Protein 6YUB (pdb70)

Structure (mmCIF, N/CA/C/O backbone):
data_6YUB
#
_entry.id   6YUB
#
_cell.length_a   64.750
_cell.length_b   74.170
_cell.length_c   103.660
_cell.angle_alpha   90.000
_cell.angle_beta   106.360
_cell.angle_gamma   90.000
#
_symmetry.space_group_name_H-M   'P 1 21 1'
#
loop_
_entity.id
_entity.type
_entity.pdbx_description
1 polymer 'Adenylyltransferase and sulfurtransferase uba4'
2 polymer 'Adenylyltransferase and sulfurtransferase uba4'
3 polymer 'Adenylyltransferase and sulfurtransferase uba4'
4 non-polymer 'ZINC ION'
5 water water
#
loop_
_atom_site.group_PDB
_atom_site.id
_atom_site.type_symbol
_atom_site.label_atom_id
_atom_site.label_alt_id
_atom_site.label_comp_id
_atom_site.label_asym_id
_atom_site.label_entity_id
_atom_site.label_seq_id
_atom_site.pdbx_PDB_ins_code
_atom_site.Cartn_x
_atom_site.Cartn_y
_atom_site.Cartn_z
_atom_site.occupancy
_atom_site.B_iso_or_equiv
_atom_site.auth_seq_id
_atom_site.auth_comp_id
_atom_site.auth_asym_id
_atom_site.auth_atom_id
_atom_site.pdbx_PDB_model_num
ATOM 1 N N . SER A 1 1 ? -18.296 9.035 4.793 1.00 98.61 3 SER A N 1
ATOM 2 C CA . SER A 1 1 ? -18.546 9.101 6.228 1.00 95.15 3 SER A CA 1
ATOM 3 C C . SER A 1 1 ? -17.365 9.756 6.939 1.00 89.43 3 SER A C 1
ATOM 4 O O . SER A 1 1 ? -17.543 10.519 7.888 1.00 88.21 3 SER A O 1
ATOM 11 N N . THR A 1 2 ? -16.159 9.449 6.468 1.00 102.22 4 THR A N 1
ATOM 12 C CA . THR A 1 2 ? -14.952 9.995 7.073 1.00 95.49 4 THR A CA 1
ATOM 13 C C . THR A 1 2 ? -14.970 11.517 7.018 1.00 86.76 4 THR A C 1
ATOM 14 O O . THR A 1 2 ? -15.147 12.113 5.952 1.00 85.52 4 THR A O 1
ATOM 25 N N . GLN A 1 3 ? -14.785 12.145 8.178 1.00 87.54 5 GLN A N 1
ATOM 26 C CA . GLN A 1 3 ? -14.761 13.599 8.270 1.00 80.61 5 GLN A CA 1
ATOM 27 C C . GLN A 1 3 ? -13.398 14.121 7.835 1.00 77.10 5 GLN A C 1
ATOM 28 O O . GLN A 1 3 ? -12.361 13.676 8.338 1.00 73.06 5 GLN A O 1
ATOM 42 N N . LYS A 1 4 ? -13.404 15.073 6.900 1.00 67.20 6 LYS A N 1
ATOM 43 C CA . LYS A 1 4 ? -12.180 15.560 6.283 1.00 63.49 6 LYS A CA 1
ATOM 44 C C . LYS A 1 4 ? -11.888 17.030 6.545 1.00 62.47 6 LYS A C 1
ATOM 45 O O . LYS A 1 4 ? -10.817 17.504 6.150 1.00 63.41 6 LYS A O 1
ATOM 64 N N . SER A 1 5 ? -12.789 17.763 7.194 1.00 66.99 7 SER A N 1
ATOM 65 C CA . SER A 1 5 ? -12.584 19.181 7.451 1.00 66.90 7 SER A CA 1
ATOM 66 C C . SER A 1 5 ? -13.145 19.532 8.821 1.00 65.47 7 SER A C 1
ATOM 67 O O . SER A 1 5 ? -13.906 18.768 9.422 1.00 63.43 7 SER A O 1
ATOM 75 N N . LEU A 1 6 ? -12.761 20.708 9.312 1.00 74.98 8 LEU A N 1
ATOM 76 C CA . LEU A 1 6 ? -13.183 21.193 10.618 1.00 73.51 8 LEU A CA 1
ATOM 77 C C . LEU A 1 6 ? -14.183 22.332 10.460 1.00 73.76 8 LEU A C 1
ATOM 78 O O . LEU A 1 6 ? -14.056 23.164 9.556 1.00 76.22 8 LEU A O 1
ATOM 94 N N . SER A 1 7 ? -15.170 22.367 11.348 1.00 61.53 9 SER A N 1
ATOM 95 C CA . SER A 1 7 ? -16.110 23.473 11.408 1.00 63.03 9 SER A CA 1
ATOM 96 C C . SER A 1 7 ? -15.547 24.583 12.294 1.00 67.16 9 SER A C 1
ATOM 97 O O . SER A 1 7 ? -14.504 24.437 12.935 1.00 60.98 9 SER A O 1
ATOM 105 N N . LYS A 1 8 ? -16.261 25.711 12.331 1.00 83.07 10 LYS A N 1
ATOM 106 C CA . LYS A 1 8 ? -15.825 26.829 13.160 1.00 84.55 10 LYS A CA 1
ATOM 107 C C . LYS A 1 8 ? -15.878 26.470 14.640 1.00 78.92 10 LYS A C 1
ATOM 108 O O . LYS A 1 8 ? -14.996 26.864 15.412 1.00 80.21 10 LYS A O 1
ATOM 112 N N . GLU A 1 9 ? -16.905 25.724 15.056 1.00 57.99 11 GLU A N 1
ATOM 113 C CA . GLU A 1 9 ? -17.020 25.339 16.457 1.00 56.12 11 GLU A CA 1
ATOM 114 C C . GLU A 1 9 ? -15.889 24.403 16.866 1.00 53.30 11 GLU A C 1
ATOM 115 O O . GLU A 1 9 ? -15.327 24.539 17.959 1.00 51.31 11 GLU A O 1
ATOM 119 N N . GLU A 1 10 ? -15.541 23.446 16.002 1.00 56.41 12 GLU A N 1
ATOM 120 C CA . GLU A 1 10 ? -14.482 22.500 16.333 1.00 56.60 12 GLU A CA 1
ATOM 121 C C . GLU A 1 10 ? -13.115 23.170 16.348 1.00 55.46 12 GLU A C 1
ATOM 122 O O . GLU A 1 10 ? -12.257 22.804 17.159 1.00 53.77 12 GLU A O 1
ATOM 134 N N . ILE A 1 11 ? -12.893 24.151 15.472 1.00 54.27 13 ILE A N 1
ATOM 135 C CA . ILE A 1 11 ? -11.629 24.881 15.482 1.00 57.79 13 ILE A CA 1
ATOM 136 C C . ILE A 1 11 ? -11.457 25.623 16.800 1.00 60.94 13 ILE A C 1
ATOM 137 O O . ILE A 1 11 ? -10.355 25.682 17.357 1.00 63.72 13 ILE A O 1
ATOM 153 N N . GLU A 1 12 ? -12.541 26.195 17.326 1.00 59.24 14 GLU A N 1
ATOM 154 C CA . GLU A 1 12 ? -12.466 26.876 18.613 1.00 63.56 14 GLU A CA 1
ATOM 155 C C . GLU A 1 12 ? -12.140 25.897 19.733 1.00 52.83 14 GLU A C 1
ATOM 156 O O . GLU A 1 12 ? -11.230 26.132 20.536 1.00 55.77 14 GLU A O 1
ATOM 168 N N . ARG A 1 13 ? -12.879 24.787 19.803 1.00 58.44 15 ARG A N 1
ATOM 169 C CA . ARG A 1 13 ? -12.725 23.860 20.919 1.00 50.77 15 ARG A CA 1
ATOM 170 C C . ARG A 1 13 ? -11.343 23.216 20.931 1.00 47.08 15 ARG A C 1
ATOM 171 O O . ARG A 1 13 ? -10.776 22.971 22.002 1.00 42.35 15 ARG A O 1
ATOM 192 N N . TYR A 1 14 ? -10.786 22.936 19.753 1.00 47.07 16 TYR A N 1
ATOM 193 C CA . TYR A 1 14 ? -9.566 22.146 19.641 1.00 48.84 16 TYR A CA 1
ATOM 194 C C . TYR A 1 14 ? -8.347 22.967 19.238 1.00 50.93 16 TYR A C 1
ATOM 195 O O . TYR A 1 14 ? -7.274 22.392 19.025 1.00 49.84 16 TYR A O 1
ATOM 213 N N . SER A 1 15 ? -8.477 24.292 19.143 1.00 50.03 17 SER A N 1
ATOM 214 C CA . SER A 1 15 ? -7.375 25.115 18.652 1.00 53.47 17 SER A CA 1
ATOM 215 C C . SER A 1 15 ? -6.111 24.917 19.481 1.00 56.82 17 SER A C 1
ATOM 216 O O . SER A 1 15 ? -5.030 24.671 18.935 1.00 59.28 17 SER A O 1
ATOM 224 N N . ARG A 1 16 ? -6.223 25.027 20.805 1.00 55.60 18 ARG A N 1
ATOM 225 C CA . ARG A 1 16 ? -5.048 24.975 21.669 1.00 61.54 18 ARG A CA 1
ATOM 226 C C . ARG A 1 16 ? -4.465 23.576 21.790 1.00 57.56 18 ARG A C 1
ATOM 227 O O . ARG A 1 16 ? -3.359 23.430 22.322 1.00 57.91 18 ARG A O 1
ATOM 248 N N . GLN A 1 17 ? -5.169 22.556 21.308 1.00 61.97 19 GLN A N 1
ATOM 249 C CA . GLN A 1 17 ? -4.636 21.200 21.260 1.00 57.30 19 GLN A CA 1
ATOM 250 C C . GLN A 1 17 ? -3.979 20.888 19.924 1.00 53.01 19 GLN A C 1
ATOM 251 O O . GLN A 1 17 ? -3.046 20.079 19.874 1.00 51.17 19 GLN A O 1
ATOM 265 N N . MET A 1 18 ? -4.430 21.521 18.841 1.00 51.29 20 MET A N 1
ATOM 266 C CA . MET A 1 18 ? -3.882 21.248 17.523 1.00 48.19 20 MET A CA 1
ATOM 267 C C . MET A 1 18 ? -2.509 21.870 17.315 1.00 49.77 20 MET A C 1
ATOM 268 O O . MET A 1 18 ? -1.744 21.380 16.477 1.00 48.78 20 MET A O 1
ATOM 282 N N . ILE A 1 19 ? -2.168 22.924 18.060 1.00 44.64 21 ILE A N 1
ATOM 283 C CA . ILE A 1 19 ? -0.851 23.529 17.912 1.00 50.16 21 ILE A CA 1
ATOM 284 C C . ILE A 1 19 ? 0.248 22.695 18.554 1.00 47.76 21 ILE A C 1
ATOM 285 O O . ILE A 1 19 ? 1.430 22.994 18.360 1.00 52.30 21 ILE A O 1
ATOM 301 N N . VAL A 1 20 ? -0.105 21.662 19.312 1.00 49.41 22 VAL A N 1
ATOM 302 C CA . VAL A 1 20 ? 0.921 20.768 19.864 1.00 48.90 22 VAL A CA 1
ATOM 303 C C . VAL A 1 20 ? 1.692 20.129 18.716 1.00 52.87 22 VAL A C 1
ATOM 304 O O . VAL A 1 20 ? 1.070 19.570 17.790 1.00 49.10 22 VAL A O 1
ATOM 317 N N . PRO A 1 21 ? 3.026 20.180 18.710 1.00 44.63 23 PRO A N 1
ATOM 318 C CA . PRO A 1 21 ? 3.775 19.574 17.599 1.00 42.47 23 PRO A CA 1
ATOM 319 C C . PRO A 1 21 ? 3.406 18.110 17.418 1.00 45.41 23 PRO A C 1
ATOM 320 O O . PRO A 1 21 ? 3.408 17.328 18.370 1.00 42.34 23 PRO A O 1
ATOM 331 N N . GLY A 1 22 ? 3.089 17.744 16.177 1.00 55.26 24 GLY A N 1
ATOM 332 C CA . GLY A 1 22 ? 2.668 16.399 15.856 1.00 53.81 24 GLY A CA 1
ATOM 333 C C . GLY A 1 22 ? 1.174 16.171 15.867 1.00 51.41 24 GLY A C 1
ATOM 334 O O . GLY A 1 22 ? 0.732 15.059 15.550 1.00 53.41 24 GLY A O 1
ATOM 338 N N . MET A 1 23 ? 0.389 17.187 16.202 1.00 46.26 25 MET A N 1
ATOM 339 C CA . MET A 1 23 ? -1.086 17.059 16.246 1.00 45.13 25 MET A CA 1
ATOM 340 C C . MET A 1 23 ? -1.734 17.713 15.032 1.00 42.85 25 MET A C 1
ATOM 341 O O . MET A 1 23 ? -2.001 17.012 14.083 1.00 40.34 25 MET A O 1
ATOM 355 N N . GLY A 1 24 ? -1.906 19.022 15.045 1.00 47.11 26 GLY A N 1
ATOM 356 C CA . GLY A 1 24 ? -2.441 19.737 13.908 1.00 49.73 26 GLY A CA 1
ATOM 357 C C . GLY A 1 24 ? -3.838 19.271 13.518 1.00 52.03 26 GLY A C 1
ATOM 358 O O . GLY A 1 24 ? -4.521 18.541 14.234 1.00 50.45 26 GLY A O 1
ATOM 362 N N . LYS A 1 25 ? -4.252 19.730 12.335 1.00 55.75 27 LYS A N 1
ATOM 363 C CA . LYS A 1 25 ? -5.555 19.348 11.803 1.00 59.46 27 LYS A CA 1
ATOM 364 C C . LYS A 1 25 ? -5.609 17.855 11.506 1.00 58.86 27 LYS A C 1
ATOM 365 O O . LYS A 1 25 ? -6.636 17.206 11.736 1.00 55.11 27 LYS A O 1
ATOM 384 N N . GLU A 1 26 ? -4.510 17.292 10.997 1.00 59.94 28 GLU A N 1
ATOM 385 C CA . GLU A 1 26 ? -4.484 15.873 10.661 1.00 59.02 28 GLU A CA 1
ATOM 386 C C . GLU A 1 26 ? -4.623 15.015 11.913 1.00 55.29 28 GLU A C 1
ATOM 387 O O . GLU A 1 26 ? -5.391 14.045 11.932 1.00 54.50 28 GLU A O 1
ATOM 399 N N . GLY A 1 27 ? -3.889 15.359 12.973 1.00 41.72 29 GLY A N 1
ATOM 400 C CA . GLY A 1 27 ? -4.023 14.624 14.216 1.00 34.39 29 GLY A CA 1
ATOM 401 C C . GLY A 1 27 ? -5.410 14.744 14.817 1.00 34.96 29 GLY A C 1
ATOM 402 O O . GLY A 1 27 ? -5.927 13.791 15.405 1.00 36.02 29 GLY A O 1
ATOM 406 N N . GLN A 1 28 ? -6.036 15.914 14.674 1.00 40.44 30 GLN A N 1
ATOM 407 C CA . GLN A 1 28 ? -7.367 16.110 15.239 1.00 40.85 30 GLN A CA 1
ATOM 408 C C . GLN A 1 28 ? -8.404 15.281 14.490 1.00 40.94 30 GLN A C 1
ATOM 409 O O . GLN A 1 28 ? -9.236 14.606 15.107 1.00 40.86 30 GLN A O 1
ATOM 423 N N . LEU A 1 29 ? -8.362 15.306 13.156 1.00 41.47 31 LEU A N 1
ATOM 424 C CA . LEU A 1 29 ? -9.298 14.509 12.374 1.00 42.80 31 LEU A CA 1
ATOM 425 C C . LEU A 1 29 ? -9.134 13.021 12.647 1.00 41.30 31 LEU A C 1
ATOM 426 O O . LEU A 1 29 ? -10.119 12.273 12.613 1.00 45.52 31 LEU A O 1
ATOM 442 N N . ARG A 1 30 ? -7.909 12.569 12.918 1.00 37.60 32 ARG A N 1
ATOM 443 C CA . ARG A 1 30 ? -7.697 11.162 13.240 1.00 37.98 32 ARG A CA 1
ATOM 444 C C . ARG A 1 30 ? -8.382 10.788 14.548 1.00 37.02 32 ARG A C 1
ATOM 445 O O . ARG A 1 30 ? -8.920 9.683 14.678 1.00 39.24 32 ARG A O 1
ATOM 466 N N . LEU A 1 31 ? -8.378 11.697 15.527 1.00 41.39 33 LEU A N 1
ATOM 467 C CA . LEU A 1 31 ? -9.120 11.453 16.758 1.00 39.89 33 LEU A CA 1
ATOM 468 C C . LEU A 1 31 ? -10.626 11.430 16.503 1.00 40.07 33 LEU A C 1
ATOM 469 O O . LEU A 1 31 ? -11.335 10.553 17.009 1.00 36.37 33 LEU A O 1
ATOM 485 N N . MET A 1 32 ? -11.132 12.384 15.720 1.00 43.08 34 MET A N 1
ATOM 486 C CA . MET A 1 32 ? -12.572 12.501 15.523 1.00 47.68 34 MET A CA 1
ATOM 487 C C . MET A 1 32 ? -13.130 11.404 14.626 1.00 49.27 34 MET A C 1
ATOM 488 O O . MET A 1 32 ? -14.341 11.156 14.653 1.00 47.94 34 MET A O 1
ATOM 502 N N . ASN A 1 33 ? -12.284 10.747 13.835 1.00 47.25 35 ASN A N 1
ATOM 503 C CA . ASN A 1 33 ? -12.701 9.611 13.025 1.00 47.49 35 ASN A CA 1
ATOM 504 C C . ASN A 1 33 ? -12.438 8.274 13.707 1.00 46.26 35 ASN A C 1
ATOM 505 O O . ASN A 1 33 ? -12.685 7.225 13.101 1.00 44.10 35 ASN A O 1
ATOM 516 N N . ALA A 1 34 ? -11.959 8.287 14.946 1.00 43.03 36 ALA A N 1
ATOM 517 C CA . ALA A 1 34 ? -11.563 7.077 15.650 1.00 46.05 36 ALA A CA 1
ATOM 518 C C . ALA A 1 34 ? -12.691 6.561 16.535 1.00 45.72 36 ALA A C 1
ATOM 519 O O . ALA A 1 34 ? -13.605 7.299 16.918 1.00 43.40 36 ALA A O 1
ATOM 526 N N . LYS A 1 35 ? -12.614 5.267 16.852 1.00 40.98 37 LYS A N 1
ATOM 527 C CA . LYS A 1 35 ? -13.546 4.619 17.766 1.00 43.29 37 LYS A CA 1
ATOM 528 C C . LYS A 1 35 ? -12.742 3.918 18.851 1.00 40.35 37 LYS A C 1
ATOM 529 O O . LYS A 1 35 ? -11.956 3.013 18.552 1.00 42.81 37 LYS A O 1
ATOM 548 N N . VAL A 1 36 ? -12.940 4.326 20.103 1.00 40.00 38 VAL A N 1
ATOM 549 C CA . VAL A 1 36 ? -12.219 3.766 21.238 1.00 37.50 38 VAL A CA 1
ATOM 550 C C . VAL A 1 36 ? -13.219 3.123 22.186 1.00 38.26 38 VAL A C 1
ATOM 551 O O . VAL A 1 36 ? -14.269 3.702 22.485 1.00 32.98 38 VAL A O 1
ATOM 564 N N . LEU A 1 37 ? -12.887 1.922 22.660 1.00 26.31 39 LEU A N 1
ATOM 565 C CA . LEU A 1 37 ? -13.724 1.184 23.598 1.00 29.76 39 LEU A CA 1
ATOM 566 C C . LEU A 1 37 ? -13.059 1.176 24.965 1.00 25.84 39 LEU A C 1
ATOM 567 O O . LEU A 1 37 ? -11.870 0.865 25.080 1.00 36.54 39 LEU A O 1
ATOM 583 N N . ILE A 1 38 ? -13.823 1.521 25.992 1.00 31.57 40 ILE A N 1
ATOM 584 C CA . ILE A 1 38 ? -13.348 1.546 27.371 1.00 28.48 40 ILE A CA 1
ATOM 585 C C . ILE A 1 38 ? -14.158 0.510 28.133 1.00 35.08 40 ILE A C 1
ATOM 586 O O . ILE A 1 38 ? -15.382 0.654 28.281 1.00 35.51 40 ILE A O 1
ATOM 602 N N . ILE A 1 39 ? -13.491 -0.537 28.602 1.00 28.62 41 ILE A N 1
ATOM 603 C CA . ILE A 1 39 ? -14.141 -1.609 29.349 1.00 37.58 41 ILE A CA 1
ATOM 604 C C . ILE A 1 39 ? -13.874 -1.355 30.827 1.00 40.32 41 ILE A C 1
ATOM 605 O O . ILE A 1 39 ? -12.753 -1.548 31.307 1.00 37.81 41 ILE A O 1
ATOM 621 N N . GLY A 1 40 ? -14.906 -0.920 31.548 1.00 36.11 42 GLY A N 1
ATOM 622 C CA . GLY A 1 40 ? -14.764 -0.547 32.941 1.00 38.18 42 GLY A CA 1
ATOM 623 C C . GLY A 1 40 ? -14.950 0.941 33.146 1.00 39.59 42 GLY A C 1
ATOM 624 O O . GLY A 1 40 ? -14.178 1.740 32.612 1.00 42.74 42 GLY A O 1
ATOM 628 N N . ALA A 1 41 ? -15.972 1.325 33.911 1.00 45.66 43 ALA A N 1
ATOM 629 C CA . ALA A 1 41 ? -16.322 2.723 34.131 1.00 41.30 43 ALA A CA 1
ATOM 630 C C . ALA A 1 41 ? -16.062 3.151 35.574 1.00 39.47 43 ALA A C 1
ATOM 631 O O . ALA A 1 41 ? -16.858 3.880 36.174 1.00 40.31 43 ALA A O 1
ATOM 638 N N . GLY A 1 42 ? -14.942 2.706 36.139 1.00 29.55 44 GLY A N 1
ATOM 639 C CA . GLY A 1 42 ? -14.611 2.993 37.519 1.00 31.93 44 GLY A CA 1
ATOM 640 C C . GLY A 1 42 ? -13.327 3.782 37.700 1.00 32.56 44 GLY A C 1
ATOM 641 O O . GLY A 1 42 ? -13.102 4.790 37.020 1.00 32.18 44 GLY A O 1
ATOM 645 N N . GLY A 1 43 ? -12.474 3.332 38.618 1.00 34.34 45 GLY A N 1
ATOM 646 C CA . GLY A 1 43 ? -11.275 4.089 38.943 1.00 41.41 45 GLY A CA 1
ATOM 647 C C . GLY A 1 43 ? -10.389 4.339 37.741 1.00 39.72 45 GLY A C 1
ATOM 648 O O . GLY A 1 43 ? -9.879 5.447 37.551 1.00 39.24 45 GLY A O 1
ATOM 652 N N . LEU A 1 44 ? -10.191 3.317 36.910 1.00 36.00 46 LEU A N 1
ATOM 653 C CA . LEU A 1 44 ? -9.378 3.485 35.714 1.00 31.72 46 LEU A CA 1
ATOM 654 C C . LEU A 1 44 ? -10.181 4.114 34.583 1.00 33.60 46 LEU A C 1
ATOM 655 O O . LEU A 1 44 ? -9.657 4.945 33.832 1.00 32.23 46 LEU A O 1
ATOM 671 N N . GLY A 1 45 ? -11.457 3.738 34.456 1.00 36.02 47 GLY A N 1
ATOM 672 C CA . GLY A 1 45 ? -12.241 4.164 33.313 1.00 34.11 47 GLY A CA 1
ATOM 673 C C . GLY A 1 45 ? -12.630 5.625 33.343 1.00 30.81 47 GLY A C 1
ATOM 674 O O . GLY A 1 45 ? -12.731 6.261 32.286 1.00 29.73 47 GLY A O 1
ATOM 678 N N . CYS A 1 46 ? -12.869 6.176 34.535 1.00 32.71 48 CYS A N 1
ATOM 679 C CA . CYS A 1 46 ? -13.306 7.571 34.619 1.00 39.85 48 CYS A CA 1
ATOM 680 C C . CYS A 1 46 ? -12.233 8.526 34.116 1.00 33.28 48 CYS A C 1
ATOM 681 O O . CYS A 1 46 ? -12.499 9.292 33.171 1.00 32.09 48 CYS A O 1
ATOM 689 N N . PRO A 1 47 ? -11.022 8.543 34.676 1.00 32.00 49 PRO A N 1
ATOM 690 C CA . PRO A 1 47 ? -9.998 9.454 34.135 1.00 29.10 49 PRO A CA 1
ATOM 691 C C . PRO A 1 47 ? -9.699 9.198 32.667 1.00 34.24 49 PRO A C 1
ATOM 692 O O . PRO A 1 47 ? -9.592 10.154 31.888 1.00 30.00 49 PRO A O 1
ATOM 703 N N . ALA A 1 48 ? -9.578 7.931 32.258 1.00 37.73 50 ALA A N 1
ATOM 704 C CA . ALA A 1 48 ? -9.315 7.626 30.856 1.00 32.31 50 ALA A CA 1
ATOM 705 C C . ALA A 1 48 ? -10.352 8.279 29.950 1.00 37.59 50 ALA A C 1
ATOM 706 O O . ALA A 1 48 ? -10.009 8.945 28.965 1.00 32.63 50 ALA A O 1
ATOM 713 N N . ALA A 1 49 ? -11.637 8.107 30.283 1.00 36.50 51 ALA A N 1
ATOM 714 C CA . ALA A 1 49 ? -12.701 8.652 29.449 1.00 31.08 51 ALA A CA 1
ATOM 715 C C . ALA A 1 49 ? -12.702 10.175 29.467 1.00 29.44 51 ALA A C 1
ATOM 716 O O . ALA A 1 49 ? -12.871 10.813 28.421 1.00 31.70 51 ALA A O 1
ATOM 723 N N . GLN A 1 50 ? -12.530 10.777 30.645 1.00 26.33 52 GLN A N 1
ATOM 724 C CA . GLN A 1 50 ? -12.509 12.232 30.741 1.00 26.33 52 GLN A CA 1
ATOM 725 C C . GLN A 1 50 ? -11.585 12.844 29.696 1.00 28.70 52 GLN A C 1
ATOM 726 O O . GLN A 1 50 ? -11.972 13.764 28.967 1.00 28.64 52 GLN A O 1
ATOM 740 N N . TYR A 1 51 ? -10.351 12.340 29.606 1.00 29.54 53 TYR A N 1
ATOM 741 C CA . TYR A 1 51 ? -9.357 12.961 28.739 1.00 31.30 53 TYR A CA 1
ATOM 742 C C . TYR A 1 51 ? -9.488 12.542 27.284 1.00 33.06 53 TYR A C 1
ATOM 743 O O . TYR A 1 51 ? -9.065 13.297 26.402 1.00 32.84 53 TYR A O 1
ATOM 761 N N . LEU A 1 52 ? -10.076 11.376 27.002 1.00 36.63 54 LEU A N 1
ATOM 762 C CA . LEU A 1 52 ? -10.375 11.036 25.616 1.00 35.60 54 LEU A CA 1
ATOM 763 C C . LEU A 1 52 ? -11.577 11.834 25.113 1.00 40.15 54 LEU A C 1
ATOM 764 O O . LEU A 1 52 ? -11.616 12.246 23.948 1.00 42.53 54 LEU A O 1
ATOM 780 N N . ALA A 1 53 ? -12.561 12.071 25.978 1.00 31.20 55 ALA A N 1
ATOM 781 C CA . ALA A 1 53 ? -13.701 12.897 25.590 1.00 33.31 55 ALA A CA 1
ATOM 782 C C . ALA A 1 53 ? -13.257 14.328 25.308 1.00 35.03 55 ALA A C 1
ATOM 783 O O . ALA A 1 53 ? -13.626 14.917 24.286 1.00 33.06 55 ALA A O 1
ATOM 790 N N . GLY A 1 54 ? -12.451 14.900 26.205 1.00 32.91 56 GLY A N 1
ATOM 791 C CA . GLY A 1 54 ? -11.979 16.258 25.996 1.00 35.57 56 GLY A CA 1
ATOM 792 C C . GLY A 1 54 ? -11.166 16.402 24.727 1.00 32.44 56 GLY A C 1
ATOM 793 O O . GLY A 1 54 ? -11.316 17.380 23.991 1.00 33.45 56 GLY A O 1
ATOM 797 N N . ALA A 1 55 ? -10.299 15.428 24.449 1.00 33.20 57 ALA A N 1
ATOM 798 C CA . ALA A 1 55 ? -9.456 15.490 23.262 1.00 32.83 57 ALA A CA 1
ATOM 799 C C . ALA A 1 55 ? -10.258 15.387 21.975 1.00 34.22 57 ALA A C 1
ATOM 800 O O . ALA A 1 55 ? -9.749 15.751 20.911 1.00 33.71 57 ALA A O 1
ATOM 807 N N . GLY A 1 56 ? -11.483 14.884 22.039 1.00 37.26 58 GLY A N 1
ATOM 808 C CA . GLY A 1 56 ? -12.341 14.815 20.883 1.00 37.52 58 GLY A CA 1
ATOM 809 C C . GLY A 1 56 ? -12.343 13.502 20.138 1.00 32.72 58 GLY A C 1
ATOM 810 O O . GLY A 1 56 ? -12.562 13.506 18.921 1.00 34.96 58 GLY A O 1
ATOM 814 N N . VAL A 1 57 ? -12.091 12.381 20.816 1.00 31.17 59 VAL A N 1
ATOM 815 C CA . VAL A 1 57 ? -12.262 11.079 20.183 1.00 33.64 59 VAL A CA 1
ATOM 816 C C . VAL A 1 57 ? -13.691 10.966 19.670 1.00 34.43 59 VAL A C 1
ATOM 817 O O . VAL A 1 57 ? -14.653 11.163 20.421 1.00 36.93 59 VAL A O 1
ATOM 830 N N . GLY A 1 58 ? -13.833 10.645 18.382 1.00 33.62 60 GLY A N 1
ATOM 831 C CA . GLY A 1 58 ? -15.133 10.760 17.739 1.00 41.11 60 GLY A CA 1
ATOM 832 C C . GLY A 1 58 ? -16.194 9.876 18.363 1.00 39.50 60 GLY A C 1
ATOM 833 O O . GLY A 1 58 ? -17.333 10.305 18.566 1.00 39.04 60 GLY A O 1
ATOM 837 N N . THR A 1 59 ? -15.843 8.629 18.661 1.00 42.95 61 THR A N 1
ATOM 838 C CA . THR A 1 59 ? -16.785 7.667 19.220 1.00 43.67 61 THR A CA 1
ATOM 839 C C . THR A 1 59 ? -16.135 6.986 20.412 1.00 39.99 61 THR A C 1
ATOM 840 O O . THR A 1 59 ? -15.021 6.459 20.302 1.00 38.34 61 THR A O 1
ATOM 851 N N . ILE A 1 60 ? -16.826 7.003 21.545 1.00 32.87 62 ILE A N 1
ATOM 852 C CA . ILE A 1 60 ? -16.328 6.433 22.790 1.00 37.73 62 ILE A CA 1
ATOM 853 C C . ILE A 1 60 ? -17.350 5.425 23.292 1.00 37.35 62 ILE A C 1
ATOM 854 O O . ILE A 1 60 ? -18.510 5.781 23.555 1.00 31.92 62 ILE A O 1
ATOM 870 N N . GLY A 1 61 ? -16.932 4.169 23.401 1.00 35.08 63 GLY A N 1
ATOM 871 C CA . GLY A 1 61 ? -17.772 3.115 23.948 1.00 34.83 63 GLY A CA 1
ATOM 872 C C . GLY A 1 61 ? -17.339 2.782 25.362 1.00 30.75 63 GLY A C 1
ATOM 873 O O . GLY A 1 61 ? -16.151 2.790 25.676 1.00 33.18 63 GLY A O 1
ATOM 877 N N . ILE A 1 62 ? -18.315 2.490 26.216 1.00 34.64 64 ILE A N 1
ATOM 878 C CA . ILE A 1 62 ? -18.081 2.244 27.632 1.00 33.91 64 ILE A CA 1
ATOM 879 C C . ILE A 1 62 ? -18.860 1.000 28.043 1.00 38.67 64 ILE A C 1
ATOM 880 O O . ILE A 1 62 ? -20.078 0.928 27.835 1.00 39.29 64 ILE A O 1
ATOM 896 N N . VAL A 1 63 ? -18.161 0.035 28.632 1.00 37.39 65 VAL A N 1
ATOM 897 C CA . VAL A 1 63 ? -18.746 -1.246 29.015 1.00 35.61 65 VAL A CA 1
ATOM 898 C C . VAL A 1 63 ? -18.693 -1.360 30.532 1.00 38.58 65 VAL A C 1
ATOM 899 O O . VAL A 1 63 ? -17.610 -1.303 31.127 1.00 36.49 65 VAL A O 1
ATOM 912 N N . ASP A 1 64 ? -19.860 -1.520 31.157 1.00 36.42 66 ASP A N 1
ATOM 913 C CA . ASP A 1 64 ? -19.938 -1.728 32.596 1.00 36.60 66 ASP A CA 1
ATOM 914 C C . ASP A 1 64 ? -21.376 -2.056 32.969 1.00 39.85 66 ASP A C 1
ATOM 915 O O . ASP A 1 64 ? -22.314 -1.502 32.388 1.00 38.09 66 ASP A O 1
ATOM 924 N N . GLY A 1 65 ? -21.538 -2.952 33.941 1.00 37.79 67 GLY A N 1
ATOM 925 C CA . GLY A 1 65 ? -22.856 -3.358 34.388 1.00 41.07 67 GLY A CA 1
ATOM 926 C C . GLY A 1 65 ? -23.141 -3.011 35.835 1.00 41.96 67 GLY A C 1
ATOM 927 O O . GLY A 1 65 ? -24.271 -3.178 36.310 1.00 36.48 67 GLY A O 1
ATOM 931 N N . ASP A 1 66 ? -22.131 -2.514 36.542 1.00 32.25 68 ASP A N 1
ATOM 932 C CA . ASP A 1 66 ? -22.293 -2.147 37.941 1.00 39.71 68 ASP A CA 1
ATOM 933 C C . ASP A 1 66 ? -22.809 -0.714 38.068 1.00 37.12 68 ASP A C 1
ATOM 934 O O . ASP A 1 66 ? -22.894 0.035 37.092 1.00 34.23 68 ASP A O 1
ATOM 943 N N . SER A 1 67 ? -23.157 -0.341 39.296 1.00 36.60 69 SER A N 1
ATOM 944 C CA . SER A 1 67 ? -23.775 0.940 39.601 1.00 32.13 69 SER A CA 1
ATOM 945 C C . SER A 1 67 ? -22.860 1.794 40.470 1.00 34.94 69 SER A C 1
ATOM 946 O O . SER A 1 67 ? -21.895 1.309 41.065 1.00 33.42 69 SER A O 1
ATOM 954 N N . VAL A 1 68 ? -23.189 3.087 40.541 1.00 33.27 70 VAL A N 1
ATOM 955 C CA . VAL A 1 68 ? -22.411 4.045 41.316 1.00 29.94 70 VAL A CA 1
ATOM 956 C C . VAL A 1 68 ? -22.699 3.852 42.798 1.00 31.30 70 VAL A C 1
ATOM 957 O O . VAL A 1 68 ? -23.863 3.804 43.218 1.00 27.53 70 VAL A O 1
ATOM 970 N N . GLU A 1 69 ? -21.639 3.758 43.597 1.00 26.63 71 GLU A N 1
ATOM 971 C CA . GLU A 1 69 ? -21.752 3.579 45.038 1.00 34.41 71 GLU A CA 1
ATOM 972 C C . GLU A 1 69 ? -20.959 4.665 45.752 1.00 26.71 71 GLU A C 1
ATOM 973 O O . GLU A 1 69 ? -19.915 5.110 45.273 1.00 31.35 71 GLU A O 1
ATOM 985 N N . THR A 1 70 ? -21.470 5.081 46.913 1.00 32.71 72 THR A N 1
ATOM 986 C CA . THR A 1 70 ? -20.827 6.142 47.678 1.00 31.40 72 THR A CA 1
ATOM 987 C C . THR A 1 70 ? -19.399 5.766 48.058 1.00 35.90 72 THR A C 1
ATOM 988 O O . THR A 1 70 ? -18.507 6.621 48.074 1.00 35.34 72 THR A O 1
ATOM 999 N N . SER A 1 71 ? -19.163 4.487 48.361 1.00 31.89 73 SER A N 1
ATOM 1000 C CA . SER A 1 71 ? -17.863 4.067 48.864 1.00 34.91 73 SER A CA 1
ATOM 1001 C C . SER A 1 71 ? -16.774 4.087 47.803 1.00 28.61 73 SER A C 1
ATOM 1002 O O . SER A 1 71 ? -15.601 3.931 48.151 1.00 37.95 73 SER A O 1
ATOM 1010 N N . ASN A 1 72 ? -17.120 4.275 46.534 1.00 30.67 74 ASN A N 1
ATOM 1011 C CA . ASN A 1 72 ? -16.141 4.295 45.456 1.00 31.90 74 ASN A CA 1
ATOM 1012 C C . ASN A 1 72 ? -15.923 5.685 44.868 1.00 33.58 74 ASN A C 1
ATOM 1013 O O . ASN A 1 72 ? -15.084 5.839 43.974 1.00 32.05 74 ASN A O 1
ATOM 1024 N N . LEU A 1 73 ? -16.656 6.700 45.338 1.00 36.22 75 LEU A N 1
ATOM 1025 C CA . LEU A 1 73 ? -16.522 8.039 44.769 1.00 39.86 75 LEU A CA 1
ATOM 1026 C C . LEU A 1 73 ? -15.143 8.629 45.019 1.00 34.88 75 LEU A C 1
ATOM 1027 O O . LEU A 1 73 ? -14.693 9.489 44.254 1.00 40.01 75 LEU A O 1
ATOM 1043 N N . HIS A 1 74 ? -14.457 8.192 46.079 1.00 33.90 76 HIS A N 1
ATOM 1044 C CA . HIS A 1 74 ? -13.135 8.729 46.379 1.00 34.59 76 HIS A CA 1
ATOM 1045 C C . HIS A 1 74 ? -12.143 8.494 45.249 1.00 35.66 76 HIS A C 1
ATOM 1046 O O . HIS A 1 74 ? -11.157 9.235 45.138 1.00 34.11 76 HIS A O 1
ATOM 1060 N N . ARG A 1 75 ? -12.375 7.484 44.409 1.00 32.28 77 ARG A N 1
ATOM 1061 C CA . ARG A 1 75 ? -11.487 7.185 43.296 1.00 30.58 77 ARG A CA 1
ATOM 1062 C C . ARG A 1 75 ? -12.171 7.229 41.938 1.00 31.41 77 ARG A C 1
ATOM 1063 O O . ARG A 1 75 ? -11.477 7.178 40.918 1.00 35.85 77 ARG A O 1
ATOM 1084 N N . GLN A 1 76 ? -13.497 7.322 41.891 1.00 32.75 78 GLN A N 1
ATOM 1085 C CA . GLN A 1 76 ? -14.257 7.367 40.643 1.00 34.87 78 GLN A CA 1
ATOM 1086 C C . GLN A 1 76 ? -14.800 8.788 40.507 1.00 36.45 78 GLN A C 1
ATOM 1087 O O . GLN A 1 76 ? -15.992 9.049 40.706 1.00 29.93 78 GLN A O 1
ATOM 1101 N N . VAL A 1 77 ? -13.905 9.714 40.146 1.00 36.51 79 VAL A N 1
ATOM 1102 C CA . VAL A 1 77 ? -14.186 11.144 40.255 1.00 37.92 79 VAL A CA 1
ATOM 1103 C C . VAL A 1 77 ? -15.024 11.690 39.116 1.00 33.85 79 VAL A C 1
ATOM 1104 O O . VAL A 1 77 ? -15.326 12.889 39.111 1.00 37.74 79 VAL A O 1
ATOM 1117 N N . ALA A 1 78 ? -15.400 10.862 38.147 1.00 31.42 80 ALA A N 1
ATOM 1118 C CA . ALA A 1 78 ? -16.335 11.282 37.114 1.00 28.84 80 ALA A CA 1
ATOM 1119 C C . ALA A 1 78 ? -17.789 11.103 37.533 1.00 33.90 80 ALA A C 1
ATOM 1120 O O . ALA A 1 78 ? -18.684 11.616 36.854 1.00 31.84 80 ALA A O 1
ATOM 1127 N N . HIS A 1 79 ? -18.042 10.386 38.622 1.00 34.53 81 HIS A N 1
ATOM 1128 C CA . HIS A 1 79 ? -19.387 10.176 39.123 1.00 33.11 81 HIS A CA 1
ATOM 1129 C C . HIS A 1 79 ? -19.750 11.267 40.125 1.00 38.90 81 HIS A C 1
ATOM 1130 O O . HIS A 1 79 ? -18.898 12.025 40.600 1.00 44.67 81 HIS A O 1
ATOM 1144 N N . ALA A 1 80 ? -21.039 11.352 40.432 1.00 32.81 82 ALA A N 1
ATOM 1145 C CA . ALA A 1 80 ? -21.565 12.359 41.340 1.00 35.83 82 ALA A CA 1
ATOM 1146 C C . ALA A 1 80 ? -22.307 11.685 42.485 1.00 33.65 82 ALA A C 1
ATOM 1147 O O . ALA A 1 80 ? -22.884 10.608 42.322 1.00 37.35 82 ALA A O 1
ATOM 1154 N N . THR A 1 81 ? -22.275 12.328 43.654 1.00 28.42 83 THR A N 1
ATOM 1155 C CA . THR A 1 81 ? -23.040 11.832 44.790 1.00 31.09 83 THR A CA 1
ATOM 1156 C C . THR A 1 81 ? -24.526 11.756 44.451 1.00 35.24 83 THR A C 1
ATOM 1157 O O . THR A 1 81 ? -25.217 10.820 44.866 1.00 35.50 83 THR A O 1
ATOM 1168 N N . LYS A 1 82 ? -25.030 12.731 43.687 1.00 39.39 84 LYS A N 1
ATOM 1169 C CA . LYS A 1 82 ? -26.424 12.718 43.271 1.00 40.70 84 LYS A CA 1
ATOM 1170 C C . LYS A 1 82 ? -26.746 11.535 42.365 1.00 37.65 84 LYS A C 1
ATOM 1171 O O . LYS A 1 82 ? -27.920 11.170 42.233 1.00 30.34 84 LYS A O 1
ATOM 1190 N N . ARG A 1 83 ? -25.732 10.932 41.736 1.00 35.27 85 ARG A N 1
ATOM 1191 C CA . ARG A 1 83 ? -25.937 9.840 40.797 1.00 35.85 85 ARG A CA 1
ATOM 1192 C C . ARG A 1 83 ? -25.599 8.479 41.398 1.00 36.77 85 ARG A C 1
ATOM 1193 O O . ARG A 1 83 ? -25.436 7.505 40.653 1.00 35.45 85 ARG A O 1
ATOM 1214 N N . VAL A 1 84 ? -25.489 8.391 42.728 1.00 31.60 86 VAL A N 1
ATOM 1215 C CA . VAL A 1 84 ? -25.389 7.089 43.378 1.00 30.07 86 VAL A CA 1
ATOM 1216 C C . VAL A 1 84 ? -26.651 6.287 43.092 1.00 36.70 86 VAL A C 1
ATOM 1217 O O . VAL A 1 84 ? -27.772 6.801 43.192 1.00 37.07 86 VAL A O 1
ATOM 1230 N N . GLY A 1 85 ? -26.474 5.013 42.745 1.00 32.87 87 GLY A N 1
ATOM 1231 C CA . GLY A 1 85 ? -27.561 4.149 42.350 1.00 31.80 87 GLY A CA 1
ATOM 1232 C C . GLY A 1 85 ? -27.744 4.024 40.853 1.00 35.69 87 GLY A C 1
ATOM 1233 O O . GLY A 1 85 ? -28.344 3.047 40.393 1.00 32.83 87 GLY A O 1
ATOM 1237 N N . MET A 1 86 ? -27.241 4.986 40.086 1.00 35.89 88 MET A N 1
ATOM 1238 C CA . MET A 1 86 ? -27.289 4.932 38.634 1.00 37.72 88 MET A CA 1
ATOM 1239 C C . MET A 1 86 ? -26.213 3.991 38.112 1.00 37.98 88 MET A C 1
ATOM 1240 O O . MET A 1 86 ? -25.180 3.776 38.752 1.00 42.33 88 MET A O 1
ATOM 1254 N N . LEU A 1 87 ? -26.466 3.414 36.939 1.00 35.05 89 LEU A N 1
ATOM 1255 C CA . LEU A 1 87 ? -25.442 2.616 36.279 1.00 34.21 89 LEU A CA 1
ATOM 1256 C C . LEU A 1 87 ? -24.205 3.477 36.036 1.00 32.68 89 LEU A C 1
ATOM 1257 O O . LEU A 1 87 ? -24.307 4.653 35.667 1.00 29.54 89 LEU A O 1
ATOM 1273 N N . LYS A 1 88 ? -23.026 2.891 36.260 1.00 31.90 90 LYS A N 1
ATOM 1274 C CA . LYS A 1 88 ? -21.790 3.647 36.085 1.00 29.10 90 LYS A CA 1
ATOM 1275 C C . LYS A 1 88 ? -21.707 4.233 34.681 1.00 31.72 90 LYS A C 1
ATOM 1276 O O . LYS A 1 88 ? -21.398 5.416 34.505 1.00 34.18 90 LYS A O 1
ATOM 1295 N N . VAL A 1 89 ? -22.008 3.427 33.662 1.00 31.34 91 VAL A N 1
ATOM 1296 C CA . VAL A 1 89 ? -21.881 3.899 32.287 1.00 32.93 91 VAL A CA 1
ATOM 1297 C C . VAL A 1 89 ? -22.790 5.097 32.046 1.00 39.89 91 VAL A C 1
ATOM 1298 O O . VAL A 1 89 ? -22.404 6.056 31.366 1.00 34.53 91 VAL A O 1
ATOM 1311 N N . ASP A 1 90 ? -24.015 5.061 32.588 1.00 33.99 92 ASP A N 1
ATOM 1312 C CA . ASP A 1 90 ? -24.916 6.198 32.447 1.00 35.10 92 ASP A CA 1
ATOM 1313 C C . ASP A 1 90 ? -24.407 7.403 33.231 1.00 30.61 92 ASP A C 1
ATOM 1314 O O . ASP A 1 90 ? -24.502 8.541 32.762 1.00 27.28 92 ASP A O 1
ATOM 1323 N N . SER A 1 91 ? -23.863 7.171 34.425 1.00 36.15 93 SER A N 1
ATOM 1324 C CA . SER A 1 91 ? -23.290 8.263 35.204 1.00 37.16 93 SER A CA 1
ATOM 1325 C C . SER A 1 91 ? -22.090 8.879 34.494 1.00 37.13 93 SER A C 1
ATOM 1326 O O . SER A 1 91 ? -21.949 10.108 34.453 1.00 34.37 93 SER A O 1
ATOM 1334 N N . LEU A 1 92 ? -21.221 8.042 33.920 1.00 32.73 94 LEU A N 1
ATOM 1335 C CA . LEU A 1 92 ? -19.996 8.541 33.300 1.00 33.21 94 LEU A CA 1
ATOM 1336 C C . LEU A 1 92 ? -20.297 9.360 32.051 1.00 38.77 94 LEU A C 1
ATOM 1337 O O . LEU A 1 92 ? -19.734 10.445 31.860 1.00 31.66 94 LEU A O 1
ATOM 1353 N N . ILE A 1 93 ? -21.187 8.860 31.187 1.00 32.19 95 ILE A N 1
ATOM 1354 C CA . ILE A 1 93 ? -21.497 9.578 29.955 1.00 32.67 95 ILE A CA 1
ATOM 1355 C C . ILE A 1 93 ? -22.104 10.939 30.268 1.00 30.52 95 ILE A C 1
ATOM 1356 O O . ILE A 1 93 ? -21.871 11.914 29.548 1.00 28.76 95 ILE A O 1
ATOM 1372 N N . THR A 1 94 ? -22.896 11.025 31.340 1.00 36.42 96 THR A N 1
ATOM 1373 C CA . THR A 1 94 ? -23.455 12.314 31.739 1.00 39.21 96 THR A CA 1
ATOM 1374 C C . THR A 1 94 ? -22.348 13.338 31.961 1.00 40.29 96 THR A C 1
ATOM 1375 O O . THR A 1 94 ? -22.469 14.498 31.553 1.00 41.09 96 THR A O 1
ATOM 1386 N N . HIS A 1 95 ? -21.261 12.919 32.607 1.00 36.67 97 HIS A N 1
ATOM 1387 C CA . HIS A 1 95 ? -20.139 13.816 32.849 1.00 35.64 97 HIS A CA 1
ATOM 1388 C C . HIS A 1 95 ? -19.361 14.088 31.568 1.00 35.78 97 HIS A C 1
ATOM 1389 O O . HIS A 1 95 ? -18.911 15.218 31.338 1.00 30.92 97 HIS A O 1
ATOM 1403 N N . LEU A 1 96 ? -19.188 13.065 30.723 1.00 33.37 98 LEU A N 1
ATOM 1404 C CA . LEU A 1 96 ? -18.436 13.250 29.487 1.00 33.84 98 LEU A CA 1
ATOM 1405 C C . LEU A 1 96 ? -19.136 14.235 28.560 1.00 31.79 98 LEU A C 1
ATOM 1406 O O . LEU A 1 96 ? -18.480 15.037 27.886 1.00 31.85 98 LEU A O 1
ATOM 1422 N N . ILE A 1 97 ? -20.471 14.182 28.506 1.00 32.15 99 ILE A N 1
ATOM 1423 C CA . ILE A 1 97 ? -21.224 15.131 27.696 1.00 29.26 99 ILE A CA 1
ATOM 1424 C C . ILE A 1 97 ? -20.972 16.552 28.179 1.00 31.53 99 ILE A C 1
ATOM 1425 O O . ILE A 1 97 ? -20.875 17.489 27.376 1.00 31.76 99 ILE A O 1
ATOM 1441 N N . GLU A 1 98 ? -20.875 16.739 29.497 1.00 30.24 100 GLU A N 1
ATOM 1442 C CA . GLU A 1 98 ? -20.592 18.062 30.035 1.00 35.43 100 GLU A CA 1
ATOM 1443 C C . GLU A 1 98 ? -19.227 18.560 29.576 1.00 35.12 100 GLU A C 1
ATOM 1444 O O . GLU A 1 98 ? -19.084 19.724 29.185 1.00 31.24 100 GLU A O 1
ATOM 1456 N N . ILE A 1 99 ? -18.212 17.688 29.598 1.00 30.38 101 ILE A N 1
ATOM 1457 C CA . ILE A 1 99 ? -16.891 18.073 29.107 1.00 31.19 101 ILE A CA 1
ATOM 1458 C C . ILE A 1 99 ? -16.954 18.413 27.620 1.00 37.24 101 ILE A C 1
ATOM 1459 O O . ILE A 1 99 ? -16.455 19.458 27.178 1.00 38.51 101 ILE A O 1
ATOM 1475 N N . ASN A 1 100 ? -17.571 17.539 26.827 1.00 29.71 102 ASN A N 1
ATOM 1476 C CA . ASN A 1 100 ? -17.569 17.687 25.375 1.00 31.26 102 ASN A CA 1
ATOM 1477 C C . ASN A 1 100 ? -18.772 16.966 24.780 1.00 37.53 102 ASN A C 1
ATOM 1478 O O . ASN A 1 100 ? -18.824 15.729 24.799 1.00 31.83 102 ASN A O 1
ATOM 1489 N N . PRO A 1 101 ? -19.762 17.694 24.252 1.00 37.50 103 PRO A N 1
ATOM 1490 C CA . PRO A 1 101 ? -20.945 17.033 23.687 1.00 37.72 103 PRO A CA 1
ATOM 1491 C C . PRO A 1 101 ? -20.781 16.568 22.249 1.00 39.30 103 PRO A C 1
ATOM 1492 O O . PRO A 1 101 ? -21.717 15.977 21.701 1.00 40.81 103 PRO A O 1
ATOM 1503 N N . LEU A 1 102 ? -19.630 16.795 21.627 1.00 39.71 104 LEU A N 1
ATOM 1504 C CA . LEU A 1 102 ? -19.478 16.513 20.206 1.00 44.03 104 LEU A CA 1
ATOM 1505 C C . LEU A 1 102 ? -19.268 15.032 19.909 1.00 43.77 104 LEU A C 1
ATOM 1506 O O . LEU A 1 102 ? -19.751 14.545 18.879 1.00 48.26 104 LEU A O 1
ATOM 1522 N N . PRO A 1 103 ? -18.568 14.279 20.755 1.00 45.06 105 PRO A N 1
ATOM 1523 C CA . PRO A 1 103 ? -18.387 12.849 20.473 1.00 45.54 105 PRO A CA 1
ATOM 1524 C C . PRO A 1 103 ? -19.682 12.066 20.630 1.00 45.00 105 PRO A C 1
ATOM 1525 O O . PRO A 1 103 ? -20.617 12.474 21.323 1.00 43.43 105 PRO A O 1
ATOM 1536 N N . VAL A 1 104 ? -19.718 10.912 19.973 1.00 42.97 106 VAL A N 1
ATOM 1537 C CA . VAL A 1 104 ? -20.826 9.972 20.105 1.00 40.81 106 VAL A CA 1
ATOM 1538 C C . VAL A 1 104 ? -20.460 8.965 21.188 1.00 39.50 106 VAL A C 1
ATOM 1539 O O . VAL A 1 104 ? -19.423 8.298 21.102 1.00 36.53 106 VAL A O 1
ATOM 1552 N N . TYR A 1 105 ? -21.304 8.860 22.210 1.00 40.54 107 TYR A N 1
ATOM 1553 C CA . TYR A 1 105 ? -21.066 7.970 23.341 1.00 39.02 107 TYR A CA 1
ATOM 1554 C C . TYR A 1 105 ? -21.986 6.762 23.242 1.00 36.82 107 TYR A C 1
ATOM 1555 O O . TYR A 1 105 ? -23.199 6.914 23.057 1.00 37.61 107 TYR A O 1
ATOM 1573 N N . VAL A 1 106 ? -21.407 5.571 23.364 1.00 32.24 108 VAL A N 1
ATOM 1574 C CA . VAL A 1 106 ? -22.146 4.322 23.204 1.00 33.19 108 VAL A CA 1
ATOM 1575 C C . VAL A 1 106 ? -22.065 3.527 24.500 1.00 35.34 108 VAL A C 1
ATOM 1576 O O . VAL A 1 106 ? -20.985 3.027 24.852 1.00 34.49 108 VAL A O 1
ATOM 1589 N N . PRO A 1 107 ? -23.161 3.385 25.243 1.00 32.37 109 PRO A N 1
ATOM 1590 C CA . PRO A 1 107 ? -23.119 2.587 26.470 1.00 32.60 109 PRO A CA 1
ATOM 1591 C C . PRO A 1 107 ? -23.378 1.110 26.224 1.00 36.27 109 PRO A C 1
ATOM 1592 O O . PRO A 1 107 ? -24.109 0.714 25.321 1.00 38.01 109 PRO A O 1
ATOM 1603 N N . TYR A 1 108 ? -22.727 0.290 27.044 1.00 41.24 110 TYR A N 1
ATOM 1604 C CA . TYR A 1 108 ? -23.001 -1.143 27.138 1.00 35.86 110 TYR A CA 1
ATOM 1605 C C . TYR A 1 108 ? -23.373 -1.390 28.597 1.00 39.85 110 TYR A C 1
ATOM 1606 O O . TYR A 1 108 ? -22.492 -1.489 29.459 1.00 36.41 110 TYR A O 1
ATOM 1624 N N . ARG A 1 109 ? -24.673 -1.479 28.878 1.00 39.15 111 ARG A N 1
ATOM 1625 C CA . ARG A 1 109 ? -25.158 -1.588 30.249 1.00 41.43 111 ARG A CA 1
ATOM 1626 C C . ARG A 1 109 ? -25.105 -3.029 30.736 1.00 42.75 111 ARG A C 1
ATOM 1627 O O . ARG A 1 109 ? -26.091 -3.556 31.261 1.00 40.29 111 ARG A O 1
ATOM 1648 N N . PHE A 1 110 ? -23.949 -3.666 30.572 1.00 41.57 112 PHE A N 1
ATOM 1649 C CA . PHE A 1 110 ? -23.728 -5.028 31.043 1.00 42.14 112 PHE A CA 1
ATOM 1650 C C . PHE A 1 110 ? -22.226 -5.265 31.108 1.00 43.97 112 PHE A C 1
ATOM 1651 O O . PHE A 1 110 ? -21.426 -4.459 30.621 1.00 41.18 112 PHE A O 1
ATOM 1668 N N . ASP A 1 111 ? -21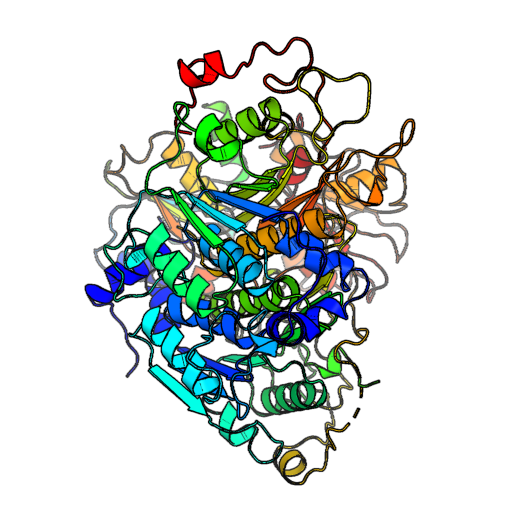.851 -6.381 31.723 1.00 44.46 113 ASP A N 1
ATOM 1669 C CA . ASP A 1 111 ? -20.447 -6.717 31.901 1.00 35.55 113 ASP A CA 1
ATOM 1670 C C . ASP A 1 111 ? -19.942 -7.559 30.737 1.00 34.75 113 ASP A C 1
ATOM 1671 O O . ASP A 1 111 ? -20.699 -8.289 30.091 1.00 32.61 113 ASP A O 1
ATOM 1680 N N . LEU A 1 112 ? -18.643 -7.447 30.474 1.00 38.00 114 LEU A N 1
ATOM 1681 C CA . LEU A 1 112 ? -18.003 -8.256 29.448 1.00 34.96 114 LEU A CA 1
ATOM 1682 C C . LEU A 1 112 ? -17.876 -9.694 29.932 1.00 37.59 114 LEU A C 1
ATOM 1683 O O . LEU A 1 112 ? -17.547 -9.949 31.095 1.00 38.01 114 LEU A O 1
ATOM 1699 N N . THR A 1 113 ? -18.150 -10.634 29.038 1.00 38.54 115 THR A N 1
ATOM 1700 C CA . THR A 1 113 ? -18.100 -12.053 29.349 1.00 35.10 115 THR A CA 1
ATOM 1701 C C . THR A 1 113 ? -17.447 -12.785 28.193 1.00 39.78 115 THR A C 1
ATOM 1702 O O . THR A 1 113 ? -17.374 -12.259 27.074 1.00 40.27 115 THR A O 1
ATOM 1713 N N . PRO A 1 114 ? -16.976 -14.018 28.414 1.00 39.00 116 PRO A N 1
ATOM 1714 C CA . PRO A 1 114 ? -16.447 -14.809 27.292 1.00 39.43 116 PRO A CA 1
ATOM 1715 C C . PRO A 1 114 ? -17.461 -15.029 26.195 1.00 40.26 116 PRO A C 1
ATOM 1716 O O . PRO A 1 114 ? -17.071 -15.288 25.050 1.00 43.44 116 PRO A O 1
ATOM 1727 N N . GLN A 1 115 ? -18.756 -14.936 26.506 1.00 44.18 117 GLN A N 1
ATOM 1728 C CA . GLN A 1 115 ? -19.787 -15.172 25.508 1.00 48.09 117 GLN A CA 1
ATOM 1729 C C . GLN A 1 115 ? -20.036 -13.954 24.628 1.00 48.84 117 GLN A C 1
ATOM 1730 O O . GLN A 1 115 ? -20.439 -14.112 23.469 1.00 49.02 117 GLN A O 1
ATOM 1744 N N . ASN A 1 116 ? -19.801 -12.743 25.143 1.00 41.83 118 ASN A N 1
ATOM 1745 C CA . ASN A 1 116 ? -20.067 -11.528 24.386 1.00 40.03 118 ASN A CA 1
ATOM 1746 C C . ASN A 1 116 ? -18.815 -10.723 24.064 1.00 41.94 118 ASN A C 1
ATOM 1747 O O . ASN A 1 116 ? -18.921 -9.683 23.401 1.00 41.40 118 ASN A O 1
ATOM 1758 N N . ALA A 1 117 ? -17.638 -11.171 24.503 1.00 38.75 119 ALA A N 1
ATOM 1759 C CA . ALA A 1 117 ? -16.430 -10.363 24.353 1.00 38.31 119 ALA A CA 1
ATOM 1760 C C . ALA A 1 117 ? -16.184 -9.995 22.894 1.00 37.15 119 ALA A C 1
ATOM 1761 O O . ALA A 1 117 ? -16.009 -8.817 22.560 1.00 33.07 119 ALA A O 1
ATOM 1768 N N . ALA A 1 118 ? -16.171 -10.992 22.007 1.00 36.30 120 ALA A N 1
ATOM 1769 C CA . ALA A 1 118 ? -15.856 -10.730 20.607 1.00 41.01 120 ALA A CA 1
ATOM 1770 C C . ALA A 1 118 ? -16.877 -9.794 19.976 1.00 43.63 120 ALA A C 1
ATOM 1771 O O . ALA A 1 118 ? -16.511 -8.885 19.221 1.00 43.65 120 ALA A O 1
ATOM 1778 N N . GLN A 1 119 ? -18.165 -10.000 20.271 1.00 50.81 121 GLN A N 1
ATOM 1779 C CA . GLN A 1 119 ? -19.200 -9.156 19.685 1.00 53.54 121 GLN A CA 1
ATOM 1780 C C . GLN A 1 119 ? -19.017 -7.696 20.087 1.00 48.65 121 GLN A C 1
ATOM 1781 O O . GLN A 1 119 ? -19.228 -6.788 19.273 1.00 49.50 121 GLN A O 1
ATOM 1795 N N . ILE A 1 120 ? -18.621 -7.450 21.336 1.00 44.23 122 ILE A N 1
ATOM 1796 C CA . ILE A 1 120 ? -18.499 -6.081 21.822 1.00 40.74 122 ILE A CA 1
ATOM 1797 C C . ILE A 1 120 ? -17.254 -5.410 21.251 1.00 43.29 122 ILE A C 1
ATOM 1798 O O . ILE A 1 120 ? -17.282 -4.226 20.891 1.00 42.75 122 ILE A O 1
ATOM 1814 N N . ILE A 1 121 ? -16.146 -6.149 21.153 1.00 39.86 123 ILE A N 1
ATOM 1815 C CA . ILE A 1 121 ? -14.862 -5.537 20.837 1.00 35.53 123 ILE A CA 1
ATOM 1816 C C . ILE A 1 121 ? -14.683 -5.309 19.341 1.00 38.20 123 ILE A C 1
ATOM 1817 O O . ILE A 1 121 ? -13.999 -4.361 18.936 1.00 37.93 123 ILE A O 1
ATOM 1833 N N . LYS A 1 122 ? -15.282 -6.149 18.505 1.00 40.85 124 LYS A N 1
ATOM 1834 C CA . LYS A 1 122 ? -14.949 -6.152 17.084 1.00 45.94 124 LYS A CA 1
ATOM 1835 C C . LYS A 1 122 ? -15.083 -4.797 16.401 1.00 44.51 124 LYS A C 1
ATOM 1836 O O . LYS A 1 122 ? -14.208 -4.464 15.583 1.00 44.72 124 LYS A O 1
ATOM 1855 N N . PRO A 1 123 ? -16.107 -3.981 16.667 1.00 46.86 125 PRO A N 1
ATOM 1856 C CA . PRO A 1 123 ? -16.271 -2.741 15.888 1.00 49.21 125 PRO A CA 1
ATOM 1857 C C . PRO A 1 123 ? -15.265 -1.640 16.207 1.00 46.84 125 PRO A C 1
ATOM 1858 O O . PRO A 1 123 ? -15.238 -0.636 15.483 1.00 47.48 125 PRO A O 1
ATOM 1869 N N . TRP A 1 124 ? -14.442 -1.782 17.239 1.00 44.12 126 TRP A N 1
ATOM 1870 C CA . TRP A 1 124 ? -13.681 -0.658 17.770 1.00 43.35 126 TRP A CA 1
ATOM 1871 C C . TRP A 1 124 ? -12.216 -0.712 17.355 1.00 42.48 126 TRP A C 1
ATOM 1872 O O . TRP A 1 124 ? -11.650 -1.783 17.134 1.00 44.07 126 TRP A O 1
ATOM 1893 N N . ASP A 1 125 ? -11.609 0.474 17.252 1.00 40.75 127 ASP A N 1
ATOM 1894 C CA . ASP A 1 125 ? -10.253 0.597 16.734 1.00 42.48 127 ASP A CA 1
ATOM 1895 C C . ASP A 1 125 ? -9.210 0.295 17.804 1.00 43.20 127 ASP A C 1
ATOM 1896 O O . ASP A 1 125 ? -8.305 -0.518 17.588 1.00 44.71 127 ASP A O 1
ATOM 1905 N N . VAL A 1 126 ? -9.310 0.955 18.954 1.00 43.08 128 VAL A N 1
ATOM 1906 C CA . VAL A 1 126 ? -8.372 0.777 20.055 1.00 41.24 128 VAL A CA 1
ATOM 1907 C C . VAL A 1 126 ? -9.156 0.338 21.281 1.00 40.82 128 VAL A C 1
ATOM 1908 O O . VAL A 1 126 ? -10.230 0.879 21.572 1.00 34.47 128 VAL A O 1
ATOM 1921 N N . ILE A 1 127 ? -8.620 -0.649 21.994 1.00 38.05 129 ILE A N 1
ATOM 1922 C CA . ILE A 1 127 ? -9.283 -1.234 23.154 1.00 38.12 129 ILE A CA 1
ATOM 1923 C C . ILE A 1 127 ? -8.529 -0.801 24.402 1.00 31.24 129 ILE A C 1
ATOM 1924 O O . ILE A 1 127 ? -7.299 -0.914 24.462 1.00 35.62 129 ILE A O 1
ATOM 1940 N N . LEU A 1 128 ? -9.262 -0.304 25.389 1.00 30.08 130 LEU A N 1
ATOM 1941 C CA . LEU A 1 128 ? -8.709 0.061 26.686 1.00 31.36 130 LEU A CA 1
ATOM 1942 C C . LEU A 1 128 ? -9.277 -0.876 27.740 1.00 35.53 130 LEU A C 1
ATOM 1943 O O . LEU A 1 128 ? -10.498 -0.922 27.947 1.00 35.24 130 LEU A O 1
ATOM 1959 N N . ASP A 1 129 ? -8.400 -1.630 28.393 1.00 31.57 131 ASP A N 1
ATOM 1960 C CA . ASP A 1 129 ? -8.795 -2.502 29.495 1.00 34.09 131 ASP A CA 1
ATOM 1961 C C . ASP A 1 129 ? -8.745 -1.681 30.778 1.00 37.68 131 ASP A C 1
ATOM 1962 O O . ASP A 1 129 ? -7.687 -1.515 31.387 1.00 32.27 131 ASP A O 1
ATOM 1971 N N . CYS A 1 130 ? -9.898 -1.160 31.187 1.00 38.99 132 CYS A N 1
ATOM 1972 C CA . CYS A 1 130 ? -10.024 -0.429 32.439 1.00 38.76 132 CYS A CA 1
ATOM 1973 C C . CYS A 1 130 ? -10.686 -1.265 33.522 1.00 43.55 132 CYS A C 1
ATOM 1974 O O . CYS A 1 130 ? -11.176 -0.716 34.515 1.00 42.66 132 CYS A O 1
ATOM 1982 N N . THR A 1 131 ? -10.720 -2.582 33.341 1.00 46.90 133 THR A N 1
ATOM 1983 C CA . THR A 1 131 ? -11.124 -3.485 34.404 1.00 48.68 133 THR A CA 1
ATOM 1984 C C . THR A 1 131 ? -9.950 -3.689 35.353 1.00 50.83 133 THR A C 1
ATOM 1985 O O . THR A 1 131 ? -8.795 -3.800 34.923 1.00 55.51 133 THR A O 1
ATOM 1996 N N . ASP A 1 132 ? -10.242 -3.715 36.644 1.00 51.81 134 ASP A N 1
ATOM 1997 C CA . ASP A 1 132 ? -9.261 -4.119 37.653 1.00 51.88 134 ASP A CA 1
ATOM 1998 C C . ASP A 1 132 ? -9.457 -5.584 38.022 1.00 51.29 134 ASP A C 1
ATOM 1999 O O . ASP A 1 132 ? -9.452 -5.963 39.192 1.00 55.32 134 ASP A O 1
ATOM 2008 N N . ASN A 1 133 ? -9.638 -6.424 37.004 1.00 37.99 135 ASN A N 1
ATOM 2009 C CA . ASN A 1 133 ? -9.971 -7.833 37.195 1.00 37.07 135 ASN A CA 1
ATOM 2010 C C . ASN A 1 133 ? -9.005 -8.689 36.383 1.00 38.28 135 ASN A C 1
ATOM 2011 O O . ASN A 1 133 ? -8.945 -8.542 35.148 1.00 36.73 135 ASN A O 1
ATOM 2022 N N . PRO A 1 134 ? -8.247 -9.590 37.019 1.00 46.85 136 PRO A N 1
ATOM 2023 C CA . PRO A 1 134 ? -7.315 -10.420 36.231 1.00 42.01 136 PRO A CA 1
ATOM 2024 C C . PRO A 1 134 ? -8.008 -11.259 35.171 1.00 41.65 136 PRO A C 1
ATOM 2025 O O . PRO A 1 134 ? -7.578 -11.276 34.009 1.00 39.21 136 PRO A O 1
ATOM 2036 N N . ALA A 1 135 ? -9.075 -11.969 35.550 1.00 44.02 137 ALA A N 1
ATOM 2037 C CA . ALA A 1 135 ? -9.756 -12.854 34.612 1.00 41.77 137 ALA A CA 1
ATOM 2038 C C . ALA A 1 135 ? -10.186 -12.096 33.365 1.00 38.05 137 ALA A C 1
ATOM 2039 O O . ALA A 1 135 ? -9.953 -12.548 32.237 1.00 37.36 137 ALA A O 1
ATOM 2046 N N . THR A 1 136 ? -10.832 -10.944 33.548 1.00 34.69 138 THR A N 1
ATOM 2047 C CA . THR A 1 136 ? -11.267 -10.157 32.403 1.00 37.20 138 THR A CA 1
ATOM 2048 C C . THR A 1 136 ? -10.077 -9.663 31.589 1.00 40.75 138 THR A C 1
ATOM 2049 O O . THR A 1 136 ? -10.158 -9.582 30.356 1.00 39.20 138 THR A O 1
ATOM 2060 N N . ARG A 1 137 ? -8.962 -9.344 32.252 1.00 39.12 139 ARG A N 1
ATOM 2061 C CA . ARG A 1 137 ? -7.791 -8.850 31.534 1.00 38.70 139 ARG A CA 1
ATOM 2062 C C . ARG A 1 137 ? -7.239 -9.907 30.582 1.00 38.75 139 ARG A C 1
ATOM 2063 O O . ARG A 1 137 ? -6.910 -9.603 29.429 1.00 37.85 139 ARG A O 1
ATOM 2084 N N . TYR A 1 138 ? -7.134 -11.157 31.041 1.00 31.56 140 TYR A N 1
ATOM 2085 C CA . TYR A 1 138 ? -6.674 -12.222 30.158 1.00 34.15 140 TYR A CA 1
ATOM 2086 C C . TYR A 1 138 ? -7.661 -12.461 29.022 1.00 34.58 140 TYR A C 1
ATOM 2087 O O . TYR A 1 138 ? -7.253 -12.701 27.880 1.00 29.04 140 TYR A O 1
ATOM 2105 N N . LEU A 1 139 ? -8.967 -12.381 29.311 1.00 37.35 141 LEU A N 1
ATOM 2106 C CA . LEU A 1 139 ? -9.969 -12.574 28.271 1.00 35.27 141 LEU A CA 1
ATOM 2107 C C . LEU A 1 139 ? -9.868 -11.500 27.195 1.00 33.83 141 LEU A C 1
ATOM 2108 O O . LEU A 1 139 ? -9.966 -11.799 25.997 1.00 35.22 141 LEU A O 1
ATOM 2124 N N . ILE A 1 140 ? -9.677 -10.244 27.597 1.00 33.97 142 ILE A N 1
ATOM 2125 C CA . ILE A 1 140 ? -9.609 -9.154 26.626 1.00 32.42 142 ILE A CA 1
ATOM 2126 C C . ILE A 1 140 ? -8.385 -9.320 25.730 1.00 35.23 142 ILE A C 1
ATOM 2127 O O . ILE A 1 140 ? -8.462 -9.169 24.507 1.00 38.23 142 ILE A O 1
ATOM 2143 N N . SER A 1 141 ? -7.232 -9.630 26.331 1.00 37.38 143 SER A N 1
ATOM 2144 C CA . SER A 1 141 ? -6.015 -9.810 25.543 1.00 36.69 143 SER A CA 1
ATOM 2145 C C . SER A 1 141 ? -6.185 -10.937 24.532 1.00 42.46 143 SER A C 1
ATOM 2146 O O . SER A 1 141 ? -5.809 -10.801 23.360 1.00 44.55 143 SER A O 1
ATOM 2154 N N . ASP A 1 142 ? -6.755 -12.064 24.970 1.00 33.23 144 ASP A N 1
ATOM 2155 C CA . ASP A 1 142 ? -7.005 -13.177 24.060 1.00 41.73 144 ASP A CA 1
ATOM 2156 C C . ASP A 1 142 ? -7.846 -12.735 22.868 1.00 40.98 144 ASP A C 1
ATOM 2157 O O . ASP A 1 142 ? -7.508 -13.020 21.712 1.00 43.30 144 ASP A O 1
ATOM 2166 N N . VAL A 1 143 ? -8.955 -12.041 23.133 1.00 43.53 145 VAL A N 1
ATOM 2167 C CA . VAL A 1 143 ? -9.843 -11.612 22.058 1.00 42.49 145 VAL A CA 1
ATOM 2168 C C . VAL A 1 143 ? -9.144 -10.602 21.156 1.00 38.04 145 VAL A C 1
ATOM 2169 O O . VAL A 1 143 ? -9.278 -10.649 19.928 1.00 39.05 145 VAL A O 1
ATOM 2182 N N . CYS A 1 144 ? -8.392 -9.672 21.743 1.00 37.40 146 CYS A N 1
ATOM 2183 C CA . CYS A 1 144 ? -7.689 -8.681 20.934 1.00 39.79 146 CYS A CA 1
ATOM 2184 C C . CYS A 1 144 ? -6.673 -9.339 20.012 1.00 37.08 146 CYS A C 1
ATOM 2185 O O . CYS A 1 144 ? -6.484 -8.903 18.870 1.00 40.25 146 CYS A O 1
ATOM 2193 N N . VAL A 1 145 ? -6.011 -10.395 20.481 1.00 39.06 147 VAL A N 1
ATOM 2194 C CA . VAL A 1 145 ? -5.086 -11.125 19.617 1.00 40.84 147 VAL A CA 1
ATOM 2195 C C . VAL A 1 145 ? -5.845 -11.785 18.472 1.00 40.15 147 VAL A C 1
ATOM 2196 O O . VAL A 1 145 ? -5.438 -11.713 17.307 1.00 43.11 147 VAL A O 1
ATOM 2209 N N . LEU A 1 146 ? -6.970 -12.433 18.787 1.00 41.16 148 LEU A N 1
ATOM 2210 C CA . LEU A 1 146 ? -7.725 -13.143 17.758 1.00 44.21 148 LEU A CA 1
ATOM 2211 C C . LEU A 1 146 ? -8.392 -12.188 16.773 1.00 40.22 148 LEU A C 1
ATOM 2212 O O . LEU A 1 146 ? -8.546 -12.529 15.594 1.00 36.97 148 LEU A O 1
ATOM 2228 N N . LEU A 1 147 ? -8.788 -10.998 17.225 1.00 46.29 149 LEU A N 1
ATOM 2229 C CA . LEU A 1 147 ? -9.458 -10.031 16.366 1.00 45.36 149 LEU A CA 1
ATOM 2230 C C . LEU A 1 147 ? -8.522 -8.958 15.820 1.00 46.22 149 LEU A C 1
ATOM 2231 O O . LEU A 1 147 ? -8.979 -8.068 15.096 1.00 47.20 149 LEU A O 1
ATOM 2247 N N . GLY A 1 148 ? -7.234 -9.013 16.147 1.00 44.34 150 GLY A N 1
ATOM 2248 C CA . GLY A 1 148 ? -6.285 -8.049 15.622 1.00 42.87 150 GLY A CA 1
ATOM 2249 C C . GLY A 1 148 ? -6.536 -6.631 16.093 1.00 39.91 150 GLY A C 1
ATOM 2250 O O . GLY A 1 148 ? -6.676 -5.716 15.276 1.00 38.06 150 GLY A O 1
ATOM 2254 N N . LYS A 1 149 ? -6.579 -6.437 17.411 1.00 36.93 151 LYS A N 1
ATOM 2255 C CA . LYS A 1 149 ? -6.828 -5.134 18.001 1.00 38.26 151 LYS A CA 1
ATOM 2256 C C . LYS A 1 149 ? -5.664 -4.710 18.884 1.00 37.44 151 LYS A C 1
ATOM 2257 O O . LYS A 1 149 ? -5.106 -5.537 19.612 1.00 38.16 151 LYS A O 1
ATOM 2276 N N . PRO A 1 150 ? -5.272 -3.434 18.842 1.00 41.14 152 PRO A N 1
ATOM 2277 C CA . PRO A 1 150 ? -4.326 -2.929 19.843 1.00 39.78 152 PRO A CA 1
ATOM 2278 C C . PRO A 1 150 ? -5.006 -2.731 21.185 1.00 37.12 152 PRO A C 1
ATOM 2279 O O . PRO A 1 150 ? -6.174 -2.342 21.262 1.00 40.36 152 PRO A O 1
ATOM 2290 N N . LEU A 1 151 ? -4.256 -2.988 22.251 1.00 34.86 153 LEU A N 1
ATOM 2291 C CA . LEU A 1 151 ? -4.800 -3.006 23.600 1.00 35.67 153 LEU A CA 1
ATOM 2292 C C . LEU A 1 151 ? -3.922 -2.189 24.533 1.00 36.78 153 LEU A C 1
ATOM 2293 O O . LEU A 1 151 ? -2.701 -2.373 24.567 1.00 35.77 153 LEU A O 1
ATOM 2309 N N . VAL A 1 152 ? -4.551 -1.294 25.286 1.00 33.17 154 VAL A N 1
ATOM 2310 C CA . VAL A 1 152 ? -3.893 -0.528 26.339 1.00 28.11 154 VAL A CA 1
ATOM 2311 C C . VAL A 1 152 ? -4.482 -1.008 27.658 1.00 26.26 154 VAL A C 1
ATOM 2312 O O . VAL A 1 152 ? -5.660 -0.764 27.949 1.00 32.11 154 VAL A O 1
ATOM 2325 N N . SER A 1 153 ? -3.676 -1.702 28.452 1.00 29.41 155 SER A N 1
ATOM 2326 C CA . SER A 1 153 ? -4.141 -2.341 29.674 1.00 33.16 155 SER A CA 1
ATOM 2327 C C . SER A 1 153 ? -3.537 -1.660 30.893 1.00 31.22 155 SER A C 1
ATOM 2328 O O . SER A 1 153 ? -2.374 -1.248 30.875 1.00 34.87 155 SER A O 1
ATOM 2336 N N . ALA A 1 154 ? -4.337 -1.542 31.951 1.00 32.03 156 ALA A N 1
ATOM 2337 C CA . ALA A 1 154 ? -3.887 -0.956 33.204 1.00 33.85 156 ALA A CA 1
ATOM 2338 C C . ALA A 1 154 ? -4.453 -1.761 34.361 1.00 29.91 156 ALA A C 1
ATOM 2339 O O . ALA A 1 154 ? -5.450 -2.469 34.219 1.00 45.71 156 ALA A O 1
ATOM 2346 N N . ALA A 1 155 ? -3.802 -1.648 35.514 1.00 33.35 157 ALA A N 1
ATOM 2347 C CA . ALA A 1 155 ? -4.246 -2.337 36.717 1.00 30.71 157 ALA A CA 1
ATOM 2348 C C . ALA A 1 155 ? -3.734 -1.575 37.929 1.00 37.92 157 ALA A C 1
ATOM 2349 O O . ALA A 1 155 ? -2.743 -0.844 37.853 1.00 43.86 157 ALA A O 1
ATOM 2356 N N . SER A 1 156 ? -4.424 -1.757 39.052 1.00 41.36 158 SER A N 1
ATOM 2357 C CA . SER A 1 156 ? -4.107 -1.035 40.274 1.00 47.54 158 SER A CA 1
ATOM 2358 C C . SER A 1 156 ? -4.294 -1.947 41.475 1.00 49.97 158 SER A C 1
ATOM 2359 O O . SER A 1 156 ? -5.171 -2.812 41.487 1.00 54.13 158 SER A O 1
ATOM 2367 N N . VAL A 1 157 ? -3.456 -1.739 42.485 1.00 48.05 159 VAL A N 1
ATOM 2368 C CA . VAL A 1 157 ? -3.533 -2.453 43.750 1.00 54.44 159 VAL A CA 1
ATOM 2369 C C . VAL A 1 157 ? -3.243 -1.463 44.874 1.00 56.52 159 VAL A C 1
ATOM 2370 O O . VAL A 1 157 ? -3.052 -0.267 44.643 1.00 59.47 159 VAL A O 1
ATOM 2374 N N . GLN A 1 158 ? -3.197 -1.982 46.103 1.00 52.19 160 GLN A N 1
ATOM 2375 C CA . GLN A 1 158 ? -3.027 -1.139 47.285 1.00 57.71 160 GLN A CA 1
ATOM 2376 C C . GLN A 1 158 ? -1.898 -0.129 47.105 1.00 64.55 160 GLN A C 1
ATOM 2377 O O . GLN A 1 158 ? -2.076 1.067 47.365 1.00 67.04 160 GLN A O 1
ATOM 2391 N N . LYS A 1 159 ? -0.727 -0.589 46.674 1.00 66.90 161 LYS A N 1
ATOM 2392 C CA . LYS A 1 159 ? 0.466 0.240 46.691 1.00 71.19 161 LYS A CA 1
ATOM 2393 C C . LYS A 1 159 ? 1.025 0.559 45.314 1.00 66.99 161 LYS A C 1
ATOM 2394 O O . LYS A 1 159 ? 1.989 1.332 45.223 1.00 69.06 161 LYS A O 1
ATOM 2398 N N . SER A 1 160 ? 0.461 0.009 44.242 1.00 48.36 162 SER A N 1
ATOM 2399 C CA . SER A 1 160 ? 1.037 0.250 42.929 1.00 44.34 162 SER A CA 1
ATOM 2400 C C . SER A 1 160 ? 0.002 0.030 41.839 1.00 38.78 162 SER A C 1
ATOM 2401 O O . SER A 1 160 ? -1.027 -0.617 42.046 1.00 43.37 162 SER A O 1
ATOM 2409 N N . GLY A 1 161 ? 0.297 0.600 40.667 1.00 35.05 163 GLY A N 1
ATOM 2410 C CA . GLY A 1 161 ? -0.472 0.346 39.470 1.00 33.19 163 GLY A CA 1
ATOM 2411 C C . GLY A 1 161 ? 0.461 0.191 38.288 1.00 33.04 163 GLY A C 1
ATOM 2412 O O . GLY A 1 161 ? 1.646 0.536 38.362 1.00 37.01 163 GLY A O 1
ATOM 2416 N N . GLN A 1 162 ? -0.081 -0.332 37.189 1.00 31.13 164 GLN A N 1
ATOM 2417 C CA . GLN A 1 162 ? 0.734 -0.622 36.019 1.00 31.43 164 GLN A CA 1
ATOM 2418 C C . GLN A 1 162 ? -0.020 -0.274 34.744 1.00 32.33 164 GLN A C 1
ATOM 2419 O O . GLN A 1 162 ? -1.246 -0.118 34.736 1.00 36.96 164 GLN A O 1
ATOM 2433 N N . LEU A 1 163 ? 0.740 -0.158 33.658 1.00 33.06 165 LEU A N 1
ATOM 2434 C CA . LEU A 1 163 ? 0.217 0.209 32.349 1.00 32.71 165 LEU A CA 1
ATOM 2435 C C . LEU A 1 163 ? 1.132 -0.395 31.295 1.00 35.85 165 LEU A C 1
ATOM 2436 O O . LEU A 1 163 ? 2.356 -0.392 31.457 1.00 33.48 165 LEU A O 1
ATOM 2452 N N . ILE A 1 164 ? 0.543 -0.901 30.215 1.00 37.02 166 ILE A N 1
ATOM 2453 C CA . ILE A 1 164 ? 1.336 -1.458 29.127 1.00 38.49 166 ILE A CA 1
ATOM 2454 C C . ILE A 1 164 ? 0.497 -1.473 27.861 1.00 38.19 166 ILE A C 1
ATOM 2455 O O . ILE A 1 164 ? -0.717 -1.703 27.900 1.00 38.93 166 ILE A O 1
ATOM 2471 N N . VAL A 1 165 ? 1.156 -1.217 26.734 1.00 33.41 167 VAL A N 1
ATOM 2472 C CA . VAL A 1 165 ? 0.537 -1.270 25.414 1.00 32.48 167 VAL A CA 1
ATOM 2473 C C . VAL A 1 165 ? 0.888 -2.610 24.785 1.00 39.24 167 VAL A C 1
ATOM 2474 O O . VAL A 1 165 ? 2.070 -2.969 24.687 1.00 33.41 167 VAL A O 1
ATOM 2487 N N . LEU A 1 166 ? -0.136 -3.348 24.354 1.00 39.64 168 LEU A N 1
ATOM 2488 C CA . LEU A 1 166 ? 0.026 -4.716 23.886 1.00 41.05 168 LEU A CA 1
ATOM 2489 C C . LEU A 1 166 ? -0.502 -4.872 22.467 1.00 39.25 168 LEU A C 1
ATOM 2490 O O . LEU A 1 166 ? -1.456 -4.200 22.061 1.00 41.84 168 LEU A O 1
ATOM 2506 N N . ASN A 1 167 ? 0.125 -5.781 21.722 1.00 36.28 169 ASN A N 1
ATOM 2507 C CA . ASN A 1 167 ? -0.326 -6.158 20.383 1.00 33.52 169 ASN A CA 1
ATOM 2508 C C . ASN A 1 167 ? -0.557 -4.927 19.509 1.00 33.17 169 ASN A C 1
ATOM 2509 O O . ASN A 1 167 ? -1.579 -4.791 18.834 1.00 34.01 169 ASN A O 1
ATOM 2520 N N . CYS A 1 168 ? 0.414 -4.022 19.523 1.00 39.82 170 CYS A N 1
ATOM 2521 C CA . CYS A 1 168 ? 0.333 -2.801 18.728 1.00 37.07 170 CYS A CA 1
ATOM 2522 C C . CYS A 1 168 ? 1.674 -2.534 18.061 1.00 41.10 170 CYS A C 1
ATOM 2523 O O . CYS A 1 168 ? 2.680 -2.346 18.756 1.00 37.35 170 CYS A O 1
ATOM 2531 N N . PRO A 1 169 ? 1.745 -2.533 16.715 1.00 36.69 171 PRO A N 1
ATOM 2532 C CA . PRO A 1 169 ? 0.645 -2.857 15.791 1.00 38.55 171 PRO A CA 1
ATOM 2533 C C . PRO A 1 169 ? 0.265 -4.332 15.877 1.00 40.18 171 PRO A C 1
ATOM 2534 O O . PRO A 1 169 ? 1.138 -5.160 16.121 1.00 43.54 171 PRO A O 1
ATOM 2545 N N . PRO A 1 170 ? -1.016 -4.653 15.693 1.00 46.62 172 PRO A N 1
ATOM 2546 C CA . PRO A 1 170 ? -1.451 -6.044 15.854 1.00 42.73 172 PRO A CA 1
ATOM 2547 C C . PRO A 1 170 ? -0.830 -6.957 14.809 1.00 46.80 172 PRO A C 1
ATOM 2548 O O . PRO A 1 170 ? -0.606 -6.576 13.659 1.00 47.00 172 PRO A O 1
ATOM 2559 N N . THR A 1 171 ? -0.537 -8.185 15.233 1.00 46.25 173 THR A N 1
ATOM 2560 C CA . THR A 1 171 ? -0.011 -9.222 14.355 1.00 47.69 173 THR A CA 1
ATOM 2561 C C . THR A 1 171 ? -0.844 -10.482 14.531 1.00 45.74 173 THR A C 1
ATOM 2562 O O . THR A 1 171 ? -1.167 -10.853 15.656 1.00 44.48 173 THR A O 1
ATOM 2573 N N . PRO A 1 172 ? -1.222 -11.143 13.432 1.00 46.70 174 PRO A N 1
ATOM 2574 C CA . PRO A 1 172 ? -2.113 -12.306 13.554 1.00 46.77 174 PRO A CA 1
ATOM 2575 C C . PRO A 1 172 ? -1.571 -13.371 14.498 1.00 48.08 174 PRO A C 1
ATOM 2576 O O . PRO A 1 172 ? -0.367 -13.483 14.745 1.00 44.12 174 PRO A O 1
ATOM 2587 N N . GLN A 1 173 ? -2.499 -14.167 15.024 1.00 49.65 175 GLN A N 1
ATOM 2588 C CA . GLN A 1 173 ? -2.148 -15.291 15.880 1.00 50.93 175 GLN A CA 1
ATOM 2589 C C . GLN A 1 173 ? -1.275 -16.285 15.129 1.00 51.99 175 GLN A C 1
ATOM 2590 O O . GLN A 1 173 ? -1.542 -16.623 13.973 1.00 54.87 175 GLN A O 1
ATOM 2604 N N . GLY A 1 174 ? -0.220 -16.753 15.796 1.00 58.06 176 GLY A N 1
ATOM 2605 C CA . GLY A 1 174 ? 0.633 -17.785 15.256 1.00 58.48 176 GLY A CA 1
ATOM 2606 C C . GLY A 1 174 ? 1.809 -17.298 14.438 1.00 56.91 176 GLY A C 1
ATOM 2607 O O . GLY A 1 174 ? 2.709 -18.093 14.145 1.00 58.27 176 GLY A O 1
ATOM 2611 N N . VAL A 1 175 ? 1.834 -16.024 14.055 1.00 52.82 177 VAL A N 1
ATOM 2612 C CA . VAL A 1 175 ? 2.939 -15.501 13.260 1.00 55.16 177 VAL A CA 1
ATOM 2613 C C . VAL A 1 175 ? 4.157 -15.343 14.160 1.00 54.60 177 VAL A C 1
ATOM 2614 O O . VAL A 1 175 ? 4.116 -14.613 15.159 1.00 53.50 177 VAL A O 1
ATOM 2627 N N . VAL A 1 176 ? 5.247 -16.026 13.809 1.00 60.00 178 VAL A N 1
ATOM 2628 C CA . VAL A 1 176 ? 6.464 -16.002 14.613 1.00 62.22 178 VAL A CA 1
ATOM 2629 C C . VAL A 1 176 ? 7.695 -15.853 13.727 1.00 67.12 178 VAL A C 1
ATOM 2630 O O . VAL A 1 176 ? 8.829 -16.009 14.194 1.00 69.20 178 VAL A O 1
ATOM 2643 N N . ASN A 1 177 ? 7.486 -15.549 12.449 1.00 69.92 179 ASN A N 1
ATOM 2644 C CA . ASN A 1 177 ? 8.586 -15.373 11.510 1.00 78.85 179 ASN A CA 1
ATOM 2645 C C . ASN A 1 177 ? 9.020 -13.918 11.375 1.00 76.65 179 ASN A C 1
ATOM 2646 O O . ASN A 1 177 ? 9.759 -13.588 10.441 1.00 78.01 179 ASN A O 1
ATOM 2657 N N . LYS A 1 178 ? 8.578 -13.048 12.277 1.00 66.96 180 LYS A N 1
ATOM 2658 C CA . LYS A 1 178 ? 8.941 -11.638 12.235 1.00 67.01 180 LYS A CA 1
ATOM 2659 C C . LYS A 1 178 ? 8.795 -11.067 13.639 1.00 69.83 180 LYS A C 1
ATOM 2660 O O . LYS A 1 178 ? 8.265 -11.716 14.543 1.00 70.48 180 LYS A O 1
ATOM 2679 N N . LYS A 1 179 ? 9.277 -9.838 13.810 1.00 68.42 181 LYS A N 1
ATOM 2680 C CA . LYS A 1 179 ? 9.110 -9.144 15.078 1.00 69.39 181 LYS A CA 1
ATOM 2681 C C . LYS A 1 179 ? 7.639 -8.805 15.289 1.00 67.62 181 LYS A C 1
ATOM 2682 O O . LYS A 1 179 ? 6.989 -8.236 14.406 1.00 69.17 181 LYS A O 1
ATOM 2701 N N . ALA A 1 180 ? 7.113 -9.161 16.458 1.00 53.09 182 ALA A N 1
ATOM 2702 C CA . ALA A 1 180 ? 5.713 -8.928 16.781 1.00 46.98 182 ALA A CA 1
ATOM 2703 C C . ALA A 1 180 ? 5.579 -8.522 18.239 1.00 45.52 182 ALA A C 1
ATOM 2704 O O . ALA A 1 180 ? 6.323 -9.013 19.097 1.00 41.97 182 ALA A O 1
ATOM 2711 N N . ALA A 1 181 ? 4.636 -7.628 18.513 1.00 44.47 183 ALA A N 1
ATOM 2712 C CA . ALA A 1 181 ? 4.402 -7.174 19.868 1.00 39.64 183 ALA A CA 1
ATOM 2713 C C . ALA A 1 181 ? 3.848 -8.313 20.719 1.00 42.90 183 ALA A C 1
ATOM 2714 O O . ALA A 1 181 ? 3.251 -9.260 20.200 1.00 46.13 183 ALA A O 1
ATOM 2721 N N . PRO A 1 182 ? 4.036 -8.244 22.032 1.00 44.06 184 PRO A N 1
ATOM 2722 C CA . PRO A 1 182 ? 3.531 -9.305 22.907 1.00 42.03 184 PRO A CA 1
ATOM 2723 C C . PRO A 1 182 ? 2.062 -9.114 23.247 1.00 40.16 184 PRO A C 1
ATOM 2724 O O . PRO A 1 182 ? 1.480 -8.049 23.052 1.00 41.15 184 PRO A O 1
ATOM 2735 N N . CYS A 1 183 ? 1.464 -10.181 23.754 1.00 43.09 185 CYS A N 1
ATOM 2736 C CA . CYS A 1 183 ? 0.142 -10.126 24.369 1.00 42.57 185 CYS A CA 1
ATOM 2737 C C . CYS A 1 183 ? 0.317 -10.210 25.883 1.00 41.82 185 CYS A C 1
ATOM 2738 O O . CYS A 1 183 ? 1.438 -10.290 26.399 1.00 44.34 185 CYS A O 1
ATOM 2745 N N . TYR A 1 184 ? -0.803 -10.193 26.605 1.00 41.41 186 TYR A N 1
ATOM 2746 C CA . TYR A 1 184 ? -0.701 -10.181 28.059 1.00 42.66 186 TYR A CA 1
ATOM 2747 C C . TYR A 1 184 ? -0.187 -11.509 28.603 1.00 45.09 186 TYR A C 1
ATOM 2748 O O . TYR A 1 184 ? 0.420 -11.539 29.681 1.00 45.72 186 TYR A O 1
ATOM 2766 N N . ARG A 1 185 ? -0.423 -12.614 27.888 1.00 33.27 187 ARG A N 1
ATOM 2767 C CA . ARG A 1 185 ? 0.122 -13.894 28.324 1.00 34.98 187 ARG A CA 1
ATOM 2768 C C . ARG A 1 185 ? 1.626 -13.958 28.085 1.00 36.89 187 ARG A C 1
ATOM 2769 O O . ARG A 1 185 ? 2.368 -14.482 28.921 1.00 38.07 187 ARG A O 1
ATOM 2790 N N . CYS A 1 186 ? 2.094 -13.428 26.950 1.00 40.49 188 CYS A N 1
ATOM 2791 C CA . CYS A 1 186 ? 3.530 -13.338 26.714 1.00 41.47 188 CYS A CA 1
ATOM 2792 C C . CYS A 1 186 ? 4.235 -12.634 27.864 1.00 42.02 188 CYS A C 1
ATOM 2793 O O . CYS A 1 186 ? 5.374 -12.975 28.201 1.00 40.90 188 CYS A O 1
ATOM 2800 N N . CYS A 1 187 ? 3.570 -11.657 28.484 1.00 47.67 189 CYS A N 1
ATOM 2801 C CA . CYS A 1 187 ? 4.180 -10.830 29.515 1.00 50.80 189 CYS A CA 1
ATOM 2802 C C . CYS A 1 187 ? 3.975 -11.386 30.918 1.00 54.57 189 CYS A C 1
ATOM 2803 O O . CYS A 1 187 ? 4.892 -11.325 31.743 1.00 50.07 189 CYS A O 1
ATOM 2811 N N . PHE A 1 188 ? 2.793 -11.930 31.206 1.00 48.47 190 PHE A N 1
ATOM 2812 C CA . PHE A 1 188 ? 2.472 -12.467 32.528 1.00 59.48 190 PHE A CA 1
ATOM 2813 C C . PHE A 1 188 ? 1.812 -13.833 32.349 1.00 74.20 190 PHE A C 1
ATOM 2814 O O . PHE A 1 188 ? 0.585 -13.925 32.230 1.00 75.81 190 PHE A O 1
ATOM 2831 N N . LYS A 1 189 ? 2.621 -14.889 32.328 1.00 67.76 191 LYS A N 1
ATOM 2832 C CA . LYS A 1 189 ? 2.075 -16.241 32.344 1.00 80.69 191 LYS A CA 1
ATOM 2833 C C . LYS A 1 189 ? 1.322 -16.464 33.651 1.00 86.13 191 LYS A C 1
ATOM 2834 O O . LYS A 1 189 ? 1.846 -16.188 34.735 1.00 89.21 191 LYS A O 1
ATOM 2838 N N . LYS A 1 190 ? 0.094 -16.960 33.545 1.00 97.23 192 LYS A N 1
ATOM 2839 C CA . LYS A 1 190 ? -0.797 -17.016 34.697 1.00 95.76 192 LYS A CA 1
ATOM 2840 C C . LYS A 1 190 ? -0.104 -17.699 35.873 1.00 90.71 192 LYS A C 1
ATOM 2841 O O . LYS A 1 190 ? 0.637 -18.671 35.677 1.00 93.97 192 LYS A O 1
ATOM 2845 N N . PRO A 1 191 ? -0.315 -17.218 37.112 1.00 71.89 193 PRO A N 1
ATOM 2846 C CA . PRO A 1 191 ? 0.309 -17.835 38.290 1.00 73.81 193 PRO A CA 1
ATOM 2847 C C . PRO A 1 191 ? 0.019 -19.327 38.407 1.00 74.66 193 PRO A C 1
ATOM 2848 O O . PRO A 1 191 ? 0.289 -19.902 39.461 1.00 79.48 193 PRO A O 1
ATOM 2859 N N . GLY A 1 204 ? -7.169 -2.272 49.843 1.00 50.55 206 GLY A N 1
ATOM 2860 C CA . GLY A 1 204 ? -7.758 -1.007 49.444 1.00 47.17 206 GLY A CA 1
ATOM 2861 C C . GLY A 1 204 ? -7.128 -0.441 48.191 1.00 43.80 206 GLY A C 1
ATOM 2862 O O . GLY A 1 204 ? -6.313 -1.101 47.547 1.00 42.78 206 GLY A O 1
ATOM 2865 N N . ILE A 1 205 ? -7.522 0.780 47.837 1.00 42.02 207 ILE A N 1
ATOM 2866 C CA . ILE A 1 205 ? -6.935 1.489 46.706 1.00 40.57 207 ILE A CA 1
ATOM 2867 C C . ILE A 1 205 ? -6.895 2.973 47.048 1.00 42.60 207 ILE A C 1
ATOM 2868 O O . ILE A 1 205 ? -7.811 3.499 47.688 1.00 41.38 207 ILE A O 1
ATOM 2884 N N . MET A 1 206 ? -5.821 3.638 46.622 1.00 33.56 208 MET A N 1
ATOM 2885 C CA . MET A 1 206 ? -5.687 5.084 46.722 1.00 34.24 208 MET A CA 1
ATOM 2886 C C . MET A 1 206 ? -6.077 5.700 45.383 1.00 32.14 208 MET A C 1
ATOM 2887 O O . MET A 1 206 ? -5.651 5.221 44.327 1.00 32.04 208 MET A O 1
ATOM 2901 N N . GLY A 1 207 ? -6.886 6.755 45.431 1.00 31.27 209 GLY A N 1
ATOM 2902 C CA . GLY A 1 207 ? -7.377 7.403 44.238 1.00 32.36 209 GLY A CA 1
ATOM 2903 C C . GLY A 1 207 ? -6.290 7.829 43.272 1.00 28.53 209 GLY A C 1
ATOM 2904 O O . GLY A 1 207 ? -6.356 7.560 42.067 1.00 27.66 209 GLY A O 1
ATOM 2908 N N . PRO A 1 208 ? -5.271 8.526 43.782 1.00 36.08 210 PRO A N 1
ATOM 2909 C CA . PRO A 1 208 ? -4.187 8.969 42.881 1.00 39.77 210 PRO A CA 1
ATOM 2910 C C . PRO A 1 208 ? -3.555 7.837 42.092 1.00 37.48 210 PRO A C 1
ATOM 2911 O O . PRO A 1 208 ? -3.190 8.028 40.927 1.00 42.07 210 PRO A O 1
ATOM 2922 N N . VAL A 1 209 ? -3.417 6.652 42.693 1.00 36.36 211 VAL A N 1
ATOM 2923 C CA . VAL A 1 209 ? -2.752 5.546 42.005 1.00 33.04 211 VAL A CA 1
ATOM 2924 C C . VAL A 1 209 ? -3.548 5.146 40.769 1.00 33.20 211 VAL A C 1
ATOM 2925 O O . VAL A 1 209 ? -3.030 5.130 39.647 1.00 31.25 211 VAL A O 1
ATOM 2938 N N . VAL A 1 210 ? -4.830 4.816 40.961 1.00 33.66 212 VAL A N 1
ATOM 2939 C CA . VAL A 1 210 ? -5.659 4.392 39.836 1.00 35.52 212 VAL A CA 1
ATOM 2940 C C . VAL A 1 210 ? -5.908 5.562 38.889 1.00 36.18 212 VAL A C 1
ATOM 2941 O O . VAL A 1 210 ? -5.963 5.386 37.665 1.00 34.32 212 VAL A O 1
ATOM 2954 N N . GLY A 1 211 ? -6.051 6.773 39.432 1.00 30.47 213 GLY A N 1
ATOM 2955 C CA . GLY A 1 211 ? -6.200 7.937 38.576 1.00 30.74 213 GLY A CA 1
ATOM 2956 C C . GLY A 1 211 ? -4.998 8.158 37.679 1.00 35.77 213 GLY A C 1
ATOM 2957 O O . GLY A 1 211 ? -5.143 8.504 36.503 1.00 32.03 213 GLY A O 1
ATOM 2961 N N . MET A 1 212 ? -3.790 7.956 38.222 1.00 31.22 214 MET A N 1
ATOM 2962 C CA . MET A 1 212 ? -2.580 8.108 37.424 1.00 31.78 214 MET A CA 1
ATOM 2963 C C . MET A 1 212 ? -2.598 7.180 36.217 1.00 34.34 214 MET A C 1
ATOM 2964 O O . MET A 1 212 ? -2.421 7.623 35.077 1.00 34.26 214 MET A O 1
ATOM 2978 N N . MET A 1 213 ? -2.802 5.878 36.451 1.00 32.43 215 MET A N 1
ATOM 2979 C CA . MET A 1 213 ? -2.778 4.924 35.350 1.00 37.13 215 MET A CA 1
ATOM 2980 C C . MET A 1 213 ? -3.889 5.210 34.349 1.00 35.07 215 MET A C 1
ATOM 2981 O O . MET A 1 213 ? -3.696 5.024 33.140 1.00 35.85 215 MET A O 1
ATOM 2995 N N . GLY A 1 214 ? -5.048 5.671 34.824 1.00 32.88 216 GLY A N 1
ATOM 2996 C CA . GLY A 1 214 ? -6.145 5.961 33.916 1.00 28.96 216 GLY A CA 1
ATOM 2997 C C . GLY A 1 214 ? -5.831 7.102 32.966 1.00 32.63 216 GLY A C 1
ATOM 2998 O O . GLY A 1 214 ? -6.106 7.019 31.765 1.00 31.60 216 GLY A O 1
ATOM 3002 N N . VAL A 1 215 ? -5.255 8.186 33.490 1.00 27.08 217 VAL A N 1
ATOM 3003 C CA . VAL A 1 215 ? -4.856 9.294 32.627 1.00 32.47 217 VAL A CA 1
ATOM 3004 C C . VAL A 1 215 ? -3.792 8.833 31.639 1.00 35.36 217 VAL A C 1
ATOM 3005 O O . VAL A 1 215 ? -3.793 9.237 30.468 1.00 37.44 217 VAL A O 1
ATOM 3018 N N . ALA A 1 216 ? -2.854 8.002 32.099 1.00 32.31 218 ALA A N 1
ATOM 3019 C CA . ALA A 1 216 ? -1.813 7.496 31.210 1.00 33.45 218 ALA A CA 1
ATOM 3020 C C . ALA A 1 216 ? -2.400 6.632 30.101 1.00 35.37 218 ALA A C 1
ATOM 3021 O O . ALA A 1 216 ? -1.877 6.629 28.979 1.00 37.47 218 ALA A O 1
ATOM 3028 N N . GLN A 1 217 ? -3.481 5.899 30.389 1.00 30.00 219 GLN A N 1
ATOM 3029 C CA . GLN A 1 217 ? -4.148 5.117 29.353 1.00 34.06 219 GLN A CA 1
ATOM 3030 C C . GLN A 1 217 ? -4.649 6.016 28.228 1.00 39.07 219 GLN A C 1
ATOM 3031 O O . GLN A 1 217 ? -4.385 5.758 27.048 1.00 38.73 219 GLN A O 1
ATOM 3045 N N . ALA A 1 218 ? -5.392 7.072 28.575 1.00 41.02 220 ALA A N 1
ATOM 3046 C CA . ALA A 1 218 ? -5.852 8.016 27.561 1.00 43.82 220 ALA A CA 1
ATOM 3047 C C . ALA A 1 218 ? -4.677 8.574 26.768 1.00 38.97 220 ALA A C 1
ATOM 3048 O O . ALA A 1 218 ? -4.747 8.693 25.539 1.00 40.19 220 ALA A O 1
ATOM 3055 N N . GLY A 1 219 ? -3.585 8.907 27.456 1.00 36.02 221 GLY A N 1
ATOM 3056 C CA . GLY A 1 219 ? -2.403 9.400 26.765 1.00 42.37 221 GLY A CA 1
ATOM 3057 C C . GLY A 1 219 ? -1.909 8.456 25.688 1.00 37.92 221 GLY A C 1
ATOM 3058 O O . GLY A 1 219 ? -1.613 8.874 24.565 1.00 33.46 221 GLY A O 1
ATOM 3062 N N . GLU A 1 220 ? -1.812 7.166 26.011 1.00 30.88 222 GLU A N 1
ATOM 3063 C CA . GLU A 1 220 ? -1.336 6.203 25.024 1.00 34.76 222 GLU A CA 1
ATOM 3064 C C . GLU A 1 220 ? -2.320 6.071 23.869 1.00 33.84 222 GLU A C 1
ATOM 3065 O O . GLU A 1 220 ? -1.908 6.041 22.701 1.00 34.16 222 GLU A O 1
ATOM 3077 N N . ALA A 1 221 ? -3.621 5.998 24.173 1.00 32.46 223 ALA A N 1
ATOM 3078 C CA . ALA A 1 221 ? -4.623 5.899 23.120 1.00 33.70 223 ALA A CA 1
ATOM 3079 C C . ALA A 1 221 ? -4.522 7.070 22.152 1.00 34.39 223 ALA A C 1
ATOM 3080 O O . ALA A 1 221 ? -4.609 6.888 20.931 1.00 35.08 223 ALA A O 1
ATOM 3087 N N . ILE A 1 222 ? -4.340 8.284 22.677 1.00 33.23 224 ILE A N 1
ATOM 3088 C CA . ILE A 1 222 ? -4.218 9.453 21.812 1.00 36.43 224 ILE A CA 1
ATOM 3089 C C . ILE A 1 222 ? -2.997 9.320 20.913 1.00 34.43 224 ILE A C 1
ATOM 3090 O O . ILE A 1 222 ? -3.064 9.589 19.708 1.00 38.48 224 ILE A O 1
ATOM 3106 N N . LYS A 1 223 ? -1.867 8.889 21.479 1.00 35.87 225 LYS A N 1
ATOM 3107 C CA . LYS A 1 223 ? -0.660 8.694 20.680 1.00 42.09 225 LYS A CA 1
ATOM 3108 C C . LYS A 1 223 ? -0.906 7.704 19.548 1.00 42.05 225 LYS A C 1
ATOM 3109 O O . LYS A 1 223 ? -0.514 7.946 18.399 1.00 45.30 225 LYS A O 1
ATOM 3128 N N . ILE A 1 224 ? -1.559 6.580 19.855 1.00 36.04 226 ILE A N 1
ATOM 3129 C CA . ILE A 1 224 ? -1.763 5.540 18.852 1.00 37.54 226 ILE A CA 1
ATOM 3130 C C . ILE A 1 224 ? -2.581 6.073 17.685 1.00 38.51 226 ILE A C 1
ATOM 3131 O O . ILE A 1 224 ? -2.261 5.822 16.517 1.00 41.44 226 ILE A O 1
ATOM 3147 N N . LEU A 1 225 ? -3.651 6.813 17.977 1.00 37.16 227 LEU A N 1
ATOM 3148 C CA . LEU A 1 225 ? -4.526 7.296 16.917 1.00 37.56 227 LEU A CA 1
ATOM 3149 C C . LEU A 1 225 ? -3.860 8.411 16.120 1.00 38.59 227 LEU A C 1
ATOM 3150 O O . LEU A 1 225 ? -3.854 8.385 14.883 1.00 41.53 227 LEU A O 1
ATOM 3166 N N . VAL A 1 226 ? -3.286 9.400 16.811 1.00 35.59 228 VAL A N 1
ATOM 3167 C CA . VAL A 1 226 ? -2.726 10.560 16.124 1.00 37.21 228 VAL A CA 1
ATOM 3168 C C . VAL A 1 226 ? -1.573 10.147 15.218 1.00 38.12 228 VAL A C 1
ATOM 3169 O O . VAL A 1 226 ? -1.470 10.603 14.073 1.00 40.28 228 VAL A O 1
ATOM 3182 N N . SER A 1 227 ? -0.688 9.284 15.709 1.00 39.67 229 SER A N 1
ATOM 3183 C CA . SER A 1 227 ? 0.475 8.854 14.943 1.00 44.07 229 SER A CA 1
ATOM 3184 C C . SER A 1 227 ? 0.258 7.530 14.223 1.00 46.26 229 SER A C 1
ATOM 3185 O O . SER A 1 227 ? 1.188 7.031 13.580 1.00 44.94 229 SER A O 1
ATOM 3193 N N . GLN A 1 228 ? -0.939 6.953 14.311 1.00 42.83 230 GLN A N 1
ATOM 3194 C CA . GLN A 1 228 ? -1.262 5.702 13.627 1.00 45.08 230 GLN A CA 1
ATOM 3195 C C . GLN A 1 228 ? -0.246 4.613 13.968 1.00 43.11 230 GLN A C 1
ATOM 3196 O O . GLN A 1 228 ? 0.249 3.887 13.103 1.00 41.57 230 GLN A O 1
ATOM 3210 N N . LEU A 1 229 ? 0.060 4.502 15.261 1.00 44.40 231 LEU A N 1
ATOM 3211 C CA . LEU A 1 229 ? 1.013 3.504 15.723 1.00 45.45 231 LEU A CA 1
ATOM 3212 C C . LEU A 1 229 ? 0.476 2.087 15.577 1.00 48.23 231 LEU A C 1
ATOM 3213 O O . LEU A 1 229 ? 1.267 1.135 15.571 1.00 50.60 231 LEU A O 1
ATOM 3229 N N . HIS A 1 230 ? -0.842 1.925 15.454 1.00 44.59 232 HIS A N 1
ATOM 3230 C CA . HIS A 1 230 ? -1.439 0.614 15.252 1.00 43.81 232 HIS A CA 1
ATOM 3231 C C . HIS A 1 230 ? -1.466 0.191 13.789 1.00 48.99 232 HIS A C 1
ATOM 3232 O O . HIS A 1 230 ? -1.991 -0.887 13.486 1.00 47.45 232 HIS A O 1
ATOM 3246 N N . MET A 1 231 ? -0.910 1.010 12.863 1.00 49.54 233 MET A N 1
ATOM 3247 C CA . MET A 1 231 ? -0.848 0.619 11.462 1.00 51.32 233 MET A CA 1
ATOM 3248 C C . MET A 1 231 ? 0.461 -0.110 11.174 1.00 52.82 233 MET A C 1
ATOM 3249 O O . MET A 1 231 ? 1.488 0.172 11.804 1.00 51.96 233 MET A O 1
ATOM 3263 N N . PRO A 1 232 ? 0.468 -1.042 10.225 1.00 52.99 234 PRO A N 1
ATOM 3264 C CA . PRO A 1 232 ? 1.680 -1.834 9.977 1.00 53.14 234 PRO A CA 1
ATOM 3265 C C . PRO A 1 232 ? 2.771 -0.976 9.365 1.00 55.40 234 PRO A C 1
ATOM 3266 O O . PRO A 1 232 ? 2.494 0.101 8.816 1.00 56.87 234 PRO A O 1
ATOM 3277 N N . PRO A 1 233 ? 4.023 -1.413 9.439 1.00 61.58 235 PRO A N 1
ATOM 3278 C CA . PRO A 1 233 ? 5.105 -0.695 8.756 1.00 63.29 235 PRO A CA 1
ATOM 3279 C C . PRO A 1 233 ? 5.092 -0.981 7.260 1.00 66.48 235 PRO A C 1
ATOM 3280 O O . PRO A 1 233 ? 4.359 -1.840 6.765 1.00 67.87 235 PRO A O 1
ATOM 3291 N N . LYS A 1 234 ? 5.925 -0.232 6.539 1.00 62.82 236 LYS A N 1
ATOM 3292 C CA . LYS A 1 234 ? 6.065 -0.448 5.106 1.00 66.58 236 LYS A CA 1
ATOM 3293 C C . LYS A 1 234 ? 6.573 -1.861 4.841 1.00 70.04 236 LYS A C 1
ATOM 3294 O O . LYS A 1 234 ? 7.443 -2.369 5.556 1.00 69.59 236 LYS A O 1
ATOM 3298 N N . GLU A 1 235 ? 6.020 -2.495 3.809 1.00 72.39 237 GLU A N 1
ATOM 3299 C CA . GLU A 1 235 ? 6.395 -3.858 3.458 1.00 75.84 237 GLU A CA 1
ATOM 3300 C C . GLU A 1 235 ? 7.909 -4.007 3.409 1.00 79.03 237 GLU A C 1
ATOM 3301 O O . GLU A 1 235 ? 8.593 -3.285 2.677 1.00 82.42 237 GLU A O 1
ATOM 3305 N N . GLY A 1 236 ? 8.429 -4.945 4.198 1.00 73.06 238 GLY A N 1
ATOM 3306 C CA . GLY A 1 236 ? 9.851 -5.185 4.272 1.00 73.98 238 GLY A CA 1
ATOM 3307 C C . GLY A 1 236 ? 10.574 -4.424 5.359 1.00 73.84 238 GLY A C 1
ATOM 3308 O O . GLY A 1 236 ? 11.734 -4.744 5.649 1.00 74.27 238 GLY A O 1
ATOM 3312 N N . GLU A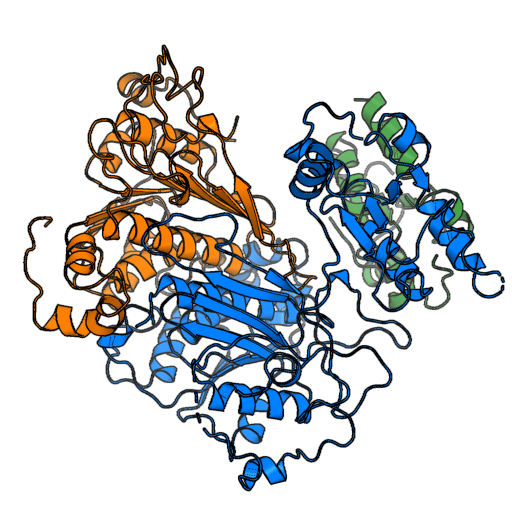 1 237 ? 9.935 -3.430 5.964 1.00 69.17 239 GLU A N 1
ATOM 3313 C CA . GLU A 1 237 ? 10.524 -2.661 7.049 1.00 70.97 239 GLU A CA 1
ATOM 3314 C C . GLU A 1 237 ? 9.917 -3.094 8.379 1.00 72.05 239 GLU A C 1
ATOM 3315 O O . GLU A 1 237 ? 8.756 -3.505 8.448 1.00 71.16 239 GLU A O 1
ATOM 3327 N N . GLU A 1 238 ? 10.716 -3.001 9.434 1.00 72.22 240 GLU A N 1
ATOM 3328 C CA . GLU A 1 238 ? 10.257 -3.273 10.788 1.00 72.95 240 GLU A CA 1
ATOM 3329 C C . GLU A 1 238 ? 9.870 -1.972 11.482 1.00 69.05 240 GLU A C 1
ATOM 3330 O O . GLU A 1 238 ? 10.318 -0.885 11.107 1.00 71.46 240 GLU A O 1
ATOM 3342 N N . VAL A 1 239 ? 9.018 -2.093 12.503 1.00 68.61 241 VAL A N 1
ATOM 3343 C CA . VAL A 1 239 ? 8.615 -0.917 13.260 1.00 64.48 241 VAL A CA 1
ATOM 3344 C C . VAL A 1 239 ? 9.848 -0.310 13.916 1.00 58.77 241 VAL A C 1
ATOM 3345 O O . VAL A 1 239 ? 10.732 -1.025 14.407 1.00 60.97 241 VAL A O 1
ATOM 3358 N N . SER A 1 240 ? 9.913 1.011 13.929 1.00 53.72 242 SER A N 1
ATOM 3359 C CA . SER A 1 240 ? 11.030 1.701 14.556 1.00 53.83 242 SER A CA 1
ATOM 3360 C C . SER A 1 240 ? 11.126 1.291 16.020 1.00 50.70 242 SER A C 1
ATOM 3361 O O . SER A 1 240 ? 10.144 1.449 16.763 1.00 52.68 242 SER A O 1
ATOM 3369 N N . PRO A 1 241 ? 12.260 0.749 16.476 1.00 50.33 243 PRO A N 1
ATOM 3370 C CA . PRO A 1 241 ? 12.385 0.435 17.909 1.00 51.25 243 PRO A CA 1
ATOM 3371 C C . PRO A 1 241 ? 12.162 1.636 18.810 1.00 51.51 243 PRO A C 1
ATOM 3372 O O . PRO A 1 241 ? 11.801 1.454 19.980 1.00 50.37 243 PRO A O 1
ATOM 3383 N N . GLU A 1 242 ? 12.361 2.858 18.304 1.00 49.54 244 GLU A N 1
ATOM 3384 C CA . GLU A 1 242 ? 12.186 4.045 19.128 1.00 47.57 244 GLU A CA 1
ATOM 3385 C C . GLU A 1 242 ? 10.727 4.287 19.500 1.00 45.15 244 GLU A C 1
ATOM 3386 O O . GLU A 1 242 ? 10.457 5.047 20.436 1.00 39.88 244 GLU A O 1
ATOM 3398 N N . LYS A 1 243 ? 9.783 3.661 18.797 1.00 54.77 245 LYS A N 1
ATOM 3399 C CA . LYS A 1 243 ? 8.372 3.841 19.115 1.00 53.76 245 LYS A CA 1
ATOM 3400 C C . LYS A 1 243 ? 7.911 2.980 20.284 1.00 48.08 245 LYS A C 1
ATOM 3401 O O . LYS A 1 243 ? 6.777 3.152 20.746 1.00 46.58 245 LYS A O 1
ATOM 3420 N N . ASN A 1 244 ? 8.752 2.069 20.772 1.00 38.70 246 ASN A N 1
ATOM 3421 C CA . ASN A 1 244 ? 8.448 1.280 21.965 1.00 37.73 246 ASN A CA 1
ATOM 3422 C C . ASN A 1 244 ? 7.133 0.518 21.804 1.00 36.51 246 ASN A C 1
ATOM 3423 O O . ASN A 1 244 ? 6.283 0.500 22.695 1.00 35.17 246 ASN A O 1
ATOM 3434 N N . LEU A 1 245 ? 6.977 -0.127 20.649 1.00 37.55 247 LEU A N 1
ATOM 3435 C CA . LEU A 1 245 ? 5.766 -0.869 20.328 1.00 37.86 247 LEU A CA 1
ATOM 3436 C C . LEU A 1 245 ? 5.990 -2.376 20.353 1.00 41.75 247 LEU A C 1
ATOM 3437 O O . LEU A 1 245 ? 5.368 -3.076 21.156 1.00 40.85 247 LEU A O 1
ATOM 3453 N N . VAL A 1 246 ? 6.878 -2.903 19.504 1.00 50.44 248 VAL A N 1
ATOM 3454 C CA . VAL A 1 246 ? 7.075 -4.350 19.461 1.00 53.21 248 VAL A CA 1
ATOM 3455 C C . VAL A 1 246 ? 7.683 -4.862 20.762 1.00 52.42 248 VAL A C 1
ATOM 3456 O O . VAL A 1 246 ? 7.480 -6.024 21.137 1.00 49.44 248 VAL A O 1
ATOM 3469 N N . GLN A 1 247 ? 8.447 -4.023 21.460 1.00 47.26 249 GLN A N 1
ATOM 3470 C CA . GLN A 1 247 ? 8.952 -4.325 22.799 1.00 47.65 249 GLN A CA 1
ATOM 3471 C C . GLN A 1 247 ? 8.447 -3.217 23.714 1.00 44.37 249 GLN A C 1
ATOM 3472 O O . GLN A 1 247 ? 9.192 -2.281 24.043 1.00 48.48 249 GLN A O 1
ATOM 3486 N N . PRO A 1 248 ? 7.188 -3.285 24.138 1.00 44.96 250 PRO A N 1
ATOM 3487 C CA . PRO A 1 248 ? 6.596 -2.168 24.881 1.00 41.45 250 PRO A CA 1
ATOM 3488 C C . PRO A 1 248 ? 7.154 -2.071 26.291 1.00 44.30 250 PRO A C 1
ATOM 3489 O O . PRO A 1 248 ? 7.861 -2.951 26.786 1.00 45.34 250 PRO A O 1
ATOM 3500 N N . THR A 1 249 ? 6.810 -0.966 26.942 1.00 44.47 251 THR A N 1
ATOM 3501 C CA . THR A 1 249 ? 7.257 -0.673 28.293 1.00 44.14 251 THR A CA 1
ATOM 3502 C C . THR A 1 249 ? 6.168 -1.025 29.296 1.00 41.30 251 THR A C 1
ATOM 3503 O O . THR A 1 249 ? 4.991 -0.723 29.084 1.00 42.85 251 THR A O 1
ATOM 3514 N N . LEU A 1 250 ? 6.567 -1.664 30.389 1.00 38.47 252 LEU A N 1
ATOM 3515 C CA . LEU A 1 250 ? 5.677 -1.922 31.517 1.00 36.44 252 LEU A CA 1
ATOM 3516 C C . LEU A 1 250 ? 5.913 -0.809 32.536 1.00 42.12 252 LEU A C 1
ATOM 3517 O O . LEU A 1 250 ? 6.928 -0.801 33.243 1.00 36.01 252 LEU A O 1
ATOM 3533 N N . LEU A 1 251 ? 4.985 0.141 32.597 1.00 38.30 253 LEU A N 1
ATOM 3534 C CA . LEU A 1 251 ? 5.074 1.225 33.564 1.00 39.44 253 LEU A CA 1
ATOM 3535 C C . LEU A 1 251 ? 4.515 0.752 34.898 1.00 41.52 253 LEU A C 1
ATOM 3536 O O . LEU A 1 251 ? 3.448 0.131 34.948 1.00 47.24 253 LEU A O 1
ATOM 3552 N N . ILE A 1 252 ? 5.243 1.028 35.975 1.00 44.52 254 ILE A N 1
ATOM 3553 C CA . ILE A 1 252 ? 4.824 0.673 37.326 1.00 43.18 254 ILE A CA 1
ATOM 3554 C C . ILE A 1 252 ? 4.935 1.920 38.187 1.00 44.43 254 ILE A C 1
ATOM 3555 O O . ILE A 1 252 ? 6.021 2.502 38.307 1.00 42.29 254 ILE A O 1
ATOM 3571 N N . TYR A 1 253 ? 3.817 2.336 38.774 1.00 45.53 255 TYR A N 1
ATOM 3572 C CA . TYR A 1 253 ? 3.761 3.504 39.649 1.00 45.41 255 TYR A CA 1
ATOM 3573 C C . TYR A 1 253 ? 3.607 3.002 41.079 1.00 46.84 255 TYR A C 1
ATOM 3574 O O . TYR A 1 253 ? 2.550 2.477 41.448 1.00 46.07 255 TYR A O 1
ATOM 3592 N N . THR A 1 254 ? 4.662 3.154 41.875 1.00 43.95 256 THR A N 1
ATOM 3593 C CA . THR A 1 254 ? 4.676 2.706 43.262 1.00 42.03 256 THR A CA 1
ATOM 3594 C C . THR A 1 254 ? 4.375 3.895 44.169 1.00 40.69 256 THR A C 1
ATOM 3595 O O . THR A 1 254 ? 5.084 4.905 44.129 1.00 39.91 256 THR A O 1
ATOM 3606 N N . TYR A 1 255 ? 3.338 3.762 44.990 1.00 39.59 257 TYR A N 1
ATOM 3607 C CA . TYR A 1 255 ? 2.840 4.840 45.843 1.00 43.84 257 TYR A CA 1
ATOM 3608 C C . TYR A 1 255 ? 3.039 4.424 47.297 1.00 44.51 257 TYR A C 1
ATOM 3609 O O . TYR A 1 255 ? 2.273 3.619 47.835 1.00 42.10 257 TYR A O 1
ATOM 3627 N N . ASP A 1 256 ? 4.071 4.977 47.927 1.00 45.72 258 ASP A N 1
ATOM 3628 C CA . ASP A 1 256 ? 4.409 4.696 49.318 1.00 46.92 258 ASP A CA 1
ATOM 3629 C C . ASP A 1 256 ? 4.028 5.905 50.161 1.00 45.67 258 ASP A C 1
ATOM 3630 O O . ASP A 1 256 ? 4.606 6.984 49.998 1.00 46.14 258 ASP A O 1
ATOM 3639 N N . LEU A 1 257 ? 3.070 5.717 51.070 1.00 43.23 259 LEU A N 1
ATOM 3640 C CA . LEU A 1 257 ? 2.533 6.830 51.839 1.00 43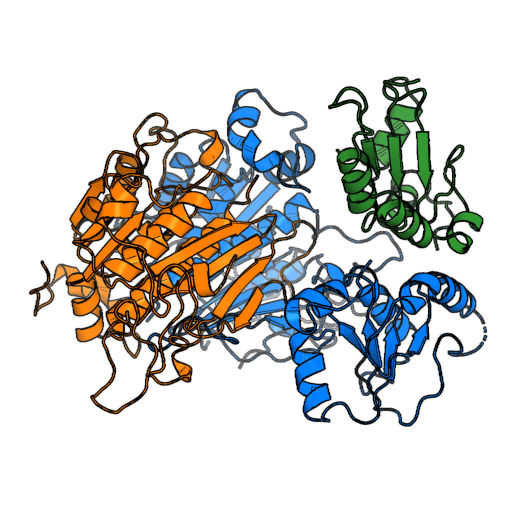.65 259 LEU A CA 1
ATOM 3641 C C . LEU A 1 257 ? 3.581 7.507 52.712 1.00 45.67 259 LEU A C 1
ATOM 3642 O O . LEU A 1 257 ? 3.352 8.635 53.169 1.00 40.68 259 LEU A O 1
ATOM 3658 N N . ASN A 1 258 ? 4.722 6.857 52.953 1.00 40.11 260 ASN A N 1
ATOM 3659 C CA . ASN A 1 258 ? 5.741 7.389 53.848 1.00 41.48 260 ASN A CA 1
ATOM 3660 C C . ASN A 1 258 ? 7.002 7.824 53.104 1.00 44.59 260 ASN A C 1
ATOM 3661 O O . ASN A 1 258 ? 8.099 7.804 53.667 1.00 43.04 260 ASN A O 1
ATOM 3672 N N . SER A 1 259 ? 6.866 8.223 51.842 1.00 46.39 261 SER A N 1
ATOM 3673 C CA . SER A 1 259 ? 8.017 8.686 51.077 1.00 50.23 261 SER A CA 1
ATOM 3674 C C . SER A 1 259 ? 7.541 9.462 49.860 1.00 48.62 261 SER A C 1
ATOM 3675 O O . SER A 1 259 ? 6.746 8.946 49.069 1.00 50.06 261 SER A O 1
ATOM 3683 N N . ALA A 1 260 ? 8.037 10.691 49.711 1.00 42.91 262 ALA A N 1
ATOM 3684 C CA . ALA A 1 260 ? 7.727 11.512 48.549 1.00 43.05 262 ALA A CA 1
ATOM 3685 C C . ALA A 1 260 ? 8.293 10.882 47.281 1.00 41.54 262 ALA A C 1
ATOM 3686 O O . ALA A 1 260 ? 8.940 9.831 47.341 1.00 42.81 262 ALA A O 1
ATOM 3693 N N . ILE A 1 261 ? 8.061 11.521 46.133 1.00 50.21 263 ILE A N 1
ATOM 3694 C CA . ILE A 1 261 ? 8.486 10.984 44.845 1.00 50.90 263 ILE A CA 1
ATOM 3695 C C . ILE A 1 261 ? 9.965 10.627 44.918 1.00 50.89 263 ILE A C 1
ATOM 3696 O O . ILE A 1 261 ? 10.803 11.473 45.254 1.00 47.12 263 ILE A O 1
ATOM 3712 N N . GLY A 1 262 ? 10.291 9.377 44.600 1.00 43.16 264 GLY A N 1
ATOM 3713 C CA . GLY A 1 262 ? 11.656 8.919 44.633 1.00 35.61 264 GLY A CA 1
ATOM 3714 C C . GLY A 1 262 ? 12.137 8.464 43.273 1.00 38.04 264 GLY A C 1
ATOM 3715 O O . GLY A 1 262 ? 11.421 8.560 42.270 1.00 33.99 264 GLY A O 1
ATOM 3719 N N . PRO A 1 263 ? 13.368 7.943 43.215 1.00 39.13 265 PRO A N 1
ATOM 3720 C CA . PRO A 1 263 ? 13.918 7.516 41.917 1.00 39.14 265 PRO A CA 1
ATOM 3721 C C . PRO A 1 263 ? 13.188 6.333 41.303 1.00 43.39 265 PRO A C 1
ATOM 3722 O O . PRO A 1 263 ? 13.270 6.149 40.082 1.00 41.55 265 PRO A O 1
ATOM 3733 N N . TYR A 1 264 ? 12.463 5.540 42.095 1.00 47.31 266 TYR A N 1
ATOM 3734 C CA . TYR A 1 264 ? 11.777 4.357 41.584 1.00 50.75 266 TYR A CA 1
ATOM 3735 C C . TYR A 1 264 ? 10.263 4.436 41.759 1.00 45.82 266 TYR A C 1
ATOM 3736 O O . TYR A 1 264 ? 9.579 3.409 41.684 1.00 49.99 266 TYR A O 1
ATOM 3754 N N . SER A 1 265 ? 9.721 5.634 41.985 1.00 42.21 267 SER A N 1
ATOM 3755 C CA . SER A 1 265 ? 8.271 5.797 42.018 1.00 41.89 267 SER A CA 1
ATOM 3756 C C . SER A 1 265 ? 7.656 5.421 40.675 1.00 38.05 267 SER A C 1
ATOM 3757 O O . SER A 1 265 ? 6.664 4.690 40.613 1.00 43.55 267 SER A O 1
ATOM 3765 N N . PHE A 1 266 ? 8.228 5.928 39.588 1.00 44.58 268 PHE A N 1
ATOM 3766 C CA . PHE A 1 266 ? 7.853 5.551 38.230 1.00 39.80 268 PHE A CA 1
ATOM 3767 C C . PHE A 1 266 ? 8.961 4.668 37.672 1.00 48.10 268 PHE A C 1
ATOM 3768 O O . PHE A 1 266 ? 10.052 5.156 37.357 1.00 45.16 268 PHE A O 1
ATOM 3785 N N A ARG A 1 267 ? 8.687 3.373 37.561 0.45 49.79 269 ARG A N 1
ATOM 3786 N N B ARG A 1 267 ? 8.687 3.373 37.564 0.55 49.86 269 ARG A N 1
ATOM 3787 C CA A ARG A 1 267 ? 9.637 2.413 37.015 0.45 50.54 269 ARG A CA 1
ATOM 3788 C CA B ARG A 1 267 ? 9.627 2.406 37.015 0.55 49.79 269 ARG A CA 1
ATOM 3789 C C A ARG A 1 267 ? 9.095 1.873 35.698 0.45 49.92 269 ARG A C 1
ATOM 3790 C C B ARG A 1 267 ? 9.085 1.887 35.690 0.55 48.90 269 ARG A C 1
ATOM 3791 O O A ARG A 1 267 ? 7.956 1.397 35.638 0.45 47.53 269 ARG A O 1
ATOM 3792 O O B ARG A 1 267 ? 7.935 1.439 35.617 0.55 46.43 269 ARG A O 1
ATOM 3833 N N . ALA A 1 268 ? 9.912 1.951 34.652 1.00 46.36 270 ALA A N 1
ATOM 3834 C CA . ALA A 1 268 ? 9.535 1.527 33.308 1.00 45.76 270 ALA A CA 1
ATOM 3835 C C . ALA A 1 268 ? 10.423 0.361 32.900 1.00 44.93 270 ALA A C 1
ATOM 3836 O O . ALA A 1 268 ? 11.627 0.538 32.688 1.00 48.52 270 ALA A O 1
ATOM 3844 N N . LEU A 1 269 ? 9.829 -0.823 32.788 1.00 42.45 271 LEU A N 1
ATOM 3845 C CA . LEU A 1 269 ? 10.546 -2.039 32.435 1.00 45.34 271 LEU A CA 1
ATOM 3846 C C . LEU A 1 269 ? 10.267 -2.392 30.979 1.00 46.87 271 LEU A C 1
ATOM 3847 O O . LEU A 1 269 ? 9.108 -2.429 30.553 1.00 41.63 271 LEU A O 1
ATOM 3863 N N . LYS A 1 270 ? 11.330 -2.651 30.223 1.00 43.60 272 LYS A N 1
ATOM 3864 C CA . LYS A 1 270 ? 11.197 -3.024 28.822 1.00 48.71 272 LYS A CA 1
ATOM 3865 C C . LYS A 1 270 ? 10.840 -4.501 28.710 1.00 50.59 272 LYS A C 1
ATOM 3866 O O . LYS A 1 270 ? 11.491 -5.356 29.320 1.00 51.15 272 LYS A O 1
ATOM 3885 N N . MET A 1 271 ? 9.803 -4.796 27.934 1.00 51.29 273 MET A N 1
ATOM 3886 C CA . MET A 1 271 ? 9.332 -6.158 27.746 1.00 51.62 273 MET A CA 1
ATOM 3887 C C . MET A 1 271 ? 9.890 -6.737 26.452 1.00 49.42 273 MET A C 1
ATOM 3888 O O . MET A 1 271 ? 10.219 -6.008 25.512 1.00 46.35 273 MET A O 1
ATOM 3902 N N . GLY A 1 272 ? 9.994 -8.061 26.413 1.00 43.68 274 GLY A N 1
ATOM 3903 C CA . GLY A 1 272 ? 10.296 -8.741 25.174 1.00 41.42 274 GLY A CA 1
ATOM 3904 C C . GLY A 1 272 ? 9.098 -8.759 24.244 1.00 47.95 274 GLY A C 1
ATOM 3905 O O . GLY A 1 272 ? 7.965 -8.428 24.613 1.00 42.26 274 GLY A O 1
ATOM 3909 N N . GLY A 1 273 ? 9.344 -9.153 23.000 1.00 55.27 275 GLY A N 1
ATOM 3910 C CA . GLY A 1 273 ? 8.298 -9.252 21.997 1.00 54.99 275 GLY A CA 1
ATOM 3911 C C . GLY A 1 273 ? 7.438 -10.482 22.237 1.00 54.18 275 GLY A C 1
ATOM 3912 O O . GLY A 1 273 ? 7.417 -11.085 23.304 1.00 53.80 275 GLY A O 1
ATOM 3916 N N . ARG A 1 274 ? 6.701 -10.851 21.178 1.00 47.81 276 ARG A N 1
ATOM 3917 C CA . ARG A 1 274 ? 5.856 -12.043 21.239 1.00 49.49 276 ARG A CA 1
ATOM 3918 C C . ARG A 1 274 ? 6.689 -13.285 21.542 1.00 53.83 276 ARG A C 1
ATOM 3919 O O . ARG A 1 274 ? 7.756 -13.493 20.966 1.00 51.33 276 ARG A O 1
ATOM 3940 N N . LYS A 1 275 ? 6.194 -14.112 22.463 1.00 45.29 277 LYS A N 1
ATOM 3941 C CA . LYS A 1 275 ? 6.836 -15.383 22.764 1.00 51.75 277 LYS A CA 1
ATOM 3942 C C . LYS A 1 275 ? 6.405 -16.436 21.752 1.00 50.46 277 LYS A C 1
ATOM 3943 O O . LYS A 1 275 ? 5.226 -16.555 21.416 1.00 49.69 277 LYS A O 1
ATOM 3962 N N . LYS A 1 276 ? 7.380 -17.208 21.260 1.00 59.34 278 LYS A N 1
ATOM 3963 C CA . LYS A 1 276 ? 7.079 -18.219 20.250 1.00 59.35 278 LYS A CA 1
ATOM 3964 C C . LYS A 1 276 ? 6.142 -19.293 20.789 1.00 55.91 278 LYS A C 1
ATOM 3965 O O . LYS A 1 276 ? 5.418 -19.927 20.014 1.00 54.93 278 LYS A O 1
ATOM 3975 N N . ASP A 1 277 ? 6.137 -19.508 22.105 1.00 67.07 279 ASP A N 1
ATOM 3976 C CA . ASP A 1 277 ? 5.358 -20.575 22.721 1.00 70.00 279 ASP A CA 1
ATOM 3977 C C . ASP A 1 277 ? 4.158 -20.050 23.503 1.00 67.08 279 ASP A C 1
ATOM 3978 O O . ASP A 1 277 ? 3.643 -20.750 24.381 1.00 65.70 279 ASP A O 1
ATOM 3987 N N . CYS A 1 278 ? 3.703 -18.836 23.204 1.00 53.65 280 CYS A N 1
ATOM 3988 C CA . CYS A 1 278 ? 2.596 -18.259 23.949 1.00 51.80 280 CYS A CA 1
ATOM 3989 C C . CYS A 1 278 ? 1.313 -19.044 23.703 1.00 47.10 280 CYS A C 1
ATOM 3990 O O . CYS A 1 278 ? 0.980 -19.394 22.570 1.00 45.73 280 CYS A O 1
ATOM 3997 N N . PHE A 1 279 ? 0.583 -19.313 24.791 1.00 52.14 281 PHE A N 1
ATOM 3998 C CA . PHE A 1 279 ? -0.658 -20.077 24.694 1.00 53.58 281 PHE A CA 1
ATOM 3999 C C . PHE A 1 279 ? -1.661 -19.420 23.755 1.00 53.16 281 PHE A C 1
ATOM 4000 O O . PHE A 1 279 ? -2.436 -20.121 23.093 1.00 53.05 281 PHE A O 1
ATOM 4017 N N . ALA A 1 280 ? -1.660 -18.090 23.672 1.00 49.95 282 ALA A N 1
ATOM 4018 C CA . ALA A 1 280 ? -2.669 -17.368 22.908 1.00 50.59 282 ALA A CA 1
ATOM 4019 C C . ALA A 1 280 ? -2.182 -16.921 21.534 1.00 53.42 282 ALA A C 1
ATOM 4020 O O . ALA A 1 280 ? -2.894 -17.104 20.543 1.00 51.31 282 ALA A O 1
ATOM 4027 N N . CYS A 1 281 ? -0.986 -16.333 21.451 1.00 51.80 283 CYS A N 1
ATOM 4028 C CA . CYS A 1 281 ? -0.499 -15.764 20.202 1.00 52.92 283 CYS A CA 1
ATOM 4029 C C . CYS A 1 281 ? 0.654 -16.537 19.577 1.00 58.93 283 CYS A C 1
ATOM 4030 O O . CYS A 1 281 ? 1.056 -16.209 18.454 1.00 59.40 283 CYS A O 1
ATOM 4037 N N . GLY A 1 282 ? 1.192 -17.546 20.260 1.00 52.12 284 GLY A N 1
ATOM 4038 C CA . GLY A 1 282 ? 2.310 -18.298 19.741 1.00 54.03 284 GLY A CA 1
ATOM 4039 C C . GLY A 1 282 ? 1.900 -19.290 18.669 1.00 61.09 284 GLY A C 1
ATOM 4040 O O . GLY A 1 282 ? 0.730 -19.440 18.319 1.00 57.47 284 GLY A O 1
ATOM 4044 N N . GLU A 1 283 ? 2.905 -19.980 18.134 1.00 59.51 285 GLU A N 1
ATOM 4045 C CA . GLU A 1 283 ? 2.665 -21.001 17.125 1.00 65.15 285 GLU A CA 1
ATOM 4046 C C . GLU A 1 283 ? 2.008 -22.224 17.756 1.00 68.93 285 GLU A C 1
ATOM 4047 O O . GLU A 1 283 ? 2.223 -22.541 18.929 1.00 70.46 285 GLU A O 1
ATOM 4051 N N . ASN A 1 284 ? 1.195 -22.913 16.958 1.00 74.74 286 ASN A N 1
ATOM 4052 C CA . ASN A 1 284 ? 0.452 -24.083 17.420 1.00 78.33 286 ASN A CA 1
ATOM 4053 C C . ASN A 1 284 ? -0.498 -23.724 18.559 1.00 75.87 286 ASN A C 1
ATOM 4054 O O . ASN A 1 284 ? -0.728 -24.525 19.469 1.00 76.23 286 ASN A O 1
ATOM 4065 N N . SER A 1 285 ? -1.051 -22.515 18.520 1.00 67.87 287 SER A N 1
ATOM 4066 C CA . SER A 1 285 ? -2.029 -22.105 19.517 1.00 66.80 287 SER A CA 1
ATOM 4067 C C . SER A 1 285 ? -3.342 -22.849 19.303 1.00 64.37 287 SER A C 1
ATOM 4068 O O . SER A 1 285 ? -3.804 -23.016 18.171 1.00 66.80 287 SER A O 1
ATOM 4076 N N . THR A 1 286 ? -3.937 -23.304 20.403 1.00 67.47 288 THR A N 1
ATOM 4077 C CA . THR A 1 286 ? -5.228 -23.975 20.374 1.00 65.31 288 THR A CA 1
ATOM 4078 C C . THR A 1 286 ? -6.376 -23.030 20.710 1.00 59.07 288 THR A C 1
ATOM 4079 O O . THR A 1 286 ? -7.521 -23.477 20.838 1.00 59.70 288 THR A O 1
ATOM 4090 N N . LEU A 1 287 ? -6.094 -21.738 20.851 1.00 63.11 289 LEU A N 1
ATOM 4091 C CA . LEU A 1 287 ? -7.103 -20.768 21.255 1.00 57.36 289 LEU A CA 1
ATOM 4092 C C . LEU A 1 287 ? -7.897 -20.295 20.045 1.00 51.46 289 LEU A C 1
ATOM 4093 O O . LEU A 1 287 ? -7.322 -19.931 19.015 1.00 52.23 289 LEU A O 1
ATOM 4109 N N . THR A 1 288 ? -9.222 -20.305 20.173 1.00 51.31 290 THR A N 1
ATOM 4110 C CA . THR A 1 288 ? -10.103 -19.855 19.107 1.00 51.19 290 THR A CA 1
ATOM 4111 C C . THR A 1 288 ? -11.268 -19.084 19.710 1.00 46.96 290 THR A C 1
ATOM 4112 O O . THR A 1 288 ? -11.543 -19.168 20.910 1.00 44.25 290 THR A O 1
ATOM 4123 N N . LEU A 1 289 ? -11.958 -18.331 18.852 1.00 42.92 291 LEU A N 1
ATOM 4124 C CA . LEU A 1 289 ? -13.084 -17.525 19.309 1.00 49.73 291 LEU A CA 1
ATOM 4125 C C . LEU A 1 289 ? -14.244 -18.401 19.772 1.00 57.07 291 LEU A C 1
ATOM 4126 O O . LEU A 1 289 ? -14.907 -18.086 20.766 1.00 54.29 291 LEU A O 1
ATOM 4142 N N . ASP A 1 290 ? -14.505 -19.508 19.069 1.00 56.85 292 ASP A N 1
ATOM 4143 C CA . ASP A 1 290 ? -15.574 -20.405 19.495 1.00 62.27 292 ASP A CA 1
ATOM 4144 C C . ASP A 1 290 ? -15.199 -21.162 20.762 1.00 60.52 292 ASP A C 1
ATOM 4145 O O . ASP A 1 290 ? -16.075 -21.481 21.573 1.00 58.21 292 ASP A O 1
ATOM 4154 N N . GLY A 1 291 ? -13.912 -21.463 20.950 1.00 60.81 293 GLY A N 1
ATOM 4155 C CA . GLY A 1 291 ? -13.487 -22.075 22.196 1.00 54.43 293 GLY A CA 1
ATOM 4156 C C . GLY A 1 291 ? -13.727 -21.171 23.388 1.00 50.30 293 GLY A C 1
ATOM 4157 O O . GLY A 1 291 ? -14.177 -21.623 24.444 1.00 49.49 293 GLY A O 1
ATOM 4161 N N . ILE A 1 292 ? -13.436 -19.877 23.231 1.00 51.92 294 ILE A N 1
ATOM 4162 C CA . ILE A 1 292 ? -13.709 -18.915 24.294 1.00 48.68 294 ILE A CA 1
ATOM 4163 C C . ILE A 1 292 ? -15.203 -18.870 24.590 1.00 45.88 294 ILE A C 1
ATOM 4164 O O . ILE A 1 292 ? -15.625 -18.902 25.753 1.00 42.23 294 ILE A O 1
ATOM 4180 N N . LYS A 1 293 ? -16.027 -18.787 23.542 1.00 59.11 295 LYS A N 1
ATOM 4181 C CA . LYS A 1 293 ? -17.472 -18.766 23.743 1.00 63.10 295 LYS A CA 1
ATOM 4182 C C . LYS A 1 293 ? -17.942 -20.013 24.483 1.00 66.92 295 LYS A C 1
ATOM 4183 O O . LYS A 1 293 ? -18.841 -19.941 25.330 1.00 66.97 295 LYS A O 1
ATOM 4202 N N . SER A 1 294 ? -17.347 -21.166 24.177 1.00 57.84 296 SER A N 1
ATOM 4203 C CA . SER A 1 294 ? -17.744 -22.425 24.793 1.00 61.70 296 SER A CA 1
ATOM 4204 C C . SER A 1 294 ? -17.163 -22.617 26.186 1.00 59.08 296 SER A C 1
ATOM 4205 O O . SER A 1 294 ? -17.454 -23.633 26.825 1.00 60.76 296 SER A O 1
ATOM 4213 N N . GLY A 1 295 ? -16.359 -21.676 26.672 1.00 58.65 297 GLY A N 1
ATOM 4214 C CA . GLY A 1 295 ? -15.734 -21.826 27.967 1.00 61.68 297 GLY A CA 1
ATOM 4215 C C . GLY A 1 295 ? -14.521 -22.723 27.979 1.00 65.74 297 GLY A C 1
ATOM 4216 O O . GLY A 1 295 ? -14.182 -23.273 29.031 1.00 63.26 297 GLY A O 1
ATOM 4220 N N . ASN A 1 296 ? -13.849 -22.889 26.834 1.00 113.43 298 ASN A N 1
ATOM 4221 C CA . ASN A 1 296 ? -12.703 -23.801 26.791 1.00 121.65 298 ASN A CA 1
ATOM 4222 C C . ASN A 1 296 ? -11.518 -23.222 27.546 1.00 116.00 298 ASN A C 1
ATOM 4223 O O . ASN A 1 296 ? -10.933 -23.943 28.379 1.00 120.87 298 ASN A O 1
ATOM 4234 N N . PRO A 1 297 ? -11.089 -21.964 27.324 1.00 62.28 299 PRO A N 1
ATOM 4235 C CA . PRO A 1 297 ? -10.256 -21.297 28.335 1.00 57.49 299 PRO A CA 1
ATOM 4236 C C . PRO A 1 297 ? -11.101 -20.869 29.527 1.00 56.54 299 PRO A C 1
ATOM 4237 O O . PRO A 1 297 ? -11.958 -19.988 29.400 1.00 56.30 299 PRO A O 1
ATOM 4248 N N . ASN A 1 298 ? -10.882 -21.490 30.681 1.00 69.91 300 ASN A N 1
ATOM 4249 C CA . ASN A 1 298 ? -11.649 -21.184 31.887 1.00 70.65 300 ASN A CA 1
ATOM 4250 C C . ASN A 1 298 ? -10.980 -20.014 32.598 1.00 67.52 300 ASN A C 1
ATOM 4251 O O . ASN A 1 298 ? -9.989 -20.188 33.311 1.00 65.50 300 ASN A O 1
ATOM 4262 N N . TYR A 1 299 ? -11.527 -18.814 32.409 1.00 65.49 301 TYR A N 1
ATOM 4263 C CA . TYR A 1 299 ? -10.981 -17.605 33.026 1.00 64.25 301 TYR A CA 1
ATOM 4264 C C . TYR A 1 299 ? -11.352 -17.608 34.506 1.00 69.99 301 TYR A C 1
ATOM 4265 O O . TYR A 1 299 ? -12.330 -17.000 34.944 1.00 70.77 301 TYR A O 1
ATOM 4283 N N . VAL A 1 300 ? -10.548 -18.322 35.289 1.00 73.62 302 VAL A N 1
ATOM 4284 C CA . VAL A 1 300 ? -10.755 -18.441 36.723 1.00 80.09 302 VAL A CA 1
ATOM 4285 C C . VAL A 1 300 ? -10.973 -17.076 37.364 1.00 81.16 302 VAL A C 1
ATOM 4286 O O . VAL A 1 300 ? -10.042 -16.471 37.897 1.00 83.14 302 VAL A O 1
ATOM 4299 N N . GLY A 1 304 ? -3.299 -12.492 42.164 1.00 77.29 306 GLY A N 1
ATOM 4300 C CA . GLY A 1 304 ? -4.098 -11.313 42.425 1.00 77.54 306 GLY A CA 1
ATOM 4301 C C . GLY A 1 304 ? -4.238 -10.417 41.213 1.00 76.27 306 GLY A C 1
ATOM 4302 O O . GLY A 1 304 ? -4.132 -10.878 40.075 1.00 75.52 306 GLY A O 1
ATOM 4305 N N . ASN A 1 305 ? -4.477 -9.129 41.446 1.00 66.09 307 ASN A N 1
ATOM 4306 C CA . ASN A 1 305 ? -4.691 -8.207 40.346 1.00 63.59 307 ASN A CA 1
ATOM 4307 C C . ASN A 1 305 ? -3.403 -7.857 39.615 1.00 62.37 307 ASN A C 1
ATOM 4308 O O . ASN A 1 305 ? -3.460 -7.506 38.432 1.00 61.70 307 ASN A O 1
ATOM 4319 N N . MET A 1 306 ? -2.258 -7.970 40.278 1.00 67.97 308 MET A N 1
ATOM 4320 C CA . MET A 1 306 ? -0.972 -7.663 39.669 0.00 65.73 308 MET A CA 1
ATOM 4321 C C . MET A 1 306 ? 0.030 -8.742 40.047 1.00 60.85 308 MET A C 1
ATOM 4322 O O . MET A 1 306 ? 0.123 -9.124 41.217 1.00 62.24 308 MET A O 1
ATOM 4336 N N . THR A 1 307 ? 0.777 -9.224 39.057 1.00 56.79 309 THR A N 1
ATOM 4337 C CA . THR A 1 307 ? 1.729 -10.305 39.260 1.00 57.80 309 THR A CA 1
ATOM 4338 C C . THR A 1 307 ? 3.032 -9.983 38.541 1.00 59.44 309 THR A C 1
ATOM 4339 O O . THR A 1 307 ? 3.084 -9.127 37.653 1.00 54.43 309 THR A O 1
ATOM 4350 N N . GLN A 1 308 ? 4.091 -10.687 38.938 1.00 66.74 310 GLN A N 1
ATOM 4351 C CA . GLN A 1 308 ? 5.411 -10.466 38.360 1.00 69.21 310 GLN A CA 1
ATOM 4352 C C . GLN A 1 308 ? 5.423 -10.860 36.887 1.00 70.38 310 GLN A C 1
ATOM 4353 O O . GLN A 1 308 ? 4.773 -11.826 36.478 1.00 72.84 310 GLN A O 1
ATOM 4367 N N . SER A 1 309 ? 6.172 -10.102 36.089 1.00 57.76 311 SER A N 1
ATOM 4368 C CA . SER A 1 309 ? 6.260 -10.355 34.661 1.00 56.18 311 SER A CA 1
ATOM 4369 C C . SER A 1 309 ? 7.125 -11.583 34.386 1.00 56.85 311 SER A C 1
ATOM 4370 O O . SER A 1 309 ? 7.799 -12.120 35.269 1.00 58.71 311 SER A O 1
ATOM 4378 N N . THR A 1 310 ? 7.101 -12.024 33.123 1.00 61.98 312 THR A N 1
ATOM 4379 C CA . THR A 1 310 ? 7.838 -13.216 32.728 1.00 63.56 312 THR A CA 1
ATOM 4380 C C . THR A 1 310 ? 8.573 -13.030 31.404 1.00 66.32 312 THR A C 1
ATOM 4381 O O . THR A 1 310 ? 8.961 -14.028 30.780 1.00 66.35 312 THR A O 1
ATOM 4392 N N . ASN A 1 311 ? 8.774 -11.802 30.950 1.00 61.77 313 ASN A N 1
ATOM 4393 C CA . ASN A 1 311 ? 9.587 -11.575 29.758 1.00 64.06 313 ASN A CA 1
ATOM 4394 C C . ASN A 1 311 ? 10.191 -10.169 29.780 1.00 60.84 313 ASN A C 1
ATOM 4395 O O . ASN A 1 311 ? 10.177 -9.434 28.796 1.00 58.74 313 ASN A O 1
ATOM 4406 N N . LEU A 1 312 ? 10.769 -9.786 30.921 1.00 59.56 314 LEU A N 1
ATOM 4407 C CA . LEU A 1 312 ? 11.589 -8.584 30.988 1.00 59.53 314 LEU A CA 1
ATOM 4408 C C . LEU A 1 312 ? 12.791 -8.736 30.065 1.00 53.21 314 LEU A C 1
ATOM 4409 O O . LEU A 1 312 ? 13.491 -9.750 30.104 1.00 51.09 314 LEU A O 1
ATOM 4425 N N . ALA A 1 313 ? 13.021 -7.730 29.232 1.00 50.78 315 ALA A N 1
ATOM 4426 C CA . ALA A 1 313 ? 14.088 -7.786 28.244 1.00 50.57 315 ALA A CA 1
ATOM 4427 C C . ALA A 1 313 ? 15.354 -7.127 28.776 1.00 48.13 315 ALA A C 1
ATOM 4428 O O . ALA A 1 313 ? 15.310 -6.334 29.719 1.00 48.32 315 ALA A O 1
ATOM 4435 N N . PRO A 1 314 ? 16.507 -7.444 28.190 1.00 57.14 316 PRO A N 1
ATOM 4436 C CA . PRO A 1 314 ? 17.743 -6.760 28.599 1.00 59.95 316 PRO A CA 1
ATOM 4437 C C . PRO A 1 314 ? 17.698 -5.277 28.257 1.00 58.62 316 PRO A C 1
ATOM 4438 O O . PRO A 1 314 ? 17.162 -4.872 27.222 1.00 56.76 316 PRO A O 1
ATOM 4449 N N . GLU A 1 315 ? 18.275 -4.468 29.142 1.00 65.79 317 GLU A N 1
ATOM 4450 C CA . GLU A 1 315 ? 18.209 -3.021 28.990 1.00 66.93 317 GLU A CA 1
ATOM 4451 C C . GLU A 1 315 ? 18.932 -2.572 27.727 1.00 68.11 317 GLU A C 1
ATOM 4452 O O . GLU A 1 315 ? 20.005 -3.080 27.388 1.00 69.57 317 GLU A O 1
ATOM 4456 N N . ASP A 1 316 ? 18.333 -1.603 27.032 1.00 64.63 318 ASP A N 1
ATOM 4457 C CA . ASP A 1 316 ? 18.874 -1.082 25.788 1.00 64.46 318 ASP A CA 1
ATOM 4458 C C . ASP A 1 316 ? 19.454 0.319 25.910 1.00 57.12 318 ASP A C 1
ATOM 4459 O O . ASP A 1 316 ? 20.077 0.792 24.955 1.00 58.24 318 ASP A O 1
ATOM 4468 N N . ARG A 1 317 ? 19.252 1.001 27.033 1.00 50.81 319 ARG A N 1
ATOM 4469 C CA . ARG A 1 317 ? 19.666 2.387 27.162 1.00 48.90 319 ARG A CA 1
ATOM 4470 C C . ARG A 1 317 ? 20.165 2.644 28.576 1.00 50.90 319 ARG A C 1
ATOM 4471 O O . ARG A 1 317 ? 19.901 1.872 29.503 1.00 48.93 319 ARG A O 1
ATOM 4492 N N . ILE A 1 318 ? 20.895 3.748 28.726 1.00 50.54 320 ILE A N 1
ATOM 4493 C CA . ILE A 1 318 ? 21.439 4.163 30.014 1.00 46.96 320 ILE A CA 1
ATOM 4494 C C . ILE A 1 318 ? 21.460 5.683 30.049 1.00 41.93 320 ILE A C 1
ATOM 4495 O O . ILE A 1 318 ? 21.720 6.334 29.034 1.00 38.47 320 ILE A O 1
ATOM 4511 N N . THR A 1 319 ? 21.173 6.247 31.218 1.00 34.28 321 THR A N 1
ATOM 4512 C CA . THR A 1 319 ? 21.189 7.691 31.378 1.00 34.53 321 THR A CA 1
ATOM 4513 C C . THR A 1 319 ? 22.625 8.192 31.502 1.00 43.66 321 THR A C 1
ATOM 4514 O O . THR A 1 319 ? 23.526 7.468 31.941 1.00 35.38 321 THR A O 1
ATOM 4525 N N . ALA A 1 320 ? 22.836 9.448 31.100 1.00 38.42 322 ALA A N 1
ATOM 4526 C CA . ALA A 1 320 ? 24.133 10.078 31.313 1.00 36.52 322 ALA A CA 1
ATOM 4527 C C . ALA A 1 320 ? 24.521 10.016 32.784 1.00 41.68 322 ALA A C 1
ATOM 4528 O O . ALA A 1 320 ? 25.690 9.788 33.122 1.00 36.93 322 ALA A O 1
ATOM 4535 N N . THR A 1 321 ? 23.543 10.199 33.677 1.00 46.96 323 THR A N 1
ATOM 4536 C CA . THR A 1 321 ? 23.814 10.114 35.108 1.00 49.95 323 THR A CA 1
ATOM 4537 C C . THR A 1 321 ? 24.311 8.725 35.490 1.00 49.27 323 THR A C 1
ATOM 4538 O O . THR A 1 321 ? 25.353 8.583 36.144 1.00 47.96 323 THR A O 1
ATOM 4549 N N . ALA A 1 322 ? 23.579 7.684 35.083 1.00 38.29 324 ALA A N 1
ATOM 4550 C CA . ALA A 1 322 ? 23.938 6.328 35.486 1.00 37.90 324 ALA A CA 1
ATOM 4551 C C . ALA A 1 322 ? 25.265 5.898 34.871 1.00 36.96 324 ALA A C 1
ATOM 4552 O O . ALA A 1 322 ? 26.086 5.260 35.541 1.00 36.17 324 ALA A O 1
ATOM 4559 N N . TYR A 1 323 ? 25.494 6.227 33.596 1.00 45.58 325 TYR A N 1
ATOM 4560 C CA . TYR A 1 323 ? 26.766 5.878 32.975 1.00 47.33 325 TYR A CA 1
ATOM 4561 C C . TYR A 1 323 ? 27.932 6.516 33.722 1.00 48.70 325 TYR A C 1
ATOM 4562 O O . TYR A 1 323 ? 28.956 5.867 33.961 1.00 45.68 325 TYR A O 1
ATOM 4580 N N . ASN A 1 324 ? 27.793 7.794 34.096 1.00 46.83 326 ASN A N 1
ATOM 4581 C CA . ASN A 1 324 ? 28.832 8.449 34.881 1.00 48.64 326 ASN A CA 1
ATOM 4582 C C . ASN A 1 324 ? 28.959 7.813 36.257 1.00 49.55 326 ASN A C 1
ATOM 4583 O O . ASN A 1 324 ? 30.074 7.544 36.716 1.00 47.51 326 ASN A O 1
ATOM 4594 N N . GLU A 1 325 ? 27.833 7.546 36.918 1.00 45.74 327 GLU A N 1
ATOM 4595 C CA . GLU A 1 325 ? 27.875 6.928 38.239 1.00 52.10 327 GLU A CA 1
ATOM 4596 C C . GLU A 1 325 ? 28.645 5.612 38.212 1.00 50.86 327 GLU A C 1
ATOM 4597 O O . GLU A 1 325 ? 29.410 5.312 39.136 1.00 46.61 327 GLU A O 1
ATOM 4609 N N . LYS A 1 326 ? 28.456 4.811 37.160 1.00 47.13 328 LYS A N 1
ATOM 4610 C CA . LYS A 1 326 ? 29.188 3.555 37.053 1.00 52.62 328 LYS A CA 1
ATOM 4611 C C . LYS A 1 326 ? 30.648 3.786 36.685 1.00 51.94 328 LYS A C 1
ATOM 4612 O O . LYS A 1 326 ? 31.523 3.033 37.125 1.00 48.22 328 LYS A O 1
ATOM 4631 N N . ARG A 1 327 ? 30.930 4.816 35.885 1.00 55.67 329 ARG A N 1
ATOM 4632 C CA . ARG A 1 327 ? 32.306 5.086 35.485 1.00 57.85 329 ARG A CA 1
ATOM 4633 C C . ARG A 1 327 ? 33.134 5.584 36.663 1.00 56.53 329 ARG A C 1
ATOM 4634 O O . ARG A 1 327 ? 34.316 5.238 36.787 1.00 56.33 329 ARG A O 1
ATOM 4655 N N . ARG A 1 328 ? 32.532 6.388 37.546 1.00 50.88 330 ARG A N 1
ATOM 4656 C CA . ARG A 1 328 ? 33.265 6.883 38.705 1.00 53.32 330 ARG A CA 1
ATOM 4657 C C . ARG A 1 328 ? 33.557 5.765 39.701 1.00 45.15 330 ARG A C 1
ATOM 4658 O O . ARG A 1 328 ? 34.561 5.821 40.419 1.00 42.80 330 ARG A O 1
ATOM 4679 N N . ASN A 1 329 ? 32.695 4.751 39.763 1.00 53.69 331 ASN A N 1
ATOM 4680 C CA . ASN A 1 329 ? 32.903 3.599 40.630 1.00 54.68 331 ASN A CA 1
ATOM 4681 C C . ASN A 1 329 ? 33.528 2.420 39.890 1.00 53.29 331 ASN A C 1
ATOM 4682 O O . ASN A 1 329 ? 33.586 1.316 40.439 1.00 53.79 331 ASN A O 1
ATOM 4693 N N . GLY A 1 330 ? 33.991 2.630 38.659 1.00 62.24 332 GLY A N 1
ATOM 4694 C CA . GLY A 1 330 ? 34.712 1.600 37.932 1.00 64.78 332 GLY A CA 1
ATOM 4695 C C . GLY A 1 330 ? 33.913 0.351 37.649 1.00 65.35 332 GLY A C 1
ATOM 4696 O O . GLY A 1 330 ? 34.489 -0.740 37.572 1.00 66.38 332 GLY A O 1
ATOM 4700 N N . GLU A 1 331 ? 32.596 0.480 37.469 1.00 62.08 333 GLU A N 1
ATOM 4701 C CA . GLU A 1 331 ? 31.753 -0.695 37.295 1.00 63.38 333 GLU A CA 1
ATOM 4702 C C . GLU A 1 331 ? 31.788 -1.218 35.864 1.00 65.01 333 GLU A C 1
ATOM 4703 O O . GLU A 1 331 ? 31.762 -2.435 35.647 1.00 67.81 333 GLU A O 1
ATOM 4715 N N . LEU A 1 332 ? 31.842 -0.326 34.875 1.00 73.28 334 LEU A N 1
ATOM 4716 C CA . LEU A 1 332 ? 31.810 -0.738 33.472 1.00 78.14 334 LEU A CA 1
ATOM 4717 C C . LEU A 1 332 ? 33.207 -1.191 33.056 1.00 82.31 334 LEU A C 1
ATOM 4718 O O . LEU A 1 332 ? 33.984 -0.459 32.436 1.00 85.01 334 LEU A O 1
ATOM 4734 N N . GLY A 1 333 ? 33.525 -2.434 33.405 1.00 80.06 335 GLY A N 1
ATOM 4735 C CA . GLY A 1 333 ? 34.794 -3.024 33.032 1.00 79.81 335 GLY A CA 1
ATOM 4736 C C . GLY A 1 333 ? 34.718 -3.677 31.661 1.00 79.87 335 GLY A C 1
ATOM 4737 O O . GLY A 1 333 ? 33.702 -4.259 31.287 1.00 82.07 335 GLY A O 1
ATOM 4741 N N . GLU A 1 334 ? 35.809 -3.554 30.910 1.00 71.75 336 GLU A N 1
ATOM 4742 C CA . GLU A 1 334 ? 35.990 -4.218 29.624 1.00 73.06 336 GLU A CA 1
ATOM 4743 C C . GLU A 1 334 ? 35.142 -3.618 28.514 1.00 69.66 336 GLU A C 1
ATOM 4744 O O . GLU A 1 334 ? 35.132 -4.154 27.398 1.00 72.23 336 GLU A O 1
ATOM 4756 N N . HIS A 1 335 ? 34.445 -2.516 28.772 1.00 61.15 337 HIS A N 1
ATOM 4757 C CA . HIS A 1 335 ? 33.453 -2.012 27.835 1.00 54.75 337 HIS A CA 1
ATOM 4758 C C . HIS A 1 335 ? 34.082 -1.078 26.805 1.00 53.20 337 HIS A C 1
ATOM 4759 O O . HIS A 1 335 ? 35.210 -0.604 26.957 1.00 54.75 337 HIS A O 1
ATOM 4773 N N . ILE A 1 336 ? 33.326 -0.830 25.738 1.00 60.78 338 ILE A N 1
ATOM 4774 C CA . ILE A 1 336 ? 33.718 0.071 24.661 1.00 62.13 338 ILE A CA 1
ATOM 4775 C C . ILE A 1 336 ? 32.733 1.232 24.633 1.00 60.11 338 ILE A C 1
ATOM 4776 O O . ILE A 1 336 ? 31.524 1.033 24.787 1.00 56.56 338 ILE A O 1
ATOM 4792 N N . LEU A 1 337 ? 33.254 2.443 24.440 1.00 52.06 339 LEU A N 1
ATOM 4793 C CA . LEU A 1 337 ? 32.441 3.656 24.375 1.00 52.12 339 LEU A CA 1
ATOM 4794 C C . LEU A 1 337 ? 32.616 4.274 22.993 1.00 51.80 339 LEU A C 1
ATOM 4795 O O . LEU A 1 337 ? 33.714 4.723 22.641 1.00 50.74 339 LEU A O 1
ATOM 4811 N N . LEU A 1 338 ? 31.537 4.302 22.218 1.00 42.84 340 LEU A N 1
ATOM 4812 C CA . LEU A 1 338 ? 31.571 4.759 20.836 1.00 50.40 340 LEU A CA 1
ATOM 4813 C C . LEU A 1 338 ? 30.863 6.103 20.728 1.00 52.45 340 LEU A C 1
ATOM 4814 O O . LEU A 1 338 ? 29.671 6.212 21.043 1.00 51.53 340 LEU A O 1
ATOM 4830 N N . ASP A 1 339 ? 31.596 7.115 20.275 1.00 47.62 341 ASP A N 1
ATOM 4831 C CA . ASP A 1 339 ? 31.048 8.448 20.024 1.00 48.11 341 ASP A CA 1
ATOM 4832 C C . ASP A 1 339 ? 30.788 8.563 18.525 1.00 48.73 341 ASP A C 1
ATOM 4833 O O . ASP A 1 339 ? 31.724 8.558 17.721 1.00 46.66 341 ASP A O 1
ATOM 4842 N N . THR A 1 340 ? 29.515 8.692 18.151 1.00 56.00 342 THR A N 1
ATOM 4843 C CA . THR A 1 340 ? 29.112 8.672 16.752 1.00 56.92 342 THR A CA 1
ATOM 4844 C C . THR A 1 340 ? 28.938 10.064 16.154 1.00 54.19 342 THR A C 1
ATOM 4845 O O . THR A 1 340 ? 28.472 10.180 15.017 1.00 57.28 342 THR A O 1
ATOM 4856 N N . ARG A 1 341 ? 29.298 11.116 16.881 1.00 62.40 343 ARG A N 1
ATOM 4857 C CA . ARG A 1 341 ? 29.284 12.452 16.305 1.00 62.14 343 ARG A CA 1
ATOM 4858 C C . ARG A 1 341 ? 30.325 12.548 15.191 1.00 64.02 343 ARG A C 1
ATOM 4859 O O . ARG A 1 341 ? 31.247 11.733 15.092 1.00 64.70 343 ARG A O 1
ATOM 4880 N N . GLU A 1 342 ? 30.170 13.561 14.344 1.00 57.55 344 GLU A N 1
ATOM 4881 C CA . GLU A 1 342 ? 31.082 13.728 13.221 1.00 62.25 344 GLU A CA 1
ATOM 4882 C C . GLU A 1 342 ? 32.450 14.208 13.706 1.00 64.52 344 GLU A C 1
ATOM 4883 O O . GLU A 1 342 ? 32.600 14.757 14.802 1.00 62.72 344 GLU A O 1
ATOM 4895 N N . LYS A 1 343 ? 33.457 13.993 12.856 1.00 67.66 345 LYS A N 1
ATOM 4896 C CA . LYS A 1 343 ? 34.847 14.194 13.252 1.00 73.49 345 LYS A CA 1
ATOM 4897 C C . LYS A 1 343 ? 35.061 15.551 13.914 1.00 79.24 345 LYS A C 1
ATOM 4898 O O . LYS A 1 343 ? 35.563 15.635 15.040 1.00 78.85 345 LYS A O 1
ATOM 4902 N N . GLU A 1 344 ? 34.688 16.632 13.225 1.00 77.29 346 GLU A N 1
ATOM 4903 C CA . GLU A 1 344 ? 34.977 17.962 13.753 1.00 81.89 346 GLU A CA 1
ATOM 4904 C C . GLU A 1 344 ? 34.205 18.240 15.036 1.00 79.43 346 GLU A C 1
ATOM 4905 O O . GLU A 1 344 ? 34.669 19.021 15.874 1.00 80.92 346 GLU A O 1
ATOM 4917 N N . HIS A 1 345 ? 33.035 17.619 15.215 1.00 75.41 347 HIS A N 1
ATOM 4918 C CA . HIS A 1 345 ? 32.325 17.748 16.483 1.00 70.98 347 HIS A CA 1
ATOM 4919 C C . HIS A 1 345 ? 33.073 17.031 17.603 1.00 62.89 347 HIS A C 1
ATOM 4920 O O . HIS A 1 345 ? 33.172 17.546 18.723 1.00 60.54 347 HIS A O 1
ATOM 4934 N N . PHE A 1 346 ? 33.604 15.839 17.318 1.00 60.87 348 PHE A N 1
ATOM 4935 C CA . PHE A 1 346 ? 34.371 15.099 18.315 1.00 53.59 348 PHE A CA 1
ATOM 4936 C C . PHE A 1 346 ? 35.630 15.852 18.723 1.00 56.25 348 PHE A C 1
ATOM 4937 O O . PHE A 1 346 ? 36.136 15.657 19.834 1.00 52.74 348 PHE A O 1
ATOM 4954 N N . SER A 1 347 ? 36.139 16.725 17.850 1.00 59.63 349 SER A N 1
ATOM 4955 C CA . SER A 1 347 ? 37.388 17.424 18.126 1.00 67.73 349 SER A CA 1
ATOM 4956 C C . SER A 1 347 ? 37.237 18.517 19.176 1.00 69.96 349 SER A C 1
ATOM 4957 O O . SER A 1 347 ? 38.247 18.971 19.726 1.00 71.31 349 SER A O 1
ATOM 4965 N N . PHE A 1 348 ? 36.010 18.952 19.467 1.00 66.49 350 PHE A N 1
ATOM 4966 C CA . PHE A 1 348 ? 35.796 19.970 20.487 1.00 66.24 350 PHE A CA 1
ATOM 4967 C C . PHE A 1 348 ? 35.837 19.409 21.904 1.00 61.90 350 PHE A C 1
ATOM 4968 O O . PHE A 1 348 ? 35.914 20.190 22.858 1.00 65.17 350 PHE A O 1
ATOM 4985 N N . GLY A 1 349 ? 35.793 18.099 22.061 1.00 58.13 351 GLY A N 1
ATOM 4986 C CA . GLY A 1 349 ? 35.790 17.466 23.367 1.00 52.36 351 GLY A CA 1
ATOM 4987 C C . GLY A 1 349 ? 34.898 16.240 23.358 1.00 48.95 351 GLY A C 1
ATOM 4988 O O . GLY A 1 349 ? 34.024 16.075 22.507 1.00 48.36 351 GLY A O 1
ATOM 4992 N N . SER A 1 350 ? 35.130 15.356 24.324 1.00 53.67 352 SER A N 1
ATOM 4993 C CA . SER A 1 350 ? 34.373 14.116 24.415 1.00 49.12 352 SER A CA 1
ATOM 4994 C C . SER A 1 350 ? 34.541 13.538 25.812 1.00 46.49 352 SER A C 1
ATOM 4995 O O . SER A 1 350 ? 35.344 14.018 26.613 1.00 48.68 352 SER A O 1
ATOM 5003 N N . ILE A 1 351 ? 33.767 12.496 26.095 1.00 46.58 353 ILE A N 1
ATOM 5004 C CA . ILE A 1 351 ? 33.973 11.734 27.332 1.00 44.11 353 ILE A CA 1
ATOM 5005 C C . ILE A 1 351 ? 35.343 11.075 27.272 1.00 44.90 353 ILE A C 1
ATOM 5006 O O . ILE A 1 351 ? 35.675 10.438 26.254 1.00 48.39 353 ILE A O 1
ATOM 5022 N N . PRO A 1 352 ? 36.181 11.196 28.303 1.00 47.87 354 PRO A N 1
ATOM 5023 C CA . PRO A 1 352 ? 37.496 10.537 28.253 1.00 47.85 354 PRO A CA 1
ATOM 5024 C C . PRO A 1 352 ? 37.341 9.033 28.085 1.00 46.50 354 PRO A C 1
ATOM 5025 O O . PRO A 1 352 ? 36.585 8.384 28.812 1.00 50.49 354 PRO A O 1
ATOM 5036 N N . GLY A 1 353 ? 38.059 8.484 27.110 1.00 51.78 355 GLY A N 1
ATOM 5037 C CA . GLY A 1 353 ? 37.976 7.075 26.788 1.00 56.95 355 GLY A CA 1
ATOM 5038 C C . GLY A 1 353 ? 37.034 6.742 25.655 1.00 54.83 355 GLY A C 1
ATOM 5039 O O . GLY A 1 353 ? 36.879 5.557 25.327 1.00 57.59 355 GLY A O 1
ATOM 5043 N N . ALA A 1 354 ? 36.406 7.742 25.045 1.00 45.81 356 ALA A N 1
ATOM 5044 C CA . ALA A 1 354 ? 35.466 7.523 23.958 1.00 50.07 356 ALA A CA 1
ATOM 5045 C C . ALA A 1 354 ? 36.214 7.440 22.635 1.00 49.63 356 ALA A C 1
ATOM 5046 O O . ALA A 1 354 ? 37.045 8.298 22.332 1.00 52.25 356 ALA A O 1
ATOM 5053 N N . VAL A 1 355 ? 35.919 6.404 21.859 1.00 54.31 357 VAL A N 1
ATOM 5054 C CA . VAL A 1 355 ? 36.445 6.259 20.508 1.00 55.80 357 VAL A CA 1
ATOM 5055 C C . VAL A 1 355 ? 35.434 6.846 19.536 1.00 56.90 357 VAL A C 1
ATOM 5056 O O . VAL A 1 355 ? 34.222 6.610 19.657 1.00 53.73 357 VAL A O 1
ATOM 5069 N N . ASN A 1 356 ? 35.923 7.611 18.566 1.00 53.30 358 ASN A N 1
ATOM 5070 C CA . ASN A 1 356 ? 35.053 8.306 17.621 1.00 54.45 358 ASN A CA 1
ATOM 5071 C C . ASN A 1 356 ? 34.820 7.423 16.400 1.00 57.14 358 ASN A C 1
ATOM 5072 O O . ASN A 1 356 ? 35.777 6.989 15.747 1.00 56.01 358 ASN A O 1
ATOM 5083 N N . VAL A 1 357 ? 33.553 7.169 16.092 1.00 59.03 359 VAL A N 1
ATOM 5084 C CA . VAL A 1 357 ? 33.156 6.415 14.906 1.00 60.38 359 VAL A CA 1
ATOM 5085 C C . VAL A 1 357 ? 32.026 7.197 14.245 1.00 62.02 359 VAL A C 1
ATOM 5086 O O . VAL A 1 357 ? 30.846 6.934 14.528 1.00 60.33 359 VAL A O 1
ATOM 5099 N N . PRO A 1 358 ? 32.329 8.162 13.376 1.00 62.41 360 PRO A N 1
ATOM 5100 C CA . PRO A 1 358 ? 31.279 9.061 12.874 1.00 61.79 360 PRO A CA 1
ATOM 5101 C C . PRO A 1 358 ? 30.092 8.304 12.296 1.00 54.85 360 PRO A C 1
ATOM 5102 O O . PRO A 1 358 ? 30.245 7.274 11.637 1.00 56.11 360 PRO A O 1
ATOM 5113 N N . PHE A 1 359 ? 28.893 8.837 12.552 1.00 52.43 361 PHE A N 1
ATOM 5114 C CA . PHE A 1 359 ? 27.668 8.190 12.092 1.00 50.65 361 PHE A CA 1
ATOM 5115 C C . PHE A 1 359 ? 27.582 8.183 10.572 1.00 56.44 361 PHE A C 1
ATOM 5116 O O . PHE A 1 359 ? 27.133 7.197 9.976 1.00 55.96 361 PHE A O 1
ATOM 5133 N N . SER A 1 360 ? 28.012 9.267 9.925 1.00 77.63 362 SER A N 1
ATOM 5134 C CA . SER A 1 360 ? 27.962 9.343 8.470 1.00 78.83 362 SER A CA 1
ATOM 5135 C C . SER A 1 360 ? 28.680 8.154 7.838 1.00 77.94 362 SER A C 1
ATOM 5136 O O . SER A 1 360 ? 28.104 7.415 7.034 1.00 79.40 362 SER A O 1
ATOM 5144 N N . LYS A 1 361 ? 29.951 7.953 8.201 1.00 66.56 363 LYS A N 1
ATOM 5145 C CA . LYS A 1 361 ? 30.707 6.833 7.651 1.00 64.80 363 LYS A CA 1
ATOM 5146 C C . LYS A 1 361 ? 30.162 5.500 8.150 1.00 62.51 363 LYS A C 1
ATOM 5147 O O . LYS A 1 361 ? 30.154 4.510 7.410 1.00 62.01 363 LYS A O 1
ATOM 5151 N N . PHE A 1 362 ? 29.703 5.457 9.403 1.00 65.65 364 PHE A N 1
ATOM 5152 C CA . PHE A 1 362 ? 29.179 4.218 9.967 1.00 67.62 364 PHE A CA 1
ATOM 5153 C C . PHE A 1 362 ? 28.054 3.651 9.110 1.00 72.24 364 PHE A C 1
ATOM 5154 O O . PHE A 1 362 ? 28.011 2.442 8.848 1.00 71.45 364 PHE A O 1
ATOM 5171 N N . LEU A 1 363 ? 27.132 4.507 8.661 1.00 72.23 365 LEU A N 1
ATOM 5172 C CA . LEU A 1 363 ? 26.021 4.034 7.844 1.00 73.78 365 LEU A CA 1
ATOM 5173 C C . LEU A 1 363 ? 26.489 3.542 6.481 1.00 71.04 365 LEU A C 1
ATOM 5174 O O . LEU A 1 363 ? 25.906 2.599 5.933 1.00 68.99 365 LEU A O 1
ATOM 5190 N N . VAL A 1 364 ? 27.530 4.160 5.918 1.00 69.94 366 VAL A N 1
ATOM 5191 C CA . VAL A 1 364 ? 28.038 3.723 4.622 1.00 70.84 366 VAL A CA 1
ATOM 5192 C C . VAL A 1 364 ? 28.749 2.382 4.759 1.00 72.36 366 VAL A C 1
ATOM 5193 O O . VAL A 1 364 ? 28.513 1.452 3.979 1.00 73.48 366 VAL A O 1
ATOM 5206 N N . LYS A 1 365 ? 29.636 2.264 5.751 1.00 77.41 367 LYS A N 1
ATOM 5207 C CA . LYS A 1 365 ? 30.314 0.995 5.988 1.00 78.73 367 LYS A CA 1
ATOM 5208 C C . LYS A 1 365 ? 29.310 -0.111 6.285 1.00 80.38 367 LYS A C 1
ATOM 5209 O O . LYS A 1 365 ? 29.461 -1.242 5.808 1.00 79.66 367 LYS A O 1
ATOM 5213 N N . ALA A 1 366 ? 28.276 0.195 7.075 1.00 79.34 368 ALA A N 1
ATOM 5214 C CA . ALA A 1 366 ? 27.226 -0.784 7.330 1.00 80.90 368 ALA A CA 1
ATOM 5215 C C . ALA A 1 366 ? 26.503 -1.152 6.041 1.00 84.70 368 ALA A C 1
ATOM 5216 O O . ALA A 1 366 ? 26.141 -2.316 5.833 1.00 83.50 368 ALA A O 1
ATOM 5223 N N . SER A 1 367 ? 26.282 -0.170 5.162 1.00 79.85 369 SER A N 1
ATOM 5224 C CA . SER A 1 367 ? 25.711 -0.462 3.854 1.00 87.39 369 SER A CA 1
ATOM 5225 C C . SER A 1 367 ? 26.613 -1.383 3.045 1.00 99.09 369 SER A C 1
ATOM 5226 O O . SER A 1 367 ? 26.129 -2.134 2.190 1.00 101.03 369 SER A O 1
ATOM 5234 N N . SER A 1 368 ? 27.919 -1.347 3.302 1.00 104.13 370 SER A N 1
ATOM 5235 C CA . SER A 1 368 ? 28.887 -2.129 2.547 1.00 115.37 370 SER A CA 1
ATOM 5236 C C . SER A 1 368 ? 29.145 -3.508 3.145 1.00 122.55 370 SER A C 1
ATOM 5237 O O . SER A 1 368 ? 30.033 -4.220 2.662 1.00 126.98 370 SER A O 1
ATOM 5245 N N . ILE A 1 369 ? 28.401 -3.903 4.175 1.00 109.44 371 ILE A N 1
ATOM 5246 C CA . ILE A 1 369 ? 28.474 -5.262 4.708 1.00 115.20 371 ILE A CA 1
ATOM 5247 C C . ILE A 1 369 ? 27.325 -6.126 4.177 1.00 118.96 371 ILE A C 1
ATOM 5248 O O . ILE A 1 369 ? 27.008 -7.163 4.751 1.00 120.52 371 ILE A O 1
ATOM 5264 N N . LYS A 1 370 ? 26.713 -5.720 3.058 1.00 124.39 372 LYS A N 1
ATOM 5265 C CA . LYS A 1 370 ? 25.784 -6.577 2.341 1.00 123.27 372 LYS A CA 1
ATOM 5266 C C . LYS A 1 370 ? 26.560 -7.480 1.381 1.00 119.78 372 LYS A C 1
ATOM 5267 O O . LYS A 1 370 ? 26.183 -7.615 0.197 1.00 126.00 372 LYS A O 1
ATOM 5271 N N . ARG A 1 371 ? 27.617 -8.103 1.876 1.00 101.44 373 ARG A N 1
ATOM 5272 C CA . ARG A 1 371 ? 28.497 -8.921 1.050 1.00 94.05 373 ARG A CA 1
ATOM 5273 C C . ARG A 1 371 ? 29.233 -9.950 1.902 1.00 89.84 373 ARG A C 1
ATOM 5274 O O . ARG A 1 371 ? 28.778 -10.314 2.987 1.00 85.53 373 ARG A O 1
ATOM 5278 N N . PRO A 1 376 ? 33.175 -7.685 4.825 1.00 109.86 378 PRO A N 1
ATOM 5279 C CA . PRO A 1 376 ? 33.026 -9.120 5.097 1.00 114.13 378 PRO A CA 1
ATOM 5280 C C . PRO A 1 376 ? 32.161 -9.432 6.317 1.00 115.76 378 PRO A C 1
ATOM 5281 O O . PRO A 1 376 ? 31.068 -9.974 6.153 1.00 115.50 378 PRO A O 1
ATOM 5292 N N . ALA A 1 377 ? 32.638 -9.094 7.516 1.00 98.61 379 ALA A N 1
ATOM 5293 C CA . ALA A 1 377 ? 31.937 -9.474 8.735 1.00 102.11 379 ALA A CA 1
ATOM 5294 C C . ALA A 1 377 ? 31.486 -8.258 9.528 1.00 101.02 379 ALA A C 1
ATOM 5295 O O . ALA A 1 377 ? 30.301 -7.910 9.523 1.00 99.26 379 ALA A O 1
ATOM 5302 N N . GLU A 1 378 ? 32.428 -7.600 10.219 1.00 116.10 380 GLU A N 1
ATOM 5303 C CA . GLU A 1 378 ? 32.069 -6.473 11.067 1.00 113.30 380 GLU A CA 1
ATOM 5304 C C . GLU A 1 378 ? 33.283 -5.543 11.239 1.00 109.62 380 GLU A C 1
ATOM 5305 O O . GLU A 1 378 ? 33.867 -5.417 12.307 1.00 110.16 380 GLU A O 1
ATOM 5309 N N . LEU A 1 379 ? 33.652 -4.941 10.132 1.00 101.63 381 LEU A N 1
ATOM 5310 C CA . LEU A 1 379 ? 34.753 -3.948 10.088 1.00 97.23 381 LEU A CA 1
ATOM 5311 C C . LEU A 1 379 ? 34.308 -2.517 10.579 1.00 92.97 381 LEU A C 1
ATOM 5312 O O . LEU A 1 379 ? 35.158 -1.676 10.927 1.00 90.70 381 LEU A O 1
ATOM 5328 N N . LEU A 1 380 ? 33.015 -2.176 10.485 1.00 104.02 382 LEU A N 1
ATOM 5329 C CA . LEU A 1 380 ? 32.500 -0.918 11.107 1.00 104.06 382 LEU A CA 1
ATOM 5330 C C . LEU A 1 380 ? 33.109 -0.539 12.520 1.00 106.46 382 LEU A C 1
ATOM 5331 O O . LEU A 1 380 ? 33.434 0.622 12.746 1.00 103.16 382 LEU A O 1
ATOM 5335 N N . PRO A 1 381 ? 33.162 -1.510 13.401 1.00 104.28 383 PRO A N 1
ATOM 5336 C CA . PRO A 1 381 ? 33.629 -1.362 14.777 1.00 111.43 383 PRO A CA 1
ATOM 5337 C C . PRO A 1 381 ? 35.174 -1.364 14.937 1.00 125.67 383 PRO A C 1
ATOM 5338 O O . PRO A 1 381 ? 35.815 -1.423 13.888 1.00 130.53 383 PRO A O 1
ATOM 5349 N N . MET A 1 382 ? 35.699 -1.368 16.187 1.00 117.54 384 MET A N 1
ATOM 5350 C CA . MET A 1 382 ? 37.144 -1.302 16.534 1.00 128.05 384 MET A CA 1
ATOM 5351 C C . MET A 1 382 ? 37.661 -2.501 17.422 1.00 133.10 384 MET A C 1
ATOM 5352 O O . MET A 1 382 ? 36.893 -3.388 17.755 1.00 127.05 384 MET A O 1
ATOM 5366 N N . GLN A 1 383 ? 38.939 -2.547 17.817 1.00 144.67 385 GLN A N 1
ATOM 5367 C CA . GLN A 1 383 ? 39.428 -3.751 18.601 1.00 147.40 385 GLN A CA 1
ATOM 5368 C C . GLN A 1 383 ? 38.621 -4.195 19.859 1.00 148.08 385 GLN A C 1
ATOM 5369 O O . GLN A 1 383 ? 38.723 -3.501 20.854 1.00 141.42 385 GLN A O 1
ATOM 5383 N N . PRO A 1 384 ? 37.937 -5.346 19.874 1.00 124.23 386 PRO A N 1
ATOM 5384 C CA . PRO A 1 384 ? 37.190 -5.861 21.036 1.00 119.30 386 PRO A CA 1
ATOM 5385 C C . PRO A 1 384 ? 38.087 -6.767 21.956 1.00 110.13 386 PRO A C 1
ATOM 5386 O O . PRO A 1 384 ? 39.291 -6.814 21.666 1.00 103.00 386 PRO A O 1
ATOM 5397 N N . ALA A 1 385 ? 37.504 -7.461 22.966 1.00 140.77 387 ALA A N 1
ATOM 5398 C CA . ALA A 1 385 ? 38.186 -8.334 23.981 1.00 145.03 387 ALA A CA 1
ATOM 5399 C C . ALA A 1 385 ? 37.536 -9.760 24.114 1.00 139.61 387 ALA A C 1
ATOM 5400 O O . ALA A 1 385 ? 37.990 -10.800 23.604 1.00 146.80 387 ALA A O 1
ATOM 5407 N N . SER A 1 386 ? 36.454 -9.745 24.866 1.00 125.35 388 SER A N 1
ATOM 5408 C CA . SER A 1 386 ? 35.570 -10.922 25.123 1.00 114.04 388 SER A CA 1
ATOM 5409 C C . SER A 1 386 ? 34.272 -10.836 24.351 1.00 109.56 388 SER A C 1
ATOM 5410 O O . SER A 1 386 ? 34.066 -9.924 23.586 1.00 107.16 388 SER A O 1
ATOM 5418 N N . ASP A 1 387 ? 33.443 -11.848 24.541 1.00 110.83 389 ASP A N 1
ATOM 5419 C CA . ASP A 1 387 ? 32.110 -11.960 23.965 1.00 103.60 389 ASP A CA 1
ATOM 5420 C C . ASP A 1 387 ? 31.064 -11.234 24.798 1.00 99.44 389 ASP A C 1
ATOM 5421 O O . ASP A 1 387 ? 29.955 -10.993 24.307 1.00 96.48 389 ASP A O 1
ATOM 5430 N N . GLU A 1 388 ? 31.397 -10.879 26.040 1.00 105.60 390 GLU A N 1
ATOM 5431 C CA . GLU A 1 388 ? 30.468 -10.242 26.964 1.00 103.32 390 GLU A CA 1
ATOM 5432 C C . GLU A 1 388 ? 30.796 -8.769 27.198 1.00 92.10 390 GLU A C 1
ATOM 5433 O O . GLU A 1 388 ? 30.295 -8.172 28.155 1.00 90.00 390 GLU A O 1
ATOM 5445 N N . ALA A 1 389 ? 31.630 -8.174 26.349 1.00 78.00 391 ALA A N 1
ATOM 5446 C CA . ALA A 1 389 ? 32.089 -6.805 26.556 1.00 67.21 391 ALA A CA 1
ATOM 5447 C C . ALA A 1 389 ? 31.029 -5.808 26.108 1.00 58.17 391 ALA A C 1
ATOM 5448 O O . ALA A 1 389 ? 30.778 -5.675 24.905 1.00 57.34 391 ALA A O 1
ATOM 5455 N N . PRO A 1 390 ? 30.398 -5.079 27.030 1.00 53.78 392 PRO A N 1
ATOM 5456 C CA . PRO A 1 390 ? 29.326 -4.162 26.621 1.00 50.05 392 PRO A CA 1
ATOM 5457 C C . PRO A 1 390 ? 29.820 -3.103 25.649 1.00 48.37 392 PRO A C 1
ATOM 5458 O O . PRO A 1 390 ? 31.003 -2.754 25.616 1.00 47.45 392 PRO A O 1
ATOM 5469 N N . ILE A 1 391 ? 28.889 -2.591 24.849 1.00 52.09 393 ILE A N 1
ATOM 5470 C CA . ILE A 1 391 ? 29.140 -1.479 23.940 1.00 52.85 393 ILE A CA 1
ATOM 5471 C C . ILE A 1 391 ? 28.179 -0.356 24.303 1.00 55.33 393 ILE A C 1
ATOM 5472 O O . ILE A 1 391 ? 26.970 -0.587 24.433 1.00 52.06 393 ILE A O 1
ATOM 5488 N N . VAL A 1 392 ? 28.714 0.850 24.468 1.00 47.21 394 VAL A N 1
ATOM 5489 C CA . VAL A 1 392 ? 27.920 2.032 24.782 1.00 48.93 394 VAL A CA 1
ATOM 5490 C C . VAL A 1 392 ? 28.085 3.030 23.646 1.00 49.95 394 VAL A C 1
ATOM 5491 O O . VAL A 1 392 ? 29.214 3.368 23.270 1.00 48.22 394 VAL A O 1
ATOM 5504 N N . VAL A 1 393 ? 26.963 3.497 23.106 1.00 51.57 395 VAL A N 1
ATOM 5505 C CA . VAL A 1 393 ? 26.948 4.456 22.008 1.00 52.07 395 VAL A CA 1
ATOM 5506 C C . VAL A 1 393 ? 26.484 5.798 22.550 1.00 51.36 395 VAL A C 1
ATOM 5507 O O . VAL A 1 393 ? 25.616 5.854 23.429 1.00 53.10 395 VAL A O 1
ATOM 5520 N N . VAL A 1 394 ? 27.063 6.876 22.028 1.00 49.63 396 VAL A N 1
ATOM 5521 C CA . VAL A 1 394 ? 26.667 8.229 22.396 1.00 49.43 396 VAL A CA 1
ATOM 5522 C C . VAL A 1 394 ? 26.783 9.117 21.166 1.00 48.49 396 VAL A C 1
ATOM 5523 O O . VAL A 1 394 ? 27.752 9.017 20.403 1.00 51.48 396 VAL A O 1
ATOM 5536 N N . CYS A 1 395 ? 25.800 9.989 20.978 1.00 50.13 397 CYS A N 1
ATOM 5537 C CA . CYS A 1 395 ? 25.785 10.903 19.843 1.00 46.79 397 CYS A CA 1
ATOM 5538 C C . CYS A 1 395 ? 25.505 12.308 20.376 1.00 46.04 397 CYS A C 1
ATOM 5539 O O . CYS A 1 395 ? 25.666 12.598 21.567 1.00 47.15 397 CYS A O 1
ATOM 5547 N N . ARG A 1 396 ? 25.054 13.200 19.493 1.00 45.51 398 ARG A N 1
ATOM 5548 C CA . ARG A 1 396 ? 24.931 14.605 19.866 1.00 46.59 398 ARG A CA 1
ATOM 5549 C C . ARG A 1 396 ? 23.838 14.813 20.907 1.00 49.75 398 ARG A C 1
ATOM 5550 O O . ARG A 1 396 ? 24.067 15.458 21.937 1.00 50.83 398 ARG A O 1
ATOM 5571 N N . ARG A 1 397 ? 22.634 14.275 20.659 1.00 51.01 399 ARG A N 1
ATOM 5572 C CA . ARG A 1 397 ? 21.544 14.419 21.619 1.00 53.21 399 ARG A CA 1
ATOM 5573 C C . ARG A 1 397 ? 20.642 13.188 21.665 1.00 51.52 399 ARG A C 1
ATOM 5574 O O . ARG A 1 397 ? 19.463 13.298 22.021 1.00 47.92 399 ARG A O 1
ATOM 5595 N N . GLY A 1 398 ? 21.173 12.018 21.323 1.00 59.77 400 GLY A N 1
ATOM 5596 C CA . GLY A 1 398 ? 20.429 10.782 21.483 1.00 59.77 400 GLY A CA 1
ATOM 5597 C C . GLY A 1 398 ? 19.341 10.549 20.462 1.00 64.37 400 GLY A C 1
ATOM 5598 O O . GLY A 1 398 ? 18.385 9.825 20.748 1.00 70.31 400 GLY A O 1
ATOM 5602 N N . GLN A 1 399 ? 19.464 11.137 19.273 1.00 70.13 401 GLN A N 1
ATOM 5603 C CA . GLN A 1 399 ? 18.453 10.969 18.236 1.00 72.27 401 GLN A CA 1
ATOM 5604 C C . GLN A 1 399 ? 18.773 9.810 17.302 1.00 70.89 401 GLN A C 1
ATOM 5605 O O . GLN A 1 399 ? 17.863 9.104 16.855 1.00 71.70 401 GLN A O 1
ATOM 5619 N N . ASP A 1 400 ? 20.057 9.605 17.000 1.00 61.04 402 ASP A N 1
ATOM 5620 C CA . ASP A 1 400 ? 20.490 8.581 16.065 1.00 59.14 402 ASP A CA 1
ATOM 5621 C C . ASP A 1 400 ? 21.156 7.388 16.733 1.00 56.48 402 ASP A C 1
ATOM 5622 O O . ASP A 1 400 ? 21.454 6.404 16.047 1.00 54.27 402 ASP A O 1
ATOM 5631 N N . SER A 1 401 ? 21.396 7.444 18.045 1.00 52.17 403 SER A N 1
ATOM 5632 C CA . SER A 1 401 ? 22.163 6.393 18.704 1.00 51.72 403 SER A CA 1
ATOM 5633 C C . SER A 1 401 ? 21.379 5.091 18.801 1.00 53.07 403 SER A C 1
ATOM 5634 O O . SER A 1 401 ? 21.978 4.009 18.776 1.00 49.19 403 SER A O 1
ATOM 5642 N N . GLN A 1 402 ? 20.049 5.168 18.916 1.00 48.60 404 GLN A N 1
ATOM 5643 C CA . GLN A 1 402 ? 19.240 3.955 18.926 1.00 49.07 404 GLN A CA 1
ATOM 5644 C C . GLN A 1 402 ? 19.332 3.225 17.591 1.00 46.32 404 GLN A C 1
ATOM 5645 O O . GLN A 1 402 ? 19.383 1.990 17.552 1.00 47.71 404 GLN A O 1
ATOM 5659 N N . GLU A 1 403 ? 19.342 3.973 16.483 1.00 46.04 405 GLU A N 1
ATOM 5660 C CA . GLU A 1 403 ? 19.507 3.350 15.175 1.00 47.85 405 GLU A CA 1
ATOM 5661 C C . GLU A 1 403 ? 20.860 2.656 15.074 1.00 50.95 405 GLU A C 1
ATOM 5662 O O . GLU A 1 403 ? 20.963 1.562 14.508 1.00 52.71 405 GLU A O 1
ATOM 5674 N N . VAL A 1 404 ? 21.909 3.278 15.618 1.00 55.05 406 VAL A N 1
ATOM 5675 C CA . VAL A 1 404 ? 23.220 2.635 15.658 1.00 53.95 406 VAL A CA 1
ATOM 5676 C C . VAL A 1 404 ? 23.131 1.308 16.401 1.00 54.71 406 VAL A C 1
ATOM 5677 O O . VAL A 1 404 ? 23.524 0.256 15.884 1.00 54.19 406 VAL A O 1
ATOM 5690 N N . VAL A 1 405 ? 22.608 1.340 17.631 1.00 52.19 407 VAL A N 1
ATOM 5691 C CA . VAL A 1 405 ? 22.487 0.122 18.425 1.00 54.11 407 VAL A CA 1
ATOM 5692 C C . VAL A 1 405 ? 21.670 -0.924 17.678 1.00 57.74 407 VAL A C 1
ATOM 5693 O O . VAL A 1 405 ? 21.949 -2.126 17.758 1.00 58.14 407 VAL A O 1
ATOM 5706 N N . GLU A 1 406 ? 20.654 -0.484 16.937 1.00 76.07 408 GLU A N 1
ATOM 5707 C CA . GLU A 1 406 ? 19.743 -1.429 16.301 1.00 81.00 408 GLU A CA 1
ATOM 5708 C C . GLU A 1 406 ? 20.428 -2.195 15.176 1.00 80.70 408 GLU A C 1
ATOM 5709 O O . GLU A 1 406 ? 20.198 -3.399 15.010 1.00 82.72 408 GLU A O 1
ATOM 5721 N N . LYS A 1 407 ? 21.269 -1.521 14.388 1.00 68.01 409 LYS A N 1
ATOM 5722 C CA . LYS A 1 407 ? 21.939 -2.198 13.285 1.00 70.97 409 LYS A CA 1
ATOM 5723 C C . LYS A 1 407 ? 23.078 -3.083 13.775 1.00 71.38 409 LYS A C 1
ATOM 5724 O O . LYS A 1 407 ? 23.345 -4.131 13.175 1.00 73.49 409 LYS A O 1
ATOM 5731 N N . LEU A 1 408 ? 23.759 -2.680 14.851 1.00 70.74 410 LEU A N 1
ATOM 5732 C CA . LEU A 1 408 ? 24.786 -3.534 15.439 1.00 71.98 410 LEU A CA 1
ATOM 5733 C C . LEU A 1 408 ? 24.190 -4.861 15.894 1.00 71.76 410 LEU A C 1
ATOM 5734 O O . LEU A 1 408 ? 24.805 -5.920 15.720 1.00 73.30 410 LEU A O 1
ATOM 5750 N N . LYS A 1 409 ? 22.989 -4.824 16.479 1.00 66.90 411 LYS A N 1
ATOM 5751 C CA . LYS A 1 409 ? 22.297 -6.061 16.822 1.00 65.40 411 LYS A CA 1
ATOM 5752 C C . LYS A 1 409 ? 21.821 -6.797 15.576 1.00 66.15 411 LYS A C 1
ATOM 5753 O O . LYS A 1 409 ? 21.771 -8.033 15.566 1.00 67.54 411 LYS A O 1
ATOM 5772 N N . GLU A 1 410 ? 21.464 -6.060 14.520 1.00 69.57 412 GLU A N 1
ATOM 5773 C CA . GLU A 1 410 ? 21.037 -6.701 13.282 1.00 72.39 412 GLU A CA 1
ATOM 5774 C C . GLU A 1 410 ? 22.155 -7.537 12.674 1.00 72.31 412 GLU A C 1
ATOM 5775 O O . GLU A 1 410 ? 21.885 -8.512 11.964 1.00 74.69 412 GLU A O 1
ATOM 5779 N N . LEU A 1 411 ? 23.409 -7.172 12.937 1.00 67.17 413 LEU A N 1
ATOM 5780 C CA . LEU A 1 411 ? 24.564 -7.904 12.436 1.00 72.09 413 LEU A CA 1
ATOM 5781 C C . LEU A 1 411 ? 25.131 -8.868 13.475 1.00 76.03 413 LEU A C 1
ATOM 5782 O O . LEU A 1 411 ? 26.313 -9.224 13.405 1.00 74.54 413 LEU A O 1
ATOM 5798 N N . GLY A 1 412 ? 24.314 -9.285 14.440 1.00 79.93 414 GLY A N 1
ATOM 5799 C CA . GLY A 1 412 ? 24.712 -10.318 15.379 1.00 83.20 414 GLY A CA 1
ATOM 5800 C C . GLY A 1 412 ? 25.907 -9.975 16.236 1.00 84.76 414 GLY A C 1
ATOM 5801 O O . GLY A 1 412 ? 26.611 -10.881 16.697 1.00 88.38 414 GLY A O 1
ATOM 5805 N N . LEU A 1 413 ? 26.156 -8.692 16.472 1.00 75.50 415 LEU A N 1
ATOM 5806 C CA . LEU A 1 413 ? 27.275 -8.269 17.303 1.00 77.94 415 LEU A CA 1
ATOM 5807 C C . LEU A 1 413 ? 26.912 -8.195 18.781 1.00 74.89 415 LEU A C 1
ATOM 5808 O O . LEU A 1 413 ? 27.748 -7.783 19.591 1.00 74.92 415 LEU A O 1
ATOM 5824 N N . ASP A 1 414 ? 25.687 -8.568 19.146 1.00 80.47 416 ASP A N 1
ATOM 5825 C CA . ASP A 1 414 ? 25.323 -8.805 20.536 1.00 80.41 416 ASP A CA 1
ATOM 5826 C C . ASP A 1 414 ? 25.558 -10.253 20.950 1.00 85.08 416 ASP A C 1
ATOM 5827 O O . ASP A 1 414 ? 25.237 -10.620 22.085 1.00 85.80 416 ASP A O 1
ATOM 5836 N N . ASN A 1 415 ? 26.108 -11.072 20.053 1.00 87.67 417 ASN A N 1
ATOM 5837 C CA . ASN A 1 415 ? 26.408 -12.478 20.326 1.00 92.76 417 ASN A CA 1
ATOM 5838 C C . ASN A 1 415 ? 25.227 -13.173 20.998 1.00 88.63 417 ASN A C 1
ATOM 5839 O O . ASN A 1 415 ? 25.351 -13.787 22.060 1.00 90.28 417 ASN A O 1
ATOM 5850 N N . GLY A 1 416 ? 24.063 -13.067 20.360 1.00 81.98 418 GLY A N 1
ATOM 5851 C CA . GLY A 1 416 ? 22.884 -13.767 20.825 1.00 82.18 418 GLY A CA 1
ATOM 5852 C C . GLY A 1 416 ? 22.296 -13.259 22.118 1.00 79.69 418 GLY A C 1
ATOM 5853 O O . GLY A 1 416 ? 21.483 -13.956 22.731 1.00 79.65 418 GLY A O 1
ATOM 5857 N N . GLY A 1 417 ? 22.679 -12.062 22.553 1.00 76.18 419 GLY A N 1
ATOM 5858 C CA . GLY A 1 417 ? 22.164 -11.490 23.777 1.00 75.55 419 GLY A CA 1
ATOM 5859 C C . GLY A 1 417 ? 23.107 -11.536 24.957 1.00 76.38 419 GLY A C 1
ATOM 5860 O O . GLY A 1 417 ? 22.762 -11.011 26.024 1.00 76.48 419 GLY A O 1
ATOM 5864 N N . LYS A 1 418 ? 24.281 -12.147 24.806 1.00 79.55 420 LYS A N 1
ATOM 5865 C CA . LYS A 1 418 ? 25.255 -12.179 25.886 1.00 81.61 420 LYS A CA 1
ATOM 5866 C C . LYS A 1 418 ? 25.990 -10.856 26.048 1.00 76.35 420 LYS A C 1
ATOM 5867 O O . LYS A 1 418 ? 26.540 -10.595 27.124 1.00 75.95 420 LYS A O 1
ATOM 5871 N N . ARG A 1 419 ? 26.005 -10.018 25.014 1.00 76.44 421 ARG A N 1
ATOM 5872 C CA . ARG A 1 419 ? 26.734 -8.754 25.024 1.00 72.29 421 ARG A CA 1
ATOM 5873 C C . ARG A 1 419 ? 25.729 -7.611 24.974 1.00 68.62 421 ARG A C 1
ATOM 5874 O O . ARG A 1 419 ? 25.017 -7.448 23.978 1.00 66.58 421 ARG A O 1
ATOM 5895 N N . LYS A 1 420 ? 25.674 -6.821 26.043 1.00 69.72 422 LYS A N 1
ATOM 5896 C CA . LYS A 1 420 ? 24.786 -5.669 26.073 1.00 67.33 422 LYS A CA 1
ATOM 5897 C C . LYS A 1 420 ? 25.299 -4.574 25.146 1.00 67.27 422 LYS A C 1
ATOM 5898 O O . LYS A 1 420 ? 26.494 -4.270 25.116 1.00 68.16 422 LYS A O 1
ATOM 5917 N N . ILE A 1 421 ? 24.383 -3.979 24.386 1.00 69.38 423 ILE A N 1
ATOM 5918 C CA . ILE A 1 421 ? 24.683 -2.840 23.523 1.00 69.54 423 ILE A CA 1
ATOM 5919 C C . ILE A 1 421 ? 23.691 -1.746 23.892 1.00 67.08 423 ILE A C 1
ATOM 5920 O O . ILE A 1 421 ? 22.480 -1.902 23.683 1.00 68.66 423 ILE A O 1
ATOM 5936 N N . MET A 1 422 ? 24.196 -0.637 24.430 1.00 61.94 424 MET A N 1
ATOM 5937 C CA . MET A 1 422 ? 23.358 0.435 24.937 1.00 68.24 424 MET A CA 1
ATOM 5938 C C . MET A 1 422 ? 23.744 1.753 24.282 1.00 62.71 424 MET A C 1
ATOM 5939 O O . MET A 1 422 ? 24.814 1.885 23.681 1.00 57.92 424 MET A O 1
ATOM 5953 N N . ASP A 1 423 ? 22.851 2.731 24.404 1.00 54.31 425 ASP A N 1
ATOM 5954 C CA . ASP A 1 423 ? 23.143 4.107 24.031 1.00 51.20 425 ASP A CA 1
ATOM 5955 C C . ASP A 1 423 ? 22.825 5.006 25.219 1.00 42.55 425 ASP A C 1
ATOM 5956 O O . ASP A 1 423 ? 22.112 4.617 26.146 1.00 46.09 425 ASP A O 1
ATOM 5965 N N . ILE A 1 424 ? 23.374 6.213 25.190 1.00 45.89 426 ILE A N 1
ATOM 5966 C CA . ILE A 1 424 ? 23.181 7.177 26.268 1.00 41.85 426 ILE A CA 1
ATOM 5967 C C . ILE A 1 424 ? 21.967 8.035 25.936 1.00 42.58 426 ILE A C 1
ATOM 5968 O O . ILE A 1 424 ? 21.904 8.657 24.868 1.00 46.84 426 ILE A O 1
ATOM 5984 N N . VAL A 1 425 ? 21.001 8.068 26.852 1.00 40.98 427 VAL A N 1
ATOM 5985 C CA . VAL A 1 425 ? 19.774 8.829 26.642 1.00 40.58 427 VAL A CA 1
ATOM 5986 C C . VAL A 1 425 ? 20.104 10.315 26.637 1.00 39.71 427 VAL A C 1
ATOM 5987 O O . VAL A 1 425 ? 20.666 10.844 27.603 1.00 41.57 427 VAL A O 1
ATOM 6000 N N . GLY A 1 426 ? 19.748 10.997 25.550 1.00 48.57 428 GLY A N 1
ATOM 6001 C CA . GLY A 1 426 ? 19.980 12.417 25.428 1.00 52.72 428 GLY A CA 1
ATOM 6002 C C . GLY A 1 426 ? 21.336 12.807 24.880 1.00 50.87 428 GLY A C 1
ATOM 6003 O O . GLY A 1 426 ? 21.611 14.009 24.751 1.00 53.83 428 GLY A O 1
ATOM 6007 N N . GLY A 1 427 ? 22.190 11.842 24.560 1.00 39.94 429 GLY A N 1
ATOM 6008 C CA . GLY A 1 427 ? 23.467 12.130 23.942 1.00 43.44 429 GLY A CA 1
ATOM 6009 C C . GLY A 1 427 ? 24.347 13.020 24.797 1.00 40.34 429 GLY A C 1
ATOM 6010 O O . GLY A 1 427 ? 24.252 13.056 26.029 1.00 37.64 429 GLY A O 1
ATOM 6014 N N . MET A 1 428 ? 25.231 13.757 24.122 1.00 49.91 430 MET A N 1
ATOM 6015 C CA . MET A 1 428 ? 26.177 14.615 24.823 1.00 51.68 430 MET A CA 1
ATOM 6016 C C . MET A 1 428 ? 25.501 15.831 25.446 1.00 52.43 430 MET A C 1
ATOM 6017 O O . MET A 1 428 ? 26.051 16.415 26.387 1.00 52.34 430 MET A O 1
ATOM 6031 N N . LYS A 1 429 ? 24.330 16.231 24.946 1.00 56.03 431 LYS A N 1
ATOM 6032 C CA . LYS A 1 429 ? 23.590 17.314 25.585 1.00 58.19 431 LYS A CA 1
ATOM 6033 C C . LYS A 1 429 ? 23.169 16.918 26.995 1.00 52.72 431 LYS A C 1
ATOM 6034 O O . LYS A 1 429 ? 23.327 17.694 27.946 1.00 53.97 431 LYS A O 1
ATOM 6053 N N . ALA A 1 430 ? 22.621 15.709 27.148 1.00 45.50 432 ALA A N 1
ATOM 6054 C CA . ALA A 1 430 ? 22.251 15.230 28.475 1.00 43.25 432 ALA A CA 1
ATOM 6055 C C . ALA A 1 430 ? 23.479 15.086 29.363 1.00 42.28 432 ALA A C 1
ATOM 6056 O O . ALA A 1 430 ? 23.416 15.346 30.570 1.00 42.40 432 ALA A O 1
ATOM 6063 N N . TRP A 1 431 ? 24.607 14.666 28.783 1.00 42.70 433 TRP A N 1
ATOM 6064 C CA . TRP A 1 431 ? 25.857 14.619 29.535 1.00 43.14 433 TRP A CA 1
ATOM 6065 C C . TRP A 1 431 ? 26.191 15.988 30.113 1.00 47.58 433 TRP A C 1
ATOM 6066 O O . TRP A 1 431 ? 26.559 16.110 31.286 1.00 51.19 433 TRP A O 1
ATOM 6087 N N . ARG A 1 432 ? 26.056 17.037 29.302 1.00 42.41 434 ARG A N 1
ATOM 6088 C CA . ARG A 1 432 ? 26.289 18.392 29.790 1.00 45.63 434 ARG A CA 1
ATOM 6089 C C . ARG A 1 432 ? 25.292 18.757 30.881 1.00 43.98 434 ARG A C 1
ATOM 6090 O O . ARG A 1 432 ? 25.673 19.272 31.940 1.00 42.26 434 ARG A O 1
ATOM 6111 N N . ASP A 1 433 ? 24.004 18.486 30.643 1.00 56.12 435 ASP A N 1
ATOM 6112 C CA . ASP A 1 433 ? 22.968 18.939 31.563 1.00 55.60 435 ASP A CA 1
ATOM 6113 C C . ASP A 1 433 ? 22.988 18.167 32.875 1.00 54.30 435 ASP A C 1
ATOM 6114 O O . ASP A 1 433 ? 22.620 18.719 33.920 1.00 52.95 435 ASP A O 1
ATOM 6123 N N . GLU A 1 434 ? 23.411 16.907 32.852 1.00 49.12 436 GLU A N 1
ATOM 6124 C CA . GLU A 1 434 ? 23.298 16.041 34.015 1.00 48.43 436 GLU A CA 1
ATOM 6125 C C . GLU A 1 434 ? 24.601 15.794 34.750 1.00 48.40 436 GLU A C 1
ATOM 6126 O O . GLU A 1 434 ? 24.571 15.505 35.946 1.00 49.28 436 GLU A O 1
ATOM 6138 N N . VAL A 1 435 ? 25.747 15.902 34.074 1.00 53.11 437 VAL A N 1
ATOM 6139 C CA . VAL A 1 435 ? 27.007 15.454 34.657 1.00 54.44 437 VAL A CA 1
ATOM 6140 C C . VAL A 1 435 ? 28.055 16.558 34.631 1.00 55.87 437 VAL A C 1
ATOM 6141 O O . VAL A 1 435 ? 28.618 16.913 35.673 1.00 58.78 437 VAL A O 1
ATOM 6154 N N . ASP A 1 436 ? 28.327 17.105 33.448 1.00 50.58 438 ASP A N 1
ATOM 6155 C CA . ASP A 1 436 ? 29.430 18.043 33.244 1.00 52.20 438 ASP A CA 1
ATOM 6156 C C . ASP A 1 436 ? 28.890 19.323 32.624 1.00 52.77 438 ASP A C 1
ATOM 6157 O O . ASP A 1 436 ? 28.887 19.479 31.395 1.00 46.88 438 ASP A O 1
ATOM 6166 N N . PRO A 1 437 ? 28.441 20.275 33.447 1.00 61.27 439 PRO A N 1
ATOM 6167 C CA . PRO A 1 437 ? 27.830 21.494 32.887 1.00 64.11 439 PRO A CA 1
ATOM 6168 C C . PRO A 1 437 ? 28.777 22.322 32.035 1.00 68.23 439 PRO A C 1
ATOM 6169 O O . PRO A 1 437 ? 28.306 23.096 31.193 1.00 68.04 439 PRO A O 1
ATOM 6180 N N . ASP A 1 438 ? 30.090 22.192 32.225 1.00 74.67 440 ASP A N 1
ATOM 6181 C CA . ASP A 1 438 ? 31.067 22.955 31.461 1.00 81.60 440 ASP A CA 1
ATOM 6182 C C . ASP A 1 438 ? 31.603 22.184 30.258 1.00 79.84 440 ASP A C 1
ATOM 6183 O O . ASP A 1 438 ? 32.684 22.507 29.753 1.00 83.73 440 ASP A O 1
ATOM 6192 N N . PHE A 1 439 ? 30.874 21.177 29.788 1.00 66.06 441 PHE A N 1
ATOM 6193 C CA . PHE A 1 439 ? 31.302 20.444 28.606 1.00 65.42 441 PHE A CA 1
ATOM 6194 C C . PHE A 1 439 ? 31.107 21.309 27.363 1.00 66.80 441 PHE A C 1
ATOM 6195 O O . PHE A 1 439 ? 30.100 22.014 27.249 1.00 71.30 441 PHE A O 1
ATOM 6212 N N . PRO A 1 440 ? 32.053 21.284 26.412 1.00 79.12 442 PRO A N 1
ATOM 6213 C CA . PRO A 1 440 ? 31.909 22.136 25.207 1.00 83.28 442 PRO A CA 1
ATOM 6214 C C . PRO A 1 440 ? 30.985 21.528 24.154 1.00 77.40 442 PRO A C 1
ATOM 6215 O O . PRO A 1 440 ? 31.397 20.969 23.138 1.00 77.61 442 PRO A O 1
ATOM 6226 N N . PHE A 1 441 ? 29.683 21.646 24.397 1.00 80.54 443 PHE A N 1
ATOM 6227 C CA . PHE A 1 441 ? 28.690 21.069 23.504 1.00 76.49 443 PHE A CA 1
ATOM 6228 C C . PHE A 1 441 ? 28.401 22.001 22.333 1.00 77.58 443 PHE A C 1
ATOM 6229 O O . PHE A 1 441 ? 28.334 23.223 22.493 1.00 79.07 443 PHE A O 1
ATOM 6246 N N . ILE A 1 442 ? 28.232 21.413 21.152 1.00 72.64 444 ILE A N 1
ATOM 6247 C CA . ILE A 1 442 ? 27.823 22.156 19.968 1.00 73.47 444 ILE A CA 1
ATOM 6248 C C . ILE A 1 442 ? 26.401 21.726 19.602 1.00 71.86 444 ILE A C 1
ATOM 6249 O O . ILE A 1 442 ? 25.690 22.423 18.874 1.00 75.32 444 ILE A O 1
ATOM 6265 N N . GLY B 2 1 ? -12.388 22.645 62.784 1.00 69.65 2 GLY B N 1
ATOM 6266 C CA . GLY B 2 1 ? -12.093 22.097 61.473 1.00 67.03 2 GLY B CA 1
ATOM 6267 C C . GLY B 2 1 ? -10.919 21.140 61.493 1.00 65.10 2 GLY B C 1
ATOM 6268 O O . GLY B 2 1 ? -10.901 20.148 60.767 1.00 63.54 2 GLY B O 1
ATOM 6271 N N . SER B 2 2 ? -9.930 21.448 62.333 1.00 68.50 3 SER B N 1
ATOM 6272 C CA . SER B 2 2 ? -8.755 20.607 62.509 1.00 67.11 3 SER B CA 1
ATOM 6273 C C . SER B 2 2 ? -8.788 19.851 63.832 1.00 66.41 3 SER B C 1
ATOM 6274 O O . SER B 2 2 ? -7.755 19.340 64.279 1.00 65.91 3 SER B O 1
ATOM 6282 N N . THR B 2 3 ? -9.959 19.764 64.462 1.00 63.65 4 THR B N 1
ATOM 6283 C CA . THR B 2 3 ? -10.095 19.175 65.787 1.00 62.93 4 THR B CA 1
ATOM 6284 C C . THR B 2 3 ? -10.885 17.872 65.777 1.00 56.95 4 THR B C 1
ATOM 6285 O O . THR B 2 3 ? -11.272 17.388 66.845 1.00 56.93 4 THR B O 1
ATOM 6296 N N . GLN B 2 4 ? -11.131 17.292 64.606 1.00 56.73 5 GLN B N 1
ATOM 6297 C CA . GLN B 2 4 ? -11.894 16.053 64.535 1.00 59.87 5 GLN B CA 1
ATOM 6298 C C . GLN B 2 4 ? -11.114 14.909 65.170 1.00 56.22 5 GLN B C 1
ATOM 6299 O O . GLN B 2 4 ? -9.933 14.703 64.873 1.00 53.75 5 GLN B O 1
ATOM 6313 N N . LYS B 2 5 ? -11.781 14.167 66.051 1.00 54.84 6 LYS B N 1
ATOM 6314 C CA . LYS B 2 5 ? -11.216 12.976 66.666 1.00 58.11 6 LYS B CA 1
ATOM 6315 C C . LYS B 2 5 ? -12.044 11.733 66.373 1.00 52.97 6 LYS B C 1
ATOM 6316 O O . LYS B 2 5 ? -11.690 10.644 66.842 1.00 53.63 6 LYS B O 1
ATOM 6335 N N . SER B 2 6 ? -13.134 11.864 65.616 1.00 55.79 7 SER B N 1
ATOM 6336 C CA . SER B 2 6 ? -14.025 10.753 65.323 1.00 54.13 7 SER B CA 1
ATOM 6337 C C . SER B 2 6 ? -14.485 10.838 63.876 1.00 49.21 7 SER B C 1
ATOM 6338 O O . SER B 2 6 ? -14.453 11.902 63.253 1.00 46.24 7 SER B O 1
ATOM 6346 N N . LEU B 2 7 ? -14.919 9.698 63.349 1.00 50.24 8 LEU B N 1
ATOM 6347 C CA . LEU B 2 7 ? -15.511 9.619 62.021 1.00 46.65 8 LEU B CA 1
ATOM 6348 C C . LEU B 2 7 ? -17.004 9.348 62.160 1.00 43.48 8 LEU B C 1
ATOM 6349 O O . LEU B 2 7 ? -17.409 8.468 62.927 1.00 46.05 8 LEU B O 1
ATOM 6365 N N . SER B 2 8 ? -17.772 10.051 61.377 1.00 43.40 9 SER B N 1
ATOM 6366 C CA . SER B 2 8 ? -19.218 9.821 61.407 1.00 48.61 9 SER B CA 1
ATOM 6367 C C . SER B 2 8 ? -19.546 8.538 60.634 1.00 49.34 9 SER B C 1
ATOM 6368 O O . SER B 2 8 ? -18.733 8.046 59.896 1.00 47.05 9 SER B O 1
ATOM 6376 N N . LYS B 2 9 ? -20.741 8.006 60.800 1.00 50.00 10 LYS B N 1
ATOM 6377 C CA . LYS B 2 9 ? -21.141 6.849 60.056 1.00 52.02 10 LYS B CA 1
ATOM 6378 C C . LYS B 2 9 ? -21.030 7.056 58.553 1.00 48.12 10 LYS B C 1
ATOM 6379 O O . LYS B 2 9 ? -20.648 6.145 57.916 1.00 44.32 10 LYS B O 1
ATOM 6398 N N . GLU B 2 10 ? -21.395 8.215 57.984 1.00 44.51 11 GLU B N 1
ATOM 6399 C CA . GLU B 2 10 ? -21.312 8.457 56.506 1.00 45.61 11 GLU B CA 1
ATOM 6400 C C . GLU B 2 10 ? -19.837 8.437 56.055 1.00 37.49 11 GLU B C 1
ATOM 6401 O O . GLU B 2 10 ? -19.495 7.981 55.000 1.00 33.86 11 GLU B O 1
ATOM 6413 N N . GLU B 2 11 ? -18.987 9.053 56.851 1.00 43.08 12 GLU B N 1
ATOM 6414 C CA . GLU B 2 11 ? -17.515 9.112 56.516 1.00 42.74 12 GLU B CA 1
ATOM 6415 C C . GLU B 2 11 ? -16.871 7.669 56.530 1.00 36.16 12 GLU B C 1
ATOM 6416 O O . GLU B 2 11 ? -16.085 7.329 55.709 1.00 33.14 12 GLU B O 1
ATOM 6428 N N . ILE B 2 12 ? -17.235 6.835 57.492 1.00 40.69 13 ILE B N 1
ATOM 6429 C CA . ILE B 2 12 ? -16.750 5.457 57.538 1.00 40.84 13 ILE B CA 1
ATOM 6430 C C . ILE B 2 12 ? -17.057 4.739 56.228 1.00 40.04 13 ILE B C 1
ATOM 6431 O O . ILE B 2 12 ? -16.188 4.093 55.635 1.00 43.28 13 ILE B O 1
ATOM 6447 N N . GLU B 2 13 ? -18.296 4.854 55.750 1.00 36.72 14 GLU B N 1
ATOM 6448 C CA . GLU B 2 13 ? -18.666 4.211 54.493 1.00 35.74 14 GLU B CA 1
ATOM 6449 C C . GLU B 2 13 ? -17.954 4.851 53.310 1.00 33.76 14 GLU B C 1
ATOM 6450 O O . GLU B 2 13 ? -17.452 4.150 52.425 1.00 32.68 14 GLU B O 1
ATOM 6462 N N . ARG B 2 14 ? -17.903 6.181 53.274 1.00 32.13 15 ARG B N 1
ATOM 6463 C CA . ARG B 2 14 ? -17.333 6.875 52.125 1.00 38.09 15 ARG B CA 1
ATOM 6464 C C . ARG B 2 14 ? -15.841 6.601 51.973 1.00 29.48 15 ARG B C 1
ATOM 6465 O O . ARG B 2 14 ? -15.349 6.507 50.841 1.00 29.03 15 ARG B O 1
ATOM 6486 N N . TYR B 2 15 ? -15.117 6.445 53.081 1.00 28.90 16 TYR B N 1
ATOM 6487 C CA . TYR B 2 15 ? -13.665 6.304 53.055 1.00 31.72 16 TYR B CA 1
ATOM 6488 C C . TYR B 2 15 ? -13.189 4.901 53.422 1.00 34.64 16 TYR B C 1
ATOM 6489 O O . TYR B 2 15 ? -11.990 4.704 53.650 1.00 32.58 16 TYR B O 1
ATOM 6507 N N . SER B 2 16 ? -14.095 3.922 53.483 1.00 32.44 17 SER B N 1
ATOM 6508 C CA . SER B 2 16 ? -13.720 2.594 53.957 1.00 34.92 17 SER B CA 1
ATOM 6509 C C . SER B 2 16 ? -12.644 1.959 53.083 1.00 40.62 17 SER B C 1
ATOM 6510 O O . SER B 2 16 ? -11.740 1.286 53.593 1.00 36.68 17 SER B O 1
ATOM 6518 N N . ARG B 2 17 ? -12.726 2.152 51.765 1.00 34.48 18 ARG B N 1
ATOM 6519 C CA . ARG B 2 17 ? -11.818 1.454 50.864 1.00 38.99 18 ARG B CA 1
ATOM 6520 C C . ARG B 2 17 ? -10.384 1.970 50.972 1.00 38.45 18 ARG B C 1
ATOM 6521 O O . ARG B 2 17 ? -9.437 1.197 50.780 1.00 36.88 18 ARG B O 1
ATOM 6542 N N . GLN B 2 18 ? -10.193 3.256 51.273 1.00 41.85 19 GLN B N 1
ATOM 6543 C CA . GLN B 2 18 ? -8.841 3.800 51.345 1.00 42.99 19 GLN B CA 1
ATOM 6544 C C . GLN B 2 18 ? -8.242 3.717 52.745 1.00 34.03 19 GLN B C 1
ATOM 6545 O O . GLN B 2 18 ? -7.016 3.672 52.881 1.00 41.02 19 GLN B O 1
ATOM 6559 N N . MET B 2 19 ? -9.073 3.688 53.789 1.00 37.80 20 MET B N 1
ATOM 6560 C CA . MET B 2 19 ? -8.549 3.549 55.141 1.00 35.84 20 MET B CA 1
ATOM 6561 C C . MET B 2 19 ? -7.881 2.196 55.350 1.00 36.82 20 MET B C 1
ATOM 6562 O O . MET B 2 19 ? -6.946 2.085 56.148 1.00 31.93 20 MET B O 1
ATOM 6576 N N . ILE B 2 20 ? -8.346 1.157 54.654 1.00 44.15 21 ILE B N 1
ATOM 6577 C CA . ILE B 2 20 ? -7.783 -0.178 54.829 1.00 42.77 21 ILE B CA 1
ATOM 6578 C C . ILE B 2 20 ? -6.404 -0.307 54.209 1.00 40.37 21 ILE B C 1
ATOM 6579 O O . ILE B 2 20 ? -5.711 -1.295 54.467 1.00 45.47 21 ILE B O 1
ATOM 6595 N N . VAL B 2 21 ? -5.982 0.665 53.405 1.00 37.35 22 VAL B N 1
ATOM 6596 C CA . VAL B 2 21 ? -4.616 0.641 52.865 1.00 39.84 22 VAL B CA 1
ATOM 6597 C C . VAL B 2 21 ? -3.624 0.695 54.018 1.00 38.04 22 VAL B C 1
ATOM 6598 O O . VAL B 2 21 ? -3.820 1.479 54.966 1.00 39.53 22 VAL B O 1
ATOM 6611 N N . PRO B 2 22 ? -2.558 -0.110 54.014 1.00 44.62 23 PRO B N 1
ATOM 6612 C CA . PRO B 2 22 ? -1.556 0.008 55.080 1.00 42.55 23 PRO B CA 1
ATOM 6613 C C . PRO B 2 22 ? -0.945 1.400 55.097 1.00 36.10 23 PRO B C 1
ATOM 6614 O O . PRO B 2 22 ? -0.612 1.964 54.055 1.00 40.43 23 PRO B O 1
ATOM 6625 N N . GLY B 2 23 ? -0.816 1.960 56.297 1.00 37.06 24 GLY B N 1
ATOM 6626 C CA . GLY B 2 23 ? -0.301 3.305 56.459 1.00 33.31 24 GLY B CA 1
ATOM 6627 C C . GLY B 2 23 ? -1.344 4.399 56.430 1.00 38.99 24 GLY B C 1
ATOM 6628 O O . GLY B 2 23 ? -0.995 5.573 56.625 1.00 37.85 24 GLY B O 1
ATOM 6632 N N . MET B 2 24 ? -2.612 4.061 56.188 1.00 38.78 25 MET B N 1
ATOM 6633 C CA . MET B 2 24 ? -3.686 5.050 56.201 1.00 38.59 25 MET B CA 1
ATOM 6634 C C . MET B 2 24 ? -4.504 4.887 57.476 1.00 39.12 25 MET B C 1
ATOM 6635 O O . MET B 2 24 ? -4.268 5.592 58.463 1.00 36.43 25 MET B O 1
ATOM 6649 N N . GLY B 2 25 ? -5.458 3.958 57.472 1.00 42.59 26 GLY B N 1
ATOM 6650 C CA . GLY B 2 25 ? -6.262 3.697 58.643 1.00 38.69 26 GLY B CA 1
ATOM 6651 C C . GLY B 2 25 ? -7.053 4.909 59.110 1.00 37.98 26 GLY B C 1
ATOM 6652 O O . GLY B 2 25 ? -7.227 5.905 58.391 1.00 34.85 26 GLY B O 1
ATOM 6656 N N . LYS B 2 26 ? -7.542 4.814 60.347 1.00 41.41 27 LYS B N 1
ATOM 6657 C CA . LYS B 2 26 ? -8.349 5.882 60.923 1.00 43.51 27 LYS B CA 1
ATOM 6658 C C . LYS B 2 26 ? -7.507 7.126 61.183 1.00 42.04 27 LYS B C 1
ATOM 6659 O O . LYS B 2 26 ? -7.924 8.246 60.868 1.00 35.89 27 LYS B O 1
ATOM 6669 N N . GLU B 2 27 ? -6.314 6.947 61.759 1.00 41.50 28 GLU B N 1
ATOM 6670 C CA . GLU B 2 27 ? -5.434 8.086 61.996 1.00 37.81 28 GLU B CA 1
ATOM 6671 C C . GLU B 2 27 ? -5.110 8.803 60.693 1.00 32.43 28 GLU B C 1
ATOM 6672 O O . GLU B 2 27 ? -5.109 10.040 60.636 1.00 32.94 28 GLU B O 1
ATOM 6676 N N . GLY B 2 28 ? -4.841 8.041 59.631 1.00 30.50 29 GLY B N 1
ATOM 6677 C CA . GLY B 2 28 ? -4.549 8.659 58.351 1.00 30.79 29 GLY B CA 1
ATOM 6678 C C . GLY B 2 28 ? -5.724 9.454 57.816 1.00 35.22 29 GLY B C 1
ATOM 6679 O O . GLY B 2 28 ? -5.551 10.545 57.270 1.00 32.85 29 GLY B O 1
ATOM 6683 N N . GLN B 2 29 ? -6.940 8.922 57.980 1.00 34.69 30 GLN B N 1
ATOM 6684 C CA . GLN B 2 29 ? -8.119 9.603 57.464 1.00 31.31 30 GLN B CA 1
ATOM 6685 C C . GLN B 2 29 ? -8.401 10.885 58.234 1.00 28.93 30 GLN B C 1
ATOM 6686 O O . GLN B 2 29 ? -8.732 11.915 57.636 1.00 33.17 30 GLN B O 1
ATOM 6700 N N . LEU B 2 30 ? -8.296 10.844 59.565 1.00 31.78 31 LEU B N 1
ATOM 6701 C CA . LEU B 2 30 ? -8.505 12.051 60.355 1.00 29.29 31 LEU B CA 1
ATOM 6702 C C . LEU B 2 30 ? -7.496 13.134 59.999 1.00 30.47 31 LEU B C 1
ATOM 6703 O O . LEU B 2 30 ? -7.825 14.325 60.045 1.00 35.25 31 LEU B O 1
ATOM 6719 N N . ARG B 2 31 ? -6.269 12.744 59.644 1.00 32.51 32 ARG B N 1
ATOM 6720 C CA . ARG B 2 31 ? -5.260 13.725 59.262 1.00 29.45 32 ARG B CA 1
ATOM 6721 C C . ARG B 2 31 ? -5.640 14.428 57.966 1.00 30.11 32 ARG B C 1
ATOM 6722 O O . ARG B 2 31 ? -5.367 15.624 57.794 1.00 29.87 32 ARG B O 1
ATOM 6743 N N . LEU B 2 32 ? -6.255 13.703 57.027 1.00 31.48 33 LEU B N 1
ATOM 6744 C CA . LEU B 2 32 ? -6.780 14.360 55.834 1.00 34.09 33 LEU B CA 1
ATOM 6745 C C . LEU B 2 32 ? -7.927 15.302 56.194 1.00 32.29 33 LEU B C 1
ATOM 6746 O O . LEU B 2 32 ? -7.960 16.459 55.758 1.00 31.96 33 LEU B O 1
ATOM 6762 N N . MET B 2 33 ? -8.863 14.828 57.014 1.00 23.94 34 MET B N 1
ATOM 6763 C CA . MET B 2 33 ? -10.059 15.604 57.330 1.00 30.46 34 MET B CA 1
ATOM 6764 C C . MET B 2 33 ? -9.754 16.819 58.196 1.00 41.09 34 MET B C 1
ATOM 6765 O O . MET B 2 33 ? -10.524 17.780 58.180 1.00 43.21 34 MET B O 1
ATOM 6779 N N . ASN B 2 34 ? -8.661 16.796 58.952 1.00 37.85 35 ASN B N 1
ATOM 6780 C CA . ASN B 2 34 ? -8.243 17.949 59.741 1.00 39.99 35 ASN B CA 1
ATOM 6781 C C . ASN B 2 34 ? -7.268 18.846 58.995 1.00 37.84 35 ASN B C 1
ATOM 6782 O O . ASN B 2 34 ? -6.788 19.825 59.573 1.00 38.90 35 ASN B O 1
ATOM 6793 N N . ALA B 2 35 ? -6.981 18.549 57.733 1.00 39.64 36 ALA B N 1
ATOM 6794 C CA . ALA B 2 35 ? -5.983 19.283 56.972 1.00 40.72 36 ALA B CA 1
ATOM 6795 C C . ALA B 2 35 ? -6.624 20.406 56.165 1.00 38.16 36 ALA B C 1
ATOM 6796 O O . ALA B 2 35 ? -7.823 20.400 55.881 1.00 37.65 36 ALA B O 1
ATOM 6803 N N . LYS B 2 36 ? -5.795 21.382 55.799 1.00 39.79 37 LYS B N 1
ATOM 6804 C CA . LYS B 2 36 ? -6.204 22.504 54.959 1.00 37.70 37 LYS B CA 1
ATOM 6805 C C . LYS B 2 36 ? -5.208 22.611 53.812 1.00 35.50 37 LYS B C 1
ATOM 6806 O O . LYS B 2 36 ? -4.034 22.924 54.038 1.00 39.64 37 LYS B O 1
ATOM 6825 N N . VAL B 2 37 ? -5.668 22.358 52.590 1.00 32.24 38 VAL B N 1
ATOM 6826 C CA . VAL B 2 37 ? -4.808 22.338 51.413 1.00 35.07 38 VAL B CA 1
ATOM 6827 C C . VAL B 2 37 ? -5.255 23.439 50.462 1.00 31.68 38 VAL B C 1
ATOM 6828 O O . VAL B 2 37 ? -6.444 23.547 50.145 1.00 29.15 38 VAL B O 1
ATOM 6841 N N . LEU B 2 38 ? -4.296 24.244 50.004 1.00 31.86 39 LEU B N 1
ATOM 6842 C CA . LEU B 2 38 ? -4.552 25.339 49.079 1.00 29.78 39 LEU B CA 1
ATOM 6843 C C . LEU B 2 38 ? -4.134 24.929 47.675 1.00 29.02 39 LEU B C 1
ATOM 6844 O O . LEU B 2 38 ? -3.030 24.406 47.477 1.00 33.59 39 LEU B O 1
ATOM 6860 N N . ILE B 2 39 ? -5.013 25.163 46.709 1.00 28.51 40 ILE B N 1
ATOM 6861 C CA . ILE B 2 39 ? -4.751 24.870 45.302 1.00 31.62 40 ILE B CA 1
ATOM 6862 C C . ILE B 2 39 ? -4.760 26.199 44.559 1.00 37.07 40 ILE B C 1
ATOM 6863 O O . ILE B 2 39 ? -5.812 26.835 44.427 1.00 30.49 40 ILE B O 1
ATOM 6879 N N . ILE B 2 40 ? -3.595 26.620 44.079 1.00 32.43 41 ILE B N 1
ATOM 6880 C CA . ILE B 2 40 ? -3.444 27.897 43.391 1.00 34.52 41 ILE B CA 1
ATOM 6881 C C . ILE B 2 40 ? -3.503 27.600 41.897 1.00 30.64 41 ILE B C 1
ATOM 6882 O O . ILE B 2 40 ? -2.542 27.090 41.314 1.00 37.08 41 ILE B O 1
ATOM 6898 N N . GLY B 2 41 ? -4.626 27.930 41.274 1.00 34.29 42 GLY B N 1
ATOM 6899 C CA . GLY B 2 41 ? -4.837 27.628 39.874 1.00 34.70 42 GLY B CA 1
ATOM 6900 C C . GLY B 2 41 ? -5.898 26.562 39.681 1.00 34.34 42 GLY B C 1
ATOM 6901 O O . GLY B 2 41 ? -5.776 25.459 40.225 1.00 37.76 42 GLY B O 1
ATOM 6905 N N . ALA B 2 42 ? -6.936 26.873 38.909 1.00 37.56 43 ALA B N 1
ATOM 6906 C CA . ALA B 2 42 ? -8.068 25.978 38.705 1.00 41.48 43 ALA B CA 1
ATOM 6907 C C . ALA B 2 42 ? -8.157 25.498 37.259 1.00 40.12 43 ALA B C 1
ATOM 6908 O O . ALA B 2 42 ? -9.247 25.387 36.693 1.00 37.53 43 ALA B O 1
ATOM 6915 N N . GLY B 2 43 ? -7.009 25.197 36.652 1.00 29.40 44 GLY B N 1
ATOM 6916 C CA . GLY B 2 43 ? -6.971 24.766 35.268 1.00 31.73 44 GLY B CA 1
ATOM 6917 C C . GLY B 2 43 ? -6.499 23.337 35.075 1.00 32.25 44 GLY B C 1
ATOM 6918 O O . GLY B 2 43 ? -6.935 22.429 35.790 1.00 30.07 44 GLY B O 1
ATOM 6922 N N . GLY B 2 44 ? -5.586 23.129 34.120 1.00 37.40 45 GLY B N 1
ATOM 6923 C CA . GLY B 2 44 ? -5.184 21.778 33.766 1.00 35.04 45 GLY B CA 1
ATOM 6924 C C . GLY B 2 44 ? -4.507 21.043 34.906 1.00 34.81 45 GLY B C 1
ATOM 6925 O O . GLY B 2 44 ? -4.688 19.833 35.077 1.00 32.74 45 GLY B O 1
ATOM 6929 N N . LEU B 2 45 ? -3.695 21.754 35.683 1.00 34.35 46 LEU B N 1
ATOM 6930 C CA . LEU B 2 45 ? -3.076 21.151 36.855 1.00 37.97 46 LEU B CA 1
ATOM 6931 C C . LEU B 2 45 ? -4.042 21.121 38.035 1.00 34.31 46 LEU B C 1
ATOM 6932 O O . LEU B 2 45 ? -4.112 20.122 38.760 1.00 33.58 46 LEU B O 1
ATOM 6948 N N . GLY B 2 46 ? -4.816 22.190 38.219 1.00 33.36 47 GLY B N 1
ATOM 6949 C CA . GLY B 2 46 ? -5.646 22.306 39.403 1.00 32.31 47 GLY B CA 1
ATOM 6950 C C . GLY B 2 46 ? -6.856 21.388 39.409 1.00 29.58 47 GLY B C 1
ATOM 6951 O O . GLY B 2 46 ? -7.280 20.932 40.475 1.00 29.17 47 GLY B O 1
ATOM 6955 N N . CYS B 2 47 ? -7.436 21.122 38.240 1.00 31.02 48 CYS B N 1
ATOM 6956 C CA . CYS B 2 47 ? -8.650 20.302 38.203 1.00 36.30 48 CYS B CA 1
ATOM 6957 C C . CYS B 2 47 ? -8.398 18.878 38.677 1.00 33.71 48 CYS B C 1
ATOM 6958 O O . CYS B 2 47 ? -9.114 18.424 39.592 1.00 28.97 48 CYS B O 1
ATOM 6966 N N . PRO B 2 48 ? -7.435 18.131 38.128 1.00 34.53 49 PRO B N 1
ATOM 6967 C CA . PRO B 2 48 ? -7.206 16.768 38.635 1.00 34.07 49 PRO B CA 1
ATOM 6968 C C . PRO B 2 48 ? -6.735 16.737 40.078 1.00 34.21 49 PRO B C 1
ATOM 6969 O O . PRO B 2 48 ? -7.146 15.857 40.844 1.00 32.87 49 PRO B O 1
ATOM 6980 N N . ALA B 2 49 ? -5.869 17.668 40.477 1.00 38.08 50 ALA B N 1
ATOM 6981 C CA . ALA B 2 49 ? -5.444 17.718 41.871 1.00 33.44 50 ALA B CA 1
ATOM 6982 C C . ALA B 2 49 ? -6.650 17.881 42.792 1.00 31.01 50 ALA B C 1
ATOM 6983 O O . ALA B 2 49 ? -6.820 17.128 43.759 1.00 24.79 50 ALA B O 1
ATOM 6990 N N . ALA B 2 50 ? -7.510 18.858 42.494 1.00 29.59 51 ALA B N 1
ATOM 6991 C CA . ALA B 2 50 ? -8.678 19.092 43.336 1.00 33.56 51 ALA B CA 1
ATOM 6992 C C . ALA B 2 50 ? -9.586 17.869 43.383 1.00 29.70 51 ALA B C 1
ATOM 6993 O O . ALA B 2 50 ? -10.061 17.484 44.458 1.00 32.08 51 ALA B O 1
ATOM 7000 N N . GLN B 2 51 ? -9.819 17.232 42.233 1.00 27.28 52 GLN B N 1
ATOM 7001 C CA . GLN B 2 51 ? -10.747 16.105 42.184 1.00 32.73 52 GLN B CA 1
ATOM 7002 C C . GLN B 2 51 ? -10.346 15.011 43.166 1.00 27.70 52 GLN B C 1
ATOM 7003 O O . GLN B 2 51 ? -11.188 14.473 43.891 1.00 24.40 52 GLN B O 1
ATOM 7017 N N . TYR B 2 52 ? -9.056 14.668 43.207 1.00 32.05 53 TYR B N 1
ATOM 7018 C CA . TYR B 2 52 ? -8.621 13.526 44.005 1.00 29.91 53 TYR B CA 1
ATOM 7019 C C . TYR B 2 52 ? -8.414 13.884 45.468 1.00 32.55 53 TYR B C 1
ATOM 7020 O O . TYR B 2 52 ? -8.544 13.009 46.334 1.00 30.07 53 TYR B O 1
ATOM 7038 N N . LEU B 2 53 ? -8.107 15.147 45.775 1.00 27.99 54 LEU B N 1
ATOM 7039 C CA . LEU B 2 53 ? -8.121 15.582 47.169 1.00 28.93 54 LEU B CA 1
ATOM 7040 C C . LEU B 2 53 ? -9.552 15.677 47.702 1.00 31.87 54 LEU B C 1
ATOM 7041 O O . LEU B 2 53 ? -9.801 15.394 48.881 1.00 29.32 54 LEU B O 1
ATOM 7057 N N . ALA B 2 54 ? -10.504 16.066 46.855 1.00 27.89 55 ALA B N 1
ATOM 7058 C CA . ALA B 2 54 ? -11.903 16.092 47.279 1.00 32.82 55 ALA B CA 1
ATOM 7059 C C . ALA B 2 54 ? -12.410 14.684 47.568 1.00 29.74 55 ALA B C 1
ATOM 7060 O O . ALA B 2 54 ? -12.949 14.414 48.649 1.00 34.22 55 ALA B O 1
ATOM 7067 N N . GLY B 2 55 ? -12.236 13.766 46.616 1.00 27.39 56 GLY B N 1
ATOM 7068 C CA . GLY B 2 55 ? -12.678 12.397 46.832 1.00 29.22 56 GLY B CA 1
ATOM 7069 C C . GLY B 2 55 ? -12.067 11.763 48.065 1.00 27.63 56 GLY B C 1
ATOM 7070 O O . GLY B 2 55 ? -12.732 11.005 48.773 1.00 23.46 56 GLY B O 1
ATOM 7074 N N . ALA B 2 56 ? -10.795 12.082 48.349 1.00 28.70 57 ALA B N 1
ATOM 7075 C CA . ALA B 2 56 ? -10.082 11.480 49.471 1.00 32.14 57 ALA B CA 1
ATOM 7076 C C . ALA B 2 56 ? -10.515 12.040 50.819 1.00 31.90 57 ALA B C 1
ATOM 7077 O O . ALA B 2 56 ? -10.227 11.430 51.855 1.00 27.09 57 ALA B O 1
ATOM 7084 N N . GLY B 2 57 ? -11.169 13.195 50.837 1.00 31.50 58 GLY B N 1
ATOM 7085 C CA . GLY B 2 57 ? -11.738 13.730 52.054 1.00 29.51 58 GLY B CA 1
ATOM 7086 C C . GLY B 2 57 ? -10.937 14.801 52.766 1.00 30.57 58 GLY B C 1
ATOM 7087 O O . GLY B 2 57 ? -11.173 15.027 53.961 1.00 31.05 58 GLY B O 1
ATOM 7091 N N . VAL B 2 58 ? -10.000 15.460 52.089 1.00 31.07 59 VAL B N 1
ATOM 7092 C CA . VAL B 2 58 ? -9.305 16.580 52.716 1.00 35.46 59 VAL B CA 1
ATOM 7093 C C . VAL B 2 58 ? -10.339 17.559 53.242 1.00 32.44 59 VAL B C 1
ATOM 7094 O O . VAL B 2 58 ? -11.240 17.979 52.513 1.00 31.10 59 VAL B O 1
ATOM 7107 N N . GLY B 2 59 ? -10.227 17.899 54.527 1.00 27.89 60 GLY B N 1
ATOM 7108 C CA . GLY B 2 59 ? -11.302 18.604 55.193 1.00 33.16 60 GLY B CA 1
ATOM 7109 C C . GLY B 2 59 ? -11.545 20.007 54.670 1.00 33.64 60 GLY B C 1
ATOM 7110 O O . GLY B 2 59 ? -12.687 20.481 54.673 1.00 25.89 60 GLY B O 1
ATOM 7114 N N . THR B 2 60 ? -10.493 20.693 54.232 1.00 28.09 61 THR B N 1
ATOM 7115 C CA . THR B 2 60 ? -10.617 22.072 53.773 1.00 30.37 61 THR B CA 1
ATOM 7116 C C . THR B 2 60 ? -9.757 22.260 52.536 1.00 31.57 61 THR B C 1
ATOM 7117 O O . THR B 2 60 ? -8.537 22.063 52.591 1.00 33.01 61 THR B O 1
ATOM 7128 N N . ILE B 2 61 ? -10.384 22.666 51.438 1.00 26.08 62 ILE B N 1
ATOM 7129 C CA . ILE B 2 61 ? -9.721 22.819 50.147 1.00 30.74 62 ILE B CA 1
ATOM 7130 C C . ILE B 2 61 ? -9.960 24.244 49.664 1.00 26.51 62 ILE B C 1
ATOM 7131 O O . ILE B 2 61 ? -11.100 24.633 49.374 1.00 28.94 62 ILE B O 1
ATOM 7147 N N . GLY B 2 62 ? -8.889 25.020 49.558 1.00 32.62 63 GLY B N 1
ATOM 7148 C CA . GLY B 2 62 ? -8.949 26.348 48.981 1.00 34.54 63 GLY B CA 1
ATOM 7149 C C . GLY B 2 62 ? -8.535 26.313 47.521 1.00 34.77 63 GLY B C 1
ATOM 7150 O O . GLY B 2 62 ? -7.690 25.512 47.119 1.00 32.33 63 GLY B O 1
ATOM 7154 N N . ILE B 2 63 ? -9.149 27.186 46.728 1.00 28.61 64 ILE B N 1
ATOM 7155 C CA . ILE B 2 63 ? -8.888 27.264 45.296 1.00 33.60 64 ILE B CA 1
ATOM 7156 C C . ILE B 2 63 ? -8.774 28.732 44.911 1.00 39.43 64 ILE B C 1
ATOM 7157 O O . ILE B 2 63 ? -9.662 29.534 45.223 1.00 36.78 64 ILE B O 1
ATOM 7173 N N . VAL B 2 64 ? -7.690 29.080 44.223 1.00 33.93 65 VAL B N 1
ATOM 7174 C CA . VAL B 2 64 ? -7.389 30.458 43.861 1.00 31.59 65 VAL B CA 1
ATOM 7175 C C . VAL B 2 64 ? -7.381 30.553 42.341 1.00 32.09 65 VAL B C 1
ATOM 7176 O O . VAL B 2 64 ? -6.601 29.858 41.677 1.00 33.57 65 VAL B O 1
ATOM 7189 N N . ASP B 2 65 ? -8.240 31.411 41.794 1.00 30.48 66 ASP B N 1
ATOM 7190 C CA . ASP B 2 65 ? -8.252 31.678 40.363 1.00 31.44 66 ASP B CA 1
ATOM 7191 C C . ASP B 2 65 ? -9.237 32.804 40.080 1.00 41.04 66 ASP B C 1
ATOM 7192 O O . ASP B 2 65 ? -10.321 32.852 40.673 1.00 36.98 66 ASP B O 1
ATOM 7201 N N . GLY B 2 66 ? -8.856 33.698 39.170 1.00 46.42 67 GLY B N 1
ATOM 7202 C CA . GLY B 2 66 ? -9.702 34.812 38.796 1.00 45.81 67 GLY B CA 1
ATOM 7203 C C . GLY B 2 66 ? -10.159 34.765 37.352 1.00 46.83 67 GLY B C 1
ATOM 7204 O O . GLY B 2 66 ? -10.899 35.647 36.901 1.00 46.74 67 GLY B O 1
ATOM 7208 N N . ASP B 2 67 ? -9.729 33.743 36.620 1.00 38.42 68 ASP B N 1
ATOM 7209 C CA . ASP B 2 67 ? -10.079 33.602 35.216 1.00 39.37 68 ASP B CA 1
ATOM 7210 C C . ASP B 2 67 ? -11.389 32.826 35.056 1.00 36.61 68 ASP B C 1
ATOM 7211 O O . ASP B 2 67 ? -11.947 32.290 36.017 1.00 31.34 68 ASP B O 1
ATOM 7220 N N . SER B 2 68 ? -11.865 32.762 33.814 1.00 37.81 69 SER B N 1
ATOM 7221 C CA . SER B 2 68 ? -13.140 32.154 33.480 1.00 42.85 69 SER B CA 1
ATOM 7222 C C . SER B 2 68 ? -12.947 30.893 32.645 1.00 39.73 69 SER B C 1
ATOM 7223 O O . SER B 2 68 ? -11.898 30.676 32.036 1.00 38.78 69 SER B O 1
ATOM 7231 N N . VAL B 2 69 ? -13.992 30.061 32.623 1.00 36.93 70 VAL B N 1
ATOM 7232 C CA . VAL B 2 69 ? -13.970 28.835 31.835 1.00 34.70 70 VAL B CA 1
ATOM 7233 C C . VAL B 2 69 ? -14.110 29.171 30.357 1.00 39.01 70 VAL B C 1
ATOM 7234 O O . VAL B 2 69 ? -14.942 30.004 29.963 1.00 40.13 70 VAL B O 1
ATOM 7247 N N . GLU B 2 70 ? -13.297 28.521 29.528 1.00 39.49 71 GLU B N 1
ATOM 7248 C CA . GLU B 2 70 ? -13.317 28.719 28.087 1.00 39.92 71 GLU B CA 1
ATOM 7249 C C . GLU B 2 70 ? -13.438 27.374 27.387 1.00 40.10 71 GLU B C 1
ATOM 7250 O O . GLU B 2 70 ? -12.973 26.348 27.890 1.00 40.18 71 GLU B O 1
ATOM 7262 N N . THR B 2 71 ? -14.065 27.394 26.207 1.00 45.82 72 THR B N 1
ATOM 7263 C CA . THR B 2 71 ? -14.308 26.161 25.468 1.00 44.78 72 THR B CA 1
ATOM 7264 C C . THR B 2 71 ? -13.004 25.504 25.037 1.00 46.00 72 THR B C 1
ATOM 7265 O O . THR B 2 71 ? -12.886 24.271 25.048 1.00 41.01 72 THR B O 1
ATOM 7276 N N . SER B 2 72 ? -12.014 26.309 24.651 1.00 42.34 73 SER B N 1
ATOM 7277 C CA . SER B 2 72 ? -10.767 25.789 24.104 1.00 41.10 73 SER B CA 1
ATOM 7278 C C . SER B 2 72 ? -9.861 25.162 25.154 1.00 37.99 73 SER B C 1
ATOM 7279 O O . SER B 2 72 ? -8.815 24.621 24.782 1.00 42.41 73 SER B O 1
ATOM 7287 N N . ASN B 2 73 ? -10.220 25.219 26.434 1.00 30.26 74 ASN B N 1
ATOM 7288 C CA . ASN B 2 73 ? -9.422 24.613 27.490 1.00 37.54 74 ASN B CA 1
ATOM 7289 C C . ASN B 2 73 ? -10.061 23.360 28.075 1.00 40.37 74 ASN B C 1
ATOM 7290 O O . ASN B 2 73 ? -9.468 22.731 28.959 1.00 38.08 74 ASN B O 1
ATOM 7301 N N . LEU B 2 74 ? -11.249 22.974 27.603 1.00 40.66 75 LEU B N 1
ATOM 7302 C CA . LEU B 2 74 ? -11.945 21.842 28.201 1.00 44.67 75 LEU B CA 1
ATOM 7303 C C . LEU B 2 74 ? -11.207 20.532 27.959 1.00 39.07 75 LEU B C 1
ATOM 7304 O O . LEU B 2 74 ? -11.306 19.612 28.775 1.00 35.07 75 LEU B O 1
ATOM 7320 N N . HIS B 2 75 ? -10.454 20.434 26.859 1.00 42.43 76 HIS B N 1
ATOM 7321 C CA . HIS B 2 75 ? -9.736 19.201 26.559 1.00 43.19 76 HIS B CA 1
ATOM 7322 C C . HIS B 2 75 ? -8.739 18.839 27.650 1.00 40.28 76 HIS B C 1
ATOM 7323 O O . HIS B 2 75 ? -8.389 17.662 27.785 1.00 46.64 76 HIS B O 1
ATOM 7337 N N A ARG B 2 76 ? -8.273 19.825 28.424 0.52 46.78 77 ARG B N 1
ATOM 7338 N N B ARG B 2 76 ? -8.276 19.812 28.434 0.48 46.78 77 ARG B N 1
ATOM 7339 C CA A ARG B 2 76 ? -7.340 19.598 29.517 0.52 47.16 77 ARG B CA 1
ATOM 7340 C CA B ARG B 2 76 ? -7.369 19.537 29.538 0.48 44.99 77 ARG B CA 1
ATOM 7341 C C A ARG B 2 76 ? -7.911 19.928 30.889 0.52 45.79 77 ARG B C 1
ATOM 7342 C C B ARG B 2 76 ? -7.930 19.907 30.902 0.48 46.10 77 ARG B C 1
ATOM 7343 O O A ARG B 2 76 ? -7.416 19.393 31.887 0.52 46.01 77 ARG B O 1
ATOM 7344 O O B ARG B 2 76 ? -7.448 19.375 31.908 0.48 45.89 77 ARG B O 1
ATOM 7385 N N . GLN B 2 77 ? -8.924 20.789 30.970 1.00 36.54 78 GLN B N 1
ATOM 7386 C CA . GLN B 2 77 ? -9.549 21.154 32.242 1.00 34.23 78 GLN B CA 1
ATOM 7387 C C . GLN B 2 77 ? -10.877 20.407 32.375 1.00 37.13 78 GLN B C 1
ATOM 7388 O O . GLN B 2 77 ? -11.966 20.971 32.261 1.00 37.61 78 GLN B O 1
ATOM 7403 N N . VAL B 2 78 ? -10.756 19.101 32.629 1.00 35.91 79 VAL B N 1
ATOM 7404 C CA . VAL B 2 78 ? -11.899 18.196 32.527 1.00 40.91 79 VAL B CA 1
ATOM 7405 C C . VAL B 2 78 ? -12.855 18.275 33.705 1.00 34.08 79 VAL B C 1
ATOM 7406 O O . VAL B 2 78 ? -13.904 17.623 33.679 1.00 34.77 79 VAL B O 1
ATOM 7419 N N . ALA B 2 79 ? -12.531 19.054 34.735 1.00 38.25 80 ALA B N 1
ATOM 7420 C CA . ALA B 2 79 ? -13.476 19.279 35.820 1.00 38.83 80 ALA B CA 1
ATOM 7421 C C . ALA B 2 79 ? -14.516 20.340 35.480 1.00 38.12 80 ALA B C 1
ATOM 7422 O O . ALA B 2 79 ? -15.453 20.543 36.261 1.00 35.97 80 ALA B O 1
ATOM 7429 N N . HIS B 2 80 ? -14.379 21.008 34.340 1.00 40.60 81 HIS B N 1
ATOM 7430 C CA . HIS B 2 80 ? -15.312 22.037 33.910 1.00 41.28 81 HIS B CA 1
ATOM 7431 C C . HIS B 2 80 ? -16.336 21.446 32.944 1.00 41.70 81 HIS B C 1
ATOM 7432 O O . HIS B 2 80 ? -16.194 20.323 32.448 1.00 36.57 81 HIS B O 1
ATOM 7446 N N . ALA B 2 81 ? -17.383 22.223 32.683 1.00 40.29 82 ALA B N 1
ATOM 7447 C CA . ALA B 2 81 ? -18.480 21.796 31.828 1.00 40.09 82 ALA B CA 1
ATOM 7448 C C . ALA B 2 81 ? -18.689 22.812 30.718 1.00 38.23 82 ALA B C 1
ATOM 7449 O O . ALA B 2 81 ? -18.347 23.990 30.861 1.00 37.90 82 ALA B O 1
ATOM 7456 N N . THR B 2 82 ? -19.246 22.338 29.601 1.00 32.82 83 THR B N 1
ATOM 7457 C CA . THR B 2 82 ? -19.521 23.224 28.477 1.00 37.99 83 THR B CA 1
ATOM 7458 C C . THR B 2 82 ? -20.562 24.276 28.846 1.00 35.92 83 THR B C 1
ATOM 7459 O O . THR B 2 82 ? -20.470 25.429 28.415 1.00 34.88 83 THR B O 1
ATOM 7470 N N . LYS B 2 83 ? -21.568 23.894 29.638 1.00 37.59 84 LYS B N 1
ATOM 7471 C CA . LYS B 2 83 ? -22.601 24.839 30.043 1.00 42.76 84 LYS B CA 1
ATOM 7472 C C . LYS B 2 83 ? -22.106 25.834 31.085 1.00 41.50 84 LYS B C 1
ATOM 7473 O O . LYS B 2 83 ? -22.825 26.785 31.397 1.00 39.93 84 LYS B O 1
ATOM 7480 N N . ARG B 2 84 ? -20.905 25.639 31.629 1.00 41.91 85 ARG B N 1
ATOM 7481 C CA . ARG B 2 84 ? -20.328 26.572 32.588 1.00 43.68 85 ARG B CA 1
ATOM 7482 C C . ARG B 2 84 ? -19.276 27.476 31.960 1.00 36.16 85 ARG B C 1
ATOM 7483 O O . ARG B 2 84 ? -18.573 28.188 32.682 1.00 33.64 85 ARG B O 1
ATOM 7504 N N . VAL B 2 85 ? -19.161 27.473 30.631 1.00 34.40 86 VAL B N 1
ATOM 7505 C CA . VAL B 2 85 ? -18.284 28.415 29.953 1.00 34.53 86 VAL B CA 1
ATOM 7506 C C . VAL B 2 85 ? -18.728 29.832 30.278 1.00 38.08 86 VAL B C 1
ATOM 7507 O O . VAL B 2 85 ? -19.922 30.157 30.229 1.00 35.58 86 VAL B O 1
ATOM 7520 N N . GLY B 2 86 ? -17.760 30.689 30.597 1.00 36.33 87 GLY B N 1
ATOM 7521 C CA . GLY B 2 86 ? -18.032 32.030 31.045 1.00 40.85 87 GLY B CA 1
ATOM 7522 C C . GLY B 2 86 ? -18.081 32.194 32.545 1.00 44.32 87 GLY B C 1
ATOM 7523 O O . GLY B 2 86 ? -17.944 33.322 33.043 1.00 44.83 87 GLY B O 1
ATOM 7527 N N . MET B 2 87 ? -18.279 31.106 33.282 1.00 38.46 88 MET B N 1
ATOM 7528 C CA . MET B 2 87 ? -18.262 31.145 34.735 1.00 38.68 88 MET B CA 1
ATOM 7529 C C . MET B 2 87 ? -16.823 31.128 35.239 1.00 40.87 88 MET B C 1
ATOM 7530 O O . MET B 2 87 ? -15.911 30.632 34.570 1.00 40.12 88 MET B O 1
ATOM 7544 N N . LEU B 2 88 ? -16.624 31.695 36.428 1.00 40.13 89 LEU B N 1
ATOM 7545 C CA . LEU B 2 88 ? -15.331 31.625 37.087 1.00 36.79 89 LEU B CA 1
ATOM 7546 C C . LEU B 2 88 ? -14.883 30.172 37.213 1.00 39.15 89 LEU B C 1
ATOM 7547 O O . LEU B 2 88 ? -15.670 29.289 37.569 1.00 35.30 89 LEU B O 1
ATOM 7563 N N . LYS B 2 89 ? -13.604 29.928 36.906 1.00 35.45 90 LYS B N 1
ATOM 7564 C CA . LYS B 2 89 ? -13.065 28.578 37.029 1.00 33.94 90 LYS B CA 1
ATOM 7565 C C . LYS B 2 89 ? -13.239 28.041 38.442 1.00 36.70 90 LYS B C 1
ATOM 7566 O O . LYS B 2 89 ? -13.640 26.883 38.626 1.00 34.79 90 LYS B O 1
ATOM 7585 N N . VAL B 2 90 ? -12.967 28.868 39.453 1.00 32.78 91 VAL B N 1
ATOM 7586 C CA . VAL B 2 90 ? -13.054 28.414 40.835 1.00 34.89 91 VAL B CA 1
ATOM 7587 C C . VAL B 2 90 ? -14.461 27.921 41.155 1.00 43.32 91 VAL B C 1
ATOM 7588 O O . VAL B 2 90 ? -14.635 26.902 41.839 1.00 36.39 91 VAL B O 1
ATOM 7601 N N . ASP B 2 91 ? -15.487 28.632 40.669 1.00 34.91 92 ASP B N 1
ATOM 7602 C CA . ASP B 2 91 ? -16.861 28.230 40.944 1.00 38.16 92 ASP B CA 1
ATOM 7603 C C . ASP B 2 91 ? -17.250 26.995 40.138 1.00 34.52 92 ASP B C 1
ATOM 7604 O O . ASP B 2 91 ? -17.949 26.111 40.646 1.00 31.40 92 ASP B O 1
ATOM 7613 N N . SER B 2 92 ? -16.817 26.918 38.876 1.00 30.33 93 SER B N 1
ATOM 7614 C CA . SER B 2 92 ? -17.125 25.750 38.058 1.00 26.79 93 SER B CA 1
ATOM 7615 C C . SER B 2 92 ? -16.442 24.502 38.603 1.00 28.71 93 SER B C 1
ATOM 7616 O O . SER B 2 92 ? -17.021 23.411 38.573 1.00 36.44 93 SER B O 1
ATOM 7624 N N . LEU B 2 93 ? -15.210 24.642 39.097 1.00 29.60 94 LEU B N 1
ATOM 7625 C CA . LEU B 2 93 ? -14.492 23.501 39.642 1.00 29.47 94 LEU B CA 1
ATOM 7626 C C . LEU B 2 93 ? -15.124 23.019 40.939 1.00 33.19 94 LEU B C 1
ATOM 7627 O O . LEU B 2 93 ? -15.285 21.805 41.140 1.00 25.73 94 LEU B O 1
ATOM 7643 N N . ILE B 2 94 ? -15.481 23.950 41.829 1.00 26.87 95 ILE B N 1
ATOM 7644 C CA . ILE B 2 94 ? -16.098 23.571 43.093 1.00 34.92 95 ILE B CA 1
ATOM 7645 C C . ILE B 2 94 ? -17.453 22.911 42.858 1.00 35.79 95 ILE B C 1
ATOM 7646 O O . ILE B 2 94 ? -17.868 22.040 43.634 1.00 36.99 95 ILE B O 1
ATOM 7662 N N . THR B 2 95 ? -18.151 23.292 41.788 1.00 29.79 96 THR B N 1
ATOM 7663 C CA . THR B 2 95 ? -19.412 22.632 41.468 1.00 36.72 96 THR B CA 1
ATOM 7664 C C . THR B 2 95 ? -19.197 21.136 41.263 1.00 34.70 96 THR B C 1
ATOM 7665 O O . THR B 2 95 ? -19.992 20.317 41.737 1.00 30.50 96 THR B O 1
ATOM 7676 N N . HIS B 2 96 ? -18.118 20.762 40.570 1.00 38.51 97 HIS B N 1
ATOM 7677 C CA . HIS B 2 96 ? -17.820 19.353 40.337 1.00 33.53 97 HIS B CA 1
ATOM 7678 C C . HIS B 2 96 ? -17.254 18.686 41.584 1.00 29.93 97 HIS B C 1
ATOM 7679 O O . HIS B 2 96 ? -17.536 17.512 41.844 1.00 31.89 97 HIS B O 1
ATOM 7693 N N . LEU B 2 97 ? -16.453 19.408 42.367 1.00 34.26 98 LEU B N 1
ATOM 7694 C CA . LEU B 2 97 ? -15.947 18.839 43.612 1.00 35.87 98 LEU B CA 1
ATOM 7695 C C . LEU B 2 97 ? -17.092 18.511 44.561 1.00 27.76 98 LEU B C 1
ATOM 7696 O O . LEU B 2 97 ? -17.108 17.446 45.183 1.00 28.08 98 LEU B O 1
ATOM 7712 N N . ILE B 2 98 ? -18.061 19.421 44.687 1.00 35.35 99 ILE B N 1
ATOM 7713 C CA . ILE B 2 98 ? -19.222 19.162 45.533 1.00 29.96 99 ILE B CA 1
ATOM 7714 C C . ILE B 2 98 ? -19.965 17.921 45.052 1.00 34.93 99 ILE B C 1
ATOM 7715 O O . ILE B 2 98 ? -20.491 17.147 45.858 1.00 32.45 99 ILE B O 1
ATOM 7731 N N . GLU B 2 99 ? -20.009 17.705 43.734 1.00 35.83 100 GLU B N 1
ATOM 7732 C CA . GLU B 2 99 ? -20.591 16.476 43.212 1.00 38.86 100 GLU B CA 1
ATOM 7733 C C . GLU B 2 99 ? -19.822 15.256 43.696 1.00 38.65 100 GLU B C 1
ATOM 7734 O O . GLU B 2 99 ? -20.424 14.257 44.114 1.00 34.15 100 GLU B O 1
ATOM 7746 N N . ILE B 2 100 ? -18.484 15.319 43.648 1.00 31.07 101 ILE B N 1
ATOM 7747 C CA . ILE B 2 100 ? -17.663 14.184 44.048 1.00 25.25 101 ILE B CA 1
ATOM 7748 C C . ILE B 2 100 ? -17.837 13.900 45.534 1.00 28.15 101 ILE B C 1
ATOM 7749 O O . ILE B 2 100 ? -17.979 12.743 45.956 1.00 25.08 101 ILE B O 1
ATOM 7765 N N . ASN B 2 101 ? -17.810 14.950 46.349 1.00 25.98 102 ASN B N 1
ATOM 7766 C CA . ASN B 2 101 ? -17.815 14.812 47.798 1.00 29.73 102 ASN B CA 1
ATOM 7767 C C . ASN B 2 101 ? -18.267 16.123 48.430 1.00 33.11 102 ASN B C 1
ATOM 7768 O O . ASN B 2 101 ? -17.519 17.111 48.411 1.00 24.86 102 ASN B O 1
ATOM 7779 N N . PRO B 2 102 ? -19.482 16.184 48.980 1.00 32.10 103 PRO B N 1
ATOM 7780 C CA . PRO B 2 102 ? -19.963 17.427 49.600 1.00 29.80 103 PRO B CA 1
ATOM 7781 C C . PRO B 2 102 ? -19.557 17.623 51.053 1.00 33.07 103 PRO B C 1
ATOM 7782 O O . PRO B 2 102 ? -19.974 18.616 51.656 1.00 36.01 103 PRO B O 1
ATOM 7793 N N . LEU B 2 103 ? -18.770 16.724 51.630 1.00 29.99 104 LEU B N 1
ATOM 7794 C CA . LEU B 2 103 ? -18.423 16.830 53.041 1.00 33.58 104 LEU B CA 1
ATOM 7795 C C . LEU B 2 103 ? -17.308 17.844 53.298 1.00 33.22 104 LEU B C 1
ATOM 7796 O O . LEU B 2 103 ? -17.329 18.522 54.334 1.00 33.61 104 LEU B O 1
ATOM 7812 N N . PRO B 2 104 ? -16.326 17.988 52.410 1.00 31.98 105 PRO B N 1
ATOM 7813 C CA . PRO B 2 104 ? -15.269 18.978 52.654 1.00 31.18 105 PRO B CA 1
ATOM 7814 C C . PRO B 2 104 ? -15.780 20.402 52.497 1.00 35.45 105 PRO B C 1
ATOM 7815 O O . PRO B 2 104 ? -16.779 20.669 51.828 1.00 37.93 105 PRO B O 1
ATOM 7826 N N . VAL B 2 105 ? -15.059 21.327 53.123 1.00 40.89 106 VAL B N 1
ATOM 7827 C CA . VAL B 2 105 ? -15.322 22.755 52.975 1.00 35.52 106 VAL B CA 1
ATOM 7828 C C . VAL B 2 105 ? -14.451 23.291 51.847 1.00 40.09 106 VAL B C 1
ATOM 7829 O O . VAL B 2 105 ? -13.231 23.071 51.829 1.00 34.30 106 VAL B O 1
ATOM 7842 N N . TYR B 2 106 ? -15.074 23.991 50.902 1.00 33.42 107 TYR B N 1
ATOM 7843 C CA . TYR B 2 106 ? -14.375 24.561 49.754 1.00 35.01 107 TYR B CA 1
ATOM 7844 C C . TYR B 2 106 ? -14.335 26.074 49.896 1.00 31.19 107 TYR B C 1
ATOM 7845 O O . TYR B 2 106 ? -15.367 26.703 50.124 1.00 33.66 107 TYR B O 1
ATOM 7863 N N . VAL B 2 107 ? -13.144 26.649 49.774 1.00 29.03 108 VAL B N 1
ATOM 7864 C CA . VAL B 2 107 ? -12.922 28.068 49.992 1.00 32.68 108 VAL B CA 1
ATOM 7865 C C . VAL B 2 107 ? -12.419 28.679 48.691 1.00 32.07 108 VAL B C 1
ATOM 7866 O O . VAL B 2 107 ? -11.255 28.520 48.324 1.00 35.11 108 VAL B O 1
ATOM 7879 N N . PRO B 2 108 ? -13.271 29.392 47.960 1.00 30.73 109 PRO B N 1
ATOM 7880 C CA . PRO B 2 108 ? -12.820 30.004 46.706 1.00 34.29 109 PRO B CA 1
ATOM 7881 C C . PRO B 2 108 ? -12.197 31.377 46.911 1.00 37.05 109 PRO B C 1
ATOM 7882 O O . PRO B 2 108 ? -12.648 32.185 47.724 1.00 39.73 109 PRO B O 1
ATOM 7893 N N . TYR B 2 109 ? -11.118 31.622 46.175 1.00 35.06 110 TYR B N 1
ATOM 7894 C CA . TYR B 2 109 ? -10.516 32.947 46.057 1.00 33.39 110 TYR B CA 1
ATOM 7895 C C . TYR B 2 109 ? -10.775 33.400 44.623 1.00 38.25 110 TYR B C 1
ATOM 7896 O O . TYR B 2 109 ? -10.082 32.971 43.693 1.00 34.61 110 TYR B O 1
ATOM 7914 N N . ARG B 2 110 ? -11.777 34.247 44.444 1.00 31.25 111 ARG B N 1
ATOM 7915 C CA . ARG B 2 110 ? -12.233 34.650 43.107 1.00 36.46 111 ARG B CA 1
ATOM 7916 C C . ARG B 2 110 ? -11.424 35.818 42.562 1.00 40.58 111 ARG B C 1
ATOM 7917 O O . ARG B 2 110 ? -11.976 36.836 42.169 1.00 42.69 111 ARG B O 1
ATOM 7938 N N . PHE B 2 111 ? -10.097 35.679 42.541 1.00 30.86 112 PHE B N 1
ATOM 7939 C CA . PHE B 2 111 ? -9.228 36.733 42.031 1.00 37.23 112 PHE B CA 1
ATOM 7940 C C . PHE B 2 111 ? -7.803 36.201 41.923 1.00 34.41 112 PHE B C 1
ATOM 7941 O O . PHE B 2 111 ? -7.439 35.201 42.550 1.00 29.98 112 PHE B O 1
ATOM 7958 N N . ASP B 2 112 ? -7.002 36.896 41.120 1.00 44.42 113 ASP B N 1
ATOM 7959 C CA . ASP B 2 112 ? -5.631 36.481 40.870 1.00 47.30 113 ASP B CA 1
ATOM 7960 C C . ASP B 2 112 ? -4.782 36.593 42.129 1.00 42.28 113 ASP B C 1
ATOM 7961 O O . ASP B 2 112 ? -4.920 37.540 42.911 1.00 42.12 113 ASP B O 1
ATOM 7970 N N . LEU B 2 113 ? -3.898 35.618 42.317 1.00 40.01 114 LEU B N 1
ATOM 7971 C CA . LEU B 2 113 ? -2.838 35.747 43.309 1.00 39.73 114 LEU B CA 1
ATOM 7972 C C . LEU B 2 113 ? -1.771 36.701 42.786 1.00 31.52 114 LEU B C 1
ATOM 7973 O O . LEU B 2 113 ? -1.388 36.647 41.614 1.00 33.49 114 LEU B O 1
ATOM 7989 N N . THR B 2 114 ? -1.308 37.591 43.654 1.00 35.54 115 THR B N 1
ATOM 7990 C CA . THR B 2 114 ? -0.329 38.598 43.254 1.00 31.71 115 THR B CA 1
ATOM 7991 C C . THR B 2 114 ? 0.688 38.819 44.367 1.00 30.04 115 THR B C 1
ATOM 7992 O O . THR B 2 114 ? 0.475 38.369 45.498 1.00 31.48 115 THR B O 1
ATOM 8003 N N . PRO B 2 115 ? 1.796 39.513 44.095 1.00 33.28 116 PRO B N 1
ATOM 8004 C CA . PRO B 2 115 ? 2.739 39.826 45.182 1.00 34.01 116 PRO B CA 1
ATOM 8005 C C . PRO B 2 115 ? 2.107 40.617 46.312 1.00 34.67 116 PRO B C 1
ATOM 8006 O O . PRO B 2 115 ? 2.601 40.553 47.444 1.00 38.51 116 PRO B O 1
ATOM 8017 N N . GLN B 2 116 ? 1.023 41.351 46.046 1.00 44.80 117 GLN B N 1
ATOM 8018 C CA . GLN B 2 116 ? 0.374 42.163 47.068 1.00 44.83 117 GLN B CA 1
ATOM 8019 C C . GLN B 2 116 ? -0.576 41.368 47.960 1.00 41.17 117 GLN B C 1
ATOM 8020 O O . GLN B 2 116 ? -0.922 41.842 49.049 1.00 36.90 117 GLN B O 1
ATOM 8034 N N . ASN B 2 117 ? -1.012 40.182 47.530 1.00 36.09 118 ASN B N 1
ATOM 8035 C CA . ASN B 2 117 ? -1.927 39.385 48.333 1.00 38.38 118 ASN B CA 1
ATOM 8036 C C . ASN B 2 117 ? -1.455 37.955 48.577 1.00 35.33 118 ASN B C 1
ATOM 8037 O O . ASN B 2 117 ? -2.185 37.185 49.204 1.00 29.07 118 ASN B O 1
ATOM 8048 N N . ALA B 2 118 ? -0.265 37.580 48.106 1.00 38.71 119 ALA B N 1
ATOM 8049 C CA . ALA B 2 118 ? 0.169 36.192 48.228 1.00 36.25 119 ALA B CA 1
ATOM 8050 C C . ALA B 2 118 ? 0.168 35.747 49.685 1.00 34.65 119 ALA B C 1
ATOM 8051 O O . ALA B 2 118 ? -0.364 34.680 50.021 1.00 33.15 119 ALA B O 1
ATOM 8058 N N . ALA B 2 119 ? 0.742 36.564 50.572 1.00 30.89 120 ALA B N 1
ATOM 8059 C CA . ALA B 2 119 ? 0.853 36.174 51.972 1.00 30.48 120 ALA B CA 1
ATOM 8060 C C . ALA B 2 119 ? -0.518 36.032 52.618 1.00 27.38 120 ALA B C 1
ATOM 8061 O O . ALA B 2 119 ? -0.747 35.111 53.415 1.00 28.15 120 ALA B O 1
ATOM 8068 N N . GLN B 2 120 ? -1.452 36.931 52.286 1.00 28.25 121 GLN B N 1
ATOM 8069 C CA . GLN B 2 120 ? -2.798 36.823 52.839 1.00 29.86 121 GLN B CA 1
ATOM 8070 C C . GLN B 2 120 ? -3.448 35.503 52.444 1.00 28.66 121 GLN B C 1
ATOM 8071 O O . GLN B 2 120 ? -4.109 34.858 53.265 1.00 33.51 121 GLN B O 1
ATOM 8085 N N . ILE B 2 121 ? -3.275 35.090 51.185 1.00 26.68 122 ILE B N 1
ATOM 8086 C CA . ILE B 2 121 ? -3.928 33.890 50.688 1.00 27.21 122 ILE B CA 1
ATOM 8087 C C . ILE B 2 121 ? -3.298 32.643 51.289 1.00 28.89 122 ILE B C 1
ATOM 8088 O O . ILE B 2 121 ? -4.004 31.709 51.686 1.00 28.48 122 ILE B O 1
ATOM 8104 N N . ILE B 2 122 ? -1.963 32.612 51.378 1.00 26.22 123 ILE B N 1
ATOM 8105 C CA . ILE B 2 122 ? -1.255 31.387 51.708 1.00 24.49 123 ILE B CA 1
ATOM 8106 C C . ILE B 2 122 ? -1.236 31.116 53.206 1.00 25.09 123 ILE B C 1
ATOM 8107 O O . ILE B 2 122 ? -1.261 29.952 53.625 1.00 24.97 123 ILE B O 1
ATOM 8123 N N . LYS B 2 123 ? -1.201 32.157 54.029 1.00 29.94 124 LYS B N 1
ATOM 8124 C CA . LYS B 2 123 ? -0.923 31.981 55.450 1.00 33.63 124 LYS B CA 1
ATOM 8125 C C . LYS B 2 123 ? -1.815 30.962 56.149 1.00 32.80 124 LYS B C 1
ATOM 8126 O O . LYS B 2 123 ? -1.299 30.221 57.002 1.00 36.99 124 LYS B O 1
ATOM 8145 N N . PRO B 2 124 ? -3.121 30.878 55.880 1.00 40.60 125 PRO B N 1
ATOM 8146 C CA . PRO B 2 124 ? -3.980 29.986 56.671 1.00 39.85 125 PRO B CA 1
ATOM 8147 C C . PRO B 2 124 ? -3.863 28.501 56.350 1.00 38.07 125 PRO B C 1
ATOM 8148 O O . PRO B 2 124 ? -4.546 27.701 57.001 1.00 41.94 125 PRO B O 1
ATOM 8159 N N . TRP B 2 125 ? -3.036 28.093 55.394 1.00 31.48 126 TRP B N 1
ATOM 8160 C CA . TRP B 2 125 ? -3.097 26.740 54.854 1.00 36.87 126 TRP B CA 1
ATOM 8161 C C . TRP B 2 125 ? -1.886 25.908 55.249 1.00 35.26 126 TRP B C 1
ATOM 8162 O O . TRP B 2 125 ? -0.796 26.429 55.490 1.00 34.33 126 TRP B O 1
ATOM 8183 N N . ASP B 2 126 ? -2.093 24.597 55.321 1.00 42.43 127 ASP B N 1
ATOM 8184 C CA . ASP B 2 126 ? -1.076 23.671 55.786 1.00 41.80 127 ASP B CA 1
ATOM 8185 C C . ASP B 2 126 ? -0.128 23.240 54.672 1.00 43.01 127 ASP B C 1
ATOM 8186 O O . ASP B 2 126 ? 1.090 23.222 54.867 1.00 43.23 127 ASP B O 1
ATOM 8195 N N . VAL B 2 127 ? -0.675 22.886 53.514 1.00 38.18 128 VAL B N 1
ATOM 8196 C CA . VAL B 2 127 ? 0.114 22.453 52.369 1.00 33.88 128 VAL B CA 1
ATOM 8197 C C . VAL B 2 127 ? -0.297 23.285 51.165 1.00 31.38 128 VAL B C 1
ATOM 8198 O O . VAL B 2 127 ? -1.490 23.511 50.932 1.00 30.57 128 VAL B O 1
ATOM 8211 N N . ILE B 2 128 ? 0.691 23.740 50.400 1.00 28.69 129 ILE B N 1
ATOM 8212 C CA . ILE B 2 128 ? 0.459 24.611 49.254 1.00 30.92 129 ILE B CA 1
ATOM 8213 C C . ILE B 2 128 ? 0.747 23.823 47.985 1.00 24.79 129 ILE B C 1
ATOM 8214 O O . ILE B 2 128 ? 1.791 23.178 47.875 1.00 33.67 129 ILE B O 1
ATOM 8230 N N . LEU B 2 129 ? -0.171 23.880 47.028 1.00 29.66 130 LEU B N 1
ATOM 8231 C CA . LEU B 2 129 ? 0.034 23.310 45.703 1.00 31.73 130 LEU B CA 1
ATOM 8232 C C . LEU B 2 129 ? 0.025 24.446 44.691 1.00 34.86 130 LEU B C 1
ATOM 8233 O O . LEU B 2 129 ? -0.958 25.197 44.595 1.00 34.35 130 LEU B O 1
ATOM 8249 N N . ASP B 2 130 ? 1.121 24.592 43.955 1.00 28.65 131 ASP B N 1
ATOM 8250 C CA . ASP B 2 130 ? 1.206 25.574 42.879 1.00 31.82 131 ASP B CA 1
ATOM 8251 C C . ASP B 2 130 ? 0.730 24.916 41.587 1.00 31.09 131 ASP B C 1
ATOM 8252 O O . ASP B 2 130 ? 1.431 24.071 41.019 1.00 35.54 131 ASP B O 1
ATOM 8261 N N . CYS B 2 131 ? -0.471 25.283 41.139 1.00 38.47 132 CYS B N 1
ATOM 8262 C CA . CYS B 2 131 ? -1.021 24.822 39.872 1.00 38.98 132 CYS B CA 1
ATOM 8263 C C . CYS B 2 131 ? -1.175 25.961 38.865 1.00 37.26 132 CYS B C 1
ATOM 8264 O O . CYS B 2 131 ? -1.992 25.869 37.940 1.00 35.40 132 CYS B O 1
ATOM 8272 N N . THR B 2 132 ? -0.393 27.038 39.028 1.00 36.93 133 THR B N 1
ATOM 8273 C CA . THR B 2 132 ? -0.555 28.218 38.189 1.00 32.35 133 THR B CA 1
ATOM 8274 C C . THR B 2 132 ? -0.037 27.994 36.774 1.00 35.62 133 THR B C 1
ATOM 8275 O O . THR B 2 132 ? -0.585 28.560 35.820 1.00 35.65 133 THR B O 1
ATOM 8286 N N . ASP B 2 133 ? 1.014 27.190 36.617 1.00 38.34 134 ASP B N 1
ATOM 8287 C CA . ASP B 2 133 ? 1.658 26.992 35.318 1.00 40.35 134 ASP B CA 1
ATOM 8288 C C . ASP B 2 133 ? 2.249 28.299 34.793 1.00 38.29 134 ASP B C 1
ATOM 8289 O O . ASP B 2 133 ? 2.368 28.503 33.581 1.00 37.77 134 ASP B O 1
ATOM 8298 N N . ASN B 2 134 ? 2.620 29.192 35.706 1.00 40.78 135 ASN B N 1
ATOM 8299 C CA . ASN B 2 134 ? 3.215 30.483 35.366 1.00 40.65 135 ASN B CA 1
ATOM 8300 C C . ASN B 2 134 ? 4.598 30.570 35.999 1.00 35.13 135 ASN B C 1
ATOM 8301 O O . ASN B 2 134 ? 4.707 30.553 37.237 1.00 35.71 135 ASN B O 1
ATOM 8312 N N . PRO B 2 135 ? 5.675 30.670 35.216 1.00 39.17 136 PRO B N 1
ATOM 8313 C CA . PRO B 2 135 ? 7.015 30.673 35.836 1.00 42.76 136 PRO B CA 1
ATOM 8314 C C . PRO B 2 135 ? 7.225 31.789 36.849 1.00 43.69 136 PRO B C 1
ATOM 8315 O O . PRO B 2 135 ? 7.800 31.543 37.917 1.00 41.64 136 PRO B O 1
ATOM 8326 N N . ALA B 2 136 ? 6.777 33.010 36.551 1.00 41.87 137 ALA B N 1
ATOM 8327 C CA . ALA B 2 136 ? 6.958 34.111 37.492 1.00 40.94 137 ALA B CA 1
ATOM 8328 C C . ALA B 2 136 ? 6.238 33.833 38.805 1.00 43.17 137 ALA B C 1
ATOM 8329 O O . ALA B 2 136 ? 6.805 34.010 39.890 1.00 39.66 137 ALA B O 1
ATOM 8336 N N . THR B 2 137 ? 4.976 33.401 38.727 1.00 44.63 138 THR B N 1
ATOM 8337 C CA . THR B 2 137 ? 4.219 33.110 39.938 1.00 43.13 138 THR B CA 1
ATOM 8338 C C . THR B 2 137 ? 4.867 31.987 40.739 1.00 41.19 138 THR B C 1
ATOM 8339 O O . THR B 2 137 ? 4.814 31.995 41.973 1.00 40.10 138 THR B O 1
ATOM 8350 N N . ARG B 2 138 ? 5.486 31.019 40.059 1.00 33.00 139 ARG B N 1
ATOM 8351 C CA . ARG B 2 138 ? 6.167 29.936 40.760 1.00 34.16 139 ARG B CA 1
ATOM 8352 C C . ARG B 2 138 ? 7.208 30.479 41.733 1.00 32.37 139 ARG B C 1
ATOM 8353 O O . ARG B 2 138 ? 7.298 30.026 42.881 1.00 29.32 139 ARG B O 1
ATOM 8374 N N . TYR B 2 139 ? 8.011 31.450 41.287 1.00 34.33 140 TYR B N 1
ATOM 8375 C CA . TYR B 2 139 ? 9.017 32.030 42.169 1.00 41.23 140 TYR B CA 1
ATOM 8376 C C . TYR B 2 139 ? 8.367 32.787 43.319 1.00 34.80 140 TYR B C 1
ATOM 8377 O O . TYR B 2 139 ? 8.851 32.737 44.455 1.00 33.55 140 TYR B O 1
ATOM 8395 N N . LEU B 2 140 ? 7.260 33.481 43.050 1.00 37.43 141 LEU B N 1
ATOM 8396 C CA . LEU B 2 140 ? 6.555 34.191 44.110 1.00 30.43 141 LEU B CA 1
ATOM 8397 C C . LEU B 2 140 ? 6.046 33.225 45.170 1.00 27.55 141 LEU B C 1
ATOM 8398 O O . LEU B 2 140 ? 6.202 33.460 46.373 1.00 28.44 141 LEU B O 1
ATOM 8414 N N . ILE B 2 141 ? 5.416 32.131 44.741 1.00 31.18 142 ILE B N 1
ATOM 8415 C CA . ILE B 2 141 ? 4.858 31.178 45.696 1.00 29.01 142 ILE B CA 1
ATOM 8416 C C . ILE B 2 141 ? 5.971 30.523 46.505 1.00 28.07 142 ILE B C 1
ATOM 8417 O O . ILE B 2 141 ? 5.880 30.406 47.733 1.00 32.24 142 ILE B O 1
ATOM 8433 N N . SER B 2 142 ? 7.047 30.104 45.840 1.00 27.12 143 SER B N 1
ATOM 8434 C CA . SER B 2 142 ? 8.186 29.546 46.563 1.00 29.90 143 SER B CA 1
ATOM 8435 C C . SER B 2 142 ? 8.689 30.515 47.628 1.00 31.95 143 SER B C 1
ATOM 8436 O O . SER B 2 142 ? 8.842 30.151 48.802 1.00 28.41 143 SER B O 1
ATOM 8444 N N . ASP B 2 143 ? 8.946 31.765 47.236 1.00 32.60 144 ASP B N 1
ATOM 8445 C CA . ASP B 2 143 ? 9.422 32.760 48.191 1.00 30.60 144 ASP B CA 1
ATOM 8446 C C . ASP B 2 143 ? 8.501 32.851 49.402 1.00 33.24 144 ASP B C 1
ATOM 8447 O O . ASP B 2 143 ? 8.953 32.756 50.550 1.00 32.51 144 ASP B O 1
ATOM 8456 N N . VAL B 2 144 ? 7.194 33.008 49.163 1.00 28.31 145 VAL B N 1
ATOM 8457 C CA . VAL B 2 144 ? 6.251 33.178 50.263 1.00 27.46 145 VAL B CA 1
ATOM 8458 C C . VAL B 2 144 ? 6.199 31.925 51.129 1.00 28.93 145 VAL B C 1
ATOM 8459 O O . VAL B 2 144 ? 6.123 32.007 52.362 1.00 30.08 145 VAL B O 1
ATOM 8472 N N . CYS B 2 145 ? 6.235 30.746 50.506 1.00 31.60 146 CYS B N 1
ATOM 8473 C CA . CYS B 2 145 ? 6.253 29.509 51.279 1.00 34.09 146 CYS B CA 1
ATOM 8474 C C . CYS B 2 145 ? 7.477 29.440 52.183 1.00 33.25 146 CYS B C 1
ATOM 8475 O O . CYS B 2 145 ? 7.385 29.005 53.337 1.00 30.67 146 CYS B O 1
ATOM 8483 N N . VAL B 2 146 ? 8.638 29.862 51.674 1.00 35.51 147 VAL B N 1
ATOM 8484 C CA . VAL B 2 146 ? 9.834 29.893 52.506 1.00 32.66 147 VAL B CA 1
ATOM 8485 C C . VAL B 2 146 ? 9.639 30.833 53.684 1.00 36.94 147 VAL B C 1
ATOM 8486 O O . VAL B 2 146 ? 9.977 30.496 54.828 1.00 37.93 147 VAL B O 1
ATOM 8499 N N . LEU B 2 147 ? 9.083 32.021 53.434 1.00 34.19 148 LEU B N 1
ATOM 8500 C CA . LEU B 2 147 ? 8.976 33.014 54.492 1.00 36.98 148 LEU B CA 1
ATOM 8501 C C . LEU B 2 147 ? 7.919 32.638 55.522 1.00 37.76 148 LEU B C 1
ATOM 8502 O O . LEU B 2 147 ? 8.081 32.944 56.710 1.00 37.78 148 LEU B O 1
ATOM 8518 N N . LEU B 2 148 ? 6.838 31.977 55.099 1.00 34.77 149 LEU B N 1
ATOM 8519 C CA . LEU B 2 148 ? 5.770 31.592 56.006 1.00 32.68 149 LEU B CA 1
ATOM 8520 C C . LEU B 2 148 ? 5.879 30.144 56.468 1.00 38.37 149 LEU B C 1
ATOM 8521 O O . LEU B 2 148 ? 4.970 29.649 57.143 1.00 41.35 149 LEU B O 1
ATOM 8537 N N . GLY B 2 149 ? 6.960 29.454 56.120 1.00 33.40 150 GLY B N 1
ATOM 8538 C CA . GLY B 2 149 ? 7.173 28.097 56.586 1.00 32.20 150 GLY B CA 1
ATOM 8539 C C . GLY B 2 149 ? 6.123 27.106 56.125 1.00 33.82 150 GLY B C 1
ATOM 8540 O O . GLY B 2 149 ? 5.471 26.463 56.951 1.00 35.82 150 GLY B O 1
ATOM 8544 N N . LYS B 2 150 ? 5.962 26.962 54.810 1.00 31.62 151 LYS B N 1
ATOM 8545 C CA . LYS B 2 150 ? 4.965 26.072 54.247 1.00 38.32 151 LYS B CA 1
ATOM 8546 C C . LYS B 2 150 ? 5.617 25.058 53.316 1.00 34.97 151 LYS B C 1
ATOM 8547 O O . LYS B 2 150 ? 6.548 25.407 52.583 1.00 34.97 151 LYS B O 1
ATOM 8566 N N . PRO B 2 151 ? 5.162 23.805 53.324 1.00 35.97 152 PRO B N 1
ATOM 8567 C CA . PRO B 2 151 ? 5.594 22.860 52.287 1.00 33.06 152 PRO B CA 1
ATOM 8568 C C . PRO B 2 151 ? 4.870 23.136 50.979 1.00 34.64 152 PRO B C 1
ATOM 8569 O O . PRO B 2 151 ? 3.667 23.423 50.958 1.00 33.40 152 PRO B O 1
ATOM 8580 N N . LEU B 2 152 ? 5.612 23.037 49.882 1.00 26.76 153 LEU B N 1
ATOM 8581 C CA . LEU B 2 152 ? 5.114 23.403 48.564 1.00 30.04 153 LEU B CA 1
ATOM 8582 C C . LEU B 2 152 ? 5.217 22.223 47.612 1.00 28.69 153 LEU B C 1
ATOM 8583 O O . LEU B 2 152 ? 6.288 21.622 47.468 1.00 29.61 153 LEU B O 1
ATOM 8599 N N . VAL B 2 153 ? 4.103 21.891 46.967 1.00 25.57 154 VAL B N 1
ATOM 8600 C CA . VAL B 2 153 ? 4.081 20.915 45.881 1.00 26.08 154 VAL B CA 1
ATOM 8601 C C . VAL B 2 153 ? 3.836 21.697 44.596 1.00 28.31 154 VAL B C 1
ATOM 8602 O O . VAL B 2 153 ? 2.737 22.219 44.374 1.00 33.69 154 VAL B O 1
ATOM 8615 N N . SER B 2 154 ? 4.856 21.790 43.751 1.00 31.06 155 SER B N 1
ATOM 8616 C CA . SER B 2 154 ? 4.806 22.609 42.548 1.00 37.94 155 SER B CA 1
ATOM 8617 C C . SER B 2 154 ? 4.941 21.741 41.304 1.00 40.45 155 SER B C 1
ATOM 8618 O O . SER B 2 154 ? 5.783 20.838 41.251 1.00 42.83 155 SER B O 1
ATOM 8626 N N . ALA B 2 155 ? 4.105 22.023 40.308 1.00 29.94 156 ALA B N 1
ATOM 8627 C CA . ALA B 2 155 ? 4.128 21.330 39.027 1.00 30.95 156 ALA B CA 1
ATOM 8628 C C . ALA B 2 155 ? 4.045 22.359 37.908 1.00 28.94 156 ALA B C 1
ATOM 8629 O O . ALA B 2 155 ? 3.671 23.512 38.127 1.00 35.33 156 ALA B O 1
ATOM 8636 N N . ALA B 2 156 ? 4.388 21.929 36.697 1.00 30.46 157 ALA B N 1
ATOM 8637 C CA . ALA B 2 156 ? 4.454 22.859 35.582 1.00 35.54 157 ALA B CA 1
ATOM 8638 C C . ALA B 2 156 ? 4.403 22.112 34.261 1.00 38.73 157 ALA B C 1
ATOM 8639 O O . ALA B 2 156 ? 4.650 20.907 34.193 1.00 39.03 157 ALA B O 1
ATOM 8646 N N . SER B 2 157 ? 4.063 22.856 33.212 1.00 64.16 158 SER B N 1
ATOM 8647 C CA . SER B 2 157 ? 4.222 22.417 31.832 1.00 72.08 158 SER B CA 1
ATOM 8648 C C . SER B 2 157 ? 5.436 23.127 31.246 1.00 79.12 158 SER B C 1
ATOM 8649 O O . SER B 2 157 ? 5.584 24.344 31.404 1.00 80.56 158 SER B O 1
ATOM 8657 N N . VAL B 2 158 ? 6.306 22.371 30.581 1.00 67.88 159 VAL B N 1
ATOM 8658 C CA . VAL B 2 158 ? 7.511 22.925 29.971 1.00 70.99 159 VAL B CA 1
ATOM 8659 C C . VAL B 2 158 ? 7.766 22.167 28.675 1.00 71.95 159 VAL B C 1
ATOM 8660 O O . VAL B 2 158 ? 8.092 20.974 28.705 1.00 71.44 159 VAL B O 1
ATOM 8673 N N . GLN B 2 159 ? 7.622 22.853 27.545 1.00 92.51 160 GLN B N 1
ATOM 8674 C CA . GLN B 2 159 ? 7.852 22.254 26.224 1.00 92.64 160 GLN B CA 1
ATOM 8675 C C . GLN B 2 159 ? 6.873 21.096 26.077 1.00 85.82 160 GLN B C 1
ATOM 8676 O O . GLN B 2 159 ? 5.667 21.290 26.308 1.00 84.53 160 GLN B O 1
ATOM 8680 N N . LYS B 2 160 ? 7.320 19.898 25.703 1.00 71.68 161 LYS B N 1
ATOM 8681 C CA . LYS B 2 160 ? 6.450 18.742 25.535 1.00 66.35 161 LYS B CA 1
ATOM 8682 C C . LYS B 2 160 ? 6.434 17.848 26.770 1.00 58.97 161 LYS B C 1
ATOM 8683 O O . LYS B 2 160 ? 6.255 16.631 26.654 1.00 57.69 161 LYS B O 1
ATOM 8702 N N . SER B 2 161 ? 6.615 18.430 27.954 1.00 47.73 162 SER B N 1
ATOM 8703 C CA . SER B 2 161 ? 6.809 17.651 29.162 1.00 45.39 162 SER B CA 1
ATOM 8704 C C . SER B 2 161 ? 6.102 18.312 30.335 1.00 39.68 162 SER B C 1
ATOM 8705 O O . SER B 2 161 ? 5.611 19.439 30.244 1.00 45.60 162 SER B O 1
ATOM 8713 N N . GLY B 2 162 ? 6.057 17.583 31.451 1.00 36.27 163 GLY B N 1
ATOM 8714 C CA . GLY B 2 162 ? 5.587 18.130 32.701 1.00 37.05 163 GLY B CA 1
ATOM 8715 C C . GLY B 2 162 ? 6.611 17.886 33.792 1.00 35.59 163 GLY B C 1
ATOM 8716 O O . GLY B 2 162 ? 7.524 17.075 33.647 1.00 40.07 163 GLY B O 1
ATOM 8720 N N . GLN B 2 163 ? 6.443 18.604 34.899 1.00 31.52 164 GLN B N 1
ATOM 8721 C CA . GLN B 2 163 ? 7.395 18.537 35.997 1.00 34.79 164 GLN B CA 1
ATOM 8722 C C . GLN B 2 163 ? 6.663 18.579 37.328 1.00 35.05 164 GLN B C 1
ATOM 8723 O O . GLN B 2 163 ? 5.557 19.108 37.429 1.00 38.70 164 GLN B O 1
ATOM 8737 N N . LEU B 2 164 ? 7.302 18.020 38.353 1.00 39.08 165 LEU B N 1
ATOM 8738 C CA . LEU B 2 164 ? 6.750 18.018 39.700 1.00 43.03 165 LEU B CA 1
ATOM 8739 C C . LEU B 2 164 ? 7.887 17.924 40.703 1.00 34.60 165 LEU B C 1
ATOM 8740 O O . LEU B 2 164 ? 8.867 17.209 40.474 1.00 38.73 165 LEU B O 1
ATOM 8756 N N . ILE B 2 165 ? 7.756 18.652 41.809 1.00 37.73 166 ILE B N 1
ATOM 8757 C CA . ILE B 2 165 ? 8.768 18.624 42.857 1.00 39.67 166 ILE B CA 1
ATOM 8758 C C . ILE B 2 165 ? 8.138 19.099 44.158 1.00 30.33 166 ILE B C 1
ATOM 8759 O O . ILE B 2 165 ? 7.305 20.008 44.166 1.00 37.45 166 ILE B O 1
ATOM 8775 N N . VAL B 2 166 ? 8.552 18.477 45.258 1.00 35.02 167 VAL B N 1
ATOM 8776 C CA . VAL B 2 166 ? 8.151 18.871 46.604 1.00 28.50 167 VAL B CA 1
ATOM 8777 C C . VAL B 2 166 ? 9.273 19.708 47.203 1.00 33.08 167 VAL B C 1
ATOM 8778 O O . VAL B 2 166 ? 10.446 19.292 47.202 1.00 28.21 167 VAL B O 1
ATOM 8791 N N . LEU B 2 167 ? 8.920 20.889 47.709 1.00 33.20 168 LEU B N 1
ATOM 8792 C CA . LEU B 2 167 ? 9.900 21.864 48.166 1.00 34.06 168 LEU B CA 1
ATOM 8793 C C . LEU B 2 167 ? 9.614 22.262 49.606 1.00 32.44 168 LEU B C 1
ATOM 8794 O O . LEU B 2 167 ? 8.465 22.243 50.062 1.00 34.03 168 LEU B O 1
ATOM 8810 N N . ASN B 2 168 ? 10.678 22.629 50.313 1.00 32.17 169 ASN B N 1
ATOM 8811 C CA . ASN B 2 168 ? 10.587 23.160 51.673 1.00 32.84 169 ASN B CA 1
ATOM 8812 C C . ASN B 2 168 ? 9.739 22.257 52.562 1.00 35.15 169 ASN B C 1
ATOM 8813 O O . ASN B 2 168 ? 8.914 22.720 53.353 1.00 35.13 169 ASN B O 1
ATOM 8824 N N . CYS B 2 169 ? 9.947 20.949 52.433 1.00 35.01 170 CYS B N 1
ATOM 8825 C CA . CYS B 2 169 ? 9.204 19.964 53.213 1.00 35.68 170 CYS B CA 1
ATOM 8826 C C . CYS B 2 169 ? 10.193 18.977 53.810 1.00 29.91 170 CYS B C 1
ATOM 8827 O O . CYS B 2 169 ? 10.920 18.305 53.054 1.00 32.98 170 CYS B O 1
ATOM 8835 N N . PRO B 2 170 ? 10.285 18.866 55.151 1.00 28.59 171 PRO B N 1
ATOM 8836 C CA . PRO B 2 170 ? 9.579 19.721 56.125 1.00 31.16 171 PRO B CA 1
ATOM 8837 C C . PRO B 2 170 ? 10.142 21.140 56.116 1.00 28.33 171 PRO B C 1
ATOM 8838 O O . PRO B 2 170 ? 11.346 21.303 55.932 1.00 31.34 171 PRO B O 1
ATOM 8849 N N . PRO B 2 171 ? 9.287 22.146 56.307 1.00 36.71 172 PRO B N 1
ATOM 8850 C CA . PRO B 2 171 ? 9.761 23.535 56.205 1.00 41.16 172 PRO B CA 1
ATOM 8851 C C . PRO B 2 171 ? 10.849 23.855 57.217 1.00 40.90 172 PRO B C 1
ATOM 8852 O O . PRO B 2 171 ? 10.834 23.367 58.349 1.00 45.38 172 PRO B O 1
ATOM 8863 N N . THR B 2 172 ? 11.794 24.693 56.790 1.00 43.63 173 THR B N 1
ATOM 8864 C CA . THR B 2 172 ? 12.891 25.159 57.638 1.00 39.33 173 THR B CA 1
ATOM 8865 C C . THR B 2 172 ? 12.948 26.683 57.568 1.00 37.04 173 THR B C 1
ATOM 8866 O O . THR B 2 172 ? 12.908 27.248 56.452 1.00 38.13 173 THR B O 1
ATOM 8877 N N . PRO B 2 173 ? 13.070 27.383 58.694 1.00 31.96 174 PRO B N 1
ATOM 8878 C CA . PRO B 2 173 ? 13.089 28.851 58.654 1.00 32.80 174 PRO B CA 1
ATOM 8879 C C . PRO B 2 173 ? 14.161 29.401 57.719 1.00 38.20 174 PRO B C 1
ATOM 8880 O O . PRO B 2 173 ? 15.227 28.804 57.531 1.00 36.03 174 PRO B O 1
ATOM 8891 N N . GLN B 2 174 ? 13.857 30.559 57.142 1.00 39.28 175 GLN B N 1
ATOM 8892 C CA . GLN B 2 174 ? 14.786 31.253 56.261 1.00 38.06 175 GLN B CA 1
ATOM 8893 C C . GLN B 2 174 ? 16.111 31.513 56.967 1.00 41.54 175 GLN B C 1
ATOM 8894 O O . GLN B 2 174 ? 16.142 31.935 58.126 1.00 42.86 175 GLN B O 1
ATOM 8908 N N . GLY B 2 175 ? 17.212 31.247 56.264 1.00 37.97 176 GLY B N 1
ATOM 8909 C CA . GLY B 2 175 ? 18.535 31.551 56.763 1.00 37.64 176 GLY B CA 1
ATOM 8910 C C . GLY B 2 175 ? 19.213 30.447 57.548 1.00 38.05 176 GLY B C 1
ATOM 8911 O O . GLY B 2 175 ? 20.430 30.525 57.769 1.00 39.33 176 GLY B O 1
ATOM 8915 N N . VAL B 2 176 ? 18.477 29.429 57.982 1.00 36.09 177 VAL B N 1
ATOM 8916 C CA . VAL B 2 176 ? 19.065 28.333 58.746 1.00 40.27 177 VAL B CA 1
ATOM 8917 C C . VAL B 2 176 ? 19.823 27.428 57.784 1.00 40.16 177 VAL B C 1
ATOM 8918 O O . VAL B 2 176 ? 19.231 26.838 56.874 1.00 43.28 177 VAL B O 1
ATOM 8931 N N . VAL B 2 177 ? 21.138 27.322 57.979 1.00 42.94 178 VAL B N 1
ATOM 8932 C CA . VAL B 2 177 ? 21.975 26.528 57.086 1.00 45.80 178 VAL B CA 1
ATOM 8933 C C . VAL B 2 177 ? 23.003 25.724 57.874 1.00 48.64 178 VAL B C 1
ATOM 8934 O O . VAL B 2 177 ? 23.972 25.209 57.303 1.00 44.07 178 VAL B O 1
ATOM 8947 N N . ASN B 2 178 ? 22.801 25.609 59.186 1.00 50.27 179 ASN B N 1
ATOM 8948 C CA . ASN B 2 178 ? 23.651 24.779 60.027 1.00 50.85 179 ASN B CA 1
ATOM 8949 C C . ASN B 2 178 ? 23.082 23.376 60.221 1.00 51.71 179 ASN B C 1
ATOM 8950 O O . ASN B 2 178 ? 23.464 22.684 61.174 1.00 52.69 179 ASN B O 1
ATOM 8961 N N . LYS B 2 179 ? 22.185 22.947 59.339 1.00 52.00 180 LYS B N 1
ATOM 8962 C CA . LYS B 2 179 ? 21.596 21.616 59.398 1.00 54.13 180 LYS B CA 1
ATOM 8963 C C . LYS B 2 179 ? 21.065 21.286 58.010 1.00 55.36 180 LYS B C 1
ATOM 8964 O O . LYS B 2 179 ? 20.932 22.162 57.152 1.00 56.80 180 LYS B O 1
ATOM 8983 N N . LYS B 2 180 ? 20.762 20.009 57.797 1.00 52.20 181 LYS B N 1
ATOM 8984 C CA . LYS B 2 180 ? 20.167 19.591 56.535 1.00 55.41 181 LYS B CA 1
ATOM 8985 C C . LYS B 2 180 ? 18.776 20.204 56.395 1.00 54.17 181 LYS B C 1
ATOM 8986 O O . LYS B 2 180 ? 17.971 20.168 57.330 1.00 56.99 181 LYS B O 1
ATOM 9005 N N . ALA B 2 181 ? 18.496 20.774 55.225 1.00 48.17 182 ALA B N 1
ATOM 9006 C CA . ALA B 2 181 ? 17.228 21.444 54.994 1.00 48.25 182 ALA B CA 1
ATOM 9007 C C . ALA B 2 181 ? 16.813 21.250 53.544 1.00 48.07 182 ALA B C 1
ATOM 9008 O O . ALA B 2 181 ? 17.660 21.151 52.650 1.00 42.44 182 ALA B O 1
ATOM 9015 N N . ALA B 2 182 ? 15.498 21.208 53.322 1.00 36.15 183 ALA B N 1
ATOM 9016 C CA . ALA B 2 182 ? 14.973 21.025 51.982 1.00 35.72 183 ALA B CA 1
ATOM 9017 C C . ALA B 2 182 ? 15.172 22.293 51.155 1.00 39.33 183 ALA B C 1
ATOM 9018 O O . ALA B 2 182 ? 15.221 23.405 51.696 1.00 36.62 183 ALA B O 1
ATOM 9025 N N . PRO B 2 183 ? 15.282 22.159 49.838 1.00 35.93 184 PRO B N 1
ATOM 9026 C CA . PRO B 2 183 ? 15.482 23.339 48.993 1.00 33.65 184 PRO B CA 1
ATOM 9027 C C . PRO B 2 183 ? 14.187 24.094 48.745 1.00 34.20 184 PRO B C 1
ATOM 9028 O O . PRO B 2 183 ? 13.081 23.591 48.961 1.00 32.75 184 PRO B O 1
ATOM 9039 N N . CYS B 2 184 ? 14.350 25.336 48.286 1.00 34.75 185 CYS B N 1
ATOM 9040 C CA . CYS B 2 184 ? 13.250 26.102 47.726 1.00 41.97 185 CYS B CA 1
ATOM 9041 C C . CYS B 2 184 ? 13.363 26.065 46.199 1.00 43.27 185 CYS B C 1
ATOM 9042 O O . CYS B 2 184 ? 14.290 25.473 45.634 1.00 38.77 185 CYS B O 1
ATOM 9049 N N . TYR B 2 185 ? 12.411 26.710 45.519 1.00 39.33 186 TYR B N 1
ATOM 9050 C CA . TYR B 2 185 ? 12.408 26.665 44.059 1.00 43.13 186 TYR B CA 1
ATOM 9051 C C . TYR B 2 185 ? 13.628 27.369 43.471 1.00 43.36 186 TYR B C 1
ATOM 9052 O O . TYR B 2 185 ? 14.114 26.973 42.404 1.00 40.87 186 TYR B O 1
ATOM 9070 N N . ARG B 2 186 ? 14.136 28.408 44.139 1.00 36.42 187 ARG B N 1
ATOM 9071 C CA . ARG B 2 186 ? 15.340 29.072 43.653 1.00 41.84 187 ARG B CA 1
ATOM 9072 C C . ARG B 2 186 ? 16.567 28.186 43.842 1.00 47.53 187 ARG B C 1
ATOM 9073 O O . ARG B 2 186 ? 17.464 28.170 42.992 1.00 45.73 187 ARG B O 1
ATOM 9094 N N . CYS B 2 187 ? 16.627 27.445 44.954 1.00 48.09 188 CYS B N 1
ATOM 9095 C CA . CYS B 2 187 ? 17.727 26.514 45.167 1.00 52.30 188 CYS B CA 1
ATOM 9096 C C . CYS B 2 187 ? 17.901 25.575 43.980 1.00 60.85 188 CYS B C 1
ATOM 9097 O O . CYS B 2 187 ? 19.023 25.154 43.677 1.00 64.28 188 CYS B O 1
ATOM 9104 N N . CYS B 2 188 ? 16.805 25.238 43.299 1.00 53.16 189 CYS B N 1
ATOM 9105 C CA . CYS B 2 188 ? 16.840 24.272 42.211 1.00 57.24 189 CYS B CA 1
ATOM 9106 C C . CYS B 2 188 ? 17.025 24.925 40.846 1.00 61.80 189 CYS B C 1
ATOM 9107 O O . CYS B 2 188 ? 17.711 24.364 39.984 1.00 61.49 189 CYS B O 1
ATOM 9115 N N . PHE B 2 189 ? 16.425 26.095 40.626 1.00 74.23 190 PHE B N 1
ATOM 9116 C CA . PHE B 2 189 ? 16.369 26.696 39.300 1.00 74.86 190 PHE B CA 1
ATOM 9117 C C . PHE B 2 189 ? 16.730 28.170 39.363 1.00 76.46 190 PHE B C 1
ATOM 9118 O O . PHE B 2 189 ? 16.211 28.903 40.210 1.00 75.51 190 PHE B O 1
ATOM 9135 N N . LYS B 2 190 ? 17.607 28.594 38.455 1.00 80.16 191 LYS B N 1
ATOM 9136 C CA . LYS B 2 190 ? 17.986 29.994 38.296 1.00 80.92 191 LYS B CA 1
ATOM 9137 C C . LYS B 2 190 ? 18.008 30.766 39.608 1.00 80.02 191 LYS B C 1
ATOM 9138 O O . LYS B 2 190 ? 17.218 31.688 39.812 1.00 79.41 191 LYS B O 1
ATOM 9142 N N . GLY B 2 205 ? 0.499 25.399 23.827 1.00 65.53 206 GLY B N 1
ATOM 9143 C CA . GLY B 2 205 ? 0.053 24.094 23.370 1.00 65.91 206 GLY B CA 1
ATOM 9144 C C . GLY B 2 205 ? 0.454 22.982 24.319 1.00 62.77 206 GLY B C 1
ATOM 9145 O O . GLY B 2 205 ? 1.635 22.692 24.481 1.00 66.75 206 GLY B O 1
ATOM 9148 N N . ILE B 2 206 ? -0.535 22.353 24.946 1.00 62.10 207 ILE B N 1
ATOM 9149 C CA . ILE B 2 206 ? -0.294 21.315 25.940 1.00 61.10 207 ILE B CA 1
ATOM 9150 C C . ILE B 2 206 ? -1.308 20.198 25.742 1.00 57.33 207 ILE B C 1
ATOM 9151 O O . ILE B 2 206 ? -2.473 20.451 25.411 1.00 57.60 207 ILE B O 1
ATOM 9167 N N . MET B 2 207 ? -0.864 18.962 25.952 1.00 49.06 208 MET B N 1
ATOM 9168 C CA . MET B 2 207 ? -1.748 17.806 25.905 1.00 46.05 208 MET B CA 1
ATOM 9169 C C . MET B 2 207 ? -2.378 17.581 27.273 1.00 42.95 208 MET B C 1
ATOM 9170 O O . MET B 2 207 ? -1.733 17.778 28.308 1.00 41.04 208 MET B O 1
ATOM 9184 N N . GLY B 2 208 ? -3.643 17.167 27.269 1.00 34.97 209 GLY B N 1
ATOM 9185 C CA . GLY B 2 208 ? -4.383 16.940 28.485 1.00 33.62 209 GLY B CA 1
ATOM 9186 C C . GLY B 2 208 ? -3.744 15.917 29.400 1.00 37.24 209 GLY B C 1
ATOM 9187 O O . GLY B 2 208 ? -3.519 16.170 30.587 1.00 36.74 209 GLY B O 1
ATOM 9191 N N . PRO B 2 209 ? -3.450 14.728 28.869 1.00 37.50 210 PRO B N 1
ATOM 9192 C CA . PRO B 2 209 ? -2.860 13.686 29.730 1.00 40.92 210 PRO B CA 1
ATOM 9193 C C . PRO B 2 209 ? -1.584 14.130 30.429 1.00 44.63 210 PRO B C 1
ATOM 9194 O O . PRO B 2 209 ? -1.344 13.736 31.578 1.00 45.69 210 PRO B O 1
ATOM 9205 N N . VAL B 2 210 ? -0.755 14.941 29.770 1.00 38.27 211 VAL B N 1
ATOM 9206 C CA . VAL B 2 210 ? 0.471 15.424 30.402 1.00 40.47 211 VAL B CA 1
ATOM 9207 C C . VAL B 2 210 ? 0.139 16.200 31.670 1.00 38.41 211 VAL B C 1
ATOM 9208 O O . VAL B 2 210 ? 0.523 15.815 32.782 1.00 36.79 211 VAL B O 1
ATOM 9221 N N . VAL B 2 211 ? -0.589 17.311 31.519 1.00 41.22 212 VAL B N 1
ATOM 9222 C CA . VAL B 2 211 ? -0.929 18.138 32.669 1.00 40.25 212 VAL B CA 1
ATOM 9223 C C . VAL B 2 211 ? -1.825 17.375 33.635 1.00 35.67 212 VAL B C 1
ATOM 9224 O O . VAL B 2 211 ? -1.776 17.597 34.852 1.00 32.35 212 VAL B O 1
ATOM 9237 N N . GLY B 2 212 ? -2.654 16.467 33.120 1.00 31.07 213 GLY B N 1
ATOM 9238 C CA . GLY B 2 212 ? -3.488 15.665 33.997 1.00 34.25 213 GLY B CA 1
ATOM 9239 C C . GLY B 2 212 ? -2.681 14.752 34.900 1.00 37.24 213 GLY B C 1
ATOM 9240 O O . GLY B 2 212 ? -2.997 14.594 36.082 1.00 35.24 213 GLY B O 1
ATOM 9244 N N . MET B 2 213 ? -1.623 14.141 34.358 1.00 34.53 214 MET B N 1
ATOM 9245 C CA . MET B 2 213 ? -0.807 13.232 35.155 1.00 38.46 214 MET B CA 1
ATOM 9246 C C . MET B 2 213 ? -0.056 13.975 36.251 1.00 36.74 214 MET B C 1
ATOM 9247 O O . MET B 2 213 ? 0.062 13.476 37.376 1.00 35.54 214 MET B O 1
ATOM 9261 N N . MET B 2 214 ? 0.465 15.167 35.945 1.00 41.54 215 MET B N 1
ATOM 9262 C CA . MET B 2 214 ? 1.157 15.943 36.967 1.00 38.38 215 MET B CA 1
ATOM 9263 C C . MET B 2 214 ? 0.193 16.362 38.070 1.00 36.32 215 MET B C 1
ATOM 9264 O O . MET B 2 214 ? 0.534 16.318 39.258 1.00 37.73 215 MET B O 1
ATOM 9278 N N . GLY B 2 215 ? -1.026 16.763 37.698 1.00 33.68 216 GLY B N 1
ATOM 9279 C CA . GLY B 2 215 ? -1.999 17.160 38.702 1.00 27.95 216 GLY B CA 1
ATOM 9280 C C . GLY B 2 215 ? -2.361 16.025 39.640 1.00 28.02 216 GLY B C 1
ATOM 9281 O O . GLY B 2 215 ? -2.393 16.197 40.862 1.00 28.04 216 GLY B O 1
ATOM 9285 N N . VAL B 2 216 ? -2.649 14.849 39.079 1.00 28.31 217 VAL B N 1
ATOM 9286 C CA . VAL B 2 216 ? -2.915 13.684 39.917 1.00 30.23 217 VAL B CA 1
ATOM 9287 C C . VAL B 2 216 ? -1.725 13.406 40.822 1.00 32.26 217 VAL B C 1
ATOM 9288 O O . VAL B 2 216 ? -1.882 13.149 42.021 1.00 32.61 217 VAL B O 1
ATOM 9301 N N . ALA B 2 217 ? -0.510 13.473 40.269 1.00 35.41 218 ALA B N 1
ATOM 9302 C CA . ALA B 2 217 ? 0.688 13.275 41.077 1.00 34.75 218 ALA B CA 1
ATOM 9303 C C . ALA B 2 217 ? 0.772 14.296 42.208 1.00 34.51 218 ALA B C 1
ATOM 9304 O O . ALA B 2 217 ? 1.180 13.960 43.326 1.00 32.16 218 ALA B O 1
ATOM 9311 N N . GLN B 2 218 ? 0.374 15.546 41.941 1.00 28.88 219 GLN B N 1
ATOM 9312 C CA . GLN B 2 218 ? 0.382 16.561 42.988 1.00 28.79 219 GLN B CA 1
ATOM 9313 C C . GLN B 2 218 ? -0.523 16.172 44.148 1.00 30.03 219 GLN B C 1
ATOM 9314 O O . GLN B 2 218 ? -0.153 16.345 45.318 1.00 28.87 219 GLN B O 1
ATOM 9328 N N . ALA B 2 219 ? -1.726 15.672 43.846 1.00 32.21 220 ALA B N 1
ATOM 9329 C CA . ALA B 2 219 ? -2.628 15.233 44.903 1.00 35.22 220 ALA B CA 1
ATOM 9330 C C . ALA B 2 219 ? -2.028 14.068 45.677 1.00 31.09 220 ALA B C 1
ATOM 9331 O O . ALA B 2 219 ? -2.081 14.039 46.912 1.00 34.81 220 ALA B O 1
ATOM 9338 N N . GLY B 2 220 ? -1.438 13.106 44.970 1.00 29.32 221 GLY B N 1
ATOM 9339 C CA . GLY B 2 220 ? -0.813 11.984 45.651 1.00 29.93 221 GLY B CA 1
ATOM 9340 C C . GLY B 2 220 ? 0.251 12.418 46.641 1.00 30.12 221 GLY B C 1
ATOM 9341 O O . GLY B 2 220 ? 0.417 11.804 47.700 1.00 30.37 221 GLY B O 1
ATOM 9345 N N . GLU B 2 221 ? 0.982 13.492 46.316 1.00 29.73 222 GLU B N 1
ATOM 9346 C CA . GLU B 2 221 ? 2.026 13.965 47.216 1.00 30.87 222 GLU B CA 1
ATOM 9347 C C . GLU B 2 221 ? 1.431 14.678 48.421 1.00 29.84 222 GLU B C 1
ATOM 9348 O O . GLU B 2 221 ? 1.864 14.448 49.559 1.00 30.17 222 GLU B O 1
ATOM 9360 N N . ALA B 2 222 ? 0.438 15.547 48.194 1.00 37.37 223 ALA B N 1
ATOM 9361 C CA . ALA B 2 222 ? -0.215 16.230 49.304 1.00 33.40 223 ALA B CA 1
ATOM 9362 C C . ALA B 2 222 ? -0.798 15.230 50.292 1.00 33.56 223 ALA B C 1
ATOM 9363 O O . ALA B 2 222 ? -0.713 15.425 51.510 1.00 31.83 223 ALA B O 1
ATOM 9370 N N . ILE B 2 223 ? -1.400 14.152 49.782 1.00 36.51 224 ILE B N 1
ATOM 9371 C CA . ILE B 2 223 ? -1.947 13.117 50.653 1.00 34.29 224 ILE B CA 1
ATOM 9372 C C . ILE B 2 223 ? -0.832 12.435 51.434 1.00 30.92 224 ILE B C 1
ATOM 9373 O O . ILE B 2 223 ? -0.961 12.194 52.640 1.00 31.30 224 ILE B O 1
ATOM 9389 N N . LYS B 2 224 ? 0.280 12.114 50.764 1.00 37.40 225 LYS B N 1
ATOM 9390 C CA . LYS B 2 224 ? 1.432 11.542 51.461 1.00 37.29 225 LYS B CA 1
ATOM 9391 C C . LYS B 2 224 ? 1.861 12.420 52.632 1.00 33.70 225 LYS B C 1
ATOM 9392 O O . LYS B 2 224 ? 2.056 11.939 53.756 1.00 31.68 225 LYS B O 1
ATOM 9411 N N . ILE B 2 225 ? 2.023 13.723 52.374 1.00 30.91 226 ILE B N 1
ATOM 9412 C CA . ILE B 2 225 ? 2.528 14.633 53.397 1.00 32.16 226 ILE B CA 1
ATOM 9413 C C . ILE B 2 225 ? 1.615 14.629 54.615 1.00 34.91 226 ILE B C 1
ATOM 9414 O O . ILE B 2 225 ? 2.073 14.497 55.756 1.00 37.12 226 ILE B O 1
ATOM 9430 N N . LEU B 2 226 ? 0.305 14.769 54.389 1.00 32.52 227 LEU B N 1
ATOM 9431 C CA . LEU B 2 226 ? -0.634 14.892 55.497 1.00 34.06 227 LEU B CA 1
ATOM 9432 C C . LEU B 2 226 ? -0.777 13.580 56.259 1.00 38.13 227 LEU B C 1
ATOM 9433 O O . LEU B 2 226 ? -0.854 13.580 57.493 1.00 39.47 227 LEU B O 1
ATOM 9449 N N . VAL B 2 227 ? -0.810 12.452 55.549 1.00 32.27 228 VAL B N 1
ATOM 9450 C CA . VAL B 2 227 ? -1.065 11.176 56.209 1.00 36.76 228 VAL B CA 1
ATOM 9451 C C . VAL B 2 227 ? 0.136 10.747 57.046 1.00 38.12 228 VAL B C 1
ATOM 9452 O O . VAL B 2 227 ? -0.017 10.291 58.186 1.00 34.64 228 VAL B O 1
ATOM 9465 N N . SER B 2 228 ? 1.343 10.883 56.502 1.00 39.39 229 SER B N 1
ATOM 9466 C CA . SER B 2 228 ? 2.556 10.512 57.216 1.00 39.38 229 SER B CA 1
ATOM 9467 C C . SER B 2 228 ? 3.210 11.689 57.929 1.00 40.34 229 SER B C 1
ATOM 9468 O O . SER B 2 228 ? 4.292 11.524 58.498 1.00 38.86 229 SER B O 1
ATOM 9476 N N . GLN B 2 229 ? 2.585 12.864 57.912 1.00 35.67 230 GLN B N 1
ATOM 9477 C CA . GLN B 2 229 ? 3.125 14.042 58.590 1.00 38.81 230 GLN B CA 1
ATOM 9478 C C . GLN B 2 229 ? 4.555 14.331 58.139 1.00 40.55 230 GLN B C 1
ATOM 9479 O O . GLN B 2 229 ? 5.440 14.628 58.947 1.00 36.38 230 GLN B O 1
ATOM 9493 N N . LEU B 2 230 ? 4.785 14.242 56.826 1.00 37.19 231 LEU B N 1
ATOM 9494 C CA . LEU B 2 230 ? 6.114 14.483 56.284 1.00 35.22 231 LEU B CA 1
ATOM 9495 C C . LEU B 2 230 ? 6.541 15.940 56.433 1.00 38.11 231 LEU B C 1
ATOM 9496 O O . LEU B 2 230 ? 7.735 16.234 56.323 1.00 41.66 231 LEU B O 1
ATOM 9512 N N . HIS B 2 231 ? 5.598 16.850 56.680 1.00 40.89 232 HIS B N 1
ATOM 9513 C CA . HIS B 2 231 ? 5.908 18.253 56.906 1.00 41.96 232 HIS B CA 1
ATOM 9514 C C . HIS B 2 231 ? 6.180 18.568 58.373 1.00 44.25 232 HIS B C 1
ATOM 9515 O O . HIS B 2 231 ? 6.353 19.741 58.718 1.00 43.23 232 HIS B O 1
ATOM 9529 N N . MET B 2 232 ? 6.227 17.545 59.251 1.00 43.94 233 MET B N 1
ATOM 9530 C CA . MET B 2 232 ? 6.569 17.781 60.648 1.00 49.47 233 MET B CA 1
ATOM 9531 C C . MET B 2 232 ? 8.062 17.550 60.873 1.00 53.23 233 MET B C 1
ATOM 9532 O O . MET B 2 232 ? 8.681 16.730 60.187 1.00 53.30 233 MET B O 1
ATOM 9546 N N . PRO B 2 233 ? 8.674 18.250 61.824 1.00 48.91 234 PRO B N 1
ATOM 9547 C CA . PRO B 2 233 ? 10.123 18.114 62.023 1.00 49.96 234 PRO B CA 1
ATOM 9548 C C . PRO B 2 233 ? 10.467 16.738 62.558 1.00 55.26 234 PRO B C 1
ATOM 9549 O O . PRO B 2 233 ? 9.601 16.045 63.113 1.00 55.13 234 PRO B O 1
ATOM 9560 N N . PRO B 2 234 ? 11.715 16.303 62.408 1.00 53.79 235 PRO B N 1
ATOM 9561 C CA . PRO B 2 234 ? 12.140 15.039 63.017 1.00 56.21 235 PRO B CA 1
ATOM 9562 C C . PRO B 2 234 ? 12.384 15.206 64.513 1.00 60.36 235 PRO B C 1
ATOM 9563 O O . PRO B 2 234 ? 12.480 16.317 65.038 1.00 58.79 235 PRO B O 1
ATOM 9574 N N . LYS B 2 235 ? 12.473 14.066 65.200 1.00 58.29 236 LYS B N 1
ATOM 9575 C CA . LYS B 2 235 ? 12.770 14.076 66.626 1.00 66.26 236 LYS B CA 1
ATOM 9576 C C . LYS B 2 235 ? 14.048 14.866 66.880 1.00 74.13 236 LYS B C 1
ATOM 9577 O O . LYS B 2 235 ? 14.982 14.859 66.072 1.00 73.37 236 LYS B O 1
ATOM 9581 N N . GLU B 2 236 ? 14.087 15.563 68.019 1.00 89.43 237 GLU B N 1
ATOM 9582 C CA . GLU B 2 236 ? 15.220 16.427 68.333 1.00 97.09 237 GLU B CA 1
ATOM 9583 C C . GLU B 2 236 ? 16.529 15.662 68.180 1.00 95.44 237 GLU B C 1
ATOM 9584 O O . GLU B 2 236 ? 16.674 14.542 68.680 1.00 98.82 237 GLU B O 1
ATOM 9596 N N . GLY B 2 237 ? 17.482 16.275 67.483 1.00 85.06 238 GLY B N 1
ATOM 9597 C CA . GLY B 2 237 ? 18.767 15.659 67.245 1.00 84.19 238 GLY B CA 1
ATOM 9598 C C . GLY B 2 237 ? 18.783 14.593 66.175 1.00 78.51 238 GLY B C 1
ATOM 9599 O O . GLY B 2 237 ? 19.861 14.069 65.864 1.00 79.51 238 GLY B O 1
ATOM 9603 N N . GLU B 2 238 ? 17.633 14.251 65.606 1.00 75.93 239 GLU B N 1
ATOM 9604 C CA . GLU B 2 238 ? 17.546 13.252 64.553 1.00 72.06 239 GLU B CA 1
ATOM 9605 C C . GLU B 2 238 ? 17.382 13.931 63.199 1.00 66.93 239 GLU B C 1
ATOM 9606 O O . GLU B 2 238 ? 16.811 15.019 63.093 1.00 69.35 239 GLU B O 1
ATOM 9610 N N . GLU B 2 239 ? 17.897 13.278 62.166 1.00 56.94 240 GLU B N 1
ATOM 9611 C CA . GLU B 2 239 ? 17.779 13.777 60.806 1.00 54.02 240 GLU B CA 1
ATOM 9612 C C . GLU B 2 239 ? 16.542 13.192 60.132 1.00 52.64 240 GLU B C 1
ATOM 9613 O O . GLU B 2 239 ? 15.975 12.190 60.575 1.00 57.36 240 GLU B O 1
ATOM 9617 N N . VAL B 2 240 ? 16.120 13.840 59.053 1.00 49.65 241 VAL B N 1
ATOM 9618 C CA . VAL B 2 240 ? 15.040 13.314 58.228 1.00 47.58 241 VAL B CA 1
ATOM 9619 C C . VAL B 2 240 ? 15.597 12.191 57.365 1.00 48.17 241 VA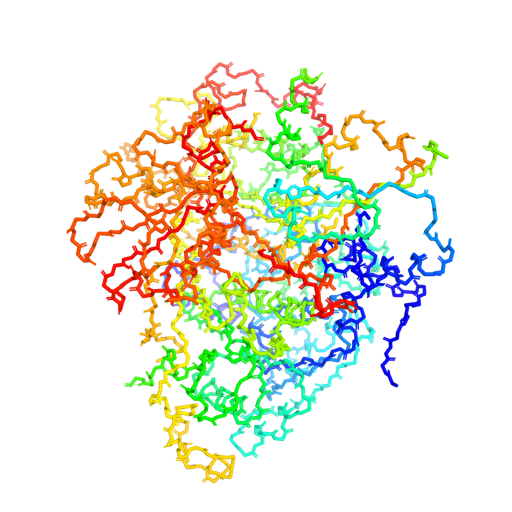L B C 1
ATOM 9620 O O . VAL B 2 240 ? 16.595 12.375 56.656 1.00 48.96 241 VAL B O 1
ATOM 9633 N N . SER B 2 241 ? 14.963 11.026 57.431 1.00 49.26 242 SER B N 1
ATOM 9634 C CA . SER B 2 241 ? 15.442 9.868 56.693 1.00 50.80 242 SER B CA 1
ATOM 9635 C C . SER B 2 241 ? 15.599 10.217 55.216 1.00 42.52 242 SER B C 1
ATOM 9636 O O . SER B 2 241 ? 14.650 10.722 54.600 1.00 43.28 242 SER B O 1
ATOM 9644 N N . PRO B 2 242 ? 16.770 9.982 54.617 1.00 41.63 243 PRO B N 1
ATOM 9645 C CA . PRO B 2 242 ? 16.913 10.255 53.177 1.00 40.19 243 PRO B CA 1
ATOM 9646 C C . PRO B 2 242 ? 15.971 9.437 52.314 1.00 39.34 243 PRO B C 1
ATOM 9647 O O . PRO B 2 242 ? 15.661 9.858 51.190 1.00 39.62 243 PRO B O 1
ATOM 9658 N N . GLU B 2 243 ? 15.499 8.287 52.799 1.00 42.10 244 GLU B N 1
ATOM 9659 C CA . GLU B 2 243 ? 14.559 7.486 52.027 1.00 46.75 244 GLU B CA 1
ATOM 9660 C C . GLU B 2 243 ? 13.216 8.186 51.834 1.00 40.98 244 GLU B C 1
ATOM 9661 O O . GLU B 2 243 ? 12.460 7.806 50.934 1.00 39.31 244 GLU B O 1
ATOM 9673 N N . LYS B 2 244 ? 12.907 9.198 52.650 1.00 43.99 245 LYS B N 1
ATOM 9674 C CA . LYS B 2 244 ? 11.682 9.968 52.462 1.00 42.14 245 LYS B CA 1
ATOM 9675 C C . LYS B 2 244 ? 11.773 10.937 51.289 1.00 38.09 245 LYS B C 1
ATOM 9676 O O . LYS B 2 244 ? 10.744 11.484 50.881 1.00 37.89 245 LYS B O 1
ATOM 9695 N N . ASN B 2 245 ? 12.966 11.169 50.745 1.00 42.68 246 ASN B N 1
ATOM 9696 C CA . ASN B 2 245 ? 13.146 12.021 49.571 1.00 39.44 246 ASN B CA 1
ATOM 9697 C C . ASN B 2 245 ? 12.587 13.427 49.810 1.00 38.51 246 ASN B C 1
ATOM 9698 O O . ASN B 2 245 ? 11.887 13.996 48.974 1.00 36.58 246 ASN B O 1
ATOM 9709 N N . LEU B 2 246 ? 12.913 13.985 50.975 1.00 39.29 247 LEU B N 1
ATOM 9710 C CA . LEU B 2 246 ? 12.427 15.302 51.369 1.00 38.94 247 LEU B CA 1
ATOM 9711 C C . LEU B 2 246 ? 13.541 16.344 51.388 1.00 39.84 247 LEU B C 1
ATOM 9712 O O . LEU B 2 246 ? 13.443 17.371 50.705 1.00 38.87 247 LEU B O 1
ATOM 9728 N N . VAL B 2 247 ? 14.604 16.112 52.157 1.00 33.25 248 VAL B N 1
ATOM 9729 C CA . VAL B 2 247 ? 15.691 17.088 52.229 1.00 45.02 248 VAL B CA 1
ATOM 9730 C C . VAL B 2 247 ? 16.360 17.241 50.870 1.00 48.20 248 VAL B C 1
ATOM 9731 O O . VAL B 2 247 ? 16.739 18.351 50.469 1.00 49.34 248 VAL B O 1
ATOM 9744 N N . GLN B 2 248 ? 16.523 16.134 50.142 1.00 35.15 249 GLN B N 1
ATOM 9745 C CA . GLN B 2 248 ? 17.026 16.141 48.768 1.00 38.74 249 GLN B CA 1
ATOM 9746 C C . GLN B 2 248 ? 15.925 15.556 47.895 1.00 34.72 249 GLN B C 1
ATOM 9747 O O . GLN B 2 248 ? 15.900 14.343 47.641 1.00 35.68 249 GLN B O 1
ATOM 9761 N N . PRO B 2 249 ? 14.990 16.375 47.422 1.00 49.96 250 PRO B N 1
ATOM 9762 C CA . PRO B 2 249 ? 13.827 15.843 46.706 1.00 45.81 250 PRO B CA 1
ATOM 9763 C C . PRO B 2 249 ? 14.165 15.488 45.264 1.00 40.78 250 PRO B C 1
ATOM 9764 O O . PRO B 2 249 ? 15.209 15.850 44.724 1.00 41.62 250 PRO B O 1
ATOM 9775 N N . THR B 2 250 ? 13.239 14.766 44.644 1.00 36.39 251 THR B N 1
ATOM 9776 C CA . THR B 2 250 ? 13.357 14.358 43.254 1.00 30.71 251 THR B CA 1
ATOM 9777 C C . THR B 2 250 ? 12.603 15.333 42.363 1.00 34.43 251 THR B C 1
ATOM 9778 O O . THR B 2 250 ? 11.487 15.751 42.687 1.00 36.35 251 THR B O 1
ATOM 9789 N N . LEU B 2 251 ? 13.217 15.694 41.242 1.00 34.49 252 LEU B N 1
ATOM 9790 C CA . LEU B 2 251 ? 12.537 16.453 40.196 1.00 34.57 252 LEU B CA 1
ATOM 9791 C C . LEU B 2 251 ? 11.996 15.458 39.175 1.00 35.50 252 LEU B C 1
ATOM 9792 O O . LEU B 2 251 ? 12.765 14.860 38.415 1.00 38.30 252 LEU B O 1
ATOM 9808 N N . LEU B 2 252 ? 10.680 15.270 39.163 1.00 42.21 253 LEU B N 1
ATOM 9809 C CA . LEU B 2 252 ? 10.044 14.356 38.223 1.00 41.81 253 LEU B CA 1
ATOM 9810 C C . LEU B 2 252 ? 9.796 15.085 36.909 1.00 45.02 253 LEU B C 1
ATOM 9811 O O . LEU B 2 252 ? 9.218 16.179 36.899 1.00 46.88 253 LEU B O 1
ATOM 9827 N N . ILE B 2 253 ? 10.231 14.481 35.807 1.00 41.85 254 ILE B N 1
ATOM 9828 C CA . ILE B 2 253 ? 10.043 15.040 34.473 1.00 38.16 254 ILE B CA 1
ATOM 9829 C C . ILE B 2 253 ? 9.411 13.963 33.605 1.00 44.96 254 ILE B C 1
ATOM 9830 O O . ILE B 2 253 ? 10.014 12.905 33.386 1.00 49.09 254 ILE B O 1
ATOM 9846 N N . TYR B 2 254 ? 8.206 14.228 33.112 1.00 47.21 255 TYR B N 1
ATOM 9847 C CA . TYR B 2 254 ? 7.506 13.317 32.217 1.00 42.78 255 TYR B CA 1
ATOM 9848 C C . TYR B 2 254 ? 7.479 13.922 30.820 1.00 43.36 255 TYR B C 1
ATOM 9849 O O . TYR B 2 254 ? 6.893 14.989 30.615 1.00 44.50 255 TYR B O 1
ATOM 9867 N N . THR B 2 255 ? 8.107 13.239 29.869 1.00 39.50 256 THR B N 1
ATOM 9868 C CA . THR B 2 255 ? 8.169 13.691 28.485 1.00 41.02 256 THR B CA 1
ATOM 9869 C C . THR B 2 255 ? 7.164 12.905 27.653 1.00 45.32 256 THR B C 1
ATOM 9870 O O . THR B 2 255 ? 7.121 11.673 27.718 1.00 43.21 256 THR B O 1
ATOM 9881 N N . TYR B 2 256 ? 6.365 13.625 26.869 1.00 49.93 257 TYR B N 1
ATOM 9882 C CA . TYR B 2 256 ? 5.251 13.055 26.110 1.00 49.27 257 TYR B CA 1
ATOM 9883 C C . TYR B 2 256 ? 5.476 13.362 24.636 1.00 52.84 257 TYR B C 1
ATOM 9884 O O . TYR B 2 256 ? 5.448 14.528 24.228 1.00 56.80 257 TYR B O 1
ATOM 9902 N N . ASP B 2 257 ? 5.692 12.319 23.841 1.00 40.79 258 ASP B N 1
ATOM 9903 C CA . ASP B 2 257 ? 5.901 12.443 22.404 1.00 45.97 258 ASP B CA 1
ATOM 9904 C C . ASP B 2 257 ? 4.806 11.671 21.682 1.00 43.21 258 ASP B C 1
ATOM 9905 O O . ASP B 2 257 ? 4.606 10.480 21.942 1.00 41.75 258 ASP B O 1
ATOM 9914 N N . LEU B 2 258 ? 4.107 12.351 20.771 1.00 50.07 259 LEU B N 1
ATOM 9915 C CA . LEU B 2 258 ? 2.939 11.763 20.127 1.00 50.06 259 LEU B CA 1
ATOM 9916 C C . LEU B 2 258 ? 3.290 10.610 19.194 1.00 49.27 259 LEU B C 1
ATOM 9917 O O . LEU B 2 258 ? 2.400 9.821 18.853 1.00 46.10 259 LEU B O 1
ATOM 9933 N N . ASN B 2 259 ? 4.551 10.490 18.776 1.00 41.64 260 ASN B N 1
ATOM 9934 C CA . ASN B 2 259 ? 4.951 9.475 17.811 1.00 45.45 260 ASN B CA 1
ATOM 9935 C C . ASN B 2 259 ? 5.721 8.326 18.455 1.00 48.27 260 ASN B C 1
ATOM 9936 O O . ASN B 2 259 ? 6.396 7.566 17.753 1.00 48.93 260 ASN B O 1
ATOM 9947 N N . SER B 2 260 ? 5.631 8.177 19.773 1.00 45.22 261 SER B N 1
ATOM 9948 C CA . SER B 2 260 ? 6.385 7.141 20.469 1.00 47.56 261 SER B CA 1
ATOM 9949 C C . SER B 2 260 ? 5.632 6.742 21.726 1.00 47.28 261 SER B C 1
ATOM 9950 O O . SER B 2 260 ? 5.416 7.577 22.609 1.00 46.85 261 SER B O 1
ATOM 9958 N N . ALA B 2 261 ? 5.238 5.474 21.807 1.00 45.84 262 ALA B N 1
ATOM 9959 C CA . ALA B 2 261 ? 4.617 4.961 23.019 1.00 42.35 262 ALA B CA 1
ATOM 9960 C C . ALA B 2 261 ? 5.547 5.148 24.214 1.00 41.40 262 ALA B C 1
ATOM 9961 O O . ALA B 2 261 ? 6.753 5.390 24.069 1.00 44.54 262 ALA B O 1
ATOM 9968 N N . ILE B 2 262 ? 4.971 5.027 25.410 1.00 45.76 263 ILE B N 1
ATOM 9969 C CA . ILE B 2 262 ? 5.721 5.248 26.641 1.00 45.79 263 ILE B CA 1
ATOM 9970 C C . ILE B 2 262 ? 6.997 4.421 26.617 1.00 45.60 263 ILE B C 1
ATOM 9971 O O . ILE B 2 262 ? 6.974 3.220 26.324 1.00 46.71 263 ILE B O 1
ATOM 9987 N N . GLY B 2 263 ? 8.121 5.068 26.931 1.00 38.20 264 GLY B N 1
ATOM 9988 C CA . GLY B 2 263 ? 9.414 4.426 26.889 1.00 35.83 264 GLY B CA 1
ATOM 9989 C C . GLY B 2 263 ? 10.030 4.249 28.261 1.00 36.64 264 GLY B C 1
ATOM 9990 O O . GLY B 2 263 ? 9.450 4.631 29.282 1.00 34.85 264 GLY B O 1
ATOM 9994 N N . PRO B 2 264 ? 11.228 3.655 28.313 1.00 39.45 265 PRO B N 1
ATOM 9995 C CA . PRO B 2 264 ? 11.867 3.423 29.620 1.00 43.82 265 PRO B CA 1
ATOM 9996 C C . PRO B 2 264 ? 12.313 4.693 30.324 1.00 44.45 265 PRO B C 1
ATOM 9997 O O . PRO B 2 264 ? 12.491 4.666 31.548 1.00 44.33 265 PRO B O 1
ATOM 10008 N N . TYR B 2 265 ? 12.500 5.800 29.604 1.00 38.19 266 TYR B N 1
ATOM 10009 C CA . TYR B 2 265 ? 12.974 7.034 30.218 1.00 37.69 266 TYR B CA 1
ATOM 10010 C C . TYR B 2 265 ? 12.108 8.225 29.827 1.00 36.78 266 TYR B C 1
ATOM 10011 O O . TYR B 2 265 ? 12.576 9.368 29.816 1.00 39.08 266 TYR B O 1
ATOM 10029 N N . SER B 2 266 ? 10.834 7.973 29.513 1.00 42.86 267 SER B N 1
ATOM 10030 C CA . SER B 2 266 ? 9.873 9.065 29.422 1.00 44.06 267 SER B CA 1
ATOM 10031 C C . SER B 2 266 ? 9.724 9.762 30.767 1.00 39.11 267 SER B C 1
ATOM 10032 O O . SER B 2 266 ? 9.517 10.978 30.816 1.00 37.91 267 SER B O 1
ATOM 10040 N N . PHE B 2 267 ? 9.834 9.009 31.859 1.00 41.92 268 PHE B N 1
ATOM 10041 C CA . PHE B 2 267 ? 9.891 9.562 33.206 1.00 44.05 268 PHE B CA 1
ATOM 10042 C C . PHE B 2 267 ? 11.353 9.645 33.641 1.00 44.40 268 PHE B C 1
ATOM 10043 O O . PHE B 2 267 ? 12.055 8.631 33.654 1.00 40.96 268 PHE B O 1
ATOM 10060 N N . ARG B 2 268 ? 11.806 10.846 33.985 1.00 43.03 269 ARG B N 1
ATOM 10061 C CA . ARG B 2 268 ? 13.138 11.055 34.539 1.00 36.54 269 ARG B CA 1
ATOM 10062 C C . ARG B 2 268 ? 12.997 11.568 35.967 1.00 37.21 269 ARG B C 1
ATOM 10063 O O . ARG B 2 268 ? 12.260 12.529 36.217 1.00 40.43 269 ARG B O 1
ATOM 10084 N N . ALA B 2 269 ? 13.687 10.921 36.893 1.00 41.59 270 ALA B N 1
ATOM 10085 C CA . ALA B 2 269 ? 13.721 11.314 38.300 1.00 37.62 270 ALA B CA 1
ATOM 10086 C C . ALA B 2 269 ? 15.118 11.853 38.594 1.00 42.64 270 ALA B C 1
ATOM 10087 O O . ALA B 2 269 ? 16.068 11.083 38.759 1.00 40.59 270 ALA B O 1
ATOM 10094 N N . LEU B 2 270 ? 15.240 13.175 38.649 1.00 38.78 271 LEU B N 1
ATOM 10095 C CA . LEU B 2 270 ? 16.512 13.837 38.907 1.00 41.83 271 LEU B CA 1
ATOM 10096 C C . LEU B 2 270 ? 16.571 14.221 40.380 1.00 39.94 271 LEU B C 1
ATOM 10097 O O . LEU B 2 270 ? 15.707 14.956 40.864 1.00 39.48 271 LEU B O 1
ATOM 10113 N N . LYS B 2 271 ? 17.582 13.725 41.089 1.00 38.29 272 LYS B N 1
ATOM 10114 C CA . LYS B 2 271 ? 17.728 14.073 42.495 1.00 43.07 272 LYS B CA 1
ATOM 10115 C C . LYS B 2 271 ? 18.255 15.499 42.620 1.00 42.06 272 LYS B C 1
ATOM 10116 O O . LYS B 2 271 ? 19.231 15.873 41.965 1.00 41.21 272 LYS B O 1
ATOM 10135 N N . MET B 2 272 ? 17.603 16.291 43.461 1.00 46.27 273 MET B N 1
ATOM 10136 C CA . MET B 2 272 ? 17.988 17.672 43.695 1.00 44.59 273 MET B CA 1
ATOM 10137 C C . MET B 2 272 ? 18.850 17.776 44.947 1.00 44.55 273 MET B C 1
ATOM 10138 O O . MET B 2 272 ? 18.820 16.913 45.827 1.00 45.47 273 MET B O 1
ATOM 10152 N N . GLY B 2 273 ? 19.621 18.857 45.016 1.00 50.18 274 GLY B N 1
ATOM 10153 C CA . GLY B 2 273 ? 20.368 19.156 46.215 1.00 49.38 274 GLY B CA 1
ATOM 10154 C C . GLY B 2 273 ? 19.493 19.776 47.283 1.00 47.61 274 GLY B C 1
ATOM 10155 O O . GLY B 2 273 ? 18.348 20.163 47.050 1.00 51.59 274 GLY B O 1
ATOM 10159 N N . GLY B 2 274 ? 20.049 19.863 48.486 1.00 47.09 275 GLY B N 1
ATOM 10160 C CA . GLY B 2 274 ? 19.373 20.506 49.590 1.00 46.57 275 GLY B CA 1
ATOM 10161 C C . GLY B 2 274 ? 19.416 22.016 49.470 1.00 48.98 275 GLY B C 1
ATOM 10162 O O . GLY B 2 274 ? 19.808 22.586 48.450 1.00 47.75 275 GLY B O 1
ATOM 10166 N N . ARG B 2 275 ? 18.995 22.676 50.548 1.00 52.18 276 ARG B N 1
ATOM 10167 C CA . ARG B 2 275 ? 19.032 24.131 50.600 1.00 50.30 276 ARG B CA 1
ATOM 10168 C C . ARG B 2 275 ? 20.439 24.639 50.308 1.00 49.00 276 ARG B C 1
ATOM 10169 O O . ARG B 2 275 ? 21.418 24.159 50.880 1.00 49.11 276 ARG B O 1
ATOM 10190 N N . LYS B 2 276 ? 20.531 25.608 49.403 1.00 43.94 277 LYS B N 1
ATOM 10191 C CA . LYS B 2 276 ? 21.809 26.235 49.096 1.00 49.88 277 LYS B CA 1
ATOM 10192 C C . LYS B 2 276 ? 22.120 27.323 50.115 1.00 49.24 277 LYS B C 1
ATOM 10193 O O . LYS B 2 276 ? 21.246 28.104 50.504 1.00 44.80 277 LYS B O 1
ATOM 10212 N N . LYS B 2 277 ? 23.380 27.370 50.550 1.00 55.01 278 LYS B N 1
ATOM 10213 C CA . LYS B 2 277 ? 23.771 28.324 51.579 1.00 61.01 278 LYS B CA 1
ATOM 10214 C C . LYS B 2 277 ? 23.662 29.760 51.086 1.00 60.16 278 LYS B C 1
ATOM 10215 O O . LYS B 2 277 ? 23.457 30.675 51.891 1.00 63.09 278 LYS B O 1
ATOM 10234 N N . ASP B 2 278 ? 23.779 29.978 49.778 1.00 47.84 279 ASP B N 1
ATOM 10235 C CA . ASP B 2 278 ? 23.763 31.317 49.206 1.00 53.80 279 ASP B CA 1
ATOM 10236 C C . ASP B 2 278 ? 22.497 31.589 48.395 1.00 46.90 279 ASP B C 1
ATOM 10237 O O . ASP B 2 278 ? 22.496 32.424 47.492 1.00 43.96 279 ASP B O 1
ATOM 10246 N N . CYS B 2 279 ? 21.403 30.892 48.709 1.00 50.58 280 CYS B N 1
ATOM 10247 C CA . CYS B 2 279 ? 20.169 31.084 47.960 1.00 44.06 280 CYS B CA 1
ATOM 10248 C C . CYS B 2 279 ? 19.588 32.462 48.245 1.00 41.20 280 CYS B C 1
ATOM 10249 O O . CYS B 2 279 ? 19.485 32.875 49.403 1.00 42.13 280 CYS B O 1
ATOM 10256 N N . PHE B 2 280 ? 19.194 33.163 47.180 1.00 37.35 281 PHE B N 1
ATOM 10257 C CA . PHE B 2 280 ? 18.627 34.500 47.322 1.00 41.95 281 PHE B CA 1
ATOM 10258 C C . PHE B 2 280 ? 17.495 34.534 48.342 1.00 39.55 281 PHE B C 1
ATOM 10259 O O . PHE B 2 280 ? 17.349 35.516 49.080 1.00 34.64 281 PHE B O 1
ATOM 10276 N N . ALA B 2 281 ? 16.695 33.467 48.409 1.00 33.37 282 ALA B N 1
ATOM 10277 C CA . ALA B 2 281 ? 15.476 33.463 49.207 1.00 34.23 282 ALA B CA 1
ATOM 10278 C C . ALA B 2 281 ? 15.638 32.779 50.560 1.00 40.25 282 ALA B C 1
ATOM 10279 O O . ALA B 2 281 ? 15.268 33.356 51.588 1.00 34.59 282 ALA B O 1
ATOM 10286 N N . CYS B 2 282 ? 16.164 31.550 50.583 1.00 42.86 283 CYS B N 1
ATOM 10287 C CA . CYS B 2 282 ? 16.251 30.774 51.812 1.00 44.25 283 CYS B CA 1
ATOM 10288 C C . CYS B 2 282 ? 17.670 30.651 52.348 1.00 44.58 283 CYS B C 1
ATOM 10289 O O . CYS B 2 282 ? 17.866 30.045 53.406 1.00 45.80 283 CYS B O 1
ATOM 10296 N N . GLY B 2 283 ? 18.658 31.220 51.667 1.00 47.32 284 GLY B N 1
ATOM 10297 C CA . GLY B 2 283 ? 20.039 31.058 52.055 1.00 49.63 284 GLY B CA 1
ATOM 10298 C C . GLY B 2 283 ? 20.454 31.965 53.196 1.00 52.40 284 GLY B C 1
ATOM 10299 O O . GLY B 2 283 ? 19.667 32.726 53.758 1.00 44.41 284 GLY B O 1
ATOM 10303 N N . GLU B 2 284 ? 21.738 31.867 53.539 1.00 49.06 285 GLU B N 1
ATOM 10304 C CA . GLU B 2 284 ? 22.310 32.704 54.584 1.00 56.78 285 GLU B CA 1
ATOM 10305 C C . GLU B 2 284 ? 22.284 34.167 54.160 1.00 57.22 285 GLU B C 1
ATOM 10306 O O . GLU B 2 284 ? 22.470 34.494 52.985 1.00 58.90 285 GLU B O 1
ATOM 10318 N N . ASN B 2 285 ? 22.040 35.048 55.128 1.00 54.36 286 ASN B N 1
ATOM 10319 C CA . ASN B 2 285 ? 22.051 36.493 54.898 1.00 58.88 286 ASN B CA 1
ATOM 10320 C C . ASN B 2 285 ? 21.006 36.919 53.871 1.00 54.00 286 ASN B C 1
ATOM 10321 O O . ASN B 2 285 ? 21.153 37.956 53.213 1.00 52.32 286 ASN B O 1
ATOM 10332 N N . SER B 2 286 ? 19.947 36.129 53.717 1.00 46.68 287 SER B N 1
ATOM 10333 C CA . SER B 2 286 ? 18.881 36.498 52.797 1.00 41.58 287 SER B CA 1
ATOM 10334 C C . SER B 2 286 ? 18.287 37.844 53.195 1.00 42.30 287 SER B C 1
ATOM 10335 O O . SER B 2 286 ? 18.073 38.122 54.377 1.00 43.77 287 SER B O 1
ATOM 10343 N N . THR B 2 287 ? 18.031 38.684 52.197 1.00 46.81 288 THR B N 1
ATOM 10344 C CA . THR B 2 287 ? 17.374 39.968 52.406 1.00 50.18 288 THR B CA 1
ATOM 10345 C C . THR B 2 287 ? 15.944 39.975 51.876 1.00 49.13 288 THR B C 1
ATOM 10346 O O . THR B 2 287 ? 15.298 41.029 51.866 1.00 45.43 288 THR B O 1
ATOM 10357 N N . LEU B 2 288 ? 15.441 38.827 51.428 1.00 44.76 289 LEU B N 1
ATOM 10358 C CA . LEU B 2 288 ? 14.048 38.714 51.024 1.00 46.53 289 LEU B CA 1
ATOM 10359 C C . LEU B 2 288 ? 13.151 38.807 52.251 1.00 42.21 289 LEU B C 1
ATOM 10360 O O . LEU B 2 288 ? 13.411 38.167 53.275 1.00 38.25 289 LEU B O 1
ATOM 10376 N N . THR B 2 289 ? 12.092 39.609 52.147 1.00 44.20 290 THR B N 1
ATOM 10377 C CA . THR B 2 289 ? 11.171 39.809 53.253 1.00 41.22 290 THR B CA 1
ATOM 10378 C C . THR B 2 289 ? 9.748 39.892 52.719 1.00 35.95 290 THR B C 1
ATOM 10379 O O . THR B 2 289 ? 9.522 40.142 51.534 1.00 31.90 290 THR B O 1
ATOM 10390 N N . LEU B 2 290 ? 8.785 39.683 53.620 1.00 33.79 291 LEU B N 1
ATOM 10391 C CA . LEU B 2 290 ? 7.378 39.815 53.248 1.00 34.86 291 LEU B CA 1
ATOM 10392 C C . LEU B 2 290 ? 7.040 41.254 52.875 1.00 36.02 291 LEU B C 1
ATOM 10393 O O . LEU B 2 290 ? 6.277 41.492 51.931 1.00 31.52 291 LEU B O 1
ATOM 10409 N N . ASP B 2 291 ? 7.609 42.228 53.598 1.00 41.70 292 ASP B N 1
ATOM 10410 C CA . ASP B 2 291 ? 7.406 43.629 53.245 1.00 43.64 292 ASP B CA 1
ATOM 10411 C C . ASP B 2 291 ? 7.942 43.924 51.850 1.00 42.51 292 ASP B C 1
ATOM 10412 O O . ASP B 2 291 ? 7.296 44.627 51.063 1.00 44.86 292 ASP B O 1
ATOM 10421 N N . GLY B 2 292 ? 9.127 43.403 51.526 1.00 38.19 293 GLY B N 1
ATOM 10422 C CA . GLY B 2 292 ? 9.689 43.646 50.210 1.00 35.79 293 GLY B CA 1
ATOM 10423 C C . GLY B 2 292 ? 8.806 43.112 49.100 1.00 34.18 293 GLY B C 1
ATOM 10424 O O . GLY B 2 292 ? 8.536 43.803 48.113 1.00 34.79 293 GLY B O 1
ATOM 10428 N N . ILE B 2 293 ? 8.345 41.870 49.245 1.00 31.98 294 ILE B N 1
ATOM 10429 C CA . ILE B 2 293 ? 7.505 41.264 48.216 1.00 38.32 294 ILE B CA 1
ATOM 10430 C C . ILE B 2 293 ? 6.268 42.116 47.969 1.00 36.41 294 ILE B C 1
ATOM 10431 O O . ILE B 2 293 ? 5.882 42.358 46.818 1.00 37.59 294 ILE B O 1
ATOM 10447 N N . LYS B 2 294 ? 5.634 42.593 49.042 1.00 45.23 295 LYS B N 1
ATOM 10448 C CA . LYS B 2 294 ? 4.460 43.447 48.892 1.00 50.86 295 LYS B CA 1
ATOM 10449 C C . LYS B 2 294 ? 4.780 44.715 48.111 1.00 52.38 295 LYS B C 1
ATOM 10450 O O . LYS B 2 294 ? 3.931 45.216 47.363 1.00 50.31 295 LY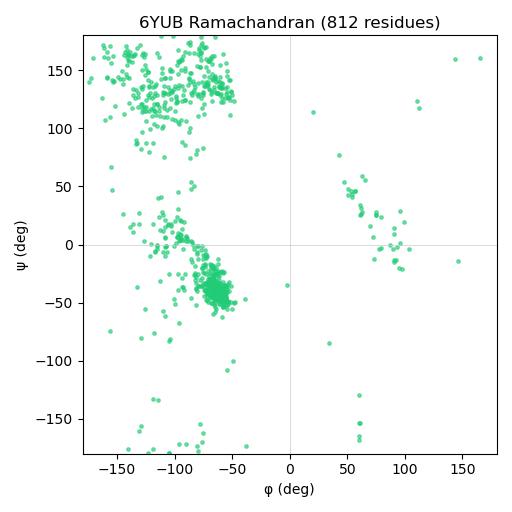S B O 1
ATOM 10469 N N . SER B 2 295 ? 5.989 45.248 48.270 1.00 42.62 296 SER B N 1
ATOM 10470 C CA . SER B 2 295 ? 6.347 46.549 47.726 1.00 43.52 296 SER B CA 1
ATOM 10471 C C . SER B 2 295 ? 7.027 46.465 46.367 1.00 47.23 296 SER B C 1
ATOM 10472 O O . SER B 2 295 ? 7.478 47.491 45.852 1.00 52.09 296 SER B O 1
ATOM 10480 N N . GLY B 2 296 ? 7.115 45.279 45.779 1.00 48.59 297 GLY B N 1
ATOM 10481 C CA . GLY B 2 296 ? 7.760 45.119 44.494 1.00 49.33 297 GLY B CA 1
ATOM 10482 C C . GLY B 2 296 ? 9.239 44.817 44.538 1.00 48.06 297 GLY B C 1
ATOM 10483 O O . GLY B 2 296 ? 9.907 44.935 43.504 1.00 50.13 297 GLY B O 1
ATOM 10487 N N . ASN B 2 297 ? 9.775 44.441 45.693 1.00 50.20 298 ASN B N 1
ATOM 10488 C CA . ASN B 2 297 ? 11.180 44.047 45.818 1.00 52.54 298 ASN B CA 1
ATOM 10489 C C . ASN B 2 297 ? 11.263 42.657 46.436 1.00 55.26 298 ASN B C 1
ATOM 10490 O O . ASN B 2 297 ? 11.053 42.514 47.656 1.00 52.86 298 ASN B O 1
ATOM 10501 N N . PRO B 2 298 ? 11.589 41.605 45.670 1.00 45.07 299 PRO B N 1
ATOM 10502 C CA . PRO B 2 298 ? 11.989 41.638 44.258 1.00 44.17 299 PRO B CA 1
ATOM 10503 C C . PRO B 2 298 ? 10.827 41.849 43.299 1.00 44.58 299 PRO B C 1
ATOM 10504 O O . PRO B 2 298 ? 9.669 41.861 43.711 1.00 42.89 299 PRO B O 1
ATOM 10515 N N . ASN B 2 299 ? 11.151 42.021 42.023 1.00 72.22 300 ASN B N 1
ATOM 10516 C CA . ASN B 2 299 ? 10.158 42.175 40.968 1.00 72.08 300 ASN B CA 1
ATOM 10517 C C . ASN B 2 299 ? 10.057 40.866 40.197 1.00 73.33 300 ASN B C 1
ATOM 10518 O O . ASN B 2 299 ? 11.065 40.352 39.702 1.00 75.07 300 ASN B O 1
ATOM 10529 N N . TYR B 2 300 ? 8.845 40.326 40.103 1.00 53.99 301 TYR B N 1
ATOM 10530 C CA . TYR B 2 300 ? 8.613 39.043 39.439 1.00 54.69 301 TYR B CA 1
ATOM 10531 C C . TYR B 2 300 ? 8.298 39.316 37.975 1.00 62.58 301 TYR B C 1
ATOM 10532 O O . TYR B 2 300 ? 7.141 39.415 37.566 1.00 60.87 301 TYR B O 1
ATOM 10550 N N . VAL B 2 301 ? 9.360 39.439 37.175 1.00 104.60 302 VAL B N 1
ATOM 10551 C CA . VAL B 2 301 ? 9.217 39.758 35.763 1.00 116.37 302 VAL B CA 1
ATOM 10552 C C . VAL B 2 301 ? 8.644 38.563 35.017 1.00 122.18 302 VAL B C 1
ATOM 10553 O O . VAL B 2 301 ? 9.013 37.408 35.272 1.00 125.83 302 VAL B O 1
ATOM 10566 N N . GLN B 2 302 ? 7.732 38.837 34.085 1.00 109.79 303 GLN B N 1
ATOM 10567 C CA . GLN B 2 302 ? 7.164 37.784 33.253 1.00 109.03 303 GLN B CA 1
ATOM 10568 C C . GLN B 2 302 ? 8.271 37.087 32.474 1.00 107.44 303 GLN B C 1
ATOM 10569 O O . GLN B 2 302 ? 9.017 37.729 31.727 1.00 110.52 303 GLN B O 1
ATOM 10573 N N . PHE B 2 303 ? 8.378 35.774 32.651 1.00 103.38 304 PHE B N 1
ATOM 10574 C CA . PHE B 2 303 ? 9.438 35.001 32.017 1.00 98.40 304 PHE B CA 1
ATOM 10575 C C . PHE B 2 303 ? 8.936 34.320 30.750 1.00 99.74 304 PHE B C 1
ATOM 10576 O O . PHE B 2 303 ? 9.727 33.909 29.901 1.00 100.56 304 PHE B O 1
ATOM 10593 N N . ASP C 3 1 ? 5.057 25.600 10.643 1.00 89.14 318 ASP C N 1
ATOM 10594 C CA . ASP C 3 1 ? 6.512 25.601 10.578 1.00 85.07 318 ASP C CA 1
ATOM 10595 C C . ASP C 3 1 ? 7.051 24.292 10.009 1.00 79.88 318 ASP C C 1
ATOM 10596 O O . ASP C 3 1 ? 8.263 24.114 9.883 1.00 79.51 318 ASP C O 1
ATOM 10604 N N . ARG C 3 2 ? 6.145 23.381 9.666 1.00 80.14 319 ARG C N 1
ATOM 10605 C CA . ARG C 3 2 ? 6.521 22.100 9.090 1.00 72.56 319 ARG C CA 1
ATOM 10606 C C . ARG C 3 2 ? 5.614 21.801 7.906 1.00 65.95 319 ARG C C 1
ATOM 10607 O O . ARG C 3 2 ? 4.553 22.407 7.741 1.00 66.39 319 ARG C O 1
ATOM 10628 N N . ILE C 3 3 ? 6.046 20.853 7.078 1.00 79.12 320 ILE C N 1
ATOM 10629 C CA . ILE C 3 3 ? 5.264 20.411 5.929 1.00 75.61 320 ILE C CA 1
ATOM 10630 C C . ILE C 3 3 ? 5.573 18.944 5.679 1.00 73.03 320 ILE C C 1
ATOM 10631 O O . ILE C 3 3 ? 6.709 18.495 5.861 1.00 74.39 320 ILE C O 1
ATOM 10647 N N . THR C 3 4 ? 4.557 18.197 5.263 1.00 63.67 321 THR C N 1
ATOM 10648 C CA . THR C 3 4 ? 4.725 16.787 4.960 1.00 63.05 321 THR C CA 1
ATOM 10649 C C . THR C 3 4 ? 5.410 16.612 3.607 1.00 62.14 321 THR C C 1
ATOM 10650 O O . THR C 3 4 ? 5.407 17.507 2.758 1.00 62.67 321 THR C O 1
ATOM 10661 N N . ALA C 3 5 ? 6.008 15.435 3.416 1.00 64.38 322 ALA C N 1
ATOM 10662 C CA . ALA C 3 5 ? 6.659 15.140 2.145 1.00 68.56 322 ALA C CA 1
ATOM 10663 C C . ALA C 3 5 ? 5.666 15.205 0.992 1.00 73.72 322 ALA C C 1
ATOM 10664 O O . ALA C 3 5 ? 5.978 15.742 -0.078 1.00 71.84 322 ALA C O 1
ATOM 10671 N N . THR C 3 6 ? 4.461 14.667 1.191 1.00 94.42 323 THR C N 1
ATOM 10672 C CA . THR C 3 6 ? 3.448 14.702 0.143 1.00 99.78 323 THR C CA 1
ATOM 10673 C C . THR C 3 6 ? 3.010 16.132 -0.149 1.00 101.27 323 THR C C 1
ATOM 10674 O O . THR C 3 6 ? 2.945 16.547 -1.312 1.00 106.30 323 THR C O 1
ATOM 10685 N N . ALA C 3 7 ? 2.699 16.902 0.898 1.00 72.67 324 ALA C N 1
ATOM 10686 C CA . ALA C 3 7 ? 2.260 18.278 0.698 1.00 69.68 324 ALA C CA 1
ATOM 10687 C C . ALA C 3 7 ? 3.332 19.102 -0.003 1.00 68.81 324 ALA C C 1
ATOM 10688 O O . ALA C 3 7 ? 3.029 19.889 -0.907 1.00 70.89 324 ALA C O 1
ATOM 10695 N N . TYR C 3 8 ? 4.594 18.937 0.402 1.00 73.56 325 TYR C N 1
ATOM 10696 C CA . TYR C 3 8 ? 5.677 19.670 -0.244 1.00 70.48 325 TYR C CA 1
ATOM 10697 C C . TYR C 3 8 ? 5.787 19.300 -1.717 1.00 71.29 325 TYR C C 1
ATOM 10698 O O . TYR C 3 8 ? 6.050 20.162 -2.564 1.00 70.99 325 TYR C O 1
ATOM 10716 N N . ASN C 3 9 ? 5.593 18.019 -2.044 1.00 69.61 326 ASN C N 1
ATOM 10717 C CA . ASN C 3 9 ? 5.631 17.601 -3.440 1.00 72.77 326 ASN C CA 1
ATOM 10718 C C . ASN C 3 9 ? 4.407 18.104 -4.196 1.00 75.48 326 ASN C C 1
ATOM 10719 O O . ASN C 3 9 ? 4.520 18.558 -5.340 1.00 77.01 326 ASN C O 1
ATOM 10730 N N . GLU C 3 10 ? 3.228 18.034 -3.571 1.00 74.30 327 GLU C N 1
ATOM 10731 C CA . GLU C 3 10 ? 2.017 18.522 -4.219 1.00 77.06 327 GLU C CA 1
ATOM 10732 C C . GLU C 3 10 ? 2.072 20.030 -4.426 1.00 79.83 327 GLU C C 1
ATOM 10733 O O . GLU C 3 10 ? 1.678 20.531 -5.486 1.00 82.74 327 GLU C O 1
ATOM 10737 N N . LYS C 3 11 ? 2.560 20.773 -3.428 1.00 89.72 328 LYS C N 1
ATOM 10738 C CA . LYS C 3 11 ? 2.633 22.223 -3.562 1.00 92.89 328 LYS C CA 1
ATOM 10739 C C . LYS C 3 11 ? 3.739 22.644 -4.521 1.00 96.35 328 LYS C C 1
ATOM 10740 O O . LYS C 3 11 ? 3.667 23.731 -5.107 1.00 97.28 328 LYS C O 1
ATOM 10759 N N . ARG C 3 12 ? 4.767 21.809 -4.695 1.00 101.25 329 ARG C N 1
ATOM 10760 C CA . ARG C 3 12 ? 5.780 22.092 -5.706 1.00 103.37 329 ARG C CA 1
ATOM 10761 C C . ARG C 3 12 ? 5.226 21.867 -7.108 1.00 103.62 329 ARG C C 1
ATOM 10762 O O . ARG C 3 12 ? 5.488 22.658 -8.021 1.00 110.88 329 ARG C O 1
ATOM 10783 N N . ARG C 3 13 ? 4.465 20.786 -7.300 1.00 79.98 330 ARG C N 1
ATOM 10784 C CA . ARG C 3 13 ? 3.926 20.488 -8.622 1.00 83.01 330 ARG C CA 1
ATOM 10785 C C . ARG C 3 13 ? 2.885 21.515 -9.046 1.00 87.67 330 ARG C C 1
ATOM 10786 O O . ARG C 3 13 ? 2.780 21.831 -10.236 1.00 91.40 330 ARG C O 1
ATOM 10793 N N . ASN C 3 14 ? 2.114 22.040 -8.102 1.00 100.73 331 ASN C N 1
ATOM 10794 C CA . ASN C 3 14 ? 1.243 23.171 -8.364 1.00 102.70 331 ASN C CA 1
ATOM 10795 C C . ASN C 3 14 ? 1.974 24.449 -7.943 1.00 100.68 331 ASN C C 1
ATOM 10796 O O . ASN C 3 14 ? 3.165 24.434 -7.614 1.00 98.21 331 ASN C O 1
ATOM 10807 N N . GLY C 3 15 ? 1.257 25.572 -7.947 1.00 100.00 332 GLY C N 1
ATOM 10808 C CA . GLY C 3 15 ? 1.888 26.858 -7.736 1.00 98.72 332 GLY C CA 1
ATOM 10809 C C . GLY C 3 15 ? 1.923 27.363 -6.312 1.00 96.95 332 GLY C C 1
ATOM 10810 O O . GLY C 3 15 ? 2.530 28.410 -6.067 1.00 95.17 332 GLY C O 1
ATOM 10814 N N . GLU C 3 16 ? 1.313 26.646 -5.361 1.00 108.39 333 GLU C N 1
ATOM 10815 C CA . GLU C 3 16 ? 1.205 27.154 -3.999 1.00 110.30 333 GLU C CA 1
ATOM 10816 C C . GLU C 3 16 ? 2.569 27.506 -3.413 1.00 108.88 333 GLU C C 1
ATOM 10817 O O . GLU C 3 16 ? 2.691 28.468 -2.645 1.00 109.22 333 GLU C O 1
ATOM 10821 N N . LEU C 3 17 ? 3.605 26.739 -3.760 1.00 110.99 334 LEU C N 1
ATOM 10822 C CA . LEU C 3 17 ? 4.956 26.928 -3.224 1.00 107.70 334 LEU C CA 1
ATOM 10823 C C . LEU C 3 17 ? 5.929 27.004 -4.396 1.00 107.48 334 LEU C C 1
ATOM 10824 O O . LEU C 3 17 ? 6.362 25.975 -4.922 1.00 107.26 334 LEU C O 1
ATOM 10840 N N . GLY C 3 18 ? 6.270 28.228 -4.806 1.00 98.68 335 GLY C N 1
ATOM 10841 C CA . GLY C 3 18 ? 7.196 28.434 -5.898 1.00 99.88 335 GLY C CA 1
ATOM 10842 C C . GLY C 3 18 ? 8.308 29.383 -5.500 1.00 101.22 335 GLY C C 1
ATOM 10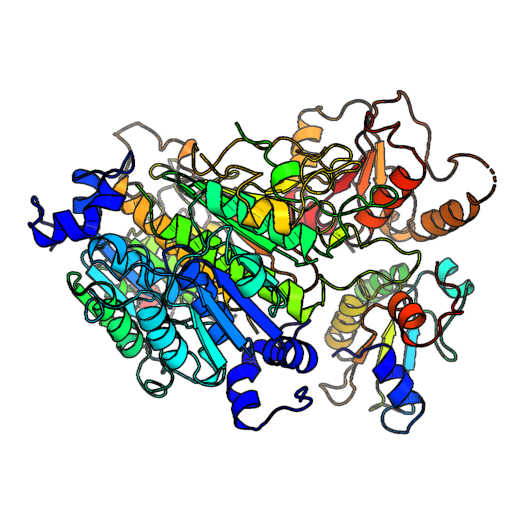843 O O . GLY C 3 18 ? 8.204 30.118 -4.519 1.00 101.13 335 GLY C O 1
ATOM 10847 N N . GLU C 3 19 ? 9.382 29.359 -6.293 1.00 120.64 336 GLU C N 1
ATOM 10848 C CA . GLU C 3 19 ? 10.595 30.118 -6.010 1.00 117.38 336 GLU C CA 1
ATOM 10849 C C . GLU C 3 19 ? 10.977 30.045 -4.533 1.00 111.10 336 GLU C C 1
ATOM 10850 O O . GLU C 3 19 ? 10.758 31.002 -3.780 1.00 110.31 336 GLU C O 1
ATOM 10862 N N . HIS C 3 20 ? 11.560 28.922 -4.114 1.00 92.66 337 HIS C N 1
ATOM 10863 C CA . HIS C 3 20 ? 12.003 28.742 -2.738 1.00 86.74 337 HIS C CA 1
ATOM 10864 C C . HIS C 3 20 ? 13.418 28.176 -2.731 1.00 87.26 337 HIS C C 1
ATOM 10865 O O . HIS C 3 20 ? 13.953 27.755 -3.762 1.00 88.10 337 HIS C O 1
ATOM 10879 N N . ILE C 3 21 ? 14.027 28.176 -1.549 1.00 76.47 338 ILE C N 1
ATOM 10880 C CA . ILE C 3 21 ? 15.345 27.593 -1.340 1.00 80.44 338 ILE C CA 1
ATOM 10881 C C . ILE C 3 21 ? 15.191 26.280 -0.581 1.00 79.27 338 ILE C C 1
ATOM 10882 O O . ILE C 3 21 ? 14.432 26.198 0.389 1.00 77.74 338 ILE C O 1
ATOM 10887 N N . LEU C 3 22 ? 15.906 25.255 -1.033 1.00 71.34 339 LEU C N 1
ATOM 10888 C CA . LEU C 3 22 ? 15.819 23.918 -0.458 1.00 70.99 339 LEU C CA 1
ATOM 10889 C C . LEU C 3 22 ? 17.185 23.525 0.082 1.00 79.50 339 LEU C C 1
ATOM 10890 O O . LEU C 3 22 ? 18.149 23.412 -0.683 1.00 83.72 339 LEU C O 1
ATOM 10906 N N . LEU C 3 23 ? 17.262 23.312 1.392 1.00 66.69 340 LEU C N 1
ATOM 10907 C CA . LEU C 3 23 ? 18.512 22.989 2.068 1.00 75.33 340 LEU C CA 1
ATOM 10908 C C . LEU C 3 23 ? 18.489 21.529 2.503 1.00 75.02 340 LEU C C 1
ATOM 10909 O O . LEU C 3 23 ? 17.594 21.112 3.246 1.00 73.89 340 LEU C O 1
ATOM 10925 N N . ASP C 3 24 ? 19.473 20.760 2.039 1.00 72.82 341 ASP C N 1
ATOM 10926 C CA . ASP C 3 24 ? 19.646 19.364 2.431 1.00 74.75 341 ASP C CA 1
ATOM 10927 C C . ASP C 3 24 ? 20.781 19.308 3.450 1.00 76.44 341 ASP C C 1
ATOM 10928 O O . ASP C 3 24 ? 21.952 19.476 3.095 1.00 79.67 341 ASP C O 1
ATOM 10937 N N . THR C 3 25 ? 20.434 19.067 4.712 1.00 61.54 342 THR C N 1
ATOM 10938 C CA . THR C 3 25 ? 21.381 19.177 5.813 1.00 62.03 342 THR C CA 1
ATOM 10939 C C . THR C 3 25 ? 22.119 17.878 6.113 1.00 61.76 342 THR C C 1
ATOM 10940 O O . THR C 3 25 ? 22.838 17.809 7.115 1.00 63.41 342 THR C O 1
ATOM 10951 N N . ARG C 3 26 ? 21.964 16.853 5.283 1.00 91.43 343 ARG C N 1
ATOM 10952 C CA . ARG C 3 26 ? 22.697 15.617 5.500 1.00 91.36 343 ARG C CA 1
ATOM 10953 C C . ARG C 3 26 ? 24.191 15.842 5.270 1.00 92.75 343 ARG C C 1
ATOM 10954 O O . ARG C 3 26 ? 24.614 16.823 4.652 1.00 94.95 343 ARG C O 1
ATOM 10975 N N . GLU C 3 27 ? 24.994 14.916 5.781 1.00 75.74 344 GLU C N 1
ATOM 10976 C CA . GLU C 3 27 ? 26.435 14.999 5.598 1.00 78.01 344 GLU C CA 1
ATOM 10977 C C . GLU C 3 27 ? 26.795 14.732 4.138 1.00 82.94 344 GLU C C 1
ATOM 10978 O O . GLU C 3 27 ? 26.035 14.120 3.381 1.00 80.16 344 GLU C O 1
ATOM 10990 N N . LYS C 3 28 ? 27.981 15.210 3.748 1.00 69.13 345 LYS C N 1
ATOM 10991 C CA . LYS C 3 28 ? 28.389 15.165 2.348 1.00 79.95 345 LYS C CA 1
ATOM 10992 C C . LYS C 3 28 ? 28.223 13.768 1.761 1.00 94.28 345 LYS C C 1
ATOM 10993 O O . LYS C 3 28 ? 27.634 13.599 0.687 1.00 98.65 345 LYS C O 1
ATOM 10997 N N . GLU C 3 29 ? 28.736 12.752 2.455 1.00 102.38 346 GLU C N 1
ATOM 10998 C CA . GLU C 3 29 ? 28.655 11.386 1.946 1.00 124.27 346 GLU C CA 1
ATOM 10999 C C . GLU C 3 29 ? 27.211 10.992 1.654 1.00 105.87 346 GLU C C 1
ATOM 11000 O O . GLU C 3 29 ? 26.912 10.406 0.608 1.00 106.98 346 GLU C O 1
ATOM 11012 N N . HIS C 3 30 ? 26.295 11.301 2.577 1.00 79.21 347 HIS C N 1
ATOM 11013 C CA . HIS C 3 30 ? 24.890 10.972 2.357 1.00 65.89 347 HIS C CA 1
ATOM 11014 C C . HIS C 3 30 ? 24.317 11.755 1.181 1.00 71.90 347 HIS C C 1
ATOM 11015 O O . HIS C 3 30 ? 23.566 11.205 0.368 1.00 82.82 347 HIS C O 1
ATOM 11029 N N . PHE C 3 31 ? 24.662 13.040 1.074 1.00 110.88 348 PHE C N 1
ATOM 11030 C CA . PHE C 3 31 ? 24.127 13.873 0.004 1.00 120.91 348 PHE C CA 1
ATOM 11031 C C . PHE C 3 31 ? 24.580 13.412 -1.374 1.00 113.81 348 PHE C C 1
ATOM 11032 O O . PHE C 3 31 ? 23.907 13.712 -2.366 1.00 122.17 348 PHE C O 1
ATOM 11049 N N . SER C 3 32 ? 25.700 12.690 -1.463 1.00 92.29 349 SER C N 1
ATOM 11050 C CA . SER C 3 32 ? 26.187 12.223 -2.754 1.00 93.15 349 SER C CA 1
ATOM 11051 C C . SER C 3 32 ? 25.398 11.031 -3.280 1.00 89.86 349 SER C C 1
ATOM 11052 O O . SER C 3 32 ? 25.427 10.770 -4.487 1.00 92.39 349 SER C O 1
ATOM 11060 N N . PHE C 3 33 ? 24.697 10.305 -2.404 1.00 121.37 350 PHE C N 1
ATOM 11061 C CA . PHE C 3 33 ? 23.923 9.149 -2.841 1.00 113.17 350 PHE C CA 1
ATOM 11062 C C . PHE C 3 33 ? 22.737 9.554 -3.706 1.00 105.84 350 PHE C C 1
ATOM 11063 O O . PHE C 3 33 ? 22.323 8.790 -4.586 1.00 107.12 350 PHE C O 1
ATOM 11080 N N . GLY C 3 34 ? 22.186 10.732 -3.472 1.00 81.49 351 GLY C N 1
ATOM 11081 C CA . GLY C 3 34 ? 20.990 11.179 -4.152 1.00 76.17 351 GLY C CA 1
ATOM 11082 C C . GLY C 3 34 ? 20.391 12.364 -3.438 1.00 73.60 351 GLY C C 1
ATOM 11083 O O . GLY C 3 34 ? 20.658 12.623 -2.263 1.00 71.05 351 GLY C O 1
ATOM 11087 N N . SER C 3 35 ? 19.557 13.101 -4.166 1.00 89.71 352 SER C N 1
ATOM 11088 C CA . SER C 3 35 ? 19.049 14.363 -3.655 1.00 87.37 352 SER C CA 1
ATOM 11089 C C . SER C 3 35 ? 17.706 14.690 -4.284 1.00 86.96 352 SER C C 1
ATOM 11090 O O . SER C 3 35 ? 17.318 14.123 -5.308 1.00 88.47 352 SER C O 1
ATOM 11098 N N . ILE C 3 36 ? 16.995 15.607 -3.643 1.00 84.68 353 ILE C N 1
ATOM 11099 C CA . ILE C 3 36 ? 15.809 16.218 -4.247 1.00 85.21 353 ILE C CA 1
ATOM 11100 C C . ILE C 3 36 ? 16.269 17.219 -5.303 1.00 81.19 353 ILE C C 1
ATOM 11101 O O . ILE C 3 36 ? 17.117 18.072 -5.001 1.00 82.49 353 ILE C O 1
ATOM 11117 N N . PRO C 3 37 ? 15.757 17.150 -6.531 1.00 89.96 354 PRO C N 1
ATOM 11118 C CA . PRO C 3 37 ? 16.239 18.065 -7.574 1.00 87.87 354 PRO C CA 1
ATOM 11119 C C . PRO C 3 37 ? 16.153 19.517 -7.127 1.00 80.44 354 PRO C C 1
ATOM 11120 O O . PRO C 3 37 ? 15.095 19.999 -6.712 1.00 75.40 354 PRO C O 1
ATOM 11131 N N . GLY C 3 38 ? 17.283 20.214 -7.210 1.00 80.62 355 GLY C N 1
ATOM 11132 C CA . GLY C 3 38 ? 17.357 21.599 -6.803 1.00 80.51 355 GLY C CA 1
ATOM 11133 C C . GLY C 3 38 ? 17.741 21.829 -5.361 1.00 80.04 355 GLY C C 1
ATOM 11134 O O . GLY C 3 38 ? 17.660 22.972 -4.892 1.00 81.23 355 GLY C O 1
ATOM 11138 N N . ALA C 3 39 ? 18.155 20.789 -4.643 1.00 76.29 356 ALA C N 1
ATOM 11139 C CA . ALA C 3 39 ? 18.540 20.915 -3.245 1.00 76.71 356 ALA C CA 1
ATOM 11140 C C . ALA C 3 39 ? 20.036 21.181 -3.142 1.00 80.79 356 ALA C C 1
ATOM 11141 O O . ALA C 3 39 ? 20.841 20.501 -3.787 1.00 81.36 356 ALA C O 1
ATOM 11148 N N . VAL C 3 40 ? 20.402 22.171 -2.330 1.00 98.62 357 VAL C N 1
ATOM 11149 C CA . VAL C 3 40 ? 21.799 22.509 -2.078 1.00 103.27 357 VAL C CA 1
ATOM 11150 C C . VAL C 3 40 ? 22.206 21.902 -0.743 1.00 97.65 357 VAL C C 1
ATOM 11151 O O . VAL C 3 40 ? 21.473 22.015 0.249 1.00 99.08 357 VAL C O 1
ATOM 11164 N N . ASN C 3 41 ? 23.371 21.262 -0.715 1.00 80.02 358 ASN C N 1
ATOM 11165 C CA . ASN C 3 41 ? 23.838 20.585 0.486 1.00 70.21 358 ASN C CA 1
ATOM 11166 C C . ASN C 3 41 ? 24.415 21.592 1.472 1.00 66.56 358 ASN C C 1
ATOM 11167 O O . ASN C 3 41 ? 25.253 22.422 1.109 1.00 66.84 358 ASN C O 1
ATOM 11178 N N . VAL C 3 42 ? 23.960 21.517 2.718 1.00 66.63 359 VAL C N 1
ATOM 11179 C CA . VAL C 3 42 ? 24.505 22.333 3.801 1.00 69.46 359 VAL C CA 1
ATOM 11180 C C . VAL C 3 42 ? 24.769 21.409 4.985 1.00 66.76 359 VAL C C 1
ATOM 11181 O O . VAL C 3 42 ? 23.900 21.250 5.855 1.00 66.46 359 VAL C O 1
ATOM 11194 N N . PRO C 3 43 ? 25.941 20.780 5.058 1.00 70.90 360 PRO C N 1
ATOM 11195 C CA . PRO C 3 43 ? 26.178 19.773 6.102 1.00 69.53 360 PRO C CA 1
ATOM 11196 C C . PRO C 3 43 ? 25.814 20.272 7.493 1.00 67.05 360 PRO C C 1
ATOM 11197 O O . PRO C 3 43 ? 26.246 21.342 7.927 1.00 68.00 360 PRO C O 1
ATOM 11208 N N . PHE C 3 44 ? 25.003 19.474 8.193 1.00 58.83 361 PHE C N 1
ATOM 11209 C CA . PHE C 3 44 ? 24.594 19.819 9.551 1.00 58.84 361 PHE C CA 1
ATOM 11210 C C . PHE C 3 44 ? 25.805 20.011 10.455 1.00 60.30 361 PHE C C 1
ATOM 11211 O O . PHE C 3 44 ? 25.860 20.969 11.236 1.00 59.51 361 PHE C O 1
ATOM 11228 N N . SER C 3 45 ? 26.796 19.124 10.349 1.00 64.20 362 SER C N 1
ATOM 11229 C CA . SER C 3 45 ? 27.970 19.210 11.211 1.00 71.10 362 SER C CA 1
ATOM 11230 C C . SER C 3 45 ? 28.659 20.563 11.072 1.00 72.54 362 SER C C 1
ATOM 11231 O O . SER C 3 45 ? 29.002 21.204 12.074 1.00 72.82 362 SER C O 1
ATOM 11239 N N . LYS C 3 46 ? 28.873 21.015 9.834 1.00 83.19 363 LYS C N 1
ATOM 11240 C CA . LYS C 3 46 ? 29.507 22.310 9.614 1.00 84.98 363 LYS C CA 1
ATOM 11241 C C . LYS C 3 46 ? 28.544 23.465 9.860 1.00 83.21 363 LYS C C 1
ATOM 11242 O O . LYS C 3 46 ? 28.979 24.560 10.237 1.00 85.94 363 LYS C O 1
ATOM 11246 N N . PHE C 3 47 ? 27.245 23.242 9.656 1.00 74.59 364 PHE C N 1
ATOM 11247 C CA . PHE C 3 47 ? 26.259 24.300 9.856 1.00 72.54 364 PHE C CA 1
ATOM 11248 C C . PHE C 3 47 ? 26.296 24.826 11.285 1.00 73.43 364 PHE C C 1
ATOM 11249 O O . PHE C 3 47 ? 26.337 26.041 11.511 1.00 76.11 364 PHE C O 1
ATOM 11266 N N . LEU C 3 48 ? 26.288 23.922 12.268 1.00 72.12 365 LEU C N 1
ATOM 11267 C CA . LEU C 3 48 ? 26.250 24.350 13.662 1.00 75.98 365 LEU C CA 1
ATOM 11268 C C . LEU C 3 48 ? 27.515 25.106 14.047 1.00 77.37 365 LEU C C 1
ATOM 11269 O O . LEU C 3 48 ? 27.457 26.078 14.809 1.00 78.29 365 LEU C O 1
ATOM 11285 N N . VAL C 3 49 ? 28.670 24.673 13.539 1.00 79.09 366 VAL C N 1
ATOM 11286 C CA . VAL C 3 49 ? 29.925 25.331 13.886 1.00 81.09 366 VAL C CA 1
ATOM 11287 C C . VAL C 3 49 ? 29.973 26.731 13.288 1.00 83.29 366 VAL C C 1
ATOM 11288 O O . VAL C 3 49 ? 30.268 27.711 13.983 1.00 87.21 366 VAL C O 1
ATOM 11301 N N . LYS C 3 50 ? 29.684 26.848 11.989 1.00 84.40 367 LYS C N 1
ATOM 11302 C CA . LYS C 3 50 ? 29.653 28.161 11.358 1.00 87.03 367 LYS C CA 1
ATOM 11303 C C . LYS C 3 50 ? 28.594 29.056 11.988 1.00 87.20 367 LYS C C 1
ATOM 11304 O O . LYS C 3 50 ? 28.760 30.281 12.028 1.00 90.37 367 LYS C O 1
ATOM 11308 N N . ALA C 3 51 ? 27.507 28.467 12.491 1.00 82.22 368 ALA C N 1
ATOM 11309 C CA . ALA C 3 51 ? 26.436 29.265 13.076 1.00 85.42 368 ALA C CA 1
ATOM 11310 C C . ALA C 3 51 ? 26.857 29.865 14.413 1.00 91.91 368 ALA C C 1
ATOM 11311 O O . ALA C 3 51 ? 26.505 31.010 14.723 1.00 93.59 368 ALA C O 1
ATOM 11318 N N . SER C 3 52 ? 27.607 29.110 15.219 1.00 93.92 369 SER C N 1
ATOM 11319 C CA . SER C 3 52 ? 27.996 29.598 16.536 1.00 101.83 369 SER C CA 1
ATOM 11320 C C . SER C 3 52 ? 29.130 30.612 16.445 1.00 106.52 369 SER C C 1
ATOM 11321 O O . SER C 3 52 ? 29.173 31.570 17.225 1.00 110.89 369 SER C O 1
ATOM 11329 N N . SER C 3 53 ? 30.059 30.419 15.504 1.00 102.81 370 SER C N 1
ATOM 11330 C CA . SER C 3 53 ? 31.147 31.371 15.321 1.00 105.86 370 SER C CA 1
ATOM 11331 C C . SER C 3 53 ? 30.650 32.728 14.840 1.00 105.66 370 SER C C 1
ATOM 11332 O O . SER C 3 53 ? 31.359 33.728 15.004 1.00 107.89 370 SER C O 1
ATOM 11340 N N . ILE C 3 54 ? 29.456 32.786 14.248 1.00 112.61 371 ILE C N 1
ATOM 11341 C CA . ILE C 3 54 ? 28.885 34.063 13.837 1.00 111.48 371 ILE C CA 1
ATOM 11342 C C . ILE C 3 54 ? 28.214 34.760 15.014 1.00 111.84 371 ILE C C 1
ATOM 11343 O O . ILE C 3 54 ? 28.111 35.993 15.031 1.00 113.93 371 ILE C O 1
ATOM 11359 N N . LYS C 3 55 ? 27.758 34.002 16.007 1.00 112.79 372 LYS C N 1
ATOM 11360 C CA . LYS C 3 55 ? 27.111 34.578 17.179 1.00 115.86 372 LYS C CA 1
ATOM 11361 C C . LYS C 3 55 ? 28.122 34.811 18.298 1.00 118.97 372 LYS C C 1
ATOM 11362 O O . LYS C 3 55 ? 29.204 35.351 18.068 1.00 121.87 372 LYS C O 1
ATOM 11366 N N . SER C 3 71 ? 11.925 37.100 -3.722 1.00 123.12 388 SER C N 1
ATOM 11367 C CA . SER C 3 71 ? 13.276 36.577 -3.559 1.00 124.26 388 SER C CA 1
ATOM 11368 C C . SER C 3 71 ? 13.734 36.740 -2.114 1.00 128.04 388 SER C C 1
ATOM 11369 O O . SER C 3 71 ? 14.466 35.900 -1.587 1.00 125.67 388 SER C O 1
ATOM 11374 N N . ASP C 3 72 ? 13.307 37.831 -1.481 1.00 101.64 389 ASP C N 1
ATOM 11375 C CA . ASP C 3 72 ? 13.557 38.055 -0.061 1.00 108.49 389 ASP C CA 1
ATOM 11376 C C . ASP C 3 72 ? 12.381 37.651 0.813 1.00 113.38 389 ASP C C 1
ATOM 11377 O O . ASP C 3 72 ? 12.572 37.341 1.992 1.00 111.71 389 ASP C O 1
ATOM 11381 N N . GLU C 3 73 ? 11.165 37.661 0.262 1.00 134.96 390 GLU C N 1
ATOM 11382 C CA . GLU C 3 73 ? 9.998 37.088 0.917 1.00 135.39 390 GLU C CA 1
ATOM 11383 C C . GLU C 3 73 ? 9.776 35.632 0.518 1.00 125.39 390 GLU C C 1
ATOM 11384 O O . GLU C 3 73 ? 8.664 35.115 0.674 1.00 125.39 390 GLU C O 1
ATOM 11388 N N . ALA C 3 74 ? 10.827 34.953 -0.010 1.00 109.77 391 ALA C N 1
ATOM 11389 C CA . ALA C 3 74 ? 10.740 33.586 -0.500 1.00 96.21 391 ALA C CA 1
ATOM 11390 C C . ALA C 3 74 ? 10.936 32.592 0.640 1.00 88.66 391 ALA C C 1
ATOM 11391 O O . ALA C 3 74 ? 11.683 32.861 1.586 1.00 87.28 391 ALA C O 1
ATOM 11398 N N . PRO C 3 75 ? 10.284 31.434 0.586 1.00 87.29 392 PRO C N 1
ATOM 11399 C CA . PRO C 3 75 ? 10.384 30.483 1.696 1.00 83.58 392 PRO C CA 1
ATOM 11400 C C . PRO C 3 75 ? 11.690 29.702 1.671 1.00 80.80 392 PRO C C 1
ATOM 11401 O O . PRO C 3 75 ? 12.396 29.633 0.662 1.00 79.15 392 PRO C O 1
ATOM 11412 N N . ILE C 3 76 ? 11.999 29.106 2.820 1.00 83.47 393 ILE C N 1
ATOM 11413 C CA . ILE C 3 76 ? 13.135 28.207 2.973 1.00 83.07 393 ILE C CA 1
ATOM 11414 C C . ILE C 3 76 ? 12.609 26.866 3.465 1.00 78.67 393 ILE C C 1
ATOM 11415 O O . ILE C 3 76 ? 11.770 26.814 4.372 1.00 76.00 393 ILE C O 1
ATOM 11431 N N . VAL C 3 77 ? 13.098 25.784 2.864 1.00 81.60 394 VAL C N 1
ATOM 11432 C CA . VAL C 3 77 ? 12.696 24.430 3.224 1.00 80.83 394 VAL C CA 1
ATOM 11433 C C . VAL C 3 77 ? 13.942 23.646 3.613 1.00 82.96 394 VAL C C 1
ATOM 11434 O O . VAL C 3 77 ? 14.926 23.622 2.863 1.00 83.58 394 VAL C O 1
ATOM 11447 N N . VAL C 3 78 ? 13.895 23.010 4.779 1.00 88.95 395 VAL C N 1
ATOM 11448 C CA . VAL C 3 78 ? 14.989 22.184 5.273 1.00 87.10 395 VAL C CA 1
ATOM 11449 C C . VAL C 3 78 ? 14.542 20.730 5.249 1.00 84.26 395 VAL C C 1
ATOM 11450 O O . VAL C 3 78 ? 13.361 20.417 5.432 1.00 85.99 395 VAL C O 1
ATOM 11463 N N . VAL C 3 79 ? 15.494 19.835 5.013 1.00 70.98 396 VAL C N 1
ATOM 11464 C CA . VAL C 3 79 ? 15.210 18.404 5.001 1.00 67.33 396 VAL C CA 1
ATOM 11465 C C . VAL C 3 79 ? 16.483 17.659 5.371 1.00 66.06 396 VAL C C 1
ATOM 11466 O O . VAL C 3 79 ?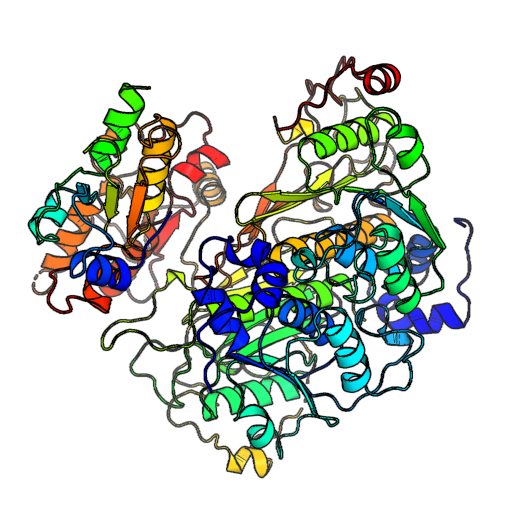 17.581 18.023 4.939 1.00 65.59 396 VAL C O 1
ATOM 11479 N N . CYS C 3 80 ? 16.328 16.612 6.176 1.00 73.72 397 CYS C N 1
ATOM 11480 C CA . CYS C 3 80 ? 17.460 15.845 6.678 1.00 72.97 397 CYS C CA 1
ATOM 11481 C C . CYS C 3 80 ? 17.200 14.364 6.404 1.00 73.09 397 CYS C 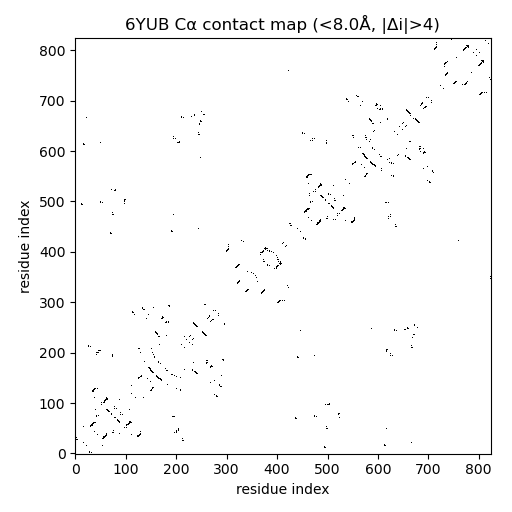C 1
ATOM 11482 O O . CYS C 3 80 ? 16.431 13.990 5.508 1.00 71.24 397 CYS C O 1
ATOM 11490 N N . ARG C 3 81 ? 17.844 13.493 7.189 1.00 61.14 398 ARG C N 1
ATOM 11491 C CA . ARG C 3 81 ? 17.678 12.056 6.995 1.00 62.91 398 ARG C CA 1
ATOM 11492 C C . ARG C 3 81 ? 16.257 11.618 7.334 1.00 67.05 398 ARG C C 1
ATOM 11493 O O . ARG C 3 81 ? 15.539 11.081 6.482 1.00 68.60 398 ARG C O 1
ATOM 11514 N N . ARG C 3 82 ? 15.831 11.842 8.583 1.00 62.72 399 ARG C N 1
ATOM 11515 C CA . ARG C 3 82 ? 14.535 11.365 9.052 1.00 65.71 399 ARG C CA 1
ATOM 11516 C C . ARG C 3 82 ? 13.734 12.459 9.751 1.00 64.06 399 ARG C C 1
ATOM 11517 O O . ARG C 3 82 ? 12.786 12.152 10.482 1.00 66.29 399 ARG C O 1
ATOM 11538 N N . GLY C 3 83 ? 14.098 13.721 9.551 1.00 64.55 400 GLY C N 1
ATOM 11539 C CA . GLY C 3 83 ? 13.372 14.814 10.169 1.00 64.85 400 GLY C CA 1
ATOM 11540 C C . GLY C 3 83 ? 13.634 14.999 11.648 1.00 66.72 400 GLY C C 1
ATOM 11541 O O . GLY C 3 83 ? 12.786 15.548 12.355 1.00 64.88 400 GLY C O 1
ATOM 11545 N N . GLN C 3 84 ? 14.797 14.565 12.134 1.00 85.91 401 GLN C N 1
ATOM 11546 C CA . GLN C 3 84 ? 15.128 14.670 13.553 1.00 87.87 401 GLN C CA 1
ATOM 11547 C C . GLN C 3 84 ? 15.969 15.894 13.884 1.00 85.41 401 GLN C C 1
ATOM 11548 O O . GLN C 3 84 ? 15.756 16.521 14.926 1.00 88.03 401 GLN C O 1
ATOM 11562 N N . ASP C 3 85 ? 16.919 16.253 13.025 1.00 73.65 402 ASP C N 1
ATOM 11563 C CA . ASP C 3 85 ? 17.725 17.452 13.212 1.00 72.08 402 ASP C CA 1
ATOM 11564 C C . ASP C 3 85 ? 17.252 18.616 12.350 1.00 68.92 402 ASP C C 1
ATOM 11565 O O . ASP C 3 85 ? 17.833 19.704 12.426 1.00 66.62 402 ASP C O 1
ATOM 11574 N N . SER C 3 86 ? 16.213 18.416 11.537 1.00 70.26 403 SER C N 1
ATOM 11575 C CA . SER C 3 86 ? 15.727 19.491 10.679 1.00 70.97 403 SER C CA 1
ATOM 11576 C C . SER C 3 86 ? 15.148 20.636 11.500 1.00 72.86 403 SER C C 1
ATOM 11577 O O . SER C 3 86 ? 15.330 21.809 11.153 1.00 70.53 403 SER C O 1
ATOM 11585 N N . GLN C 3 87 ? 14.448 20.318 12.592 1.00 76.53 404 GLN C N 1
ATOM 11586 C CA . GLN C 3 87 ? 13.774 21.356 13.365 1.00 76.50 404 GLN C CA 1
ATOM 11587 C C . GLN C 3 87 ? 14.774 22.300 14.019 1.00 80.55 404 GLN C C 1
ATOM 11588 O O . GLN C 3 87 ? 14.549 23.516 14.062 1.00 81.27 404 GLN C O 1
ATOM 11602 N N . GLU C 3 88 ? 15.883 21.766 14.537 1.00 81.07 405 GLU C N 1
ATOM 11603 C CA . GLU C 3 88 ? 16.899 22.623 15.138 1.00 81.72 405 GLU C CA 1
ATOM 11604 C C . GLU C 3 88 ? 17.444 23.612 14.114 1.00 75.98 405 GLU C C 1
ATOM 11605 O O . GLU C 3 88 ? 17.578 24.806 14.400 1.00 74.00 405 GLU C O 1
ATOM 11617 N N . VAL C 3 89 ? 17.753 23.131 12.907 1.00 77.20 406 VAL C N 1
ATOM 11618 C CA . VAL C 3 89 ? 18.227 24.020 11.848 1.00 76.54 406 VAL C CA 1
ATOM 11619 C C . VAL C 3 89 ? 17.248 25.170 11.651 1.00 75.35 406 VAL C C 1
ATOM 11620 O O . VAL C 3 89 ? 17.637 26.343 11.601 1.00 73.40 406 VAL C O 1
ATOM 11633 N N . VAL C 3 90 ? 15.957 24.848 11.541 1.00 80.49 407 VAL C N 1
ATOM 11634 C CA . VAL C 3 90 ? 14.944 25.882 11.363 1.00 81.92 407 VAL C CA 1
ATOM 11635 C C . VAL C 3 90 ? 14.926 26.825 12.559 1.00 85.63 407 VAL C C 1
ATOM 11636 O O . VAL C 3 90 ? 14.714 28.035 12.413 1.00 86.51 407 VAL C O 1
ATOM 11649 N N . GLU C 3 91 ? 15.153 26.289 13.761 1.00 73.44 408 GLU C N 1
ATOM 11650 C CA . GLU C 3 91 ? 15.080 27.111 14.963 1.00 78.38 408 GLU C CA 1
ATOM 11651 C C . GLU C 3 91 ? 16.190 28.155 14.992 1.00 85.09 408 GLU C C 1
ATOM 11652 O O . GLU C 3 91 ? 15.971 29.288 15.438 1.00 86.64 408 GLU C O 1
ATOM 11656 N N . LYS C 3 92 ? 17.387 27.796 14.524 1.00 93.62 409 LYS C N 1
ATOM 11657 C CA . LYS C 3 92 ? 18.511 28.723 14.576 1.00 97.00 409 LYS C CA 1
ATOM 11658 C C . LYS C 3 92 ? 18.436 29.774 13.476 1.00 99.73 409 LYS C C 1
ATOM 11659 O O . LYS C 3 92 ? 18.911 30.899 13.669 1.00 102.94 409 LYS C O 1
ATOM 11678 N N . LEU C 3 93 ? 17.851 29.435 12.324 1.00 81.68 410 LEU C N 1
ATOM 11679 C CA . LEU C 3 93 ? 17.697 30.422 11.261 1.00 79.56 410 LEU C CA 1
ATOM 11680 C C . LEU C 3 93 ? 16.806 31.572 11.719 1.00 83.08 410 LEU C C 1
ATOM 11681 O O . LEU C 3 93 ? 17.125 32.746 11.502 1.00 82.16 410 LEU C O 1
ATOM 11697 N N . LYS C 3 94 ? 15.679 31.251 12.361 1.00 96.48 411 LYS C N 1
ATOM 11698 C CA . LYS C 3 94 ? 14.794 32.294 12.867 1.00 101.10 411 LYS C CA 1
ATOM 11699 C C . LYS C 3 94 ? 15.427 33.049 14.029 1.00 99.36 411 LYS C C 1
ATOM 11700 O O . LYS C 3 94 ? 15.141 34.236 14.224 1.00 100.60 411 LYS C O 1
ATOM 11704 N N . GLU C 3 95 ? 16.284 32.384 14.809 1.00 96.68 412 GLU C N 1
ATOM 11705 C CA . GLU C 3 95 ? 16.950 33.057 15.917 1.00 93.24 412 GLU C CA 1
ATOM 11706 C C . GLU C 3 95 ? 17.895 34.145 15.425 1.00 92.71 412 GLU C C 1
ATOM 11707 O O . GLU C 3 95 ? 18.178 35.097 16.161 1.00 88.85 412 GLU C O 1
ATOM 11711 N N . LEU C 3 96 ? 18.390 34.024 14.195 1.00 90.40 413 LEU C N 1
ATOM 11712 C CA . LEU C 3 96 ? 19.274 35.018 13.603 1.00 96.53 413 LEU C CA 1
ATOM 11713 C C . LEU C 3 96 ? 18.525 36.026 12.739 1.00 103.24 413 LEU C C 1
ATOM 11714 O O . LEU C 3 96 ? 19.161 36.818 12.037 1.00 101.48 413 LEU C O 1
ATOM 11718 N N . GLY C 3 97 ? 17.195 36.010 12.770 1.00 136.32 414 GLY C N 1
ATOM 11719 C CA . GLY C 3 97 ? 16.418 36.978 12.023 1.00 142.32 414 GLY C CA 1
ATOM 11720 C C . GLY C 3 97 ? 16.355 36.737 10.534 1.00 141.96 414 GLY C C 1
ATOM 11721 O O . GLY C 3 97 ? 16.204 37.693 9.766 1.00 149.93 414 GLY C O 1
ATOM 11725 N N . LEU C 3 98 ? 16.464 35.484 10.099 1.00 103.13 415 LEU C N 1
ATOM 11726 C CA . LEU C 3 98 ? 16.408 35.161 8.680 1.00 95.74 415 LEU C CA 1
ATOM 11727 C C . LEU C 3 98 ? 14.984 35.034 8.154 1.00 96.05 415 LEU C C 1
ATOM 11728 O O . LEU C 3 98 ? 14.803 34.835 6.948 1.00 97.63 415 LEU C O 1
ATOM 11744 N N . ASP C 3 99 ? 13.977 35.143 9.019 1.00 107.17 416 ASP C N 1
ATOM 11745 C CA . ASP C 3 99 ? 12.583 35.079 8.604 1.00 107.66 416 ASP C CA 1
ATOM 11746 C C . ASP C 3 99 ? 11.979 36.457 8.350 1.00 111.18 416 ASP C C 1
ATOM 11747 O O . ASP C 3 99 ? 10.768 36.558 8.130 1.00 111.79 416 ASP C O 1
ATOM 11756 N N . ASN C 3 100 ? 12.793 37.512 8.367 1.00 85.15 417 ASN C N 1
ATOM 11757 C CA . ASN C 3 100 ? 12.312 38.873 8.138 1.00 90.03 417 ASN C CA 1
ATOM 11758 C C . ASN C 3 100 ? 11.169 39.213 9.089 1.00 92.77 417 ASN C C 1
ATOM 11759 O O . ASN C 3 100 ? 10.180 39.844 8.712 1.00 93.51 417 ASN C O 1
ATOM 11763 N N . GLY C 3 101 ? 11.306 38.781 10.342 1.00 112.49 418 GLY C N 1
ATOM 11764 C CA . GLY C 3 101 ? 10.284 38.985 11.343 1.00 114.14 418 GLY C CA 1
ATOM 11765 C C . GLY C 3 101 ? 9.050 38.128 11.193 1.00 113.56 418 GLY C C 1
ATOM 11766 O O . GLY C 3 101 ? 8.241 38.073 12.129 1.00 115.66 418 GLY C O 1
ATOM 11770 N N . GLY C 3 102 ? 8.875 37.456 10.059 1.00 116.44 419 GLY C N 1
ATOM 11771 C CA . GLY C 3 102 ? 7.695 36.648 9.828 1.00 108.37 419 GLY C CA 1
ATOM 11772 C C . GLY C 3 102 ? 7.262 36.657 8.377 1.00 101.80 419 GLY C C 1
ATOM 11773 O O . GLY C 3 102 ? 6.449 35.827 7.959 1.00 100.36 419 GLY C O 1
ATOM 11777 N N . LYS C 3 103 ? 7.801 37.596 7.597 1.00 117.79 420 LYS C N 1
ATOM 11778 C CA . LYS C 3 103 ? 7.461 37.664 6.180 1.00 114.39 420 LYS C CA 1
ATOM 11779 C C . LYS C 3 103 ? 8.058 36.497 5.404 1.00 108.48 420 LYS C C 1
ATOM 11780 O O . LYS C 3 103 ? 7.475 36.055 4.407 1.00 109.39 420 LYS C O 1
ATOM 11784 N N . ARG C 3 104 ? 9.207 35.989 5.837 1.00 110.44 421 ARG C N 1
ATOM 11785 C CA . ARG C 3 104 ? 9.860 34.858 5.192 1.00 105.95 421 ARG C CA 1
ATOM 11786 C C . ARG C 3 104 ? 9.642 33.610 6.038 1.00 101.22 421 ARG C C 1
ATOM 11787 O O . ARG C 3 104 ? 10.092 33.546 7.187 1.00 97.95 421 ARG C O 1
ATOM 11808 N N . LYS C 3 105 ? 8.951 32.625 5.470 1.00 100.48 422 LYS C N 1
ATOM 11809 C CA . LYS C 3 105 ? 8.639 31.391 6.176 1.00 94.49 422 LYS C CA 1
ATOM 11810 C C . LYS C 3 105 ? 9.755 30.373 5.985 1.00 90.75 422 LYS C C 1
ATOM 11811 O O . LYS C 3 105 ? 10.285 30.208 4.882 1.00 92.46 422 LYS C O 1
ATOM 11815 N N . ILE C 3 106 ? 10.108 29.692 7.072 1.00 83.17 423 ILE C N 1
ATOM 11816 C CA . ILE C 3 106 ? 11.155 28.675 7.069 1.00 77.21 423 ILE C CA 1
ATOM 11817 C C . ILE C 3 106 ? 10.546 27.396 7.623 1.00 75.79 423 ILE C C 1
ATOM 11818 O O . ILE C 3 106 ? 9.996 27.396 8.732 1.00 72.03 423 ILE C O 1
ATOM 11834 N N . MET C 3 107 ? 10.638 26.315 6.855 1.00 66.44 424 MET C N 1
ATOM 11835 C CA . MET C 3 107 ? 9.984 25.063 7.196 1.00 71.32 424 MET C CA 1
ATOM 11836 C C . MET C 3 107 ? 10.980 23.916 7.100 1.00 69.45 424 MET C C 1
ATOM 11837 O O . MET C 3 107 ? 12.108 24.076 6.625 1.00 69.89 424 MET C O 1
ATOM 11851 N N . ASP C 3 108 ? 10.541 22.744 7.554 1.00 69.71 425 ASP C N 1
ATOM 11852 C CA . ASP C 3 108 ? 11.281 21.507 7.343 1.00 69.59 425 ASP C CA 1
ATOM 11853 C C . ASP C 3 108 ? 10.301 20.413 6.946 1.00 68.63 425 ASP C C 1
ATOM 11854 O O . ASP C 3 108 ? 9.105 20.482 7.238 1.00 70.52 425 ASP C O 1
ATOM 11863 N N . ILE C 3 109 ? 10.828 19.396 6.274 1.00 69.83 426 ILE C N 1
ATOM 11864 C CA . ILE C 3 109 ? 10.016 18.300 5.757 1.00 67.42 426 ILE C CA 1
ATOM 11865 C C . ILE C 3 109 ? 9.861 17.250 6.848 1.00 66.00 426 ILE C C 1
ATOM 11866 O O . ILE C 3 109 ? 10.853 16.720 7.360 1.00 65.02 426 ILE C O 1
ATOM 11882 N N . VAL C 3 110 ? 8.609 16.948 7.202 1.00 58.51 427 VAL C N 1
ATOM 11883 C CA . VAL C 3 110 ? 8.338 15.947 8.224 1.00 59.70 427 VAL C CA 1
ATOM 11884 C C . VAL C 3 110 ? 8.844 14.592 7.754 1.00 63.65 427 VAL C C 1
ATOM 11885 O O . VAL C 3 110 ? 8.552 14.151 6.635 1.00 63.64 427 VAL C O 1
ATOM 11898 N N . GLY C 3 111 ? 9.609 13.923 8.614 1.00 69.11 428 GLY C N 1
ATOM 11899 C CA . GLY C 3 111 ? 10.161 12.626 8.291 1.00 72.48 428 GLY C CA 1
ATOM 11900 C C . GLY C 3 111 ? 11.390 12.650 7.413 1.00 73.99 428 GLY C C 1
ATOM 11901 O O . GLY C 3 111 ? 11.947 11.581 7.130 1.00 76.77 428 GLY C O 1
ATOM 11905 N N . GLY C 3 112 ? 11.824 13.822 6.963 1.00 61.76 429 GLY C N 1
ATOM 11906 C CA . GLY C 3 112 ? 13.048 13.937 6.204 1.00 62.46 429 GLY C CA 1
ATOM 11907 C C . GLY C 3 112 ? 13.010 13.153 4.906 1.00 64.56 429 GLY C C 1
ATOM 11908 O O . GLY C 3 112 ? 11.952 12.901 4.318 1.00 64.32 429 GLY C O 1
ATOM 11912 N N . MET C 3 113 ? 14.201 12.758 4.449 1.00 74.75 430 MET C N 1
ATOM 11913 C CA . MET C 3 113 ? 14.316 12.048 3.181 1.00 71.47 430 MET C CA 1
ATOM 11914 C C . MET C 3 113 ? 13.686 10.664 3.256 1.00 65.78 430 MET C C 1
ATOM 11915 O O . MET C 3 113 ? 13.277 10.118 2.226 1.00 69.14 430 MET C O 1
ATOM 11929 N N . LYS C 3 114 ? 13.602 10.079 4.453 1.00 70.73 431 LYS C N 1
ATOM 11930 C CA . LYS C 3 114 ? 12.926 8.794 4.602 1.00 69.47 431 LYS C CA 1
ATOM 11931 C C . LYS C 3 114 ? 11.445 8.926 4.269 1.00 66.11 431 LYS C C 1
ATOM 11932 O O . LYS C 3 114 ? 10.880 8.100 3.546 1.00 65.72 431 LYS C O 1
ATOM 11951 N N . ALA C 3 115 ? 10.794 9.965 4.802 1.00 70.14 432 ALA C N 1
ATOM 11952 C CA . ALA C 3 115 ? 9.407 10.231 4.438 1.00 74.47 432 ALA C CA 1
ATOM 11953 C C . ALA C 3 115 ? 9.270 10.457 2.938 1.00 75.21 432 ALA C C 1
ATOM 11954 O O . ALA C 3 115 ? 8.319 9.974 2.314 1.00 78.18 432 ALA C O 1
ATOM 11961 N N . TRP C 3 116 ? 10.218 11.182 2.338 1.00 69.70 433 TRP C N 1
ATOM 11962 C CA . TRP C 3 116 ? 10.194 11.394 0.896 1.00 71.15 433 TRP C CA 1
ATOM 11963 C C . TRP C 3 116 ? 10.140 10.065 0.151 1.00 74.95 433 TRP C C 1
ATOM 11964 O O . TRP C 3 116 ? 9.318 9.873 -0.750 1.00 77.43 433 TRP C O 1
ATOM 11985 N N . ARG C 3 117 ? 11.011 9.125 0.526 1.00 72.53 434 ARG C N 1
ATOM 11986 C CA . ARG C 3 117 ? 11.006 7.816 -0.118 1.00 76.88 434 ARG C CA 1
ATOM 11987 C C . ARG C 3 117 ? 9.674 7.107 0.097 1.00 80.66 434 ARG C C 1
ATOM 11988 O O . ARG C 3 117 ? 9.089 6.556 -0.843 1.00 83.99 434 ARG C O 1
ATOM 12009 N N . ASP C 3 118 ? 9.177 7.110 1.336 1.00 82.60 435 ASP C N 1
ATOM 12010 C CA . ASP C 3 118 ? 7.970 6.363 1.659 1.00 87.36 435 ASP C CA 1
ATOM 12011 C C . ASP C 3 118 ? 6.706 7.013 1.114 1.00 90.30 435 ASP C C 1
ATOM 12012 O O . ASP C 3 118 ? 5.675 6.338 1.016 1.00 94.09 435 ASP C O 1
ATOM 12021 N N . GLU C 3 119 ? 6.756 8.294 0.751 1.00 98.59 436 GLU C N 1
ATOM 12022 C CA . GLU C 3 119 ? 5.550 9.028 0.393 1.00 101.67 436 GLU C CA 1
ATOM 12023 C C . GLU C 3 119 ? 5.460 9.428 -1.070 1.00 105.91 436 GLU C C 1
ATOM 12024 O O . GLU C 3 119 ? 4.348 9.494 -1.600 1.00 110.13 436 GLU C O 1
ATOM 12036 N N . VAL C 3 120 ? 6.581 9.697 -1.742 1.00 94.88 437 VAL C N 1
ATOM 12037 C CA . VAL C 3 120 ? 6.506 10.259 -3.084 1.00 98.32 437 VAL C CA 1
ATOM 12038 C C . VAL C 3 120 ? 7.419 9.544 -4.071 1.00 97.09 437 VAL C C 1
ATOM 12039 O O . VAL C 3 120 ? 7.059 9.368 -5.241 1.00 101.00 437 VAL C O 1
ATOM 12052 N N . ASP C 3 121 ? 8.598 9.124 -3.621 1.00 90.39 438 ASP C N 1
ATOM 12053 C CA . ASP C 3 121 ? 9.621 8.560 -4.504 1.00 91.68 438 ASP C CA 1
ATOM 12054 C C . ASP C 3 121 ? 10.112 7.236 -3.938 1.00 89.36 438 ASP C C 1
ATOM 12055 O O . ASP C 3 121 ? 11.166 7.173 -3.291 1.00 85.28 438 ASP C O 1
ATOM 12064 N N . PRO C 3 122 ? 9.378 6.145 -4.182 1.00 102.07 439 PRO C N 1
ATOM 12065 C CA . PRO C 3 122 ? 9.817 4.835 -3.667 1.00 102.43 439 PRO C CA 1
ATOM 12066 C C . PRO C 3 122 ? 11.158 4.372 -4.218 1.00 102.06 439 PRO C C 1
ATOM 12067 O O . PRO C 3 122 ? 11.724 3.411 -3.681 1.00 103.30 439 PRO C O 1
ATOM 12078 N N . ASP C 3 123 ? 11.680 5.015 -5.261 1.00 103.63 440 ASP C N 1
ATOM 12079 C CA . ASP C 3 123 ? 12.945 4.617 -5.862 1.00 105.83 440 ASP C CA 1
ATOM 12080 C C . ASP C 3 123 ? 14.138 5.394 -5.317 1.00 103.10 440 ASP C C 1
ATOM 12081 O O . ASP C 3 123 ? 15.259 5.193 -5.796 1.00 105.50 440 ASP C O 1
ATOM 12085 N N . PHE C 3 124 ? 13.932 6.261 -4.333 1.00 93.42 441 PHE C N 1
ATOM 12086 C CA . PHE C 3 124 ? 15.012 7.116 -3.860 1.00 92.11 441 PHE C CA 1
ATOM 12087 C C . PHE C 3 124 ? 16.086 6.282 -3.164 1.00 93.71 441 PHE C C 1
ATOM 12088 O O . PHE C 3 124 ? 15.767 5.321 -2.457 1.00 92.12 441 PHE C O 1
ATOM 12105 N N . PRO C 3 125 ? 17.372 6.625 -3.344 1.00 104.92 442 PRO C N 1
ATOM 12106 C CA . PRO C 3 125 ? 18.453 5.861 -2.678 1.00 108.13 442 PRO C CA 1
ATOM 12107 C C . PRO C 3 125 ? 18.747 6.366 -1.268 1.00 106.33 442 PRO C C 1
ATOM 12108 O O . PRO C 3 125 ? 19.757 7.032 -0.995 1.00 109.25 442 PRO C O 1
ATOM 12119 N N . PHE C 3 126 ? 17.850 6.047 -0.339 1.00 81.20 443 PHE C N 1
ATOM 12120 C CA . PHE C 3 126 ? 18.036 6.443 1.050 1.00 79.26 443 PHE C CA 1
ATOM 12121 C C . PHE C 3 126 ? 19.147 5.622 1.691 1.00 84.69 443 PHE C C 1
ATOM 12122 O O . PHE C 3 126 ? 19.246 4.409 1.486 1.00 87.62 443 PHE C O 1
ATOM 12139 N N . ILE C 3 127 ? 19.985 6.293 2.475 1.00 88.75 444 ILE C N 1
ATOM 12140 C CA . ILE C 3 127 ? 21.080 5.634 3.173 1.00 93.10 444 ILE C CA 1
ATOM 12141 C C . ILE C 3 127 ? 21.005 5.951 4.664 1.00 92.82 444 ILE C C 1
ATOM 12142 O O . ILE C 3 127 ? 20.359 6.917 5.072 1.00 89.59 444 ILE C O 1
#

InterPro domains:
  IPR000594 THIF-type NAD/FAD binding fold [PF00899] (16-239)
  IPR001763 Rhodanese-like domain [PF00581] (334-435)
  IPR001763 Rhodanese-like domain [PS50206] (333-442)
  IPR001763 Rhodanese-like domain [SM00450] (323-439)
  IPR028885 Adenylyltransferase and sulfurtransferase MOCS3/Uba4 [MF_03049] (1-444)
  IPR035985 Ubiquitin-activating enzyme-like [SSF69572] (6-404)
  IPR036873 Rhodanese-like domain superfamily [G3DSA:3.40.250.10] (318-444)
  IPR045886 ThiF/MoeB/HesA family [PTHR10953] (9-202)

Nearest PDB structures (foldseek):
  6yub-assembly1_A  TM=1.002E+00  e=2.651E-94  Thermochaetoides thermophila
  1jw9-assembly1_B  TM=8.914E-01  e=7.590E-25  Escherichia coli
  1zud-assembly3_1  TM=9.201E-01  e=3.194E-24  Escherichia coli K-12
  1zkm-assembly2_D  TM=9.125E-01  e=4.857E-24  Escherichia coli
  1zud-assembly2_3  TM=9.065E-01  e=3.600E-24  Escherichia coli K-12

Sequence (824 aa):
STQKSLSKEEIERYSRQMIVPGMGKEGQLRLMNAKVLIIGAGGLGCPAAQYLAGAGVGTIGIVDGDSVETSNLHRQVAHATKRVGMLKVDSLITHLIEINPLPVYVPYRFDLTPQNAAQIIKPWDVILDCTDNPATRYLISDVCVLLGKPLVSAASVQKSGQLIVLNCPPTPQGVVNKKAAPCYRCCFKKPGIMGPVVGMMGVAQAGEAIKILVSQLHMPPKEGEEVSPEKNLVQPTLLIYTYDLNSAIGPYSFRRALKMGGRKKDCFACGENSTLTLDGIKSGNPNYVGNMTQSTNLAPEDRITATAYNEKRRNGELGEHILLDTREKEHFSFGSIPGAVNVPFSKFLVKASSIKRPAELLPMQPASDEAPIVVVCRRGQDSQEVVEKLKELGLDNGGKRKIMDIVGGMKAWRDEVDPDFPFIGSTQKSLSKEEIERYSRQMIVPGMGKEGQLRLMNAKVLIIGAGGLGCPAAQYLAGAGVGTIGIVDGDSVETSNLHRRQVAHATKRVGMLKVDSLITHLIEINPLPVYVPYRFDLTPQNAAQIIKPWDVILDCTDNPATRYLISDVCVLLGKPLVSAASVQKSGQLIVLNCPPTPQGVVNKKAAPCYRCCFKGIMGPVVGMMGVAQAGEAIKILVSQLHMPPKEGEEVSPEKNLVQPTLLIYTYDLNSAIGPYSFRALKMGGRKKDCFACGENSTLTLDGIKSGNPNYVQFDRITATAYNEKRRNGELGEHILLDTREKEHFSFGSIPGAVNVPFSKFLVKASSIKSDEAPIVVVCRRGQDSQEVVEKLKELGLDNGGKRKIMDIVGGMKAWRDEVDPDFPFI

Solvent-accessible surface area: 32018 Å² total; per-residue (Å²): 164,82,62,149,70,20,58,87,66,27,86,103,9,3,36,108,1,28,117,14,105,62,8,28,98,108,2,0,12,76,0,24,53,6,88,0,0,0,4,10,0,7,8,1,0,0,2,0,0,2,4,0,0,0,2,2,0,12,29,0,0,0,3,9,27,79,38,3,92,26,23,20,0,2,26,7,0,0,0,0,44,158,22,62,56,77,52,26,0,37,0,0,19,54,3,0,84,50,0,0,66,84,11,92,29,47,40,36,129,94,75,18,47,36,94,27,0,15,103,8,0,127,80,9,50,0,0,0,0,6,19,56,68,48,25,23,2,24,5,0,3,0,1,1,3,37,30,33,29,3,1,0,3,1,0,3,36,65,55,22,0,7,0,1,2,1,3,0,11,41,15,87,56,27,35,57,128,125,95,5,2,0,3,5,41,1,0,1,61,68,137,20,20,0,2,1,0,1,0,3,0,0,1,3,0,0,0,2,0,0,3,1,8,3,25,75,4,37,100,100,56,48,110,92,62,110,25,46,58,56,57,16,5,9,42,1,1,4,2,36,0,58,6,75,12,75,18,4,4,6,79,137,11,19,106,22,47,32,0,15,20,32,58,106,122,10,98,0,1,0,40,146,33,112,3,77,58,103,14,4,83,96,39,121,16,115,39,154,84,32,48,43,147,13,59,18,85,23,86,57,29,45,10,12,0,57,31,1,30,107,74,78,188,103,62,102,36,50,107,45,39,7,12,0,5,12,31,63,71,7,52,95,98,24,28,4,92,70,15,67,33,13,32,19,7,44,14,22,42,39,18,66,79,27,97,114,117,75,30,132,16,39,97,170,94,85,40,102,121,3,26,15,0,0,0,10,24,76,10,67,31,0,37,31,1,8,65,42,4,60,76,65,46,30,27,57,84,46,69,27,108,2,15,1,0,20,21,0,0,74,11,12,84,77,50,40,53,103,133,18,66,40,28,86,61,103,68,168,85,25,60,173,80,20,80,100,1,3,47,86,1,31,120,10,94,61,8,27,90,62,2,0,25,92,0,8,28,4,73,0,0,0,2,9,0,4,1,2,0,0,1,0,0,2,4,0,0,0,3,2,0,14,24,0,0,0,3,14,26,87,48,3,78,28,12,18,0,4,40,4,0,0,1,3,42,126,31,62,55,77,52,24,0,36,0,0,17,56,2,0,83,27,0,0,63,68,11,91,29,48,38,36,125,100,84,22,43,37,106,26,0,23,128,4,0,125,69,8,50,0,0,0,0,6,38,44,66,54,11,24,16,26,5,0,2,1,1,1,3,36,39,34,28,3,2,0,4,2,3,30,65,87,120,11,0,33,1,4,5,1,3,1,12,42,14,92,57,27,45,41,136,136,145,4,1,0,3,19,50,19,31,48,122,68,27,5,2,2,4,1,0,3,3,0,0,1,0,0,0,1,0,0,1,0,8,2,29,75,4,25,88,108,51,76,179,93,52,67,26,41,96,128,54,18,3,18,79,2,6,9,2,34,1,44,7,70,9,76,26,3,4,5,32,76,21,17,37,36,45,133,32,46,24,30,101,134,105,9,99,0,1,0,86,132,30,114,5,67,62,95,12,4,106,96,34,107,23,118,36,84,94,145,146,90,20,60,0,64,37,0,47,52,90,86,103,82,70,63,16,45,159,46,47,7,31,0,2,10,30,63,86,5,56,91,97,19,40,1,105,79,15,85,34,37,40,23,8,44,36,2,38,60,32,71,87,145,120,131,77,76,20,27,18,0,0,0,10,24,69,10,72,28,0,86,30,0,20,60,68,26,47,91,72,50,70,31,64,82,56,75,57,55,13,28,1,0,56,22,0,0,49,11,18,84,76,77,43,48,104,90,8,59,44,21

B-factor: mean 58.67, std 24.52, range [22.59, 214.54]

Foldseek 3Di:
DQDDDDDPVRCVLCVVVQPPPLQHPLLLSLQLRFAEEEADLALQNQLLLLVSLSSRRAEYEYEFQDFAAPVRCQQNVQADPVRGVPQSLVRRVVSSCVSPVRHHYHYHNHHDALQCQLVVPQVHAAYEYLDLAQLVQVSNLLSCQQNQHKYWYKHFDAFKIKIKIFCALPDHAADDPDQTAATVCQWAPDDPGHNCRSSVRSNVSNVVVSVCRSVVRNDADDVPDHDDVVVCGQFHWMWMAGHDPPDPDDPVRTDIFTFHGYDCPGCRRHHPHPDDSVCSSVCVPPSDNSDDHTDGGADDAADALQVVVVCVVVVNQPQAAAEEQDDDVQVVQDDDPRYDYQHVVVLVVVLVVVPVPAPPSDDDGDDLAHEYEYAYQFAPCRSVVQVSCVVRCSNVVVSYHYYYYHTGVVSNCVPPNVPRPHD/DLPDPDDDPVRCVLQVVVLPPPLQHPLLLSLQLNFAEEEEDLALLRLLLLQVSLSSHRAHYEYEFQDFADPVRCQQNVLADPVRGVPTSLVRSVVSSCVNHVRHHYHYHNDHDALQCLLVRPQVHAAYEYPHQFVLVLVSNLLSCQQNQHKYWYKHDDDQKIKIKIFCWLPDHFADDPDQTAATPQQFDCPYHNVRSSVSSNVSNVVVSVCSSVVRNDADDPPDDDPVVVCGSFHWMWMAGDDPVDPDDPVSIDTHTHHGYDQPGCRRHHPHPDDSVCSSVPVPPSDGD/DADALQRVVVCDVPPVAPDAAEEEQDDPVQPVQDDDPRYDYDHVVVVVVVLVVVCVLLHEYEYFYQQQPCRVVVQVSCVVVVSCVVPSYYYYYYHGGVVSNCVPPNVPRPRD

CATH classification: 3.40.50.720 (+1 more: 3.40.250.10)

Organism: Chaetomium thermophilum (strain DSM 1495 / CBS 144.50 / IMI 039719) (NCBI:txid759272)

Radius of gyration: 27.31 Å; Cα contacts (8 Å, |Δi|>4): 1898; chains: 3; bounding box: 67×71×77 Å

Secondary structure (DSSP, 8-state):
----S--HHHHHHHHHHHTSTT-HHHHHHHHHT-EEEEE--STTHHHHHHHHHHHT-SEEEEE---B--GGGTTT-TTS-GGGTTSBHHHHHHHHHHHH-SSSEEEEE-S---TTTHHHHHTT-SEEEE----HHHHHHHHHHHHHHT--EEEEEE-SSEEEEEEESSS---TT--SS-----HHHHS------HHHHHHHHHHHHHHHHHHHHHTTTSPPPTT-PPPGGG--SS-EEEEEE--TTS-S-TTSEEEEEBP---TT-TTTSTT----HHHHHTT-S-----S---S-BPPP-EEEHHHHHHHHHTT-S-S-EEEE-S-HHHHTT---TTPEE--HHHHHHHHHTT------SS----SSS--EEEE-SSSSSHHHHHHHHHHTTTTGGGTS-EEEEETHHHHHHHHT-TT----/-----S--HHHHHHHHHHHTSTTTHHHHHHHHHT-EEEEE--STTHHHHHHHHHHHT-SEEEEE---B--GGGTTT-TTS-GGGTTSBHHHHHHHHHHHH-SSSEEEEE-S---TTTHHHHHTT-SEEEE----HHHHHHHHHHHHHHT--EEEEEEETTEEEEEEESSS---TT--SS-----HHHH-----HHHHHHHHHHHHHHHHHHHHHTTTSPPSTTPPPPGGG--SS-EEEEEE--TTS---TTSEEEEEPP---TT-TTTSTT----HHHHHTTSS-----/-EE-HHHHHHHHHSSSS-S-EEEE-S-HHHHHH---TTPEE--HHHHHHHHHHH---S--EEEE-SSSSSHHHHHHHHHHTTTTGGGTS-EEEETTHHHHHHHHT-TT----